Protein AF-A0A7Y1Y3T5-F1 (afdb_monomer)

Radius of gyration: 44.18 Å; Cα contacts (8 Å, |Δi|>4): 2374; chains: 1; bounding box: 146×80×114 Å

Mean predicted aligned error: 21.24 Å

Nearest PDB structures (foldseek):
  4afb-assembly1_A-2  TM=7.314E-01  e=1.084E-04  Nakaseomyces glabratus
  4coz-assembly1_A  TM=6.254E-01  e=1.270E-04  Nakaseomyces glabratus CBS 138
  5j6y-assembly1_A  TM=7.371E-01  e=1.051E-03  Marinomonas primoryensis
  4asl-assembly1_A  TM=5.845E-01  e=2.043E-04  Nakaseomyces glabratus
  4afa-assembly1_A  TM=5.351E-01  e=1.569E-04  Nakaseomyces glabratus

pLDDT: mean 72.48, std 19.01, range [23.72, 96.81]

Sequence (1233 aa):
MLLISLSPATDAEVILDADADGLLDAWEIQHFGSLSHPDGDPEDNPDADACNNLAESEAGTDPNDRSDCFHISSVVLDPLELEVSWQTTHGKRYQIELSDNLFSWAAISTIAGNRPLNFFGTGGVLEVNFPRTGLDTTSGSANVTGGVTREIWYHGDANGTITHLRRHINPSQPIDPVFPVEEEIGNEGGVQELEPNPPTWKIRPEVKPDGVEWRSSLKGPSNYADNYGSRWRGFIVPKQTASYNFYIAGRHQCEFWLDTTDNPTDGVGLSRRCFLHDQNLTEEEDWDYLASQGLPDTQKSLSVTLTAGRKYYFEILHNHSAQWDHLAVGWEADQSGTISVLPGDCLRPLEDFLTTADYTSSNLATLLANPGKKFVRIRTFGPLNPNTLDTDRDEVPDDVENLLAGYLFFRPQSALAGQSDGETLTAAAAAIPDEDVMTVEVQDALGREDNGQTAAGIPRVKDVARFYLNRSGSLVPKTVFFRINGASDPIAKGDPGPGDYVAERPDGTAIIPSGINYALTIPFGGTRGVVEARPVLDEIVEYPEEINLVLINPPTPQPPIFEPVDPTQPAEPQFPQNEPIQDLEQSPQRPGPYIPPPPTYVIGSPSQGAADLHDARDDAEYNKYYIATFSKDDAAVTATSASGSTLLVLNGSNRVATINDFFENLTSAQTNTHVHKATLDPDGITLRAGPIVESITDDGTETGSPILGPVSGYTYLIEPRGGLSVQEIIDSLEFDNPNQGSPTGTTPLYNNKHTVNNGAGEIWAIYQRRPASELSPEADGRIPPTPPIEPIDPATEPDKLRRDVSRFLTQATFGPNEADIEELLYQIVNVHGGDRMAAYDAWITAQWALPQTLVRDLTHALDMQELTHRGYFDPARNGAASSLPEGVPVAPGDWPSWPSQDISDFDSLQIGTWQSPDADYPLTNTQIGALQGPLGMHFQNNRRRAQWTLMATARDQLRQRVGFALSEILVISVENATIAVYHIGAGRWIDMLAENADDHYREVIEDVTYSPLMGKYLSHLQNTSETVSGVPADENYAREIKQLFTIGLFELWDDGFIKLDPVQWNIIPTYDNADIKELARVMTGMSFSTVSNSPDTWDAPVLDRTNPSFYYPYYGGYQYYGSSYNYPLAFYDANHDTGDKIIAGGLVISNDATPDGRYTSEGDKDLRDVHNYLAGTQFNTTPKTFASSWSSDPLVNHQNTPAFVSRRLIQRLVTSNPSGPYLYRVAQVWRDT

Structure (mmCIF, N/CA/C/O backbone):
data_AF-A0A7Y1Y3T5-F1
#
_entry.id   AF-A0A7Y1Y3T5-F1
#
loop_
_atom_site.group_PDB
_atom_site.id
_atom_site.type_symbol
_atom_site.label_atom_id
_atom_site.label_alt_id
_atom_site.label_comp_id
_atom_site.label_asym_id
_atom_site.label_entity_id
_atom_site.label_seq_id
_atom_site.pdbx_PDB_ins_code
_atom_site.Cartn_x
_atom_site.Cartn_y
_atom_site.Cartn_z
_atom_site.occupancy
_atom_site.B_iso_or_equiv
_atom_site.auth_seq_id
_atom_site.auth_comp_id
_atom_site.auth_asym_id
_atom_site.auth_atom_id
_atom_site.pdbx_PDB_model_num
ATOM 1 N N . MET A 1 1 ? 2.032 5.514 -58.162 1.00 44.81 1 MET A N 1
ATOM 2 C CA . MET A 1 1 ? 1.831 5.166 -56.742 1.00 44.81 1 MET A CA 1
ATOM 3 C C . MET A 1 1 ? 2.806 6.011 -55.946 1.00 44.81 1 MET A C 1
ATOM 5 O O . MET A 1 1 ? 3.974 6.021 -56.311 1.00 44.81 1 MET A O 1
ATOM 9 N N . LEU A 1 2 ? 2.317 6.844 -55.033 1.00 49.97 2 LEU A N 1
ATOM 10 C CA . LEU A 1 2 ? 3.152 7.621 -54.115 1.00 49.97 2 LEU A CA 1
ATOM 11 C C . LEU A 1 2 ? 3.170 6.855 -52.793 1.00 49.97 2 LEU A C 1
ATOM 13 O O . LEU A 1 2 ? 2.110 6.418 -52.351 1.00 49.97 2 LEU A O 1
ATOM 17 N N . LEU A 1 3 ? 4.349 6.673 -52.216 1.00 47.16 3 LEU A N 1
ATOM 18 C CA . LEU A 1 3 ? 4.556 6.032 -50.927 1.00 47.16 3 LEU A CA 1
ATOM 19 C C . LEU A 1 3 ? 4.977 7.105 -49.920 1.00 47.16 3 LEU A C 1
ATOM 21 O O . LEU A 1 3 ? 5.766 7.991 -50.258 1.00 47.16 3 LEU A O 1
ATOM 25 N N . ILE A 1 4 ? 4.409 7.039 -48.719 1.00 54.47 4 ILE A N 1
ATOM 26 C CA . ILE A 1 4 ? 4.658 7.964 -47.611 1.00 54.47 4 ILE A CA 1
ATOM 27 C C . ILE A 1 4 ? 5.171 7.117 -46.448 1.00 54.47 4 ILE A C 1
ATOM 29 O O . ILE A 1 4 ? 4.577 6.081 -46.155 1.00 54.47 4 ILE A O 1
ATOM 33 N N . SER A 1 5 ? 6.272 7.545 -45.838 1.00 64.06 5 SER A N 1
ATOM 34 C CA . SER A 1 5 ? 6.860 6.937 -44.644 1.00 64.06 5 SER A CA 1
ATOM 35 C C . SER A 1 5 ? 7.136 8.024 -43.607 1.00 64.06 5 SER A C 1
ATOM 37 O O . SER A 1 5 ? 7.242 9.207 -43.943 1.00 64.06 5 SER A O 1
ATOM 39 N N . LEU A 1 6 ? 7.233 7.622 -42.349 1.00 67.69 6 LEU A N 1
ATOM 40 C CA . LEU A 1 6 ? 7.602 8.462 -41.224 1.00 67.69 6 LEU A CA 1
ATOM 41 C C . LEU A 1 6 ? 8.665 7.698 -40.432 1.00 67.69 6 LEU A C 1
ATOM 43 O O . LEU A 1 6 ? 8.480 6.511 -40.181 1.00 67.69 6 LEU A O 1
ATOM 47 N N . SER A 1 7 ? 9.763 8.353 -40.064 1.00 61.41 7 SER A N 1
ATOM 48 C CA . SER A 1 7 ? 10.865 7.720 -39.332 1.00 61.41 7 SER A CA 1
ATOM 49 C C . SER A 1 7 ? 11.329 8.568 -38.143 1.00 61.41 7 SER A C 1
ATOM 51 O O . SER A 1 7 ? 11.324 9.807 -38.231 1.00 61.41 7 SER A O 1
ATOM 53 N N . PRO A 1 8 ? 11.746 7.940 -37.028 1.00 63.34 8 PRO A N 1
ATOM 54 C CA . PRO A 1 8 ? 12.599 8.578 -36.034 1.00 63.34 8 PRO A CA 1
ATOM 55 C C . PRO A 1 8 ? 13.955 8.905 -36.677 1.00 63.34 8 PRO A C 1
ATOM 57 O O . PRO A 1 8 ? 14.471 8.160 -37.505 1.00 63.34 8 PRO A O 1
ATOM 60 N N . ALA A 1 9 ? 14.535 10.059 -36.365 1.00 57.50 9 ALA A N 1
ATOM 61 C CA . ALA A 1 9 ? 15.750 10.519 -37.025 1.00 57.50 9 ALA A CA 1
ATOM 62 C C . ALA A 1 9 ? 17.009 10.150 -36.220 1.00 57.50 9 ALA A C 1
ATOM 64 O O . ALA A 1 9 ? 17.271 10.754 -35.179 1.00 57.50 9 ALA A O 1
ATOM 65 N N . THR A 1 10 ? 17.844 9.276 -36.787 1.00 53.84 10 THR A N 1
ATOM 66 C CA . THR A 1 10 ? 18.908 8.493 -36.119 1.00 53.84 10 THR A CA 1
ATOM 67 C C . THR A 1 10 ? 20.281 9.176 -35.953 1.00 53.84 10 THR A C 1
ATOM 69 O O . THR A 1 10 ? 21.145 8.674 -35.243 1.00 53.84 10 THR A O 1
ATOM 72 N N . ASP A 1 11 ? 20.514 10.355 -36.553 1.00 46.59 11 ASP A N 1
ATOM 73 C CA . ASP A 1 11 ? 21.864 10.967 -36.663 1.00 46.59 11 ASP A CA 1
ATOM 74 C C . ASP A 1 11 ? 22.603 11.328 -35.341 1.00 46.59 11 ASP A C 1
ATOM 76 O O . ASP A 1 11 ? 23.719 11.848 -35.402 1.00 46.59 11 ASP A O 1
ATOM 80 N N . ALA A 1 12 ? 22.019 11.126 -34.153 1.00 44.38 12 ALA A N 1
ATOM 81 C CA . ALA A 1 12 ? 22.637 11.497 -32.870 1.00 44.38 12 ALA A CA 1
ATOM 82 C C . ALA A 1 12 ? 22.741 10.362 -31.829 1.00 44.38 12 ALA A C 1
ATOM 84 O O . ALA A 1 12 ? 23.281 10.615 -30.754 1.00 44.38 12 ALA A O 1
ATOM 85 N N . GLU A 1 13 ? 22.263 9.149 -32.126 1.00 49.97 13 GLU A N 1
ATOM 86 C CA . GLU A 1 13 ? 22.090 8.077 -31.124 1.00 49.97 13 GLU A CA 1
ATOM 87 C C . GLU A 1 13 ? 23.223 7.023 -31.100 1.00 49.97 13 GLU A C 1
ATOM 89 O O . GLU A 1 13 ? 23.373 6.329 -30.108 1.00 49.97 13 GLU A O 1
ATOM 94 N N . VAL A 1 14 ? 24.145 7.020 -32.077 1.00 45.12 14 VAL A N 1
ATOM 95 C CA . VAL A 1 14 ? 25.280 6.058 -32.199 1.00 45.12 14 VAL A CA 1
ATOM 96 C C . VAL A 1 14 ? 26.335 6.150 -31.064 1.00 45.12 14 VAL A C 1
ATOM 98 O O . VAL A 1 14 ? 27.357 5.480 -31.102 1.00 45.12 14 VAL A O 1
ATOM 101 N N . ILE A 1 15 ? 26.160 7.030 -30.072 1.00 46.78 15 ILE A N 1
ATOM 102 C CA . ILE A 1 15 ? 27.105 7.225 -28.945 1.00 46.78 15 ILE A CA 1
ATOM 103 C C . ILE A 1 15 ? 26.474 6.804 -27.599 1.00 46.78 15 ILE A C 1
ATOM 105 O O . ILE A 1 15 ? 27.034 7.088 -26.541 1.00 46.78 15 ILE A O 1
ATOM 109 N N . LEU A 1 16 ? 25.277 6.210 -27.627 1.00 58.75 16 LEU A N 1
ATOM 110 C CA . LEU A 1 16 ? 24.480 5.830 -26.450 1.00 58.75 16 LEU A CA 1
ATOM 111 C C . LEU A 1 16 ? 24.092 4.339 -26.434 1.00 58.75 16 LEU A C 1
ATOM 113 O O . LEU A 1 16 ? 23.283 3.959 -25.599 1.00 58.75 16 LEU A O 1
ATOM 117 N N . ASP A 1 17 ? 24.669 3.577 -27.360 1.00 66.38 17 ASP A N 1
ATOM 118 C CA . ASP A 1 17 ? 24.532 2.137 -27.588 1.00 66.38 17 ASP A CA 1
ATOM 119 C C . ASP A 1 17 ? 25.916 1.530 -27.296 1.00 66.38 17 ASP A C 1
ATOM 121 O O . ASP A 1 17 ? 26.861 1.726 -28.074 1.00 66.38 17 ASP A O 1
ATOM 125 N N . ALA A 1 18 ? 26.084 0.981 -26.093 1.00 60.81 18 ALA A N 1
ATOM 126 C CA . ALA A 1 18 ? 27.362 0.516 -25.556 1.00 60.81 18 ALA A CA 1
ATOM 127 C C . ALA A 1 18 ? 27.819 -0.794 -26.198 1.00 60.81 18 ALA A C 1
ATOM 129 O O . ALA A 1 18 ? 28.962 -0.906 -26.649 1.00 60.81 18 ALA A O 1
ATOM 130 N N . ASP A 1 19 ? 26.933 -1.781 -26.254 1.00 65.19 19 ASP A N 1
ATOM 131 C CA . ASP A 1 19 ? 27.258 -3.107 -26.772 1.00 65.19 19 ASP A CA 1
ATOM 132 C C . ASP A 1 19 ? 27.187 -3.185 -28.311 1.00 65.19 19 ASP A C 1
ATOM 134 O O . ASP A 1 19 ? 27.623 -4.178 -28.913 1.00 65.19 19 ASP A O 1
ATOM 138 N N . ALA A 1 20 ? 26.793 -2.076 -28.945 1.00 69.38 20 ALA A N 1
ATOM 139 C CA . ALA A 1 20 ? 26.749 -1.850 -30.381 1.00 69.38 20 ALA A CA 1
ATOM 140 C C . ALA A 1 20 ? 25.777 -2.792 -31.099 1.00 69.38 20 ALA A C 1
ATOM 142 O O . ALA A 1 20 ? 26.034 -3.189 -32.250 1.00 69.38 20 ALA A O 1
ATOM 143 N N . ASP A 1 21 ? 24.694 -3.170 -30.425 1.00 70.69 21 ASP A N 1
ATOM 144 C CA . ASP A 1 21 ? 23.640 -4.014 -30.974 1.00 70.69 21 ASP A CA 1
ATOM 145 C C . ASP A 1 21 ? 22.578 -3.207 -31.756 1.00 70.69 21 ASP A C 1
ATOM 147 O O . ASP A 1 21 ? 21.888 -3.756 -32.622 1.00 70.69 21 ASP A O 1
ATOM 151 N N . GLY A 1 22 ? 22.556 -1.882 -31.583 1.00 71.00 22 GLY A N 1
ATOM 152 C CA . GLY A 1 22 ? 21.647 -0.938 -32.229 1.00 71.00 22 GLY A CA 1
ATOM 153 C C . GLY A 1 22 ? 20.553 -0.390 -31.312 1.00 71.00 22 GLY A C 1
ATOM 154 O O . GLY A 1 22 ? 19.823 0.514 -31.736 1.00 71.00 22 GLY A O 1
ATOM 155 N N . LEU A 1 23 ? 20.420 -0.901 -30.089 1.00 75.19 23 LEU A N 1
ATOM 156 C CA . LEU A 1 23 ? 19.474 -0.437 -29.083 1.00 75.19 23 LEU A CA 1
ATOM 157 C C . LEU A 1 23 ? 20.088 0.660 -28.208 1.00 75.19 23 LEU A C 1
ATOM 159 O O . LEU A 1 23 ? 21.288 0.897 -28.177 1.00 75.19 23 LEU A O 1
ATOM 163 N N . LEU A 1 24 ? 19.224 1.444 -27.563 1.00 75.31 24 LEU A N 1
ATOM 164 C CA . LEU A 1 24 ? 19.672 2.470 -26.630 1.00 75.31 24 LEU A CA 1
ATOM 165 C C . LEU A 1 24 ? 19.750 1.850 -25.240 1.00 75.31 24 LEU A C 1
ATOM 167 O O . LEU A 1 24 ? 18.704 1.505 -24.691 1.00 75.31 24 LEU A O 1
ATOM 171 N N . ASP A 1 25 ? 20.921 1.883 -24.608 1.00 68.88 25 ASP A N 1
ATOM 172 C CA . ASP A 1 25 ? 21.140 1.279 -23.289 1.00 68.88 25 ASP A CA 1
ATOM 173 C C . ASP A 1 25 ? 20.089 1.676 -22.242 1.00 68.88 25 ASP A C 1
ATOM 175 O O . ASP A 1 25 ? 19.598 0.872 -21.451 1.00 68.88 25 ASP A O 1
ATOM 179 N N . ALA A 1 26 ? 19.738 2.967 -22.203 1.00 68.19 26 ALA A N 1
ATOM 180 C CA . ALA A 1 26 ? 18.768 3.486 -21.242 1.00 68.19 26 ALA A CA 1
ATOM 181 C C . ALA A 1 26 ? 17.352 2.946 -21.497 1.00 68.19 26 ALA A C 1
ATOM 183 O O . ALA A 1 26 ? 16.586 2.799 -20.547 1.00 68.19 26 ALA A O 1
ATOM 184 N N . TRP A 1 27 ? 17.014 2.670 -22.757 1.00 78.81 27 TRP A N 1
ATOM 185 C CA . TRP A 1 27 ? 15.750 2.058 -23.156 1.00 78.81 27 TRP A CA 1
ATOM 186 C C . TRP A 1 27 ? 15.765 0.556 -22.842 1.00 78.81 27 TRP A C 1
ATOM 188 O O . TRP A 1 27 ? 14.832 0.053 -22.221 1.00 78.81 27 TRP A O 1
ATOM 198 N N . GLU A 1 28 ? 16.860 -0.147 -23.125 1.00 77.12 28 GLU A N 1
ATOM 199 C CA . GLU A 1 28 ? 16.985 -1.570 -22.794 1.00 77.12 28 GLU A CA 1
ATOM 200 C C . GLU A 1 28 ? 16.930 -1.832 -21.291 1.00 77.12 28 GLU A C 1
ATOM 202 O O . GLU A 1 28 ? 16.182 -2.687 -20.820 1.00 77.12 28 GLU A O 1
ATOM 207 N N . ILE A 1 29 ? 17.672 -1.057 -20.500 1.00 69.75 29 ILE A N 1
ATOM 208 C CA . ILE A 1 29 ? 17.627 -1.155 -19.038 1.00 69.75 29 ILE A CA 1
ATOM 209 C C . ILE A 1 29 ? 16.227 -0.792 -18.525 1.00 69.75 29 ILE A C 1
ATOM 211 O O . ILE A 1 29 ? 15.758 -1.391 -17.560 1.00 69.75 29 ILE A O 1
ATOM 215 N N . GLN A 1 30 ? 15.535 0.158 -19.160 1.00 73.69 30 GLN A N 1
ATOM 216 C CA . GLN A 1 30 ? 14.176 0.539 -18.774 1.00 73.69 30 GLN A CA 1
ATOM 217 C C . GLN A 1 30 ? 13.157 -0.590 -18.997 1.00 73.69 30 GLN A C 1
ATOM 219 O O . GLN A 1 30 ? 12.294 -0.779 -18.137 1.00 73.69 30 GLN A O 1
ATOM 224 N N . HIS A 1 31 ? 13.234 -1.309 -20.119 1.00 76.06 31 HIS A N 1
ATOM 225 C CA . HIS A 1 31 ? 12.215 -2.291 -20.515 1.00 76.06 31 HIS A CA 1
ATOM 226 C C . HIS A 1 31 ? 12.595 -3.747 -20.203 1.00 76.06 31 HIS A C 1
ATOM 228 O O . HIS A 1 31 ? 11.711 -4.581 -19.997 1.00 76.06 31 HIS A O 1
ATOM 234 N N . PHE A 1 32 ? 13.889 -4.054 -20.105 1.00 75.44 32 PHE A N 1
ATOM 235 C CA . PHE A 1 32 ? 14.412 -5.407 -19.883 1.00 75.44 32 PHE A CA 1
ATOM 236 C C . PHE A 1 32 ? 15.346 -5.522 -18.671 1.00 75.44 32 PHE A C 1
ATOM 238 O O . PHE A 1 32 ? 15.774 -6.621 -18.318 1.00 75.44 32 PHE A O 1
ATOM 245 N N . GLY A 1 33 ? 15.695 -4.406 -18.025 1.00 60.81 33 GLY A N 1
ATOM 246 C CA . GLY A 1 33 ? 16.516 -4.384 -16.811 1.00 60.81 33 GLY A CA 1
ATOM 247 C C . GLY A 1 33 ? 18.011 -4.629 -17.019 1.00 60.81 33 GLY A C 1
ATOM 248 O O . GLY A 1 33 ? 18.771 -4.524 -16.058 1.00 60.81 33 GLY A O 1
ATOM 249 N N . SER A 1 34 ? 18.462 -4.940 -18.238 1.00 65.25 34 SER A N 1
ATOM 250 C CA . SER A 1 34 ? 19.882 -5.114 -18.571 1.00 65.25 34 SER A CA 1
ATOM 251 C C . SER A 1 34 ? 20.123 -5.075 -20.081 1.00 65.25 34 SER A C 1
ATOM 253 O O . SER A 1 34 ? 19.224 -5.443 -20.829 1.00 65.25 34 SER A O 1
ATOM 255 N N . LEU A 1 35 ? 21.362 -4.779 -20.487 1.00 66.31 35 LEU A N 1
ATOM 256 C CA . LEU A 1 35 ? 21.837 -4.795 -21.886 1.00 66.31 35 LEU A CA 1
ATOM 257 C C . LEU A 1 35 ? 22.056 -6.206 -22.468 1.00 66.31 35 LEU A C 1
ATOM 259 O O . LEU A 1 35 ? 22.592 -6.386 -23.543 1.00 66.31 35 LEU A O 1
ATOM 263 N N . SER A 1 36 ? 21.782 -7.267 -21.705 1.00 70.25 36 SER A N 1
ATOM 264 C CA . SER A 1 36 ? 22.013 -8.651 -22.168 1.00 70.25 36 SER A CA 1
ATOM 265 C C . SER A 1 36 ? 20.819 -9.552 -21.893 1.00 70.25 36 SER A C 1
ATOM 267 O O . SER A 1 36 ? 20.946 -10.775 -21.769 1.00 70.25 36 SER A O 1
ATOM 269 N N . HIS A 1 37 ? 19.647 -8.936 -21.746 1.00 68.75 37 HIS A N 1
ATOM 270 C CA . HIS A 1 37 ? 18.429 -9.663 -21.456 1.00 68.75 37 HIS A CA 1
ATOM 271 C C . HIS A 1 37 ? 18.066 -10.567 -22.650 1.00 68.75 37 HIS A C 1
ATOM 273 O O . HIS A 1 37 ? 18.152 -10.118 -23.789 1.00 68.75 37 HIS A O 1
ATOM 279 N N . PRO A 1 38 ? 17.632 -11.825 -22.434 1.00 71.00 38 PRO A N 1
ATOM 280 C CA . PRO A 1 38 ? 17.322 -12.749 -23.529 1.00 71.00 38 PRO A CA 1
ATOM 281 C C . PRO A 1 38 ? 16.245 -12.267 -24.505 1.00 71.00 38 PRO A C 1
ATOM 283 O O . PRO A 1 38 ? 16.268 -12.695 -25.649 1.00 71.00 38 PRO A O 1
ATOM 286 N N . ASP A 1 39 ? 15.326 -11.418 -24.036 1.00 73.25 39 ASP A N 1
ATOM 287 C CA . ASP A 1 39 ? 14.259 -10.807 -24.849 1.00 73.25 39 ASP A CA 1
ATOM 288 C C . ASP A 1 39 ? 14.639 -9.413 -25.393 1.00 73.25 39 ASP A C 1
ATOM 290 O O . ASP A 1 39 ? 13.791 -8.721 -25.952 1.00 73.25 39 ASP A O 1
ATOM 294 N N . GLY A 1 40 ? 15.871 -8.965 -25.138 1.00 76.00 40 GLY A N 1
ATOM 295 C CA . GLY A 1 40 ? 16.388 -7.654 -25.522 1.00 76.00 40 GLY A CA 1
ATOM 296 C C . GLY A 1 40 ? 17.136 -7.658 -26.853 1.00 76.00 40 GLY A C 1
ATOM 297 O O . GLY A 1 40 ? 17.840 -6.703 -27.120 1.00 76.00 40 GLY A O 1
ATOM 298 N N . ASP A 1 41 ? 17.030 -8.703 -27.687 1.00 83.81 41 ASP A N 1
ATOM 299 C CA . ASP A 1 41 ? 17.689 -8.711 -29.004 1.00 83.81 41 ASP A CA 1
ATOM 300 C C . ASP A 1 41 ? 17.006 -7.694 -29.946 1.00 83.81 41 ASP A C 1
ATOM 302 O O . ASP A 1 41 ? 15.772 -7.635 -29.970 1.00 83.81 41 ASP A O 1
ATOM 306 N N . PRO A 1 42 ? 17.751 -6.922 -30.759 1.00 83.44 42 PRO A N 1
ATOM 307 C CA . PRO A 1 42 ? 17.185 -5.925 -31.671 1.00 83.44 42 PRO A CA 1
ATOM 308 C C . PRO A 1 42 ? 16.095 -6.454 -32.619 1.00 83.44 42 PRO A C 1
ATOM 310 O O . PRO A 1 42 ? 15.221 -5.694 -33.048 1.00 83.44 42 PRO A O 1
ATOM 313 N N . GLU A 1 43 ? 16.141 -7.740 -32.976 1.00 84.31 43 GLU A N 1
ATOM 314 C CA . GLU A 1 43 ? 15.189 -8.375 -33.895 1.00 84.31 43 GLU A CA 1
ATOM 315 C C . GLU A 1 43 ? 14.015 -9.073 -33.195 1.00 84.31 43 GLU A C 1
ATOM 317 O O . GLU A 1 43 ? 13.080 -9.520 -33.874 1.00 84.31 43 GLU A O 1
ATOM 322 N N . ASP A 1 44 ? 14.042 -9.177 -31.867 1.00 83.75 44 ASP A N 1
ATOM 323 C CA . ASP A 1 44 ? 12.953 -9.774 -31.105 1.00 83.75 44 ASP A CA 1
ATOM 324 C C . ASP A 1 44 ? 11.722 -8.859 -31.073 1.00 83.75 44 ASP A C 1
ATOM 326 O O . ASP A 1 44 ? 11.793 -7.645 -31.263 1.00 83.75 44 ASP A O 1
ATOM 330 N N . ASN A 1 45 ? 10.562 -9.486 -30.877 1.00 79.25 45 ASN A N 1
ATOM 331 C CA . ASN A 1 45 ? 9.273 -8.822 -30.714 1.00 79.25 45 ASN A CA 1
ATOM 332 C C . ASN A 1 45 ? 8.522 -9.523 -29.560 1.00 79.25 45 ASN A C 1
ATOM 334 O O . ASN A 1 45 ? 7.859 -10.546 -29.798 1.00 79.25 45 ASN A O 1
ATOM 338 N N . PRO A 1 46 ? 8.686 -9.041 -28.314 1.00 76.56 46 PRO A N 1
ATOM 339 C CA . PRO A 1 46 ? 8.117 -9.674 -27.126 1.00 76.56 46 PRO A CA 1
ATOM 340 C C . PRO A 1 46 ? 6.580 -9.631 -27.058 1.00 76.56 46 PRO A C 1
ATOM 342 O O . PRO A 1 46 ? 5.974 -10.578 -26.550 1.00 76.56 46 PRO A O 1
ATOM 345 N N . ASP A 1 47 ? 5.939 -8.582 -27.580 1.00 73.62 47 ASP A N 1
ATOM 346 C CA . ASP A 1 47 ? 4.486 -8.345 -27.471 1.00 73.62 47 ASP A CA 1
ATOM 347 C C . ASP A 1 47 ? 3.655 -8.762 -28.709 1.00 73.62 47 ASP A C 1
ATOM 349 O O . ASP A 1 47 ? 2.417 -8.744 -28.703 1.00 73.62 47 ASP A O 1
ATOM 353 N N . ALA A 1 48 ? 4.343 -9.233 -29.745 1.00 74.25 48 ALA A N 1
ATOM 354 C CA . ALA A 1 48 ? 3.854 -9.708 -31.034 1.00 74.25 48 ALA A CA 1
ATOM 355 C C . ALA A 1 48 ? 3.095 -8.674 -31.894 1.00 74.25 48 ALA A C 1
ATOM 357 O O . ALA A 1 48 ? 2.211 -9.059 -32.674 1.00 74.25 48 ALA A O 1
ATOM 358 N N . ASP A 1 49 ? 3.441 -7.389 -31.821 1.00 72.69 49 ASP A N 1
ATOM 359 C CA . ASP A 1 49 ? 2.745 -6.302 -32.532 1.00 72.69 49 ASP A CA 1
ATOM 360 C C . ASP A 1 49 ? 3.283 -5.953 -33.944 1.00 72.69 49 ASP A C 1
ATOM 362 O O . ASP A 1 49 ? 2.771 -5.064 -34.631 1.00 72.69 49 ASP A O 1
ATOM 366 N N . ALA A 1 50 ? 4.241 -6.750 -34.426 1.00 73.94 50 ALA A N 1
ATOM 367 C CA . ALA A 1 50 ? 4.997 -6.599 -35.672 1.00 73.94 50 ALA A CA 1
ATOM 368 C C . ALA A 1 50 ? 6.065 -5.484 -35.708 1.00 73.94 50 ALA A C 1
ATOM 370 O O . ALA A 1 50 ? 6.648 -5.266 -36.778 1.00 73.94 50 ALA A O 1
ATOM 371 N N . CYS A 1 51 ? 6.377 -4.851 -34.579 1.00 79.62 51 CYS A N 1
ATOM 372 C CA . CYS A 1 51 ? 7.494 -3.927 -34.389 1.00 79.62 51 CYS A CA 1
ATOM 373 C C . CYS A 1 51 ? 8.587 -4.635 -33.572 1.00 79.62 51 CYS A C 1
ATOM 375 O O . CYS A 1 51 ? 8.290 -5.367 -32.643 1.00 79.62 51 CYS A O 1
ATOM 377 N N . ASN A 1 52 ? 9.839 -4.596 -34.028 1.00 83.75 52 ASN A N 1
ATOM 378 C CA . ASN A 1 52 ? 10.935 -5.243 -33.299 1.00 83.75 52 ASN A CA 1
ATOM 379 C C . ASN A 1 52 ? 11.576 -4.246 -32.333 1.00 83.75 52 ASN A C 1
ATOM 381 O O . ASN A 1 52 ? 11.460 -3.033 -32.534 1.00 83.75 52 ASN A O 1
ATOM 385 N N . ASN A 1 53 ? 12.313 -4.756 -31.348 1.00 83.12 53 ASN A N 1
ATOM 386 C CA . ASN A 1 53 ? 12.973 -3.942 -30.329 1.00 83.12 53 ASN A CA 1
ATOM 387 C C . ASN A 1 53 ? 13.794 -2.786 -30.928 1.00 83.12 53 ASN A C 1
ATOM 389 O O . ASN A 1 53 ? 13.794 -1.685 -30.383 1.00 83.12 53 ASN A O 1
ATOM 393 N N . LEU A 1 54 ? 14.447 -2.989 -32.080 1.00 81.38 54 LEU A N 1
ATOM 394 C CA . LEU A 1 54 ? 15.181 -1.928 -32.777 1.00 81.38 54 LEU A CA 1
ATOM 395 C C . LEU A 1 54 ? 14.277 -0.767 -33.204 1.00 81.38 54 LEU A C 1
ATOM 397 O O . LEU A 1 54 ? 14.571 0.393 -32.911 1.00 81.38 54 LEU A O 1
ATOM 401 N N . ALA A 1 55 ? 13.171 -1.067 -33.886 1.00 76.88 55 ALA A N 1
ATOM 402 C CA . ALA A 1 55 ? 12.223 -0.049 -34.326 1.00 76.88 55 ALA A CA 1
ATOM 403 C C . ALA A 1 55 ? 11.594 0.691 -33.136 1.00 76.88 55 ALA A C 1
ATOM 405 O O . ALA A 1 55 ? 11.346 1.898 -33.212 1.00 76.88 55 ALA A O 1
ATOM 406 N N . GLU A 1 56 ? 11.364 -0.020 -32.037 1.00 82.38 56 GLU A N 1
ATOM 407 C CA . GLU A 1 56 ? 10.748 0.525 -30.832 1.00 82.38 56 GLU A CA 1
ATOM 408 C C . GLU A 1 56 ? 11.702 1.383 -30.005 1.00 82.38 56 GLU A C 1
ATOM 410 O O . GLU A 1 56 ? 11.339 2.488 -29.603 1.00 82.38 56 GLU A O 1
ATOM 415 N N . SER A 1 57 ? 12.956 0.961 -29.852 1.00 80.62 57 SER A N 1
ATOM 416 C CA . SER A 1 57 ? 14.032 1.756 -29.249 1.00 80.62 57 SER A CA 1
ATOM 417 C C . SER A 1 57 ? 14.259 3.072 -30.004 1.00 80.62 57 SER A C 1
ATOM 419 O O . SER A 1 57 ? 14.305 4.166 -29.413 1.00 80.62 57 SER A O 1
ATOM 421 N N . GLU A 1 58 ? 14.308 3.009 -31.341 1.00 76.38 58 GLU A N 1
ATOM 422 C CA . GLU A 1 58 ? 14.426 4.192 -32.198 1.00 76.38 58 GLU A CA 1
ATOM 423 C C . GLU A 1 58 ? 13.223 5.133 -32.011 1.00 76.38 58 GLU A C 1
ATOM 425 O O . GLU A 1 58 ? 13.392 6.353 -31.857 1.00 76.38 58 GLU A O 1
ATOM 430 N N . ALA A 1 59 ? 12.006 4.581 -31.966 1.00 74.75 59 ALA A N 1
ATOM 431 C CA . ALA A 1 59 ? 10.770 5.339 -31.785 1.00 74.75 59 ALA A CA 1
ATOM 432 C C . ALA A 1 59 ? 10.535 5.832 -30.346 1.00 74.75 59 ALA A C 1
ATOM 434 O O . ALA A 1 59 ? 9.842 6.839 -30.156 1.00 74.75 59 ALA A O 1
ATOM 435 N N . GLY A 1 60 ? 11.155 5.187 -29.357 1.00 74.50 60 GLY A N 1
ATOM 436 C CA . GLY A 1 60 ? 10.909 5.371 -27.929 1.00 74.50 60 GLY A CA 1
ATOM 437 C C . GLY A 1 60 ? 9.541 4.850 -27.484 1.00 74.50 60 GLY A C 1
ATOM 438 O O . GLY A 1 60 ? 8.869 5.560 -26.735 1.00 74.50 60 GLY A O 1
ATOM 439 N N . THR A 1 61 ? 9.118 3.698 -28.002 1.00 79.06 61 THR A N 1
ATOM 440 C CA . THR A 1 61 ? 7.874 2.992 -27.639 1.00 79.06 61 THR A CA 1
ATOM 441 C C . THR A 1 61 ? 8.160 1.818 -26.699 1.00 79.06 61 THR A C 1
ATOM 443 O O . THR A 1 61 ? 9.326 1.448 -26.539 1.00 79.06 61 THR A O 1
ATOM 446 N N . ASP A 1 62 ? 7.142 1.292 -26.014 1.00 79.56 62 ASP A N 1
ATOM 447 C CA . ASP A 1 62 ? 7.290 0.173 -25.068 1.00 79.56 62 ASP A CA 1
ATOM 448 C C . ASP A 1 62 ? 7.194 -1.199 -25.768 1.00 79.56 62 ASP A C 1
ATOM 450 O O . ASP A 1 62 ? 6.095 -1.556 -26.189 1.00 79.56 62 ASP A O 1
ATOM 454 N N . PRO A 1 63 ? 8.265 -2.025 -25.772 1.00 81.38 63 PRO A N 1
ATOM 455 C CA . PRO A 1 63 ? 8.323 -3.319 -26.471 1.00 81.38 63 PRO A CA 1
ATOM 456 C C . PRO A 1 63 ? 7.487 -4.434 -25.829 1.00 81.38 63 PRO A C 1
ATOM 458 O O . PRO A 1 63 ? 7.665 -5.628 -26.089 1.00 81.38 63 PRO A O 1
ATOM 461 N N . ASN A 1 64 ? 6.631 -4.047 -24.891 1.00 75.06 64 ASN A N 1
ATOM 462 C CA . ASN A 1 64 ? 5.762 -4.910 -24.105 1.00 75.06 64 ASN A CA 1
ATOM 463 C C . ASN A 1 64 ? 4.296 -4.518 -24.222 1.00 75.06 64 ASN A C 1
ATOM 465 O O . ASN A 1 64 ? 3.432 -5.247 -23.728 1.00 75.06 64 ASN A O 1
ATOM 469 N N . ASP A 1 65 ? 4.008 -3.361 -24.811 1.00 73.75 65 ASP A N 1
ATOM 470 C CA . ASP A 1 65 ? 2.655 -2.892 -25.019 1.00 73.75 65 ASP A CA 1
ATOM 471 C C . ASP A 1 65 ? 2.351 -2.936 -26.508 1.00 73.75 65 ASP A C 1
ATOM 473 O O . ASP A 1 65 ? 2.611 -1.988 -27.243 1.00 73.75 65 ASP A O 1
ATOM 477 N N . ARG A 1 66 ? 1.640 -3.992 -26.917 1.00 75.94 66 ARG A N 1
ATOM 478 C CA . ARG A 1 66 ? 1.220 -4.189 -28.313 1.00 75.94 66 ARG A CA 1
ATOM 479 C C . ARG A 1 66 ? 0.419 -3.027 -28.916 1.00 75.94 66 ARG A C 1
ATOM 481 O O . ARG A 1 66 ? 0.024 -3.079 -30.084 1.00 75.94 66 ARG A O 1
ATOM 488 N N . SER A 1 67 ? -0.043 -2.092 -28.083 1.00 70.19 67 SER A N 1
ATOM 489 C CA . SER A 1 67 ? -0.781 -0.902 -28.498 1.00 70.19 67 SER A CA 1
ATOM 490 C C . SER A 1 67 ? 0.100 0.335 -28.674 1.00 70.19 67 SER A C 1
ATOM 492 O O . SER A 1 67 ? -0.379 1.318 -29.250 1.00 70.19 67 SER A O 1
ATOM 494 N N . ASP A 1 68 ? 1.362 0.273 -28.247 1.00 73.94 68 ASP A N 1
ATOM 495 C CA . ASP A 1 68 ? 2.329 1.366 -28.269 1.00 73.94 68 ASP A CA 1
ATOM 496 C C . ASP A 1 68 ? 3.308 1.319 -29.453 1.00 73.94 68 ASP A C 1
ATOM 498 O O . ASP A 1 68 ? 4.188 2.160 -29.513 1.00 73.94 68 ASP A O 1
ATOM 502 N N . CYS A 1 69 ? 3.157 0.477 -30.482 1.00 79.31 69 CYS A N 1
ATOM 503 C CA . CYS A 1 69 ? 4.047 0.622 -31.642 1.00 79.31 69 CYS A CA 1
ATOM 504 C C . CYS A 1 69 ? 3.840 1.920 -32.445 1.00 79.31 69 CYS A C 1
ATOM 506 O O . CYS A 1 69 ? 2.731 2.361 -32.792 1.00 79.31 69 CYS A O 1
ATOM 508 N N . PHE A 1 70 ? 4.972 2.489 -32.858 1.00 82.44 70 PHE A N 1
ATOM 509 C CA . PHE A 1 70 ? 5.048 3.614 -33.769 1.00 82.44 70 PHE A CA 1
ATOM 510 C C . PHE A 1 70 ? 4.451 3.321 -35.151 1.00 82.44 70 PHE A C 1
ATOM 512 O O . PHE A 1 70 ? 4.994 2.589 -35.978 1.00 82.44 70 PHE A O 1
ATOM 519 N N . HIS A 1 71 ? 3.352 4.006 -35.454 1.00 79.94 71 HIS A N 1
ATOM 520 C CA . HIS A 1 71 ? 2.714 3.962 -36.760 1.00 79.94 71 HIS A CA 1
ATOM 521 C C . HIS A 1 71 ? 2.104 5.315 -37.133 1.00 79.94 71 HIS A C 1
ATOM 523 O O . HIS A 1 71 ? 1.816 6.174 -36.296 1.00 79.94 71 HIS A O 1
ATOM 529 N N . ILE A 1 72 ? 1.862 5.502 -38.431 1.00 80.56 72 ILE A N 1
ATOM 530 C CA . ILE A 1 72 ? 1.097 6.650 -38.918 1.00 80.56 72 ILE A CA 1
ATOM 531 C C . ILE A 1 72 ? -0.381 6.411 -38.591 1.00 80.56 72 ILE A C 1
ATOM 533 O O . ILE A 1 72 ? -0.998 5.499 -39.141 1.00 80.56 72 ILE A O 1
ATOM 537 N N . SER A 1 73 ? -0.956 7.244 -37.726 1.00 84.69 73 SER A N 1
ATOM 538 C CA . SER A 1 73 ? -2.347 7.126 -37.277 1.00 84.69 73 SER A CA 1
ATOM 539 C C . SER A 1 73 ? -3.352 7.470 -38.381 1.00 84.69 73 SER A C 1
ATOM 541 O O . SER A 1 73 ? -4.394 6.829 -38.499 1.00 84.69 73 SER A O 1
ATOM 543 N N . SER A 1 74 ? -3.053 8.467 -39.221 1.00 83.12 74 SER A N 1
ATOM 544 C CA . SER A 1 74 ? -3.890 8.801 -40.379 1.00 83.12 74 SER A CA 1
ATOM 545 C C . SER A 1 74 ? -3.112 9.474 -41.504 1.00 83.12 74 SER A C 1
ATOM 547 O O . SER A 1 74 ? -2.207 10.272 -41.267 1.00 83.12 74 SER A O 1
ATOM 549 N N . VAL A 1 75 ? -3.522 9.188 -42.744 1.00 77.69 75 VAL A N 1
ATOM 550 C CA . VAL A 1 75 ? -3.077 9.901 -43.947 1.00 77.69 75 VAL A CA 1
ATOM 551 C C . VAL A 1 75 ? -4.301 10.336 -44.740 1.00 77.69 75 VAL A C 1
ATOM 553 O O . VAL A 1 75 ? -5.056 9.489 -45.224 1.00 77.69 75 VAL A O 1
ATOM 556 N N . VAL A 1 76 ? -4.476 11.643 -44.925 1.00 80.69 76 VAL A N 1
ATOM 557 C CA . VAL A 1 76 ? -5.472 12.193 -45.852 1.00 80.69 76 VAL A CA 1
ATOM 558 C C . VAL A 1 76 ? -4.745 12.663 -47.103 1.00 80.69 76 VAL A C 1
ATOM 560 O O . VAL A 1 76 ? -3.879 13.537 -47.052 1.00 80.69 76 VAL A O 1
ATOM 563 N N . LEU A 1 77 ? -5.090 12.050 -48.237 1.00 66.31 77 LEU A N 1
ATOM 564 C CA . LEU A 1 77 ? -4.536 12.385 -49.545 1.00 66.31 77 LEU A CA 1
ATOM 565 C C . LEU A 1 77 ? -5.664 12.808 -50.492 1.00 66.31 77 LEU A C 1
ATOM 567 O O . LEU A 1 77 ? -6.361 11.966 -51.060 1.00 66.31 77 LEU A O 1
ATOM 571 N N . ASP A 1 78 ? -5.804 14.114 -50.694 1.00 63.25 78 ASP A N 1
ATOM 572 C CA . ASP A 1 78 ? -6.648 14.710 -51.734 1.00 63.25 78 ASP A CA 1
ATOM 573 C C . ASP A 1 78 ? -5.750 15.161 -52.907 1.00 63.25 78 ASP A C 1
ATOM 575 O O . ASP A 1 78 ? -4.570 15.471 -52.705 1.00 63.25 78 ASP A O 1
ATOM 579 N N . PRO A 1 79 ? -6.255 15.236 -54.154 1.00 54.31 79 PRO A N 1
ATOM 580 C CA . PRO A 1 79 ? -5.576 15.918 -55.255 1.00 54.31 79 PRO A CA 1
ATOM 581 C C . PRO A 1 79 ? -4.875 17.252 -54.925 1.00 54.31 79 PRO A C 1
ATOM 583 O O . PRO A 1 79 ? -3.975 17.651 -55.675 1.00 54.31 79 PRO A O 1
ATOM 586 N N . LEU A 1 80 ? -5.283 17.960 -53.864 1.00 55.44 80 LEU A N 1
ATOM 587 C CA . LEU A 1 80 ? -4.786 19.290 -53.499 1.00 55.44 80 LEU A CA 1
ATOM 588 C C . LEU A 1 80 ? -4.270 19.449 -52.051 1.00 55.44 80 LEU A C 1
ATOM 590 O O . LEU A 1 80 ? -3.817 20.552 -51.730 1.00 55.44 80 LEU A O 1
ATOM 594 N N . GLU A 1 81 ? -4.285 18.403 -51.219 1.00 62.50 81 GLU A N 1
ATOM 595 C CA . GLU A 1 81 ? -3.930 18.451 -49.786 1.00 62.50 81 GLU A CA 1
ATOM 596 C C . GLU A 1 81 ? -3.284 17.132 -49.322 1.00 62.50 81 GLU A C 1
ATOM 598 O O . GLU A 1 81 ? -3.708 16.049 -49.731 1.00 62.50 81 GLU A O 1
ATOM 603 N N . LEU A 1 82 ? -2.237 17.234 -48.492 1.00 69.25 82 LEU A N 1
ATOM 604 C CA . LEU A 1 82 ? -1.621 16.102 -47.793 1.00 69.25 82 LEU A CA 1
ATOM 605 C C . LEU A 1 82 ? -1.629 16.389 -46.293 1.00 69.25 82 LEU A C 1
ATOM 607 O O . LEU A 1 82 ? -0.996 17.352 -45.855 1.00 69.25 82 LEU A O 1
ATOM 611 N N . GLU A 1 83 ? -2.280 15.520 -45.533 1.00 78.12 83 GLU A N 1
ATOM 612 C CA . GLU A 1 83 ? -2.280 15.528 -44.073 1.00 78.12 83 GLU A CA 1
ATOM 613 C C . GLU A 1 83 ? -1.752 14.192 -43.556 1.00 78.12 83 GLU A C 1
ATOM 615 O O . GLU A 1 83 ? -2.134 13.129 -44.055 1.00 78.12 83 GLU A O 1
ATOM 620 N N . VAL A 1 84 ? -0.845 14.256 -42.585 1.00 80.31 84 VAL A N 1
ATOM 621 C CA . VAL A 1 84 ? -0.258 13.088 -41.923 1.00 80.31 84 VAL A CA 1
ATOM 622 C C . VAL A 1 84 ? -0.314 13.314 -40.418 1.00 80.31 84 VAL A C 1
ATOM 624 O O . VAL A 1 84 ? 0.144 14.358 -39.949 1.00 80.31 84 VAL A O 1
ATOM 627 N N . SER A 1 85 ? -0.824 12.330 -39.6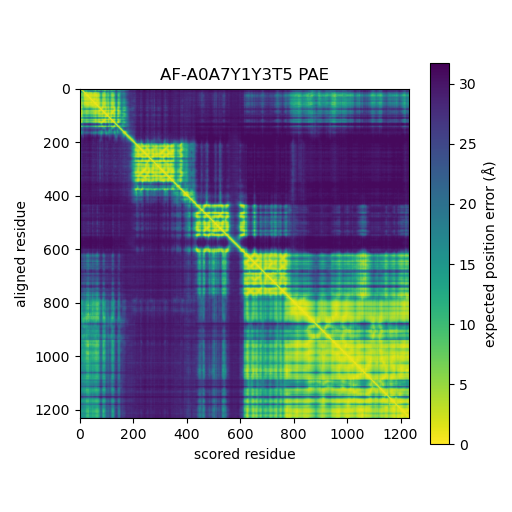78 1.00 85.00 85 SER A N 1
ATOM 628 C CA . SER A 1 85 ? -0.936 12.387 -38.215 1.00 85.00 85 SER A CA 1
ATOM 629 C C . SER A 1 85 ? -0.354 11.136 -37.567 1.00 85.00 85 SER A C 1
ATOM 631 O O . SER A 1 85 ? -0.533 10.035 -38.092 1.00 85.00 85 SER A O 1
ATOM 633 N N . TRP A 1 86 ? 0.338 11.296 -36.439 1.00 84.50 86 TRP A N 1
ATOM 634 C CA . TRP A 1 86 ? 0.943 10.201 -35.670 1.00 84.50 86 TRP A CA 1
ATOM 635 C C . TRP A 1 86 ? 1.076 10.555 -34.184 1.00 84.50 86 TRP A C 1
ATOM 637 O O . TRP A 1 86 ? 1.098 11.734 -33.820 1.00 84.50 86 TRP A O 1
ATOM 647 N N . GLN A 1 87 ? 1.173 9.541 -33.322 1.00 82.88 87 GLN A N 1
ATOM 648 C CA . GLN A 1 87 ? 1.510 9.730 -31.908 1.00 82.88 87 GLN A CA 1
ATOM 649 C C . GLN A 1 87 ? 3.000 10.022 -31.742 1.00 82.88 87 GLN A C 1
ATOM 651 O O . GLN A 1 87 ? 3.833 9.417 -32.412 1.00 82.88 87 GLN A O 1
ATOM 656 N N . THR A 1 88 ? 3.340 10.965 -30.863 1.00 73.88 88 THR A N 1
ATOM 657 C CA . THR A 1 88 ? 4.735 11.358 -30.631 1.00 73.88 88 THR A CA 1
ATOM 658 C C . THR A 1 88 ? 5.205 11.037 -29.224 1.00 73.88 88 THR A C 1
ATOM 660 O O . THR A 1 88 ? 4.499 11.316 -28.261 1.00 73.88 88 THR A O 1
ATOM 663 N N . THR A 1 89 ? 6.452 10.594 -29.106 1.00 72.69 89 THR A N 1
ATOM 664 C CA . THR A 1 89 ? 7.181 10.402 -27.850 1.00 72.69 89 THR A CA 1
ATOM 665 C C . THR A 1 89 ? 7.930 11.677 -27.479 1.00 72.69 89 THR A C 1
ATOM 667 O O . THR A 1 89 ? 8.469 12.391 -28.331 1.00 72.69 89 THR A O 1
ATOM 670 N N . HIS A 1 90 ? 7.954 12.011 -26.190 1.00 65.12 90 HIS A N 1
ATOM 671 C CA . HIS A 1 90 ? 8.575 13.242 -25.710 1.00 65.12 90 HIS A CA 1
ATOM 672 C C . HIS A 1 90 ? 10.085 13.277 -26.014 1.00 65.12 90 HIS A C 1
ATOM 674 O O . HIS A 1 90 ? 10.830 12.387 -25.621 1.00 65.12 90 HIS A O 1
ATOM 680 N N . GLY A 1 91 ? 10.555 14.328 -26.693 1.00 59.97 91 GLY A N 1
ATOM 681 C CA . GLY A 1 91 ? 11.979 14.529 -26.994 1.00 59.97 91 GLY A CA 1
ATOM 682 C C . GLY A 1 91 ? 12.514 13.763 -28.210 1.00 59.97 91 GLY A C 1
ATOM 683 O O . GLY A 1 91 ? 13.611 14.084 -28.672 1.00 59.97 91 GLY A O 1
ATOM 684 N N . LYS A 1 92 ? 11.743 12.830 -28.783 1.00 68.44 92 LYS A N 1
ATOM 685 C CA . LYS A 1 92 ? 12.107 12.126 -30.022 1.00 68.44 92 LYS A CA 1
ATOM 686 C C . LYS A 1 92 ? 11.924 13.026 -31.247 1.00 68.44 92 LYS A C 1
ATOM 688 O O . LYS A 1 92 ? 11.093 13.939 -31.263 1.00 68.44 92 LYS A O 1
ATOM 693 N N . ARG A 1 93 ? 12.743 12.797 -32.276 1.00 74.06 93 ARG A N 1
ATOM 694 C CA . ARG A 1 93 ? 12.788 13.590 -33.515 1.00 74.06 93 ARG A CA 1
ATOM 695 C C . ARG A 1 93 ? 12.249 12.762 -34.678 1.00 74.06 93 ARG A C 1
ATOM 697 O O . ARG A 1 93 ? 12.769 11.685 -34.918 1.00 74.06 93 ARG A O 1
ATOM 704 N N . TYR A 1 94 ? 11.304 13.300 -35.440 1.00 75.25 94 TYR A N 1
ATOM 705 C CA . TYR A 1 94 ? 10.617 12.628 -36.546 1.00 75.25 94 TYR A CA 1
ATOM 706 C C . TYR A 1 94 ? 10.854 13.324 -37.892 1.00 75.25 94 TYR A C 1
ATOM 708 O O . TYR A 1 94 ? 10.966 14.557 -37.953 1.00 75.25 94 TYR A O 1
ATOM 716 N N . GLN A 1 95 ? 10.870 12.546 -38.977 1.00 75.44 95 GLN A N 1
ATOM 717 C CA . GLN A 1 95 ? 10.945 13.008 -40.368 1.00 75.44 95 GLN A CA 1
ATOM 718 C C . GLN A 1 95 ? 9.886 12.322 -41.240 1.00 75.44 95 GLN A C 1
ATOM 720 O O . GLN A 1 95 ? 9.677 11.119 -41.140 1.00 75.44 95 GLN A O 1
ATOM 725 N N . ILE A 1 96 ? 9.240 13.090 -42.127 1.00 75.69 96 ILE A N 1
ATOM 726 C CA . ILE A 1 96 ? 8.323 12.553 -43.147 1.00 75.69 96 ILE A CA 1
ATOM 727 C C . ILE A 1 96 ? 9.108 12.329 -44.441 1.00 75.69 96 ILE A C 1
ATOM 729 O O . ILE A 1 96 ? 9.753 13.256 -44.945 1.00 75.69 96 ILE A O 1
ATOM 733 N N . GLU A 1 97 ? 8.992 11.138 -45.018 1.00 69.25 97 GLU A N 1
ATOM 734 C CA . GLU A 1 97 ? 9.663 10.731 -46.248 1.00 69.25 97 GLU A CA 1
ATOM 735 C C . GLU A 1 97 ? 8.677 10.352 -47.354 1.00 69.25 97 GLU A C 1
ATOM 737 O O . GLU A 1 97 ? 7.585 9.832 -47.119 1.00 69.25 97 GLU A O 1
ATOM 742 N N . LEU A 1 98 ? 9.078 10.607 -48.598 1.00 67.00 98 LEU A N 1
ATOM 743 C CA . LEU A 1 98 ? 8.296 10.306 -49.791 1.00 67.00 98 LEU A CA 1
ATOM 744 C C . LEU A 1 98 ? 9.099 9.432 -50.749 1.00 67.00 98 LEU A C 1
ATOM 746 O O . LEU A 1 98 ? 10.300 9.640 -50.942 1.00 67.00 98 LEU A O 1
ATOM 750 N N . SER A 1 99 ? 8.413 8.517 -51.429 1.00 57.12 99 SER A N 1
ATOM 751 C CA . SER A 1 99 ? 8.988 7.783 -52.550 1.00 57.12 99 SER A CA 1
ATOM 752 C C . SER A 1 99 ? 7.981 7.479 -53.659 1.00 57.12 99 SER A C 1
ATOM 754 O O . SER A 1 99 ? 6.769 7.426 -53.455 1.00 57.12 99 SER A O 1
ATOM 756 N N . ASP A 1 100 ? 8.492 7.271 -54.868 1.00 60.00 100 ASP A N 1
ATOM 757 C CA . ASP A 1 100 ? 7.761 6.688 -55.992 1.00 60.00 100 ASP A CA 1
ATOM 758 C C . ASP A 1 100 ? 8.027 5.178 -56.158 1.00 60.00 100 ASP A C 1
ATOM 760 O O . ASP A 1 100 ? 7.459 4.548 -57.057 1.00 60.00 100 ASP A O 1
ATOM 764 N N . ASN A 1 101 ? 8.866 4.589 -55.298 1.00 50.09 101 ASN A N 1
ATOM 765 C CA . ASN A 1 101 ? 9.214 3.171 -55.286 1.00 50.09 101 ASN A CA 1
ATOM 766 C C . ASN A 1 101 ? 9.611 2.689 -53.872 1.00 50.09 101 ASN A C 1
ATOM 768 O O . ASN A 1 101 ? 9.757 3.475 -52.954 1.00 50.09 101 ASN A O 1
ATOM 772 N N . LEU A 1 102 ? 9.786 1.384 -53.664 1.00 50.75 102 LEU A N 1
ATOM 773 C CA . LEU A 1 102 ? 10.106 0.854 -52.327 1.00 50.75 102 LEU A CA 1
ATOM 774 C C . LEU A 1 102 ? 11.594 0.972 -51.940 1.00 50.75 102 LEU A C 1
ATOM 776 O O . LEU A 1 102 ? 11.964 0.597 -50.835 1.00 50.75 102 LEU A O 1
ATOM 780 N N . PHE A 1 103 ? 12.454 1.453 -52.840 1.00 45.38 103 PHE A N 1
ATOM 781 C CA . PHE A 1 103 ? 13.913 1.360 -52.711 1.00 45.38 103 PHE A CA 1
ATOM 782 C C . PHE A 1 103 ? 14.618 2.706 -52.509 1.00 45.38 103 PHE A C 1
ATOM 784 O O . PHE A 1 103 ? 15.803 2.720 -52.190 1.00 45.38 103 PHE A O 1
ATOM 791 N N . SER A 1 104 ? 13.948 3.835 -52.751 1.00 55.81 104 SER A N 1
ATOM 792 C CA . SER A 1 104 ? 14.581 5.158 -52.753 1.00 55.81 104 SER A CA 1
ATOM 793 C C . SER A 1 104 ? 13.693 6.187 -52.074 1.00 55.81 104 SER A C 1
ATOM 795 O O . SER A 1 104 ? 12.844 6.791 -52.727 1.00 55.81 104 SER A O 1
ATOM 797 N N . TRP A 1 105 ? 13.919 6.426 -50.791 1.00 64.38 105 TRP A N 1
ATOM 798 C CA . TRP A 1 105 ? 13.154 7.373 -49.985 1.00 64.38 105 TRP A CA 1
ATOM 799 C C . TRP A 1 105 ? 13.848 8.732 -49.906 1.00 64.38 105 TRP A C 1
ATOM 801 O O . TRP A 1 105 ? 15.072 8.829 -50.011 1.00 64.38 105 TRP A O 1
ATOM 811 N N . ALA A 1 106 ? 13.060 9.800 -49.800 1.00 63.09 106 ALA A N 1
ATOM 812 C CA . ALA A 1 106 ? 13.572 11.151 -49.635 1.00 63.09 106 ALA A CA 1
ATOM 813 C C . ALA A 1 106 ? 12.735 11.923 -48.613 1.00 63.09 106 ALA A C 1
ATOM 815 O O . ALA A 1 106 ? 11.529 12.101 -48.803 1.00 63.09 106 ALA A O 1
ATOM 816 N N . ALA A 1 107 ? 13.394 12.438 -47.576 1.00 66.88 107 ALA A N 1
ATOM 817 C CA . ALA A 1 107 ? 12.777 13.322 -46.597 1.00 66.88 107 ALA A CA 1
ATOM 818 C C . ALA A 1 107 ? 12.219 14.601 -47.244 1.00 66.88 107 ALA A C 1
ATOM 820 O O . ALA A 1 107 ? 12.831 15.207 -48.139 1.00 66.88 107 ALA A O 1
ATOM 821 N N . ILE A 1 108 ? 11.063 15.056 -46.759 1.00 67.50 108 ILE A N 1
ATOM 822 C CA . ILE A 1 108 ? 10.504 16.351 -47.151 1.00 67.50 108 ILE A CA 1
ATOM 823 C C . ILE A 1 108 ? 11.459 17.452 -46.667 1.00 67.50 108 ILE A C 1
ATOM 825 O O . ILE A 1 108 ? 11.861 17.507 -45.506 1.00 67.50 108 ILE A O 1
ATOM 829 N N . SER A 1 109 ? 11.843 18.346 -47.579 1.00 58.16 109 SER A N 1
ATOM 830 C CA . SER A 1 109 ? 12.838 19.397 -47.341 1.00 58.16 109 SER A CA 1
ATOM 831 C C . SER A 1 109 ? 12.340 20.776 -47.782 1.00 58.16 109 SER A C 1
ATOM 833 O O . SER A 1 109 ? 11.307 20.923 -48.444 1.00 58.16 109 SER A O 1
ATOM 835 N N . THR A 1 110 ? 13.078 21.819 -47.398 1.00 52.75 110 THR A N 1
ATOM 836 C CA . THR A 1 110 ? 12.816 23.195 -47.848 1.00 52.75 110 THR A CA 1
ATOM 837 C C . THR A 1 110 ? 13.143 23.379 -49.348 1.00 52.75 110 THR A C 1
ATOM 839 O O . THR A 1 110 ? 13.816 22.554 -49.954 1.00 52.75 110 THR A O 1
ATOM 842 N N . ILE A 1 111 ? 12.693 24.469 -49.986 1.00 43.69 111 ILE A N 1
ATOM 843 C CA . ILE A 1 111 ? 12.749 24.779 -51.432 1.00 43.69 111 ILE A CA 1
ATOM 844 C C . ILE A 1 111 ? 14.186 24.795 -51.964 1.00 43.69 111 ILE A C 1
ATOM 846 O O . ILE A 1 111 ? 14.401 24.617 -53.160 1.00 43.69 111 ILE A O 1
ATOM 850 N N . ALA A 1 112 ? 15.178 24.971 -51.088 1.00 41.88 112 ALA A N 1
ATOM 851 C CA . ALA A 1 112 ? 16.591 24.886 -51.441 1.00 41.88 112 ALA A CA 1
ATOM 852 C C . ALA A 1 112 ? 17.135 23.441 -51.513 1.00 41.88 112 ALA A C 1
ATOM 854 O O . ALA A 1 112 ? 18.285 23.267 -51.904 1.00 41.88 112 ALA A O 1
ATOM 855 N N . GLY A 1 113 ? 16.357 22.423 -51.122 1.00 44.91 113 GLY A N 1
ATOM 856 C CA . GLY A 1 113 ? 16.711 20.998 -51.193 1.00 44.91 113 GLY A CA 1
ATOM 857 C C . GLY A 1 113 ? 17.853 20.553 -50.271 1.00 44.91 113 GLY A C 1
ATOM 858 O O . GLY A 1 113 ? 18.338 19.438 -50.412 1.00 44.91 113 GLY A O 1
ATOM 859 N N . ASN A 1 114 ? 18.306 21.412 -49.349 1.00 47.25 114 ASN A N 1
ATOM 860 C CA . ASN A 1 114 ? 19.559 21.201 -48.615 1.00 47.25 114 ASN A CA 1
ATOM 861 C C . ASN A 1 114 ? 19.397 20.717 -47.162 1.00 47.25 114 ASN A C 1
ATOM 863 O O . ASN A 1 114 ? 20.410 20.375 -46.554 1.00 47.25 114 ASN A O 1
ATOM 867 N N . ARG A 1 115 ? 18.190 20.723 -46.569 1.00 54.16 115 ARG A N 1
ATOM 868 C CA . ARG A 1 115 ? 17.959 20.262 -45.182 1.00 54.16 115 ARG A CA 1
ATOM 869 C C . ARG A 1 115 ? 16.567 19.627 -44.998 1.00 54.16 115 ARG A C 1
ATOM 871 O O . ARG A 1 115 ? 15.595 20.243 -45.448 1.00 54.16 115 ARG A O 1
ATOM 878 N N . PRO A 1 116 ? 16.461 18.454 -44.344 1.00 63.06 116 PRO A N 1
ATOM 879 C CA . PRO A 1 116 ? 15.183 17.812 -44.030 1.00 63.06 116 PRO A CA 1
ATOM 880 C C . PRO A 1 116 ? 14.396 18.594 -42.966 1.00 63.06 116 PRO A C 1
ATOM 882 O O . PRO A 1 116 ? 14.981 19.269 -42.113 1.00 63.06 116 PRO A O 1
ATOM 885 N N . LEU A 1 117 ? 13.066 18.521 -43.037 1.00 65.69 117 LEU A N 1
ATOM 886 C CA . LEU A 1 117 ? 12.159 19.033 -42.007 1.00 65.69 117 LEU A CA 1
ATOM 887 C C . LEU A 1 117 ? 12.103 18.043 -40.839 1.00 65.69 117 LEU A C 1
ATOM 889 O O . LEU A 1 117 ? 11.793 16.876 -41.045 1.00 65.69 117 LEU A O 1
ATOM 893 N N . ASN A 1 118 ? 12.389 18.528 -39.629 1.00 69.75 118 ASN A N 1
ATOM 894 C CA . ASN A 1 118 ? 12.354 17.736 -38.401 1.00 69.75 118 ASN A CA 1
ATOM 895 C C . ASN A 1 118 ? 11.197 18.190 -37.510 1.00 69.75 118 ASN A C 1
ATOM 897 O O . ASN A 1 118 ? 10.984 19.396 -37.346 1.00 69.75 118 ASN A O 1
ATOM 901 N N . PHE A 1 119 ? 10.520 17.231 -36.891 1.00 70.88 119 PHE A N 1
ATOM 902 C CA . PHE A 1 119 ? 9.474 17.448 -35.895 1.00 70.88 119 PHE A CA 1
ATOM 903 C C . PHE A 1 119 ? 9.926 16.851 -34.561 1.00 70.88 119 PHE A C 1
ATOM 905 O O . PHE A 1 119 ? 10.516 15.780 -34.560 1.00 70.88 119 PHE A O 1
ATOM 912 N N . PHE A 1 120 ? 9.686 17.524 -33.437 1.00 65.94 120 PHE A N 1
ATOM 913 C CA . PHE A 1 120 ? 10.071 17.020 -32.114 1.00 65.94 120 PHE A CA 1
ATOM 914 C C . PHE A 1 120 ? 8.819 16.697 -31.312 1.00 65.94 120 PHE A C 1
ATOM 916 O O . PHE A 1 120 ? 7.927 17.539 -31.213 1.00 65.94 120 PHE A O 1
ATOM 923 N N . GLY A 1 121 ? 8.756 15.480 -30.783 1.00 63.97 121 GLY A N 1
ATOM 924 C CA . GLY A 1 121 ? 7.596 14.973 -30.072 1.00 63.97 121 GLY A CA 1
ATOM 925 C C . GLY A 1 121 ? 7.446 15.541 -28.669 1.00 63.97 121 GLY A C 1
ATOM 926 O O . GLY A 1 121 ? 8.429 15.873 -27.998 1.00 63.97 121 GLY A O 1
ATOM 927 N N . THR A 1 122 ? 6.198 15.635 -28.213 1.00 61.00 122 THR A N 1
ATOM 928 C CA . THR A 1 122 ? 5.862 16.117 -26.864 1.00 61.00 122 THR A CA 1
ATOM 929 C C . THR A 1 122 ? 4.935 15.172 -26.094 1.00 61.00 122 THR A C 1
ATOM 931 O O . THR A 1 122 ? 4.383 15.598 -25.082 1.00 61.00 122 THR A O 1
ATOM 934 N N . GLY A 1 123 ? 4.729 13.932 -26.550 1.00 60.88 123 GLY A N 1
ATOM 935 C CA . GLY A 1 123 ? 3.858 12.967 -25.862 1.00 60.88 123 GLY A CA 1
ATOM 936 C C . GLY A 1 123 ? 2.392 12.978 -26.317 1.00 60.88 123 GLY A C 1
ATOM 937 O O . GLY A 1 123 ? 1.522 12.599 -25.543 1.00 60.88 123 GLY A O 1
ATOM 938 N N . GLY A 1 124 ? 2.076 13.489 -27.513 1.00 72.38 124 GLY A N 1
ATOM 939 C CA . GLY A 1 124 ? 0.697 13.522 -28.023 1.00 72.38 124 GLY A CA 1
ATOM 940 C C . GLY A 1 124 ? 0.611 13.456 -29.546 1.00 72.38 124 GLY A C 1
ATOM 941 O O . GLY A 1 124 ? 1.642 13.448 -30.222 1.00 72.38 124 GLY A O 1
ATOM 942 N N . VAL A 1 125 ? -0.616 13.436 -30.082 1.00 81.19 125 VAL A N 1
ATOM 943 C CA . VAL A 1 125 ? -0.846 13.375 -31.535 1.00 81.19 125 VAL A CA 1
ATOM 944 C C . VAL A 1 125 ? -0.328 14.648 -32.185 1.00 81.19 125 VAL A C 1
ATOM 946 O O . VAL A 1 125 ? -0.769 15.753 -31.851 1.00 81.19 125 VAL A O 1
ATOM 949 N N . LEU A 1 126 ? 0.585 14.479 -33.133 1.00 77.25 126 LEU A N 1
ATOM 950 C CA . LEU A 1 126 ? 1.053 15.534 -34.011 1.00 77.25 126 LEU A CA 1
ATOM 951 C C . LEU A 1 126 ? 0.385 15.372 -35.373 1.00 77.25 126 LEU A C 1
ATOM 953 O O . LEU A 1 126 ? 0.430 14.297 -35.967 1.00 77.25 126 LEU A O 1
ATOM 957 N N . GLU A 1 127 ? -0.212 16.450 -35.867 1.00 81.19 127 GLU A N 1
ATOM 958 C CA . GLU A 1 127 ? -0.831 16.529 -37.187 1.00 81.19 127 GLU A CA 1
ATOM 959 C C . GLU A 1 127 ? -0.078 17.554 -38.035 1.00 81.19 127 GLU A C 1
ATOM 961 O O . GLU A 1 127 ? 0.143 18.700 -37.624 1.00 81.19 127 GLU A O 1
ATOM 966 N N . VAL A 1 128 ? 0.343 17.134 -39.228 1.00 73.94 128 VAL A N 1
ATOM 967 C CA . VAL A 1 128 ? 1.058 17.975 -40.189 1.00 73.94 128 VAL A CA 1
ATOM 968 C C . VAL A 1 128 ? 0.270 18.035 -41.488 1.00 73.94 128 VAL A C 1
ATOM 970 O O . VAL A 1 128 ? 0.186 17.061 -42.236 1.00 73.94 128 VAL A O 1
ATOM 973 N N . ASN A 1 129 ? -0.249 19.222 -41.783 1.00 74.62 129 ASN A N 1
ATOM 974 C CA . ASN A 1 129 ? -1.035 19.519 -42.969 1.00 74.62 129 ASN A CA 1
ATOM 975 C C . ASN A 1 129 ? -0.244 20.421 -43.935 1.00 74.62 129 ASN A C 1
ATOM 977 O O . ASN A 1 129 ? 0.299 21.468 -43.563 1.00 74.62 129 ASN A O 1
ATOM 981 N N . PHE A 1 130 ? -0.191 20.026 -45.207 1.00 70.00 130 PHE A N 1
ATOM 982 C CA . PHE A 1 130 ? 0.415 20.784 -46.300 1.00 70.00 130 PHE A CA 1
ATOM 983 C C . PHE A 1 130 ? -0.669 21.331 -47.268 1.00 70.00 130 PHE A C 1
ATOM 985 O O . PHE A 1 130 ? -0.969 20.678 -48.274 1.00 70.00 130 PHE A O 1
ATOM 992 N N . PRO A 1 131 ? -1.234 22.538 -47.032 1.00 55.44 131 PRO A N 1
ATOM 993 C CA . PRO A 1 131 ? -2.406 23.036 -47.765 1.00 55.44 131 PRO A CA 1
ATOM 994 C C . PRO A 1 131 ? -2.091 23.756 -49.096 1.00 55.44 131 PRO A C 1
ATOM 996 O O . PRO A 1 131 ? -0.967 24.184 -49.383 1.00 55.44 131 PRO A O 1
ATOM 999 N N . ARG A 1 132 ? -3.137 23.970 -49.913 1.00 55.25 132 ARG A N 1
ATOM 1000 C CA . ARG A 1 132 ? -3.125 24.761 -51.164 1.00 55.25 132 ARG A CA 1
ATOM 1001 C C . ARG A 1 132 ? -2.651 26.204 -50.928 1.00 55.25 132 ARG A C 1
ATOM 1003 O O . ARG A 1 132 ? -3.270 26.955 -50.182 1.00 55.25 132 ARG A O 1
ATOM 1010 N N . THR A 1 133 ? -1.655 26.670 -51.685 1.00 45.81 133 THR A N 1
ATOM 1011 C CA . THR A 1 133 ? -1.376 28.112 -51.781 1.00 45.81 133 THR A CA 1
ATOM 1012 C C . THR A 1 133 ? -2.474 28.823 -52.572 1.00 45.81 133 THR A C 1
ATOM 1014 O O . THR A 1 133 ? -2.705 28.541 -53.751 1.00 45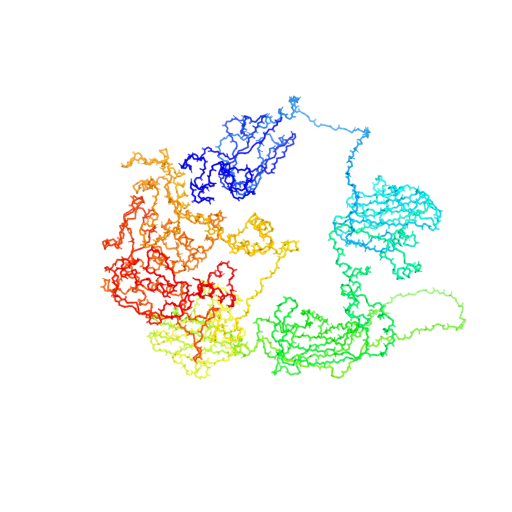.81 133 THR A O 1
ATOM 1017 N N . GLY A 1 134 ? -3.163 29.754 -51.910 1.00 38.56 134 GLY A N 1
ATOM 1018 C CA . GLY A 1 134 ? -4.274 30.489 -52.504 1.00 38.56 134 GLY A CA 1
ATOM 1019 C C . GLY A 1 134 ? -4.854 31.619 -51.657 1.00 38.56 134 GLY A C 1
ATOM 1020 O O . GLY A 1 134 ? -6.044 31.856 -51.779 1.00 38.56 134 GLY A O 1
ATOM 1021 N N . LEU A 1 135 ? -4.055 32.288 -50.818 1.00 35.25 135 LEU A N 1
ATOM 1022 C CA . LEU A 1 135 ? -4.249 33.659 -50.318 1.00 35.25 135 LEU A CA 1
ATOM 1023 C C . LEU A 1 135 ? -2.940 34.054 -49.610 1.00 35.25 135 LEU A C 1
ATOM 1025 O O . LEU A 1 135 ? -2.571 33.452 -48.614 1.00 35.25 135 LEU A O 1
ATOM 1029 N N . ASP A 1 136 ? -2.250 35.044 -50.168 1.00 33.75 136 ASP A N 1
ATOM 1030 C CA . ASP A 1 136 ? -0.925 35.560 -49.795 1.00 33.75 136 ASP A CA 1
ATOM 1031 C C . ASP A 1 136 ? 0.308 34.802 -50.338 1.00 33.75 136 ASP A C 1
ATOM 1033 O O . ASP A 1 136 ? 0.570 33.627 -50.089 1.00 33.75 136 ASP A O 1
ATOM 1037 N N . THR A 1 137 ? 1.090 35.520 -51.137 1.00 36.16 137 THR A N 1
ATOM 1038 C CA . THR A 1 137 ? 2.219 35.038 -51.946 1.00 36.16 137 THR A CA 1
ATOM 1039 C C . THR A 1 137 ? 3.540 34.982 -51.171 1.00 36.16 137 THR A C 1
ATOM 1041 O O . THR A 1 137 ? 4.603 35.151 -51.766 1.00 36.16 137 THR A O 1
ATOM 1044 N N . THR A 1 138 ? 3.501 34.740 -49.857 1.00 34.31 138 THR A N 1
ATOM 1045 C CA . THR A 1 138 ? 4.707 34.834 -49.013 1.00 34.31 138 THR A CA 1
ATOM 1046 C C . THR A 1 138 ? 4.916 33.733 -47.968 1.00 34.31 138 THR A C 1
ATOM 1048 O O . THR A 1 138 ? 5.973 33.732 -47.343 1.00 34.31 138 THR A O 1
ATOM 1051 N N . SER A 1 139 ? 4.021 32.751 -47.799 1.00 39.03 139 SER A N 1
ATOM 1052 C CA . SER A 1 139 ? 4.246 31.677 -46.810 1.00 39.03 139 SER A CA 1
ATOM 1053 C C . SER A 1 139 ? 3.546 30.354 -47.148 1.00 39.03 139 SER A C 1
ATOM 1055 O O . SER A 1 139 ? 2.444 30.082 -46.681 1.00 39.03 139 SER A O 1
ATOM 1057 N N . GLY A 1 140 ? 4.198 29.494 -47.936 1.00 44.59 140 GLY A N 1
ATOM 1058 C CA . GLY A 1 140 ? 3.817 28.084 -48.110 1.00 44.59 140 GLY A CA 1
ATOM 1059 C C . GLY A 1 140 ? 4.344 27.211 -46.965 1.00 44.59 140 GLY A C 1
ATOM 1060 O O . GLY A 1 140 ? 5.187 26.346 -47.192 1.00 44.59 140 GLY A O 1
ATOM 1061 N N . SER A 1 141 ? 3.939 27.500 -45.728 1.00 48.81 141 SER A N 1
ATOM 1062 C CA . SER A 1 141 ? 4.354 26.751 -44.533 1.00 48.81 141 SER A CA 1
ATOM 1063 C C . SER A 1 141 ? 3.356 25.636 -44.219 1.00 48.81 141 SER A C 1
ATOM 1065 O O . SER A 1 141 ? 2.155 25.855 -44.335 1.00 48.81 141 SER A O 1
ATOM 1067 N N . ALA A 1 142 ? 3.853 24.462 -43.817 1.00 55.62 142 ALA A N 1
ATOM 1068 C CA . ALA A 1 142 ? 3.008 23.404 -43.269 1.00 55.62 142 ALA A CA 1
ATOM 1069 C C . ALA A 1 142 ? 2.283 23.922 -42.018 1.00 55.62 142 ALA A C 1
ATOM 1071 O O . ALA A 1 142 ? 2.900 24.580 -41.170 1.00 55.62 142 ALA A O 1
ATOM 1072 N N . ASN A 1 143 ? 0.988 23.642 -41.922 1.00 63.38 143 ASN A N 1
ATOM 1073 C CA . ASN A 1 143 ? 0.223 23.833 -40.702 1.00 63.38 143 ASN A CA 1
ATOM 1074 C C . ASN A 1 143 ? 0.510 22.634 -39.799 1.00 63.38 143 ASN A C 1
ATOM 1076 O O . ASN A 1 143 ? 0.368 21.496 -40.228 1.00 63.38 143 ASN A O 1
ATOM 1080 N N . VAL A 1 144 ? 0.964 22.898 -38.577 1.00 62.28 144 VAL A N 1
ATOM 1081 C CA . VAL A 1 144 ? 1.275 21.858 -37.593 1.00 62.28 144 VAL A CA 1
ATOM 1082 C C . VAL A 1 144 ? 0.394 22.094 -36.377 1.00 62.28 144 VAL A C 1
ATOM 1084 O O . VAL A 1 144 ? 0.400 23.201 -35.825 1.00 62.28 144 VAL A O 1
ATOM 1087 N N . THR A 1 145 ? -0.365 21.082 -35.983 1.00 62.66 145 THR A N 1
ATOM 1088 C CA . THR A 1 145 ? -1.322 21.119 -34.873 1.00 62.66 145 THR A CA 1
ATOM 1089 C C . THR A 1 145 ? -1.074 19.950 -33.926 1.00 62.66 145 THR A C 1
ATOM 1091 O O . THR A 1 145 ? -0.722 18.857 -34.353 1.00 62.66 145 THR A O 1
ATOM 1094 N N . GLY A 1 146 ? -1.234 20.202 -32.622 1.00 54.22 146 GLY A N 1
ATOM 1095 C CA . GLY A 1 146 ? -0.874 19.245 -31.569 1.00 54.22 146 GLY A CA 1
ATOM 1096 C C . GLY A 1 146 ? 0.605 19.328 -31.165 1.00 54.22 146 GLY A C 1
ATOM 1097 O O . GLY A 1 146 ? 1.470 19.535 -32.003 1.00 54.22 146 GLY A O 1
ATOM 1098 N N . GLY A 1 147 ? 0.872 19.272 -29.855 1.00 53.06 147 GLY A N 1
ATOM 1099 C CA . GLY A 1 147 ? 2.182 19.022 -29.234 1.00 53.06 147 GLY A CA 1
ATOM 1100 C C . GLY A 1 147 ? 3.473 19.549 -29.890 1.00 53.06 147 GLY A C 1
ATOM 1101 O O . GLY A 1 147 ? 4.293 18.748 -30.320 1.00 53.06 147 GLY A O 1
ATOM 1102 N N . VAL A 1 148 ? 3.729 20.870 -29.921 1.00 42.53 148 VAL A N 1
ATOM 1103 C CA . VAL A 1 148 ? 5.057 21.393 -30.332 1.00 42.53 148 VAL A CA 1
ATOM 1104 C C . VAL A 1 148 ? 5.515 22.612 -29.529 1.00 42.53 148 VAL A C 1
ATOM 1106 O O . VAL A 1 148 ? 4.790 23.602 -29.407 1.00 42.53 148 VAL A O 1
ATOM 1109 N N . THR A 1 149 ? 6.790 22.617 -29.125 1.00 37.16 149 THR A N 1
ATOM 1110 C CA . THR A 1 149 ? 7.615 23.833 -29.077 1.00 37.16 149 THR A CA 1
ATOM 1111 C C . THR A 1 149 ? 8.306 24.011 -30.431 1.00 37.16 149 THR A C 1
ATOM 1113 O O . THR A 1 149 ? 9.121 23.207 -30.869 1.00 37.16 149 THR A O 1
ATOM 1116 N N . ARG A 1 150 ? 7.975 25.098 -31.131 1.00 37.34 150 ARG A N 1
ATOM 1117 C CA . ARG A 1 150 ? 8.680 25.539 -32.342 1.00 37.34 150 ARG A CA 1
ATOM 1118 C C . ARG A 1 150 ? 10.101 25.976 -31.957 1.00 37.34 150 ARG A C 1
ATOM 1120 O O . ARG A 1 150 ? 10.232 27.005 -31.300 1.00 37.34 150 ARG A O 1
ATOM 1127 N N . GLU A 1 151 ? 11.153 25.317 -32.442 1.00 33.88 151 GLU A N 1
ATOM 1128 C CA . GLU A 1 151 ? 12.453 25.986 -32.602 1.00 33.88 151 GLU A CA 1
ATOM 1129 C C . GLU A 1 151 ? 12.599 26.479 -34.048 1.00 33.88 151 GLU A C 1
ATOM 1131 O O . GLU A 1 151 ? 13.050 25.782 -34.954 1.00 33.88 151 GLU A O 1
ATOM 1136 N N . ILE A 1 152 ? 12.183 27.729 -34.271 1.00 37.38 152 ILE A N 1
ATOM 1137 C CA . ILE A 1 152 ? 12.685 28.533 -35.386 1.00 37.38 152 ILE A CA 1
ATOM 1138 C C . ILE A 1 152 ? 14.001 29.150 -34.902 1.00 37.38 152 ILE A C 1
ATOM 1140 O O . ILE A 1 152 ? 13.984 30.229 -34.310 1.00 37.38 152 ILE A O 1
ATOM 1144 N N . TRP A 1 153 ? 15.144 28.516 -35.178 1.00 26.23 153 TRP A N 1
ATOM 1145 C CA . TRP A 1 153 ? 16.408 29.254 -35.238 1.00 26.23 153 TRP A CA 1
ATOM 1146 C C . TRP A 1 153 ? 16.674 29.710 -36.669 1.00 26.23 153 TRP A C 1
ATOM 1148 O O . TRP A 1 153 ? 16.898 28.926 -37.588 1.00 26.23 153 TRP A O 1
ATOM 1158 N N . TYR A 1 154 ? 16.584 31.032 -36.812 1.00 28.83 154 TYR A N 1
ATOM 1159 C CA . TYR A 1 154 ? 17.030 31.884 -37.908 1.00 28.83 154 TYR A CA 1
ATOM 1160 C C . TYR A 1 154 ? 18.090 31.256 -38.826 1.00 28.83 154 TYR A C 1
ATOM 1162 O O . TYR A 1 154 ? 19.223 31.074 -38.403 1.00 28.83 154 TYR A O 1
ATOM 1170 N N . HIS A 1 155 ? 17.743 31.052 -40.101 1.00 24.39 155 HIS A N 1
ATOM 1171 C CA . HIS A 1 155 ? 18.446 31.610 -41.268 1.00 24.39 155 HIS A CA 1
ATOM 1172 C C . HIS A 1 155 ? 17.652 31.299 -42.555 1.00 24.39 155 HIS A C 1
ATOM 1174 O O . HIS A 1 155 ? 17.734 30.195 -43.070 1.00 24.39 155 HIS A O 1
ATOM 1180 N N . GLY A 1 156 ? 16.932 32.302 -43.078 1.00 29.45 156 GLY A N 1
ATOM 1181 C CA . GLY A 1 156 ? 16.620 32.462 -44.509 1.00 29.45 156 GLY A CA 1
ATOM 1182 C C . GLY A 1 156 ? 15.689 31.441 -45.179 1.00 29.45 156 GLY A C 1
ATOM 1183 O O . GLY A 1 156 ? 16.111 30.352 -45.541 1.00 29.45 156 GLY A O 1
ATOM 1184 N N . ASP A 1 157 ? 14.471 31.907 -45.466 1.00 26.00 157 ASP A N 1
ATOM 1185 C CA . ASP A 1 157 ? 13.494 31.409 -46.447 1.00 26.00 157 ASP A CA 1
ATOM 1186 C C . ASP A 1 157 ? 12.744 30.098 -46.120 1.00 26.00 157 ASP A C 1
ATOM 1188 O O . ASP A 1 157 ? 13.132 28.983 -46.466 1.00 26.00 157 ASP A O 1
ATOM 1192 N N . ALA A 1 158 ? 11.573 30.287 -45.493 1.00 30.77 158 ALA A N 1
ATOM 1193 C CA . ALA A 1 158 ? 10.540 29.284 -45.253 1.00 30.77 158 ALA A CA 1
ATOM 1194 C C . ALA A 1 158 ? 9.787 28.981 -46.541 1.00 30.77 158 ALA A C 1
ATOM 1196 O O . ALA A 1 158 ? 9.130 29.860 -47.093 1.00 30.77 158 ALA A O 1
ATOM 1197 N N . ASN A 1 159 ? 9.904 27.750 -47.023 1.00 38.00 159 ASN A N 1
ATOM 1198 C CA . ASN A 1 159 ? 9.297 27.329 -48.272 1.00 38.00 159 ASN A CA 1
ATOM 1199 C C . ASN A 1 159 ? 9.636 25.840 -48.427 1.00 38.00 159 ASN A C 1
ATOM 1201 O O . ASN A 1 159 ? 10.811 25.542 -48.524 1.00 38.00 159 ASN A O 1
ATOM 1205 N N . GLY A 1 160 ? 8.695 24.897 -48.401 1.00 36.50 160 GLY A N 1
ATOM 1206 C CA . GLY A 1 160 ? 8.919 23.480 -48.748 1.00 36.50 160 GLY A CA 1
ATOM 1207 C C . GLY A 1 160 ? 8.041 23.138 -49.950 1.00 36.50 160 GLY A C 1
ATOM 1208 O O . GLY A 1 160 ? 6.888 23.557 -49.991 1.00 36.50 160 GLY A O 1
ATOM 1209 N N . THR A 1 161 ? 8.559 22.471 -50.983 1.00 39.69 161 THR A N 1
ATOM 1210 C CA . THR A 1 161 ? 7.797 22.273 -52.234 1.00 39.69 161 THR A CA 1
ATOM 1211 C C . THR A 1 161 ? 7.231 20.865 -52.407 1.00 39.69 161 THR A C 1
ATOM 1213 O O . THR A 1 161 ? 7.978 19.923 -52.638 1.00 39.69 161 THR A O 1
ATOM 1216 N N . ILE A 1 162 ? 5.896 20.779 -52.509 1.00 40.88 162 ILE A N 1
ATOM 1217 C CA . ILE A 1 162 ? 5.042 19.654 -52.980 1.00 40.88 162 ILE A CA 1
ATOM 1218 C C . ILE A 1 162 ? 5.272 19.295 -54.481 1.00 40.88 162 ILE A C 1
ATOM 1220 O O . ILE A 1 162 ? 4.482 18.613 -55.135 1.00 40.88 162 ILE A O 1
ATOM 1224 N N . THR A 1 163 ? 6.373 19.744 -55.090 1.00 38.25 163 THR A N 1
ATOM 1225 C CA . THR A 1 163 ? 6.596 19.691 -56.549 1.00 38.25 163 THR A CA 1
ATOM 1226 C C . THR A 1 163 ? 6.627 18.261 -57.114 1.00 38.25 163 THR A C 1
ATOM 1228 O O . THR A 1 163 ? 6.254 18.064 -58.271 1.00 38.25 163 THR A O 1
ATOM 1231 N N . HIS A 1 164 ? 6.990 17.251 -56.315 1.00 36.50 164 HIS A N 1
ATOM 1232 C CA . HIS A 1 164 ? 6.925 15.840 -56.726 1.00 36.50 164 HIS A CA 1
ATOM 1233 C C . HIS A 1 164 ? 5.501 15.251 -56.671 1.00 36.50 164 HIS A C 1
ATOM 1235 O O . HIS A 1 164 ? 5.114 14.541 -57.598 1.00 36.50 164 HIS A O 1
ATOM 1241 N N . LEU A 1 165 ? 4.677 15.628 -55.684 1.00 40.38 165 LEU A N 1
ATOM 1242 C CA . LEU A 1 165 ? 3.273 15.199 -55.560 1.00 40.38 165 LEU A CA 1
ATOM 1243 C C . LEU A 1 165 ? 2.425 15.686 -56.753 1.00 40.38 165 LEU A C 1
ATOM 1245 O O . LEU A 1 165 ? 1.687 14.915 -57.365 1.00 40.38 165 LEU A O 1
ATOM 1249 N N . ARG A 1 166 ? 2.595 16.959 -57.152 1.00 42.59 166 ARG A N 1
ATOM 1250 C CA . ARG A 1 166 ? 1.851 17.577 -58.273 1.00 42.59 166 ARG A CA 1
ATOM 1251 C C . ARG A 1 166 ? 2.109 16.893 -59.617 1.00 42.59 166 ARG A C 1
ATOM 1253 O O . ARG A 1 166 ? 1.189 16.755 -60.418 1.00 42.59 166 ARG A O 1
ATOM 1260 N N . ARG A 1 167 ? 3.347 16.447 -59.860 1.00 40.56 167 ARG A N 1
ATOM 1261 C CA . ARG A 1 167 ? 3.737 15.750 -61.098 1.00 40.56 167 ARG A CA 1
ATOM 1262 C C . ARG A 1 167 ? 3.160 14.328 -61.168 1.00 40.56 167 ARG A C 1
ATOM 1264 O O . ARG A 1 167 ? 2.923 13.841 -62.270 1.00 40.56 167 ARG A O 1
ATOM 1271 N N . HIS A 1 168 ? 2.915 13.691 -60.019 1.00 39.19 168 HIS A N 1
ATOM 1272 C CA . HIS A 1 168 ? 2.391 12.320 -59.932 1.00 39.19 168 HIS A CA 1
ATOM 1273 C C . HIS A 1 168 ? 0.861 12.252 -59.974 1.00 39.19 168 HIS A C 1
ATOM 1275 O O . HIS A 1 168 ? 0.311 11.327 -60.563 1.00 39.19 168 HIS A O 1
ATOM 1281 N N . ILE A 1 169 ? 0.176 13.239 -59.384 1.00 38.69 169 ILE A N 1
ATOM 1282 C CA . ILE A 1 169 ? -1.295 13.301 -59.324 1.00 38.69 169 ILE A CA 1
ATOM 1283 C C . ILE A 1 169 ? -1.896 13.852 -60.628 1.00 38.69 169 ILE A C 1
ATOM 1285 O O . ILE A 1 169 ? -2.974 13.421 -61.035 1.00 38.69 169 ILE A O 1
ATOM 1289 N N . ASN A 1 170 ? -1.215 14.770 -61.329 1.00 38.16 170 ASN A N 1
ATOM 1290 C CA . ASN A 1 170 ? -1.709 15.288 -62.609 1.00 38.16 170 ASN A CA 1
ATOM 1291 C C . ASN A 1 170 ? -0.567 15.595 -63.602 1.00 38.16 170 ASN A C 1
ATOM 1293 O O . ASN A 1 170 ? -0.090 16.730 -63.675 1.00 38.16 170 ASN A O 1
ATOM 1297 N N . PRO A 1 171 ? -0.133 14.609 -64.412 1.00 37.94 171 PRO A N 1
ATOM 1298 C CA . PRO A 1 171 ? 1.017 14.757 -65.310 1.00 37.94 171 PRO A CA 1
ATOM 1299 C C . PRO A 1 171 ? 0.807 15.740 -66.479 1.00 37.94 171 PRO A C 1
ATOM 1301 O O . PRO A 1 171 ? 1.752 16.018 -67.215 1.00 37.94 171 PRO A O 1
ATOM 1304 N N . SER A 1 172 ? -0.423 16.224 -66.699 1.00 33.31 172 SER A N 1
ATOM 1305 C CA . SER A 1 172 ? -0.856 16.843 -67.964 1.00 33.31 172 SER A CA 1
ATOM 1306 C C . SER A 1 172 ? -1.271 18.319 -67.910 1.00 33.31 172 SER A C 1
ATOM 1308 O O . SER A 1 172 ? -1.703 18.848 -68.931 1.00 33.31 172 SER A O 1
ATOM 1310 N N . GLN A 1 173 ? -1.154 19.015 -66.778 1.00 36.38 173 GLN A N 1
ATOM 1311 C CA . GLN A 1 173 ? -1.529 20.437 -66.692 1.00 36.38 173 GLN A CA 1
ATOM 1312 C C . GLN A 1 173 ? -0.343 21.364 -67.046 1.00 36.38 173 GLN A C 1
ATOM 1314 O O . GLN A 1 173 ? 0.662 21.351 -66.330 1.00 36.38 173 GLN A O 1
ATOM 1319 N N . PRO A 1 174 ? -0.426 22.188 -68.114 1.00 35.84 174 PRO A N 1
ATOM 1320 C CA . PRO A 1 174 ? 0.519 23.272 -68.340 1.00 35.84 174 PRO A CA 1
ATOM 1321 C C . PRO A 1 174 ? 0.202 24.444 -67.406 1.00 35.84 174 PRO A C 1
ATOM 1323 O O . PRO A 1 174 ? -0.956 24.786 -67.180 1.00 35.84 174 PRO A O 1
ATOM 1326 N N . ILE A 1 175 ? 1.251 25.063 -66.875 1.00 43.81 175 ILE A N 1
ATOM 1327 C CA . ILE A 1 175 ? 1.156 26.266 -66.049 1.00 43.81 175 ILE A CA 1
ATOM 1328 C C . ILE A 1 175 ? 0.930 27.452 -66.993 1.00 43.81 175 ILE A C 1
ATOM 1330 O O . ILE A 1 175 ? 1.792 27.700 -67.832 1.00 43.81 175 ILE A O 1
ATOM 1334 N N . ASP A 1 176 ? -0.177 28.183 -66.856 1.00 27.67 176 ASP A N 1
ATOM 1335 C CA . ASP A 1 176 ? -0.371 29.474 -67.535 1.00 27.67 176 ASP A CA 1
ATOM 1336 C C . ASP A 1 176 ? -1.273 30.428 -66.718 1.00 27.67 176 ASP A C 1
ATOM 1338 O O . ASP A 1 176 ? -1.920 29.990 -65.760 1.00 27.67 176 ASP A O 1
ATOM 1342 N N . PRO A 1 177 ? -1.241 31.752 -66.985 1.00 35.88 177 PRO A N 1
ATOM 1343 C CA . PRO A 1 177 ? -1.211 32.774 -65.951 1.00 35.88 177 PRO A CA 1
ATOM 1344 C C . PRO A 1 177 ? -2.550 33.501 -65.753 1.00 35.88 177 PRO A C 1
ATOM 1346 O O . PRO A 1 177 ? -3.398 33.580 -66.633 1.00 35.88 177 PRO A O 1
ATOM 1349 N N . VAL A 1 178 ? -2.665 34.068 -64.551 1.00 40.75 178 VAL A N 1
ATOM 1350 C CA . VAL A 1 178 ? -3.623 35.056 -64.016 1.00 40.75 178 VAL A CA 1
ATOM 1351 C C . VAL A 1 178 ? -4.392 35.895 -65.055 1.00 40.75 178 VAL A C 1
ATOM 1353 O O . VAL A 1 178 ? -3.740 36.529 -65.875 1.00 40.75 178 VAL A O 1
ATOM 1356 N N . PHE A 1 179 ? -5.733 35.999 -64.924 1.00 23.72 179 PHE A N 1
ATOM 1357 C CA . PHE A 1 179 ? -6.570 37.231 -65.019 1.00 23.72 179 PHE A CA 1
ATOM 1358 C C . PHE A 1 179 ? -8.083 36.941 -64.762 1.00 23.72 179 PHE A C 1
ATOM 1360 O O . PHE A 1 179 ? -8.439 35.767 -64.663 1.00 23.72 179 PHE A O 1
ATOM 1367 N N . PRO A 1 180 ? -8.957 37.955 -64.522 1.00 36.62 180 PRO A N 1
ATOM 1368 C CA . PRO A 1 180 ? -9.991 37.923 -63.480 1.00 36.62 180 PRO A CA 1
ATOM 1369 C C . PRO A 1 180 ? -11.456 37.875 -63.976 1.00 36.62 180 PRO A C 1
ATOM 1371 O O . PRO A 1 180 ? -11.740 38.128 -65.139 1.00 36.62 180 PRO A O 1
ATOM 1374 N N . VAL A 1 181 ? -12.335 37.566 -63.009 1.00 38.97 181 VAL A N 1
ATOM 1375 C CA . VAL A 1 181 ? -13.792 37.795 -62.837 1.00 38.97 181 VAL A CA 1
ATOM 1376 C C . VAL A 1 181 ? -14.596 38.360 -64.024 1.00 38.97 181 VAL A C 1
ATOM 1378 O O . VAL A 1 181 ? -14.356 39.496 -64.413 1.00 38.97 181 VAL A O 1
ATOM 1381 N N . GLU A 1 182 ? -15.649 37.644 -64.457 1.00 24.47 182 GLU A N 1
ATOM 1382 C CA . GLU A 1 182 ? -16.999 38.205 -64.683 1.00 24.47 182 GLU A CA 1
ATOM 1383 C C . GLU A 1 182 ? -18.091 37.129 -64.903 1.00 24.47 182 GLU A C 1
ATOM 1385 O O . GLU A 1 182 ? -17.823 35.977 -65.236 1.00 24.47 182 GLU A O 1
ATOM 1390 N N . GLU A 1 183 ? -19.312 37.572 -64.611 1.00 30.62 183 GLU A N 1
ATOM 1391 C CA . GLU A 1 183 ? -20.655 36.972 -64.542 1.00 30.62 183 GLU A CA 1
ATOM 1392 C C . GLU A 1 183 ? -21.172 36.389 -65.882 1.00 30.62 183 GLU A C 1
ATOM 1394 O O . GLU A 1 183 ? -20.904 36.981 -66.918 1.00 30.62 183 GLU A O 1
ATOM 1399 N N . GLU A 1 184 ? -21.962 35.298 -65.884 1.00 25.27 184 GLU A N 1
ATOM 1400 C CA . GLU A 1 184 ? -23.353 35.276 -66.408 1.00 25.27 184 GLU A CA 1
ATOM 1401 C C . GLU A 1 184 ? -24.035 33.889 -66.339 1.00 25.27 184 GLU A C 1
ATOM 1403 O O . GLU A 1 184 ? -23.414 32.829 -66.302 1.00 25.27 184 GLU A O 1
ATOM 1408 N N . ILE A 1 185 ? -25.365 33.963 -66.316 1.00 34.59 185 ILE A N 1
ATOM 1409 C CA . ILE A 1 185 ? -26.408 32.949 -66.121 1.00 34.59 185 ILE A CA 1
ATOM 1410 C C . ILE A 1 185 ? -26.655 32.109 -67.392 1.00 34.59 185 ILE A C 1
ATOM 1412 O O . ILE A 1 185 ? -26.611 32.637 -68.499 1.00 34.59 185 ILE A O 1
ATOM 1416 N N . GLY A 1 186 ? -27.067 30.838 -67.247 1.00 24.41 186 GLY A N 1
ATOM 1417 C CA . GLY A 1 186 ? -27.672 30.073 -68.349 1.00 24.41 186 GLY A CA 1
ATOM 1418 C C . GLY A 1 186 ? -28.115 28.646 -67.994 1.00 24.41 186 GLY A C 1
ATOM 1419 O O . GLY A 1 186 ? -27.285 27.788 -67.724 1.00 24.41 186 GLY A O 1
ATOM 1420 N N . ASN A 1 187 ? -29.431 28.408 -68.025 1.00 28.30 187 ASN A N 1
ATOM 1421 C CA . ASN A 1 187 ? -30.124 27.123 -67.840 1.00 28.30 187 ASN A CA 1
ATOM 1422 C C . ASN A 1 187 ? -29.778 26.053 -68.902 1.00 28.30 187 ASN A C 1
ATOM 1424 O O . ASN A 1 187 ? -29.633 26.387 -70.073 1.00 28.30 187 ASN A O 1
ATOM 1428 N N . GLU A 1 188 ? -29.807 24.769 -68.514 1.00 27.48 188 GLU A N 1
ATOM 1429 C CA . GLU A 1 188 ? -30.805 23.737 -68.903 1.00 27.48 188 GLU A CA 1
ATOM 1430 C C . GLU A 1 188 ? -30.233 22.302 -68.806 1.00 27.48 188 GLU A C 1
ATOM 1432 O O . GLU A 1 188 ? -29.272 21.956 -69.480 1.00 27.48 188 GLU A O 1
ATOM 1437 N N . GLY A 1 189 ? -30.908 21.462 -68.005 1.00 28.08 189 GLY A N 1
ATOM 1438 C CA . GLY A 1 189 ? -31.327 20.091 -68.346 1.00 28.08 189 GLY A CA 1
ATOM 1439 C C . GLY A 1 189 ? -30.290 18.981 -68.584 1.00 28.08 189 GLY A C 1
ATOM 1440 O O . GLY A 1 189 ? -29.637 18.930 -69.619 1.00 28.08 189 GLY A O 1
ATOM 1441 N N . GLY A 1 190 ? -30.307 17.958 -67.719 1.00 25.98 190 GLY A N 1
ATOM 1442 C CA . GLY A 1 190 ? -29.755 16.634 -68.035 1.00 25.98 190 GLY A CA 1
ATOM 1443 C C . GLY A 1 190 ? -29.733 15.685 -66.836 1.00 25.98 190 GLY A C 1
ATOM 1444 O O . GLY A 1 190 ? -28.909 15.835 -65.946 1.00 25.98 190 GLY A O 1
ATOM 1445 N N . VAL A 1 191 ? -30.653 14.720 -66.817 1.00 31.27 191 VAL A N 1
ATOM 1446 C CA . VAL A 1 191 ? -30.805 13.674 -65.790 1.00 31.27 191 VAL A CA 1
ATOM 1447 C C . VAL A 1 191 ? -29.881 12.488 -66.106 1.00 31.27 191 VAL A C 1
ATOM 1449 O O . VAL A 1 191 ? -29.879 12.034 -67.248 1.00 31.27 191 VAL A O 1
ATOM 1452 N N . GLN A 1 192 ? -29.158 11.967 -65.109 1.00 26.31 192 GLN A N 1
ATOM 1453 C CA . GLN A 1 192 ? -28.677 10.572 -65.014 1.00 26.31 192 GLN A CA 1
ATOM 1454 C C . GLN A 1 192 ? -28.233 10.339 -63.556 1.00 26.31 192 GLN A C 1
ATOM 1456 O O . GLN A 1 192 ? -27.231 10.886 -63.113 1.00 26.31 192 GLN A O 1
ATOM 1461 N N . GLU A 1 193 ? -29.128 9.861 -62.694 1.00 27.66 193 GLU A N 1
ATOM 1462 C CA . GLU A 1 193 ? -29.323 8.435 -62.372 1.00 27.66 193 GLU A CA 1
ATOM 1463 C C . GLU A 1 193 ? -28.094 7.844 -61.657 1.00 27.66 193 GLU A C 1
ATOM 1465 O O . GLU A 1 193 ? -27.188 7.270 -62.256 1.00 27.66 193 GLU A O 1
ATOM 1470 N N . LEU A 1 194 ? -28.080 8.049 -60.335 1.00 26.50 194 LEU A N 1
ATOM 1471 C CA . LEU A 1 194 ? -27.339 7.234 -59.381 1.00 26.50 194 LEU A CA 1
ATOM 1472 C C . LEU A 1 194 ? -28.077 5.897 -59.271 1.00 26.50 194 LEU A C 1
ATOM 1474 O O . LEU A 1 194 ? -29.216 5.874 -58.809 1.00 26.50 194 LEU A O 1
ATOM 1478 N N . GLU A 1 195 ? -27.437 4.798 -59.659 1.00 27.81 195 GLU A N 1
ATOM 1479 C CA . GLU A 1 195 ? -27.835 3.473 -59.184 1.00 27.81 195 GLU A CA 1
ATOM 1480 C C . GLU A 1 195 ? -27.120 3.198 -57.849 1.00 27.81 195 GLU A C 1
ATOM 1482 O O . GLU A 1 195 ? -25.891 3.076 -57.833 1.00 27.81 195 GLU A O 1
ATOM 1487 N N . PRO A 1 196 ? -27.839 3.081 -56.717 1.00 33.03 196 PRO A N 1
ATOM 1488 C CA . PRO A 1 196 ? -27.300 2.458 -55.523 1.00 33.03 196 PRO A CA 1
ATOM 1489 C C . PRO A 1 196 ? -27.399 0.940 -55.687 1.00 33.03 196 PRO A C 1
ATOM 1491 O O . PRO A 1 196 ? -28.493 0.375 -55.750 1.00 33.03 196 PRO A O 1
ATOM 1494 N N . ASN A 1 197 ? -26.248 0.267 -55.726 1.00 27.19 197 ASN A N 1
ATOM 1495 C CA . ASN A 1 197 ? -26.226 -1.182 -55.579 1.00 27.19 197 ASN A CA 1
ATOM 1496 C C . ASN A 1 197 ? -26.706 -1.571 -54.161 1.00 27.19 197 ASN A C 1
ATOM 1498 O O . ASN A 1 197 ? -26.290 -0.955 -53.178 1.00 27.19 197 ASN A O 1
ATOM 1502 N N . PRO A 1 198 ? -27.585 -2.581 -54.052 1.00 29.59 198 PRO A N 1
ATOM 1503 C CA . PRO A 1 198 ? -28.405 -2.846 -52.872 1.00 29.59 198 PRO A CA 1
ATOM 1504 C C . PRO A 1 198 ? -27.645 -3.579 -51.750 1.00 29.59 198 PRO A C 1
ATOM 1506 O O . PRO A 1 198 ? -26.911 -4.529 -52.037 1.00 29.59 198 PRO A O 1
ATOM 1509 N N . PRO A 1 199 ? -27.881 -3.255 -50.462 1.00 29.77 199 PRO A N 1
ATOM 1510 C CA . PRO A 1 199 ? -27.442 -4.100 -49.358 1.00 29.77 199 PRO A CA 1
ATOM 1511 C C . PRO A 1 199 ? -28.274 -5.392 -49.325 1.00 29.77 199 PRO A C 1
ATOM 1513 O O . PRO A 1 199 ? -29.475 -5.405 -49.055 1.00 29.77 199 PRO A O 1
ATOM 1516 N N . THR A 1 200 ? -27.627 -6.514 -49.632 1.00 30.44 200 THR A N 1
ATOM 1517 C CA . THR A 1 200 ? -28.218 -7.855 -49.635 1.00 30.44 200 THR A CA 1
ATOM 1518 C C . THR A 1 200 ? -28.216 -8.479 -48.244 1.00 30.44 200 THR A C 1
ATOM 1520 O O . THR A 1 200 ? -27.366 -9.323 -47.968 1.00 30.44 200 THR A O 1
ATOM 1523 N N . TRP A 1 201 ? -29.150 -8.130 -47.362 1.00 27.20 201 TRP A N 1
ATOM 1524 C CA . TRP A 1 201 ? -29.348 -8.888 -46.117 1.00 27.20 201 TRP A CA 1
ATOM 1525 C C . TRP A 1 201 ? -30.682 -9.641 -46.163 1.00 27.20 201 TRP A C 1
ATOM 1527 O O . TRP A 1 201 ? -31.753 -9.132 -45.847 1.00 27.20 201 TRP A O 1
ATOM 1537 N N . LYS A 1 202 ? -30.599 -10.903 -46.604 1.00 28.94 202 LYS A N 1
ATOM 1538 C CA . LYS A 1 202 ? -31.673 -11.896 -46.495 1.00 28.94 202 LYS A CA 1
ATOM 1539 C C . LYS A 1 202 ? -31.873 -12.263 -45.021 1.00 28.94 202 LYS A C 1
ATOM 1541 O O . LYS A 1 202 ? -31.121 -13.075 -44.491 1.00 28.94 202 LYS A O 1
ATOM 1546 N N . ILE A 1 203 ? -32.931 -11.770 -44.379 1.00 34.16 203 ILE A N 1
ATOM 1547 C CA . ILE A 1 203 ? -33.420 -12.371 -43.129 1.00 34.16 203 ILE A CA 1
ATOM 1548 C C . ILE A 1 203 ? -34.292 -13.586 -43.477 1.00 34.16 203 ILE A C 1
ATOM 1550 O O . ILE A 1 203 ? -35.492 -13.447 -43.715 1.00 34.16 203 ILE A O 1
ATOM 1554 N N . ARG A 1 204 ? -33.657 -14.770 -43.519 1.00 28.19 204 ARG A N 1
ATOM 1555 C CA . ARG A 1 204 ? -34.082 -16.083 -42.957 1.00 28.19 204 ARG A CA 1
ATOM 1556 C C . ARG A 1 204 ? -33.286 -17.224 -43.609 1.00 28.19 204 ARG A C 1
ATOM 1558 O O . ARG A 1 204 ? -33.158 -17.245 -44.832 1.00 28.19 204 ARG A O 1
ATOM 1565 N N . PRO A 1 205 ? -32.762 -18.161 -42.799 1.00 32.22 205 PRO A N 1
ATOM 1566 C CA . PRO A 1 205 ? -33.609 -19.096 -42.054 1.00 32.22 205 PRO A CA 1
ATOM 1567 C C . PRO A 1 205 ? -33.507 -18.973 -40.524 1.00 32.22 205 PRO A C 1
ATOM 1569 O O . PRO A 1 205 ? -32.429 -18.918 -39.954 1.00 32.22 205 PRO A O 1
ATOM 1572 N N . GLU A 1 206 ? -34.685 -18.960 -39.897 1.00 42.31 206 GLU A N 1
ATOM 1573 C CA . GLU A 1 206 ? -35.000 -19.672 -38.646 1.00 42.31 206 GLU A CA 1
ATOM 1574 C C . GLU A 1 206 ? -34.071 -19.525 -37.428 1.00 42.31 206 GLU A C 1
ATOM 1576 O O . GLU A 1 206 ? -33.774 -20.502 -36.747 1.00 42.31 206 GLU A O 1
ATOM 1581 N N . VAL A 1 207 ? -33.745 -18.290 -37.041 1.00 39.19 207 VAL A N 1
ATOM 1582 C CA . VAL A 1 207 ? -33.465 -18.011 -35.621 1.00 39.19 207 VAL A CA 1
ATOM 1583 C C . VAL A 1 207 ? -34.802 -18.027 -34.866 1.00 39.19 207 VAL A C 1
ATOM 1585 O O . VAL A 1 207 ? -35.800 -17.457 -35.340 1.00 39.19 207 VAL A O 1
ATOM 1588 N N . LYS A 1 208 ? -34.869 -18.741 -33.733 1.00 42.09 208 LYS A N 1
ATOM 1589 C CA . LYS A 1 208 ? -36.033 -18.673 -32.837 1.00 42.09 208 LYS A CA 1
ATOM 1590 C C . LYS A 1 208 ? -36.171 -17.225 -32.348 1.00 42.09 208 LYS A C 1
ATOM 1592 O O . LYS A 1 208 ? -35.159 -16.591 -32.097 1.00 42.09 208 LYS A O 1
ATOM 1597 N N . PRO A 1 209 ? -37.393 -16.679 -32.294 1.00 44.91 209 PRO A N 1
ATOM 1598 C CA . PRO A 1 209 ? -37.593 -15.338 -31.770 1.00 44.91 209 PRO A CA 1
ATOM 1599 C C . PRO A 1 209 ? -37.238 -15.295 -30.286 1.00 44.91 209 PRO A C 1
ATOM 1601 O O . PRO A 1 209 ? -37.490 -16.265 -29.571 1.00 44.91 209 PRO A O 1
ATOM 1604 N N . ASP A 1 210 ? -36.733 -14.151 -29.859 1.00 41.78 210 ASP A N 1
ATOM 1605 C CA . ASP A 1 210 ? -36.343 -13.858 -28.482 1.00 41.78 210 ASP A CA 1
ATOM 1606 C C . ASP A 1 210 ? -37.559 -13.532 -27.593 1.00 41.78 210 ASP A C 1
ATOM 1608 O O . ASP A 1 210 ? -37.492 -13.589 -26.372 1.00 41.78 210 ASP A O 1
ATOM 1612 N N . GLY A 1 211 ? -38.716 -13.251 -28.208 1.00 47.47 211 GLY A N 1
ATOM 1613 C CA . GLY A 1 211 ? -39.987 -13.031 -27.520 1.00 47.47 211 GLY A CA 1
ATOM 1614 C C . GLY A 1 211 ? -41.203 -13.146 -28.444 1.00 47.47 211 GLY A C 1
ATOM 1615 O O . GLY A 1 211 ? -41.098 -13.119 -29.680 1.00 47.47 211 GLY A O 1
ATOM 1616 N N . VAL A 1 212 ? -42.385 -13.321 -27.847 1.00 51.34 212 VAL A N 1
ATOM 1617 C CA . VAL A 1 212 ? -43.667 -13.442 -28.554 1.00 51.34 212 VAL A CA 1
ATOM 1618 C C . VAL A 1 212 ? -44.710 -12.569 -27.875 1.00 51.34 212 VAL A C 1
ATOM 1620 O O . VAL A 1 212 ? -44.981 -12.747 -26.697 1.00 51.34 212 VAL A O 1
ATOM 1623 N N . GLU A 1 213 ? -45.357 -11.689 -28.636 1.00 54.44 213 GLU A N 1
ATOM 1624 C CA . GLU A 1 213 ? -46.399 -10.800 -28.107 1.00 54.44 213 GLU A CA 1
ATOM 1625 C C . GLU A 1 213 ? -47.639 -10.769 -29.016 1.00 54.44 213 GLU A C 1
ATOM 1627 O O . GLU A 1 213 ? -47.561 -11.109 -30.201 1.00 54.44 213 GLU A O 1
ATOM 1632 N N . TRP A 1 214 ? -48.791 -10.344 -28.486 1.00 59.38 214 TRP A N 1
ATOM 1633 C CA . TRP A 1 214 ? -50.077 -10.288 -29.189 1.00 59.38 214 TRP A CA 1
ATOM 1634 C C . TRP A 1 214 ? -50.655 -8.860 -29.225 1.00 59.38 214 TRP A C 1
ATOM 1636 O O . TRP A 1 214 ? -50.884 -8.261 -28.178 1.00 59.38 214 TRP A O 1
ATOM 1646 N N . ARG A 1 215 ? -50.971 -8.316 -30.418 1.00 59.53 215 ARG A N 1
ATOM 1647 C CA . ARG A 1 215 ? -51.463 -6.919 -30.588 1.00 59.53 215 ARG A CA 1
ATOM 1648 C C . ARG A 1 215 ? -52.823 -6.770 -31.258 1.00 59.53 215 ARG A C 1
ATOM 1650 O O . ARG A 1 215 ? -53.090 -7.441 -32.246 1.00 59.53 215 ARG A O 1
ATOM 1657 N N . SER A 1 216 ? -53.645 -5.830 -30.777 1.00 64.31 216 SER A N 1
ATOM 1658 C CA . SER A 1 216 ? -55.039 -5.589 -31.202 1.00 64.31 216 SER A CA 1
ATOM 1659 C C . SER A 1 216 ? -55.239 -4.568 -32.343 1.00 64.31 216 SER A C 1
ATOM 1661 O O . SER A 1 216 ? -56.375 -4.201 -32.642 1.00 64.31 216 SER A O 1
ATOM 1663 N N . SER A 1 217 ? -54.170 -4.108 -32.997 1.00 75.75 217 SER A N 1
ATOM 1664 C CA . SER A 1 217 ? -54.171 -3.322 -34.248 1.00 75.75 217 SER A CA 1
ATOM 1665 C C . SER A 1 217 ? -52.784 -3.395 -34.906 1.00 75.75 217 SER A C 1
ATOM 1667 O O . SER A 1 217 ? -51.847 -3.877 -34.266 1.00 75.75 217 SER A O 1
ATOM 1669 N N . LEU A 1 218 ? -52.623 -2.932 -36.154 1.00 84.06 218 LEU A N 1
ATOM 1670 C CA . LEU A 1 218 ? -51.294 -2.792 -36.780 1.00 84.06 218 LEU A CA 1
ATOM 1671 C C . LEU A 1 218 ? -50.605 -1.474 -36.392 1.00 84.06 218 LEU A C 1
ATOM 1673 O O . LEU A 1 218 ? -50.170 -0.723 -37.262 1.00 84.06 218 LEU A O 1
ATOM 1677 N N . LYS A 1 219 ? -50.523 -1.209 -35.084 1.00 84.31 219 LYS A N 1
ATOM 1678 C CA . LYS A 1 219 ? -49.742 -0.122 -34.485 1.00 84.31 219 LYS A CA 1
ATOM 1679 C C . LYS A 1 219 ? -48.908 -0.658 -33.324 1.00 84.31 219 LYS A C 1
ATOM 1681 O O . LYS A 1 219 ? -49.408 -1.420 -32.491 1.00 84.31 219 LYS A O 1
ATOM 1686 N N . GLY A 1 220 ? -47.632 -0.293 -33.318 1.00 71.31 220 GLY A N 1
ATOM 1687 C CA . GLY A 1 220 ? -46.652 -0.643 -32.301 1.00 71.31 220 GLY A CA 1
ATOM 1688 C C . GLY A 1 220 ? -46.767 0.233 -31.059 1.00 71.31 220 GLY A C 1
ATOM 1689 O O . GLY A 1 220 ? -47.371 1.304 -31.114 1.00 71.31 220 GLY A O 1
ATOM 1690 N N . PRO A 1 221 ? -46.228 -0.233 -29.924 1.00 63.09 221 PRO A N 1
ATOM 1691 C CA . PRO A 1 221 ? -45.958 0.640 -28.787 1.00 63.09 221 PRO A CA 1
ATOM 1692 C C . PRO A 1 221 ? -44.987 1.752 -29.210 1.00 63.09 221 PRO A C 1
ATOM 1694 O O . PRO A 1 221 ? -44.130 1.536 -30.063 1.00 63.09 221 PRO A O 1
ATOM 1697 N N . SER A 1 222 ? -45.134 2.926 -28.612 1.00 69.62 222 SER A N 1
ATOM 1698 C CA . SER A 1 222 ? -44.186 4.026 -28.771 1.00 69.62 222 SER A CA 1
ATOM 1699 C C . SER A 1 222 ? -43.008 3.813 -27.820 1.00 69.62 222 SER A C 1
ATOM 1701 O O . SER A 1 222 ? -43.239 3.560 -26.636 1.00 69.62 222 SER A O 1
ATOM 1703 N N . ASN A 1 223 ? -41.774 3.963 -28.298 1.00 72.19 223 ASN A N 1
ATOM 1704 C CA . ASN A 1 223 ? -40.549 3.868 -27.490 1.00 72.19 223 ASN A CA 1
ATOM 1705 C C . ASN A 1 223 ? -40.380 2.525 -26.733 1.00 72.19 223 ASN A C 1
ATOM 1707 O O . ASN A 1 223 ? -40.160 2.501 -25.524 1.00 72.19 223 ASN A O 1
ATOM 1711 N N . TYR A 1 224 ? -40.552 1.410 -27.439 1.00 63.91 224 TYR A N 1
ATOM 1712 C CA . TYR A 1 224 ? -40.548 0.032 -26.957 1.00 63.91 224 TYR A CA 1
ATOM 1713 C C . TYR A 1 224 ? -39.185 -0.477 -26.494 1.00 63.91 224 TYR A C 1
ATOM 1715 O O . TYR A 1 224 ? -39.085 -1.067 -25.421 1.00 63.91 224 TYR A O 1
ATOM 1723 N N . ALA A 1 225 ? -38.163 -0.315 -27.328 1.00 63.41 225 ALA A N 1
ATOM 1724 C CA . ALA A 1 225 ? -36.809 -0.799 -27.096 1.00 63.41 225 ALA A CA 1
ATOM 1725 C C . ALA A 1 225 ? -35.861 -0.171 -28.121 1.00 63.41 225 ALA A C 1
ATOM 1727 O O . ALA A 1 225 ? -36.303 0.326 -29.152 1.00 63.41 225 ALA A O 1
ATOM 1728 N N . ASP A 1 226 ? -34.560 -0.273 -27.870 1.00 64.69 226 ASP A N 1
ATOM 1729 C CA . ASP A 1 226 ? -33.506 0.096 -28.812 1.00 64.69 226 ASP A CA 1
ATOM 1730 C C . ASP A 1 226 ? -32.799 -1.165 -29.346 1.00 64.69 226 ASP A C 1
ATOM 1732 O O . ASP A 1 226 ? -32.767 -2.209 -28.697 1.00 64.69 226 ASP A O 1
ATOM 1736 N N . ASN A 1 227 ? -32.226 -1.061 -30.542 1.00 58.12 227 ASN A N 1
ATOM 1737 C CA . ASN A 1 227 ? -31.402 -2.054 -31.236 1.00 58.12 227 ASN A CA 1
ATOM 1738 C C . ASN A 1 227 ? -32.101 -3.403 -31.433 1.00 58.12 227 ASN A C 1
ATOM 1740 O O . ASN A 1 227 ? -31.524 -4.466 -31.191 1.00 58.12 227 ASN A O 1
ATOM 1744 N N . TYR A 1 228 ? -33.352 -3.361 -31.887 1.00 59.72 228 TYR A N 1
ATOM 1745 C CA . TYR A 1 228 ? -34.160 -4.552 -32.098 1.00 59.72 228 TYR A CA 1
ATOM 1746 C C . TYR A 1 228 ? -34.748 -4.612 -33.508 1.00 59.72 228 TYR A C 1
ATOM 1748 O O . TYR A 1 228 ? -35.111 -3.611 -34.128 1.00 59.72 228 TYR A O 1
ATOM 1756 N N . GLY A 1 229 ? -34.895 -5.838 -34.003 1.00 63.75 229 GLY A N 1
ATOM 1757 C CA . GLY A 1 229 ? -35.716 -6.140 -35.164 1.00 63.75 229 GLY A CA 1
ATOM 1758 C C . GLY A 1 229 ? -37.047 -6.746 -34.735 1.00 63.75 229 GLY A C 1
ATOM 1759 O O . GLY A 1 229 ? -37.105 -7.585 -33.834 1.00 63.75 229 GLY A O 1
ATOM 1760 N N . SER A 1 230 ? -38.137 -6.401 -35.414 1.00 65.81 230 SER A N 1
ATOM 1761 C CA . SER A 1 230 ? -39.415 -7.094 -35.256 1.00 65.81 230 SER A CA 1
ATOM 1762 C C . SER A 1 230 ? -39.973 -7.592 -36.584 1.00 65.81 230 SER A C 1
ATOM 1764 O O . SER A 1 230 ? -39.828 -6.974 -37.642 1.00 65.81 230 SER A O 1
ATOM 1766 N N . ARG A 1 231 ? -40.628 -8.760 -36.531 1.00 72.81 231 ARG A N 1
ATOM 1767 C CA . ARG A 1 231 ? -41.447 -9.275 -37.636 1.00 72.81 231 ARG A CA 1
ATOM 1768 C C . ARG A 1 231 ? -42.853 -9.583 -37.169 1.00 72.81 231 ARG A C 1
ATOM 1770 O O . ARG A 1 231 ? -43.061 -10.397 -36.266 1.00 72.81 231 ARG A O 1
ATOM 1777 N N . TRP A 1 232 ? -43.814 -8.994 -37.864 1.00 80.81 232 TRP A N 1
ATOM 1778 C CA . TRP A 1 232 ? -45.236 -9.128 -37.576 1.00 80.81 232 TRP A CA 1
ATOM 1779 C C . TRP A 1 232 ? -45.880 -9.930 -38.693 1.00 80.81 232 TRP A C 1
ATOM 1781 O O . TRP A 1 232 ? -45.603 -9.674 -39.864 1.00 80.81 232 TRP A O 1
ATOM 1791 N N . ARG A 1 233 ? -46.711 -10.921 -38.352 1.00 73.25 233 ARG A N 1
ATOM 1792 C CA . ARG A 1 233 ? -47.346 -11.792 -39.352 1.00 73.25 233 ARG A CA 1
ATOM 1793 C C . ARG A 1 233 ? -48.767 -12.158 -38.984 1.00 73.25 233 ARG A C 1
ATOM 1795 O O . ARG A 1 233 ? -49.059 -12.483 -37.833 1.00 73.25 233 ARG A O 1
ATOM 1802 N N . GLY A 1 234 ? -49.621 -12.212 -39.991 1.00 75.31 234 GLY A N 1
ATOM 1803 C CA . GLY A 1 234 ? -50.997 -12.654 -39.839 1.00 75.31 234 GLY A CA 1
ATOM 1804 C C . GLY A 1 234 ? -51.755 -12.565 -41.150 1.00 75.31 234 GLY A C 1
ATOM 1805 O O . GLY A 1 234 ? -51.171 -12.502 -42.231 1.00 75.31 234 GLY A O 1
ATOM 1806 N N . PHE A 1 235 ? -53.076 -12.536 -41.038 1.00 78.25 235 PHE A N 1
ATOM 1807 C CA . PHE A 1 235 ? -53.974 -12.310 -42.156 1.00 78.25 235 PHE A CA 1
ATOM 1808 C C . PHE A 1 235 ? -54.747 -11.015 -41.984 1.00 78.25 235 PHE A C 1
ATOM 1810 O O . PHE A 1 235 ? -55.321 -10.766 -40.921 1.00 78.25 235 PHE A O 1
ATOM 1817 N N . ILE A 1 236 ? -54.842 -10.249 -43.064 1.00 86.50 236 ILE A N 1
ATOM 1818 C CA . ILE A 1 236 ? -55.835 -9.192 -43.218 1.00 86.50 236 ILE A CA 1
ATOM 1819 C C . ILE A 1 236 ? -57.096 -9.819 -43.811 1.00 86.50 236 ILE A C 1
ATOM 1821 O O . ILE A 1 236 ? -57.044 -10.547 -44.803 1.00 86.50 236 ILE A O 1
ATOM 1825 N N . VAL A 1 237 ? -58.236 -9.545 -43.188 1.00 86.25 237 VAL A N 1
ATOM 1826 C CA . VAL A 1 237 ? -59.569 -9.944 -43.641 1.00 86.25 237 VAL A CA 1
ATOM 1827 C C . VAL A 1 237 ? -60.407 -8.678 -43.773 1.00 86.25 237 VAL A C 1
ATOM 1829 O O . VAL A 1 237 ? -60.969 -8.217 -42.774 1.00 86.25 237 VAL A O 1
ATOM 1832 N N . PRO A 1 238 ? -60.488 -8.076 -44.973 1.00 85.56 238 PRO A N 1
ATOM 1833 C CA . PRO A 1 238 ? -61.229 -6.843 -45.151 1.00 85.56 238 PRO A CA 1
ATOM 1834 C C . PRO A 1 238 ? -62.719 -7.104 -44.947 1.00 85.56 238 PRO A C 1
ATOM 1836 O O . PRO A 1 238 ? -63.243 -8.170 -45.271 1.00 85.56 238 PRO A O 1
ATOM 1839 N N . LYS A 1 239 ? -63.426 -6.117 -44.405 1.00 85.31 239 LYS A N 1
ATOM 1840 C CA . LYS A 1 239 ? -64.881 -6.201 -44.213 1.00 85.31 239 LYS A CA 1
ATOM 1841 C C . LYS A 1 239 ? -65.675 -5.775 -45.450 1.00 85.31 239 LYS A C 1
ATOM 1843 O O . LYS A 1 239 ? -66.860 -6.079 -45.533 1.00 85.31 239 LYS A O 1
ATOM 1848 N N . GLN A 1 240 ? -65.028 -5.105 -46.402 1.00 86.56 240 GLN A N 1
ATOM 1849 C CA . GLN A 1 240 ? -65.618 -4.612 -47.644 1.00 86.56 240 GLN A CA 1
ATOM 1850 C C . GLN A 1 240 ? -64.754 -5.031 -48.839 1.00 86.56 240 GLN A C 1
ATOM 1852 O O . GLN A 1 240 ? -63.534 -5.111 -48.735 1.00 86.56 240 GLN A O 1
ATOM 1857 N N . THR A 1 241 ? -65.396 -5.334 -49.970 1.00 90.06 241 THR A N 1
ATOM 1858 C CA . THR A 1 241 ? -64.693 -5.534 -51.239 1.00 90.06 241 THR A CA 1
ATOM 1859 C C . THR A 1 241 ? -64.453 -4.164 -51.853 1.00 90.06 241 THR A C 1
ATOM 1861 O O . THR A 1 241 ? -65.426 -3.491 -52.186 1.00 90.06 241 THR A O 1
ATOM 1864 N N . ALA A 1 242 ? -63.194 -3.754 -51.970 1.00 89.69 242 ALA A N 1
ATOM 1865 C CA . ALA A 1 242 ? -62.800 -2.431 -52.449 1.00 89.69 242 ALA A CA 1
ATOM 1866 C C . ALA A 1 242 ? -61.363 -2.447 -52.989 1.00 89.69 242 ALA A C 1
ATOM 1868 O O . ALA A 1 242 ? -60.616 -3.414 -52.800 1.00 89.69 242 ALA A O 1
ATOM 1869 N N . SER A 1 243 ? -60.977 -1.375 -53.672 1.00 90.38 243 SER A N 1
ATOM 1870 C CA . SER A 1 243 ? -59.597 -1.108 -54.062 1.00 90.38 243 SER A CA 1
ATOM 1871 C C . SER A 1 243 ? -58.883 -0.361 -52.937 1.00 90.38 243 SER A C 1
ATOM 1873 O O . SER A 1 243 ? -59.157 0.809 -52.701 1.00 90.38 243 SER A O 1
ATOM 1875 N N . TYR A 1 244 ? -57.984 -1.034 -52.226 1.00 91.06 244 TYR A N 1
ATOM 1876 C CA . TYR A 1 244 ? -57.284 -0.491 -51.065 1.00 91.06 244 TYR A CA 1
ATOM 1877 C C . TYR A 1 244 ? -55.932 0.116 -51.434 1.00 91.06 244 TYR A C 1
ATOM 1879 O O . TYR A 1 244 ? -55.219 -0.427 -52.275 1.00 91.06 244 TYR A O 1
ATOM 1887 N N . ASN A 1 245 ? -55.541 1.191 -50.759 1.00 92.88 245 ASN A N 1
ATOM 1888 C CA . ASN A 1 245 ? -54.159 1.669 -50.724 1.00 92.88 245 ASN A CA 1
ATOM 1889 C C . ASN A 1 245 ? -53.636 1.518 -49.296 1.00 92.88 245 ASN A C 1
ATOM 1891 O O . ASN A 1 245 ? -54.335 1.865 -48.345 1.00 92.88 245 ASN A O 1
ATOM 1895 N N . PHE A 1 246 ? -52.433 0.973 -49.153 1.00 94.06 246 PHE A N 1
ATOM 1896 C CA . PHE A 1 246 ? -51.776 0.778 -47.866 1.00 94.06 246 PHE A CA 1
ATOM 1897 C C . PHE A 1 246 ? -50.726 1.849 -47.632 1.00 94.06 246 PHE A C 1
ATOM 1899 O O . PHE A 1 246 ? -50.096 2.312 -48.580 1.00 94.06 246 PHE A O 1
ATOM 1906 N N . TYR A 1 247 ? -50.532 2.190 -46.367 1.00 92.56 247 TYR A N 1
ATOM 1907 C CA . TYR A 1 247 ? -49.594 3.202 -45.914 1.00 92.56 247 TYR A CA 1
ATOM 1908 C C . TYR A 1 247 ? -48.749 2.656 -44.777 1.00 92.56 247 TYR A C 1
ATOM 1910 O O . TYR A 1 247 ? -49.251 1.880 -43.964 1.00 92.56 247 TYR A O 1
ATOM 1918 N N . ILE A 1 248 ? -47.485 3.058 -44.710 1.00 91.31 248 ILE A N 1
ATOM 1919 C CA . ILE A 1 248 ? -46.605 2.720 -43.592 1.00 91.31 248 ILE A CA 1
ATOM 1920 C C . ILE A 1 248 ? -45.965 3.987 -43.024 1.00 91.31 248 ILE A C 1
ATOM 1922 O O . ILE A 1 248 ? -45.467 4.832 -43.769 1.00 91.31 248 ILE A O 1
ATOM 1926 N N . ALA A 1 249 ? -46.009 4.100 -41.701 1.00 87.75 249 ALA A N 1
ATOM 1927 C CA . ALA A 1 249 ? -45.317 5.112 -40.919 1.00 87.75 249 ALA A CA 1
ATOM 1928 C C . ALA A 1 249 ? -44.477 4.369 -39.884 1.00 87.75 249 ALA A C 1
ATOM 1930 O O . ALA A 1 249 ? -44.975 3.473 -39.198 1.00 87.75 249 ALA A O 1
ATOM 1931 N N . GLY A 1 250 ? -43.197 4.680 -39.800 1.00 81.06 250 GLY A N 1
ATOM 1932 C CA . GLY A 1 250 ? -42.311 4.004 -38.875 1.00 81.06 250 GLY A CA 1
ATOM 1933 C C . GLY A 1 250 ? -40.921 4.594 -38.905 1.00 81.06 250 GLY A C 1
ATOM 1934 O O . GLY A 1 250 ? -40.445 5.065 -39.940 1.00 81.06 250 GLY A O 1
ATOM 1935 N N . ARG A 1 251 ? -40.257 4.537 -37.755 1.00 75.62 251 ARG A N 1
ATOM 1936 C CA . ARG A 1 251 ? -38.901 5.058 -37.624 1.00 75.62 251 ARG A CA 1
ATOM 1937 C C . ARG A 1 251 ? -37.859 4.054 -38.106 1.00 75.62 251 ARG A C 1
ATOM 1939 O O . ARG A 1 251 ? -38.027 2.846 -37.941 1.00 75.62 251 ARG A O 1
ATOM 1946 N N . HIS A 1 252 ? -36.772 4.581 -38.660 1.00 76.25 252 HIS A N 1
ATOM 1947 C CA . HIS A 1 252 ? -35.681 3.845 -39.286 1.00 76.25 252 HIS A CA 1
ATOM 1948 C C . HIS A 1 252 ? -36.082 3.068 -40.537 1.00 76.25 252 HIS A C 1
ATOM 1950 O O . HIS A 1 252 ? -36.240 3.652 -41.604 1.00 76.25 252 HIS A O 1
ATOM 1956 N N . GLN A 1 253 ? -36.172 1.744 -40.452 1.00 79.19 253 GLN A N 1
ATOM 1957 C CA . GLN A 1 253 ? -36.378 0.914 -41.631 1.00 79.19 253 GLN A CA 1
ATOM 1958 C C . GLN A 1 253 ? -37.581 0.020 -41.420 1.00 79.19 253 GLN A C 1
ATOM 1960 O O . GLN A 1 253 ? -37.562 -0.858 -40.557 1.00 79.19 253 GLN A O 1
ATOM 1965 N N . CYS A 1 254 ? -38.626 0.225 -42.220 1.00 81.12 254 CYS A N 1
ATOM 1966 C CA . CYS A 1 254 ? -39.816 -0.607 -42.171 1.00 81.12 254 CYS A CA 1
ATOM 1967 C C . CYS A 1 254 ? -40.361 -0.936 -43.562 1.00 81.12 254 CYS A C 1
ATOM 1969 O O . CYS A 1 254 ? -40.323 -0.132 -44.493 1.00 81.12 254 CYS A O 1
ATOM 1971 N N . GLU A 1 255 ? -40.880 -2.152 -43.708 1.00 84.00 255 GLU A N 1
ATOM 1972 C CA . GLU A 1 255 ? -41.456 -2.641 -44.955 1.00 84.00 255 GLU A CA 1
ATOM 1973 C C . GLU A 1 255 ? -42.746 -3.415 -44.699 1.00 84.00 255 GLU A C 1
ATOM 1975 O O . GLU A 1 255 ? -42.790 -4.291 -43.833 1.00 84.00 255 GLU A O 1
ATOM 1980 N N . PHE A 1 256 ? -43.771 -3.157 -45.513 1.00 91.12 256 PHE A N 1
ATOM 1981 C CA . PHE A 1 256 ? -45.019 -3.914 -45.509 1.00 91.12 256 PHE A CA 1
ATOM 1982 C C . PHE A 1 256 ? -45.159 -4.757 -46.777 1.00 91.12 256 PHE A C 1
ATOM 1984 O O . PHE A 1 256 ? -45.119 -4.255 -47.906 1.00 91.12 256 PHE A O 1
ATOM 1991 N N . TRP A 1 257 ? -45.371 -6.056 -46.587 1.00 85.44 257 TRP A N 1
ATOM 1992 C CA . TRP A 1 257 ? -45.503 -7.056 -47.638 1.00 85.44 257 TRP A CA 1
ATOM 1993 C C . TRP A 1 257 ? -46.878 -7.714 -47.563 1.00 85.44 257 TRP A C 1
ATOM 1995 O O . TRP A 1 257 ? -47.335 -8.096 -46.487 1.00 85.44 257 TRP A O 1
ATOM 2005 N N . LEU A 1 258 ? -47.534 -7.875 -48.715 1.00 88.00 258 LEU A N 1
ATOM 2006 C CA . LEU A 1 258 ? -48.870 -8.469 -48.797 1.00 88.00 258 LEU A CA 1
ATOM 2007 C C . LEU A 1 258 ? -48.955 -9.462 -49.950 1.00 88.00 258 LEU A C 1
ATOM 2009 O O . LEU A 1 258 ? -48.673 -9.117 -51.107 1.00 88.00 258 LEU A O 1
ATOM 2013 N N . ASP A 1 259 ? -49.412 -10.665 -49.629 1.00 84.12 259 ASP A N 1
ATOM 2014 C CA . ASP A 1 259 ? -49.732 -11.707 -50.586 1.00 84.12 259 ASP A CA 1
ATOM 2015 C C . ASP A 1 259 ? -51.186 -11.566 -51.033 1.00 84.12 259 ASP A C 1
ATOM 2017 O O . ASP A 1 259 ? -52.129 -11.594 -50.237 1.00 84.12 259 ASP A O 1
ATOM 2021 N N . THR A 1 260 ? -51.351 -11.377 -52.334 1.00 76.31 260 THR A N 1
ATOM 2022 C CA . THR A 1 260 ? -52.656 -11.233 -52.986 1.00 76.31 260 THR A CA 1
ATOM 2023 C C . THR A 1 260 ? -52.965 -12.400 -53.912 1.00 76.31 260 THR A C 1
ATOM 2025 O O . THR A 1 260 ? -53.944 -12.338 -54.655 1.00 76.31 260 THR A O 1
ATOM 2028 N N . THR A 1 261 ? -52.117 -13.430 -53.921 1.00 65.94 261 THR A N 1
ATOM 2029 C CA . THR A 1 261 ? -52.317 -14.640 -54.713 1.00 65.94 261 THR A CA 1
ATOM 2030 C C . THR A 1 261 ? -53.388 -15.525 -54.072 1.00 65.94 261 THR A C 1
ATOM 2032 O O . THR A 1 261 ? -53.764 -15.354 -52.912 1.00 65.94 261 THR A O 1
ATOM 2035 N N . ASP A 1 262 ? -53.968 -16.440 -54.851 1.00 56.50 262 ASP A N 1
ATOM 2036 C CA . ASP A 1 262 ? -55.173 -17.170 -54.446 1.00 56.50 262 ASP A CA 1
ATOM 2037 C C . ASP A 1 262 ? -54.963 -18.146 -53.258 1.00 56.50 262 ASP A C 1
ATOM 2039 O O . ASP A 1 262 ? -55.951 -18.722 -52.792 1.00 56.50 262 ASP A O 1
ATOM 2043 N N . ASN A 1 263 ? -53.731 -18.304 -52.744 1.00 57.44 263 ASN A N 1
ATOM 2044 C CA . ASN A 1 263 ? -53.375 -19.237 -51.672 1.00 57.44 263 ASN A CA 1
ATOM 2045 C C . ASN A 1 263 ? -52.968 -18.520 -50.362 1.00 57.44 263 ASN A C 1
ATOM 2047 O O . ASN A 1 263 ? -51.847 -18.043 -50.232 1.00 57.44 263 ASN A O 1
ATOM 2051 N N . PRO A 1 264 ? -53.847 -18.446 -49.351 1.00 54.66 264 PRO A N 1
ATOM 2052 C CA . PRO A 1 264 ? -53.628 -17.622 -48.169 1.00 54.66 264 PRO A CA 1
ATOM 2053 C C . PRO A 1 264 ? -52.845 -18.342 -47.060 1.00 54.66 264 PRO A C 1
ATOM 2055 O O . PRO A 1 264 ? -53.129 -18.088 -45.900 1.00 54.66 264 PRO A O 1
ATOM 2058 N N . THR A 1 265 ? -51.943 -19.286 -47.338 1.00 54.41 265 THR A N 1
ATOM 2059 C CA . THR A 1 265 ? -51.339 -20.102 -46.256 1.00 54.41 265 THR A CA 1
ATOM 2060 C C . THR A 1 265 ? -49.847 -20.391 -46.374 1.00 54.41 265 THR A C 1
ATOM 2062 O O . THR A 1 265 ? -49.278 -20.862 -45.397 1.00 54.41 265 THR A O 1
ATOM 2065 N N . ASP A 1 266 ? -49.192 -20.133 -47.507 1.00 54.75 266 ASP A N 1
ATOM 2066 C CA . ASP A 1 266 ? -47.799 -20.561 -47.738 1.00 54.75 266 ASP A CA 1
ATOM 2067 C C . ASP A 1 266 ? -46.768 -19.416 -47.721 1.00 54.75 266 ASP A C 1
ATOM 2069 O O . ASP A 1 266 ? -45.567 -19.678 -47.664 1.00 54.75 266 ASP A O 1
ATOM 2073 N N . GLY A 1 267 ? -47.212 -18.152 -47.744 1.00 56.03 267 GLY A N 1
ATOM 2074 C CA . GLY A 1 267 ? -46.329 -16.986 -47.869 1.00 56.03 267 GLY A CA 1
ATOM 2075 C C . GLY A 1 267 ? -45.611 -16.897 -49.222 1.00 56.03 267 GLY A C 1
ATOM 2076 O O . GLY A 1 267 ? -44.695 -16.084 -49.379 1.00 56.03 267 GLY A O 1
ATOM 2077 N N . VAL A 1 268 ? -46.005 -17.722 -50.198 1.00 57.44 268 VAL A N 1
ATOM 2078 C CA . VAL A 1 268 ? -45.429 -17.790 -51.542 1.00 57.44 268 VAL A CA 1
ATOM 2079 C C . VAL A 1 268 ? -46.244 -16.880 -52.460 1.00 57.44 268 VAL A C 1
ATOM 2081 O O . VAL A 1 268 ? -47.208 -17.295 -53.091 1.00 57.44 268 VAL A O 1
ATOM 2084 N N . GLY A 1 269 ? -45.816 -15.623 -52.570 1.00 60.97 269 GLY A N 1
ATOM 2085 C CA . GLY A 1 269 ? -46.550 -14.605 -53.334 1.00 60.97 269 GLY A CA 1
ATOM 2086 C C . GLY A 1 269 ? -46.495 -13.199 -52.736 1.00 60.97 269 GLY A C 1
ATOM 2087 O O . GLY A 1 269 ? -47.009 -12.250 -53.337 1.00 60.97 269 GLY A O 1
ATOM 2088 N N . LEU A 1 270 ? -45.839 -13.038 -51.579 1.00 73.69 270 LEU A N 1
ATOM 2089 C CA . LEU A 1 270 ? -45.583 -11.740 -50.959 1.00 73.69 270 LEU A CA 1
ATOM 2090 C C . LEU A 1 270 ? -44.939 -10.759 -51.945 1.00 73.69 270 LEU A C 1
ATOM 2092 O O . LEU A 1 270 ? -43.881 -11.011 -52.517 1.00 73.69 270 LEU A O 1
ATOM 2096 N N . SER A 1 271 ? -45.573 -9.600 -52.096 1.00 77.19 271 SER A N 1
ATOM 2097 C CA . SER A 1 271 ? -45.029 -8.458 -52.831 1.00 77.19 271 SER A CA 1
ATOM 2098 C C . SER A 1 271 ? -44.985 -7.244 -51.909 1.00 77.19 271 SER A C 1
ATOM 2100 O O . SER A 1 271 ? -45.964 -6.983 -51.199 1.00 77.19 271 SER A O 1
ATOM 2102 N N . ARG A 1 272 ? -43.868 -6.504 -51.918 1.00 84.31 272 ARG A N 1
ATOM 2103 C CA . ARG A 1 272 ? -43.697 -5.288 -51.109 1.00 84.31 272 ARG A CA 1
ATOM 2104 C C . ARG A 1 272 ? -44.702 -4.247 -51.571 1.00 84.31 272 ARG A C 1
ATOM 2106 O O . ARG A 1 272 ? -44.796 -3.971 -52.767 1.00 84.31 272 ARG A O 1
ATOM 2113 N N . ARG A 1 273 ? -45.483 -3.711 -50.639 1.00 88.56 273 ARG A N 1
ATOM 2114 C CA . ARG A 1 273 ? -46.552 -2.748 -50.930 1.00 88.56 273 ARG A CA 1
ATOM 2115 C C . ARG A 1 273 ? -46.119 -1.325 -50.636 1.00 88.56 273 ARG A C 1
ATOM 2117 O O . ARG A 1 273 ? -46.335 -0.476 -51.489 1.00 88.56 273 ARG A O 1
ATOM 2124 N N . CYS A 1 274 ? -45.484 -1.094 -49.496 1.00 85.38 274 CYS A N 1
ATOM 2125 C CA . CYS A 1 274 ? -44.926 0.198 -49.105 1.00 85.38 274 CYS A CA 1
ATOM 2126 C C . CYS A 1 274 ? -43.737 -0.002 -48.156 1.00 85.38 274 CYS A C 1
ATOM 2128 O O . CYS A 1 274 ? -43.609 -1.068 -47.540 1.00 85.38 274 CYS A O 1
ATOM 2130 N N . PHE A 1 275 ? -42.832 0.977 -48.105 1.00 86.62 275 PHE A N 1
ATOM 2131 C CA . PHE A 1 275 ? -41.602 0.901 -47.314 1.00 86.62 275 PHE A CA 1
ATOM 2132 C C . PHE A 1 275 ? -40.957 2.269 -47.048 1.00 86.62 275 PHE A C 1
ATOM 2134 O O . PHE A 1 275 ? -41.140 3.222 -47.810 1.00 86.62 275 PHE A O 1
ATOM 2141 N N . LEU A 1 276 ? -40.142 2.306 -45.993 1.00 80.88 276 LEU A N 1
ATOM 2142 C CA . LEU A 1 276 ? -39.270 3.403 -45.573 1.00 80.88 276 LEU A CA 1
ATOM 2143 C C . LEU A 1 276 ? -37.884 2.834 -45.244 1.00 80.88 276 LEU A C 1
ATOM 2145 O O . LEU A 1 276 ? -37.795 1.830 -44.538 1.00 80.88 276 LEU A O 1
ATOM 2149 N N . HIS A 1 277 ? -36.812 3.446 -45.758 1.00 71.06 277 HIS A N 1
ATOM 2150 C CA . HIS A 1 277 ? -35.432 2.945 -45.596 1.00 71.06 277 HIS A CA 1
ATOM 2151 C C . HIS A 1 277 ? -34.440 3.947 -44.990 1.00 71.06 277 HIS A C 1
ATOM 2153 O O . HIS A 1 277 ? -33.293 3.565 -44.747 1.00 71.06 277 HIS A O 1
ATOM 2159 N N . ASP A 1 278 ? -34.856 5.188 -44.736 1.00 61.94 278 ASP A N 1
ATOM 2160 C CA . ASP A 1 278 ? -33.998 6.249 -44.196 1.00 61.94 278 ASP A CA 1
ATOM 2161 C C . ASP A 1 278 ? -34.344 6.559 -42.730 1.00 61.94 278 ASP A C 1
ATOM 2163 O O . ASP A 1 278 ? -35.487 6.440 -42.287 1.00 61.94 278 ASP A O 1
ATOM 2167 N N . GLN A 1 279 ? -33.328 6.927 -41.956 1.00 57.69 279 GLN A N 1
ATOM 2168 C CA . GLN A 1 279 ? -33.251 6.701 -40.520 1.00 57.69 279 GLN A CA 1
ATOM 2169 C C . GLN A 1 279 ? -34.217 7.555 -39.672 1.00 57.69 279 GLN A C 1
ATOM 2171 O O . GLN A 1 279 ? -34.446 7.229 -38.515 1.00 57.69 279 GLN A O 1
ATOM 2176 N N . ASN A 1 280 ? -34.843 8.610 -40.203 1.00 65.56 280 ASN A N 1
ATOM 2177 C CA . ASN A 1 280 ? -35.626 9.555 -39.384 1.00 65.56 280 ASN A CA 1
ATOM 2178 C C . ASN A 1 280 ? -36.880 10.126 -40.073 1.00 65.56 280 ASN A C 1
ATOM 2180 O O . ASN A 1 280 ? -37.250 11.266 -39.815 1.00 65.56 280 ASN A O 1
ATOM 2184 N N . LEU A 1 281 ? -37.510 9.373 -40.978 1.00 63.47 281 LEU A N 1
ATOM 2185 C CA . LEU A 1 281 ? -38.445 9.972 -41.937 1.00 63.47 281 LEU A CA 1
ATOM 2186 C C . LEU A 1 281 ? -39.835 10.353 -41.402 1.00 63.47 281 LEU A C 1
ATOM 2188 O O . LEU A 1 281 ? -40.356 11.357 -41.860 1.00 63.47 281 LEU A O 1
ATOM 2192 N N . THR A 1 282 ? -40.465 9.604 -40.491 1.00 76.88 282 THR A N 1
ATOM 2193 C CA . THR A 1 282 ? -41.873 9.874 -40.110 1.00 76.88 282 THR A CA 1
ATOM 2194 C C . THR A 1 282 ? -42.053 10.081 -38.617 1.00 76.88 282 THR A C 1
ATOM 2196 O O . THR A 1 282 ? -41.312 9.501 -37.828 1.00 76.88 282 THR A O 1
ATOM 2199 N N . GLU A 1 283 ? -43.074 10.848 -38.229 1.00 82.06 283 GLU A N 1
ATOM 2200 C CA . GLU A 1 283 ? -43.684 10.767 -36.895 1.00 82.06 283 GLU A CA 1
ATOM 2201 C C . GLU A 1 283 ? -44.832 9.733 -36.879 1.00 82.06 283 GLU A C 1
ATOM 2203 O O . GLU A 1 283 ? -45.169 9.127 -37.902 1.00 82.06 283 GLU A O 1
ATOM 2208 N N . GLU A 1 284 ? -45.436 9.495 -35.709 1.00 82.19 284 GLU A N 1
ATOM 2209 C CA . GLU A 1 284 ? -46.519 8.518 -35.578 1.00 82.19 284 GLU A CA 1
ATOM 2210 C C . GLU A 1 284 ? -47.714 8.832 -36.482 1.00 82.19 284 GLU A C 1
ATOM 2212 O O . GLU A 1 284 ? -48.340 9.881 -36.363 1.00 82.19 284 GLU A O 1
ATOM 2217 N N . GLU A 1 285 ? -48.078 7.857 -37.321 1.00 86.94 285 GLU A N 1
ATOM 2218 C CA . GLU A 1 285 ? -49.218 7.944 -38.246 1.00 86.94 285 GLU A CA 1
ATOM 2219 C C . GLU A 1 285 ? -49.098 9.087 -39.278 1.00 86.94 285 GLU A C 1
ATOM 2221 O O . GLU A 1 285 ? -50.103 9.519 -39.842 1.00 86.94 285 GLU A O 1
ATOM 2226 N N . ASP A 1 286 ? -47.874 9.541 -39.573 1.00 86.88 286 ASP A N 1
ATOM 2227 C CA . ASP A 1 286 ? -47.590 10.465 -40.675 1.00 86.88 286 ASP A CA 1
ATOM 2228 C C . ASP A 1 286 ? -47.533 9.707 -42.018 1.00 86.88 286 ASP A C 1
ATOM 2230 O O . ASP A 1 286 ? -46.542 9.054 -42.366 1.00 86.88 286 ASP A O 1
ATOM 2234 N N . TRP A 1 287 ? -48.651 9.731 -42.750 1.00 88.50 287 TRP A N 1
ATOM 2235 C CA . TRP A 1 287 ? -48.880 8.885 -43.928 1.00 88.50 287 TRP A CA 1
ATOM 2236 C C . TRP A 1 287 ? -48.460 9.506 -45.265 1.00 88.50 287 TRP A C 1
ATOM 2238 O O . TRP A 1 287 ? -48.400 8.776 -46.257 1.00 88.50 287 TRP A O 1
ATOM 2248 N N . ASP A 1 288 ? -48.227 10.819 -45.324 1.00 81.75 288 ASP A N 1
ATOM 2249 C CA . ASP A 1 288 ? -47.940 11.564 -46.557 1.00 81.75 288 ASP A CA 1
ATOM 2250 C C . ASP A 1 288 ? -46.648 12.395 -46.500 1.00 81.75 288 ASP A C 1
ATOM 2252 O O . ASP A 1 288 ? -46.387 13.183 -47.415 1.00 81.75 288 ASP A O 1
ATOM 2256 N N . TYR A 1 289 ? -45.794 12.165 -45.494 1.00 84.19 289 TYR A N 1
ATOM 2257 C CA . TYR A 1 289 ? -44.493 12.817 -45.332 1.00 84.19 289 TYR A CA 1
ATOM 2258 C C . TYR A 1 289 ? -43.680 12.897 -46.635 1.00 84.19 289 TYR A C 1
ATOM 2260 O O . TYR A 1 289 ? -43.361 14.000 -47.087 1.00 84.19 289 TYR A O 1
ATOM 2268 N N . LEU A 1 290 ? -43.388 11.770 -47.300 1.00 81.56 290 LEU A N 1
ATOM 2269 C CA . LEU A 1 290 ? -42.579 11.764 -48.530 1.00 81.56 290 LEU A CA 1
ATOM 2270 C C . LEU A 1 290 ? -43.230 12.564 -49.668 1.00 81.56 290 LEU A C 1
ATOM 2272 O O . LEU A 1 290 ? -42.544 13.309 -50.374 1.00 81.56 290 LEU A O 1
ATOM 2276 N N . ALA A 1 291 ? -44.553 12.457 -49.817 1.00 81.19 291 ALA A N 1
ATOM 2277 C CA . ALA A 1 291 ? -45.300 13.219 -50.813 1.00 81.19 291 ALA A CA 1
ATOM 2278 C C . ALA A 1 291 ? -45.263 14.729 -50.514 1.00 81.19 291 ALA A C 1
ATOM 2280 O O . ALA A 1 291 ? -45.107 15.533 -51.436 1.00 81.19 291 ALA A O 1
ATOM 2281 N N . SER A 1 292 ? -45.341 15.119 -49.236 1.00 80.62 292 SER A N 1
ATOM 2282 C CA . SER A 1 292 ? -45.266 16.517 -48.791 1.00 80.62 292 SER A CA 1
ATOM 2283 C C . SER A 1 292 ? -43.914 17.172 -49.106 1.00 80.62 292 SER A C 1
ATOM 2285 O O . SER A 1 292 ? -43.861 18.366 -49.401 1.00 80.62 292 SER A O 1
ATOM 2287 N N . GLN A 1 293 ? -42.833 16.382 -49.117 1.00 77.12 293 GLN A N 1
ATOM 2288 C CA . GLN A 1 293 ? -41.479 16.829 -49.462 1.00 77.12 293 GLN A CA 1
ATOM 2289 C C . GLN A 1 293 ? -41.197 16.796 -50.976 1.00 77.12 293 GLN A C 1
ATOM 2291 O O . GLN A 1 293 ? -40.100 17.141 -51.412 1.00 77.12 293 GLN A O 1
ATOM 2296 N N . GLY A 1 294 ? -42.172 16.390 -51.800 1.00 73.12 294 GLY A N 1
ATOM 2297 C CA . GLY A 1 294 ? -42.014 16.269 -53.253 1.00 73.12 294 GLY A CA 1
ATOM 2298 C C . GLY A 1 294 ? -41.136 15.092 -53.695 1.00 73.12 294 GLY A C 1
ATOM 2299 O O . GLY A 1 294 ? -40.669 15.078 -54.836 1.00 73.12 294 GLY A O 1
ATOM 2300 N N . LEU A 1 295 ? -40.904 14.117 -52.812 1.00 75.25 295 LEU A N 1
ATOM 2301 C CA . LEU A 1 295 ? -40.132 12.907 -53.089 1.00 75.25 295 LEU A CA 1
ATOM 2302 C C . LEU A 1 295 ? -41.039 11.787 -53.636 1.00 75.25 295 LEU A C 1
ATOM 2304 O O . LEU A 1 295 ? -42.261 11.841 -53.473 1.00 75.25 295 LEU A O 1
ATOM 2308 N N . PRO A 1 296 ? -40.479 10.754 -54.301 1.00 75.62 296 PRO A N 1
ATOM 2309 C CA . PRO A 1 296 ? -41.246 9.575 -54.689 1.00 75.62 296 PRO A CA 1
ATOM 2310 C C . PRO A 1 296 ? -41.900 8.925 -53.461 1.00 75.62 296 PRO A C 1
ATOM 2312 O O . PRO A 1 296 ? -41.210 8.479 -52.549 1.00 75.62 296 PRO A O 1
ATOM 2315 N N . ASP A 1 297 ? -43.232 8.876 -53.443 1.00 81.31 297 ASP A N 1
ATOM 2316 C CA . ASP A 1 297 ? -44.007 8.406 -52.293 1.00 81.31 297 ASP A CA 1
ATOM 2317 C C . ASP A 1 297 ? -43.976 6.872 -52.184 1.00 81.31 297 ASP A C 1
ATOM 2319 O O . ASP A 1 297 ? -44.830 6.163 -52.722 1.00 81.31 297 ASP A O 1
ATOM 2323 N N . THR A 1 298 ? -42.949 6.347 -51.509 1.00 84.94 298 THR A N 1
ATOM 2324 C CA . THR A 1 298 ? -42.817 4.915 -51.198 1.00 84.94 298 THR A CA 1
ATOM 2325 C C . THR A 1 298 ? -43.598 4.500 -49.946 1.00 84.94 298 THR A C 1
ATOM 2327 O O . THR A 1 298 ? -43.718 3.297 -49.682 1.00 84.94 298 THR A O 1
ATOM 2330 N N . GLN A 1 299 ? -44.154 5.461 -49.194 1.00 88.00 299 GLN A N 1
ATOM 2331 C CA . GLN A 1 299 ? -45.003 5.204 -48.027 1.00 88.00 299 GLN A CA 1
ATOM 2332 C C . GLN A 1 299 ? -46.382 4.708 -48.431 1.00 88.00 299 GLN A C 1
ATOM 2334 O O . GLN A 1 299 ? -46.966 3.907 -47.701 1.00 88.00 299 GLN A O 1
ATOM 2339 N N . LYS A 1 300 ? -46.879 5.129 -49.599 1.00 89.50 300 LYS A N 1
ATOM 2340 C CA . LYS A 1 300 ? -48.156 4.695 -50.166 1.00 89.50 300 LYS A CA 1
ATOM 2341 C C . LYS A 1 300 ? -47.986 3.558 -51.176 1.00 89.50 300 LYS A C 1
ATOM 2343 O O . LYS A 1 300 ? -47.219 3.634 -52.132 1.00 89.50 300 LYS A O 1
ATOM 2348 N N . SER A 1 301 ? -48.787 2.505 -51.031 1.00 89.81 301 SER A N 1
ATOM 2349 C CA . SER A 1 301 ? -48.850 1.423 -52.012 1.00 89.81 301 SER A CA 1
ATOM 2350 C C . SER A 1 301 ? -49.650 1.809 -53.254 1.00 89.81 301 SER A C 1
ATOM 2352 O O . SER A 1 301 ? -50.600 2.596 -53.198 1.00 89.81 301 SER A O 1
ATOM 2354 N N . LEU A 1 302 ? -49.378 1.128 -54.372 1.00 85.44 302 LEU A N 1
ATOM 2355 C CA . LEU A 1 302 ? -50.338 1.059 -55.478 1.00 85.44 302 LEU A CA 1
ATOM 2356 C C . LEU A 1 302 ? -51.667 0.459 -54.993 1.00 85.44 302 LEU A C 1
ATOM 2358 O O . LEU A 1 302 ? -51.698 -0.326 -54.040 1.00 85.44 302 LEU A O 1
ATOM 2362 N N . SER A 1 303 ? -52.763 0.822 -55.661 1.00 85.81 303 SER A N 1
ATOM 2363 C CA . SER A 1 303 ? -54.088 0.328 -55.297 1.00 85.81 303 SER A CA 1
ATOM 2364 C C . SER A 1 303 ? -54.209 -1.178 -55.554 1.00 85.81 303 SER A C 1
ATOM 2366 O O . SER A 1 303 ? -53.842 -1.672 -56.621 1.00 85.81 303 SER A O 1
ATOM 2368 N N . VAL A 1 304 ? -54.749 -1.907 -54.581 1.00 87.75 304 VAL A N 1
ATOM 2369 C CA . VAL A 1 304 ? -54.912 -3.359 -54.604 1.00 87.75 304 VAL A CA 1
ATOM 2370 C C . VAL A 1 304 ? -56.342 -3.745 -54.248 1.00 87.75 304 VAL A C 1
ATOM 2372 O O . VAL A 1 304 ? -56.873 -3.375 -53.206 1.00 87.75 304 VAL A O 1
ATOM 2375 N N . THR A 1 305 ? -56.994 -4.516 -55.113 1.00 88.62 305 THR A N 1
ATOM 2376 C CA . THR A 1 305 ? -58.365 -4.961 -54.855 1.00 88.62 305 THR A CA 1
ATOM 2377 C C . THR A 1 305 ? -58.379 -6.102 -53.848 1.00 88.62 305 THR A C 1
ATOM 2379 O O . THR A 1 305 ? -57.864 -7.186 -54.125 1.00 88.62 305 THR A O 1
ATOM 2382 N N . LEU A 1 306 ? -59.020 -5.878 -52.701 1.00 88.88 306 LEU A N 1
ATOM 2383 C CA . LEU A 1 306 ? -59.262 -6.912 -51.699 1.00 88.88 306 LEU A CA 1
ATOM 2384 C C . LEU A 1 306 ? -60.756 -7.220 -51.617 1.00 88.88 306 LEU A C 1
ATOM 2386 O O . LEU A 1 306 ? -61.596 -6.338 -51.767 1.00 88.88 306 LEU A O 1
ATOM 2390 N N . THR A 1 307 ? -61.093 -8.488 -51.401 1.00 88.00 307 THR A N 1
ATOM 2391 C CA . THR A 1 307 ? -62.473 -8.988 -51.356 1.00 88.00 307 THR A CA 1
ATOM 2392 C C . THR A 1 307 ? -62.908 -9.221 -49.914 1.00 88.00 307 THR A C 1
ATOM 2394 O O . THR A 1 307 ? -62.199 -9.890 -49.164 1.00 88.00 307 THR A O 1
ATOM 2397 N N . ALA A 1 308 ? -64.082 -8.706 -49.534 1.00 86.62 308 ALA A N 1
ATOM 2398 C CA . ALA A 1 308 ? -64.645 -8.838 -48.193 1.00 86.62 308 ALA A CA 1
ATOM 2399 C C . ALA A 1 308 ? -64.642 -10.294 -47.709 1.00 86.62 308 ALA A C 1
ATOM 2401 O O . ALA A 1 308 ? -65.076 -11.201 -48.419 1.00 86.62 308 ALA A O 1
ATOM 2402 N N . GLY A 1 309 ? -64.183 -10.512 -46.478 1.00 79.75 309 GLY A N 1
ATOM 2403 C CA . GLY A 1 309 ? -64.152 -11.821 -45.829 1.00 79.75 309 GLY A CA 1
ATOM 2404 C C . GLY A 1 309 ? -63.035 -12.752 -46.306 1.00 79.75 309 GLY A C 1
ATOM 2405 O O . GLY A 1 309 ? -62.840 -13.805 -45.698 1.00 79.75 309 GLY A O 1
ATOM 2406 N N . ARG A 1 310 ? -62.275 -12.383 -47.345 1.00 82.19 310 ARG A N 1
ATOM 2407 C CA . ARG A 1 310 ? -61.138 -13.171 -47.831 1.00 82.19 310 ARG A CA 1
ATOM 2408 C C . ARG A 1 310 ? -59.886 -12.900 -46.991 1.00 82.19 310 ARG A C 1
ATOM 2410 O O . ARG A 1 310 ? -59.627 -11.761 -46.632 1.00 82.19 310 ARG A O 1
ATOM 2417 N N . LYS A 1 311 ? -59.114 -13.942 -46.669 1.00 82.44 311 LYS A N 1
ATOM 2418 C CA . LYS A 1 311 ? -57.840 -13.816 -45.940 1.00 82.44 311 LYS A CA 1
ATOM 2419 C C . LYS A 1 311 ? -56.705 -13.471 -46.905 1.00 82.44 311 LYS A C 1
ATOM 2421 O O . LYS A 1 311 ? -56.574 -14.132 -47.931 1.00 82.44 311 LYS A O 1
ATOM 2426 N N . TYR A 1 312 ? -55.889 -12.489 -46.539 1.00 83.31 312 TYR A N 1
ATOM 2427 C CA . TYR A 1 312 ? -54.684 -12.071 -47.257 1.00 83.31 312 TYR A CA 1
ATOM 2428 C C . TYR A 1 312 ? -53.495 -12.111 -46.308 1.00 83.31 312 TYR A C 1
ATOM 2430 O O . TYR A 1 312 ? -53.535 -11.472 -45.256 1.00 83.31 312 TYR A O 1
ATOM 2438 N N . TYR A 1 313 ? -52.469 -12.889 -46.641 1.00 81.38 313 TYR A N 1
ATOM 2439 C CA . TYR A 1 313 ? -51.291 -13.032 -45.791 1.00 81.38 313 TYR A CA 1
ATOM 2440 C C . TYR A 1 313 ? -50.425 -11.779 -45.860 1.00 81.38 313 TYR A C 1
ATOM 2442 O O . TYR A 1 313 ? -50.150 -11.286 -46.954 1.00 81.38 313 TYR A O 1
ATOM 2450 N N . PHE A 1 314 ? -49.988 -11.275 -44.709 1.00 85.50 314 PHE A N 1
ATOM 2451 C CA . PHE A 1 314 ? -49.105 -10.118 -44.651 1.00 85.50 314 PHE A CA 1
ATOM 2452 C C . PHE A 1 314 ? -47.905 -10.354 -43.745 1.00 85.50 314 PHE A C 1
ATOM 2454 O O . PHE A 1 314 ? -47.963 -11.124 -42.778 1.00 85.50 314 PHE A O 1
ATOM 2461 N N . GLU A 1 315 ? -46.845 -9.605 -44.032 1.00 82.38 315 GLU A N 1
ATOM 2462 C CA . GLU A 1 315 ? -45.690 -9.470 -43.161 1.00 82.38 315 GLU A CA 1
ATOM 2463 C C . GLU A 1 315 ? -45.269 -8.008 -43.032 1.00 82.38 315 GLU A C 1
ATOM 2465 O O . GLU A 1 315 ? -45.285 -7.261 -44.011 1.00 82.38 315 GLU A O 1
ATOM 2470 N N . ILE A 1 316 ? -44.868 -7.615 -41.823 1.00 84.19 316 ILE A N 1
ATOM 2471 C CA . ILE A 1 316 ? -44.165 -6.353 -41.582 1.00 84.19 316 ILE A CA 1
ATOM 2472 C C . ILE A 1 316 ? -42.777 -6.684 -41.058 1.00 84.19 316 ILE A C 1
ATOM 2474 O O . ILE A 1 316 ? -42.638 -7.535 -40.173 1.00 84.19 316 ILE A O 1
ATOM 2478 N N . LEU A 1 317 ? -41.772 -6.020 -41.614 1.00 79.00 317 LEU A N 1
ATOM 2479 C CA . LEU A 1 317 ? -40.398 -6.044 -41.132 1.00 79.00 317 LEU A CA 1
ATOM 2480 C C . LEU A 1 317 ? -40.052 -4.650 -40.637 1.00 79.00 317 LEU A C 1
ATOM 2482 O O . LEU A 1 317 ? -40.293 -3.680 -41.352 1.00 79.00 317 LEU A O 1
ATOM 2486 N N . HIS A 1 318 ? -39.505 -4.558 -39.432 1.00 80.00 318 HIS A N 1
ATOM 2487 C CA . HIS A 1 318 ? -39.069 -3.302 -38.838 1.00 80.00 318 HIS A CA 1
ATOM 2488 C C . HIS A 1 318 ? -37.742 -3.521 -38.129 1.00 80.00 318 HIS A C 1
ATOM 2490 O O . HIS A 1 318 ? -37.583 -4.498 -37.400 1.00 80.00 318 HIS A O 1
ATOM 2496 N N . ASN A 1 319 ? -36.786 -2.647 -38.403 1.00 74.31 319 ASN A N 1
ATOM 2497 C CA . ASN A 1 319 ? -35.487 -2.627 -37.759 1.00 74.31 319 ASN A CA 1
ATOM 2498 C C . ASN A 1 319 ? -35.298 -1.255 -37.128 1.00 74.31 319 ASN A C 1
ATOM 2500 O O . ASN A 1 319 ? -35.359 -0.241 -37.830 1.00 74.31 319 ASN A O 1
ATOM 2504 N N . HIS A 1 320 ? -35.081 -1.247 -35.821 1.00 65.06 320 HIS A N 1
ATOM 2505 C CA . HIS A 1 320 ? -34.908 -0.043 -35.033 1.00 65.06 320 HIS A CA 1
ATOM 2506 C C . HIS A 1 320 ? -33.562 -0.078 -34.312 1.00 65.06 320 HIS A C 1
ATOM 2508 O O . HIS A 1 320 ? -33.233 -1.062 -33.656 1.00 65.06 320 HIS A O 1
ATOM 2514 N N . SER A 1 321 ? -32.787 0.998 -34.434 1.00 64.56 321 SER A N 1
ATOM 2515 C CA . SER A 1 321 ? -31.471 1.132 -33.807 1.00 64.56 321 SER A CA 1
ATOM 2516 C C . SER A 1 321 ? -31.530 1.875 -32.469 1.00 64.56 321 SER A C 1
ATOM 2518 O O . SER A 1 321 ? -31.305 1.267 -31.439 1.00 64.56 321 SER A O 1
ATOM 2520 N N . ALA A 1 322 ? -31.827 3.172 -32.428 1.00 60.16 322 ALA A N 1
ATOM 2521 C CA . ALA A 1 322 ? -31.806 3.948 -31.179 1.00 60.16 322 ALA A CA 1
ATOM 2522 C C . ALA A 1 322 ? -32.804 5.118 -31.203 1.00 60.16 322 ALA A C 1
ATOM 2524 O O . ALA A 1 322 ? -33.159 5.577 -32.282 1.00 60.16 322 ALA A O 1
ATOM 2525 N N . GLN A 1 323 ? -33.168 5.692 -30.052 1.00 67.00 323 GLN A N 1
ATOM 2526 C CA . GLN A 1 323 ? -34.185 6.760 -29.895 1.00 67.00 323 GLN A CA 1
ATOM 2527 C C . GLN A 1 323 ? -35.629 6.229 -29.901 1.00 67.00 323 GLN A C 1
ATOM 2529 O O . GLN A 1 323 ? -35.870 5.046 -30.087 1.00 67.00 323 GLN A O 1
ATOM 2534 N N . TRP A 1 324 ? -36.616 7.119 -29.729 1.00 68.00 324 TRP A N 1
ATOM 2535 C CA . TRP A 1 324 ? -38.025 6.724 -29.691 1.00 68.00 324 TRP A CA 1
ATOM 2536 C C . TRP A 1 324 ? -38.487 6.083 -31.003 1.00 68.00 324 TRP A C 1
ATOM 2538 O O . TRP A 1 324 ? -38.429 6.712 -32.065 1.00 68.00 324 TRP A O 1
ATOM 2548 N N . ASP A 1 325 ? -38.945 4.834 -30.927 1.00 71.50 325 ASP A N 1
ATOM 2549 C CA . ASP A 1 325 ? -39.470 4.059 -32.046 1.00 71.50 325 ASP A CA 1
ATOM 2550 C C . ASP A 1 325 ? -40.995 4.142 -32.146 1.00 71.50 325 ASP A C 1
ATOM 2552 O O . ASP A 1 325 ? -41.716 4.408 -31.182 1.00 71.50 325 ASP A O 1
ATOM 2556 N N . HIS A 1 326 ? -41.484 3.911 -33.359 1.00 81.06 326 HIS A N 1
ATOM 2557 C CA . HIS A 1 326 ? -42.885 3.640 -33.638 1.00 81.06 326 HIS A CA 1
ATOM 2558 C C . HIS A 1 326 ? -43.002 2.900 -34.970 1.00 81.06 326 HIS A C 1
ATOM 2560 O O . HIS A 1 326 ? -42.118 2.972 -35.830 1.00 81.06 326 HIS A O 1
ATOM 2566 N N . LEU A 1 327 ? -44.129 2.215 -35.146 1.00 86.38 327 LEU A N 1
ATOM 2567 C CA . LEU A 1 327 ? -44.494 1.534 -36.380 1.00 86.38 327 LEU A CA 1
ATOM 2568 C C . LEU A 1 327 ? -46.017 1.460 -36.486 1.00 86.38 327 LEU A C 1
ATOM 2570 O O . LEU A 1 327 ? -46.682 1.009 -35.555 1.00 86.38 327 LEU A O 1
ATOM 2574 N N . ALA A 1 328 ? -46.577 1.839 -37.628 1.00 88.94 328 ALA A N 1
ATOM 2575 C CA . ALA A 1 328 ? -47.991 1.678 -37.923 1.00 88.94 328 ALA A CA 1
ATOM 2576 C C . ALA A 1 328 ? -48.229 1.401 -39.413 1.00 88.94 328 ALA A C 1
ATOM 2578 O O . ALA A 1 328 ? -47.557 1.954 -40.284 1.00 88.94 328 ALA A O 1
ATOM 2579 N N . VAL A 1 329 ? -49.225 0.561 -39.709 1.00 91.81 329 VAL A N 1
ATOM 2580 C CA . VAL A 1 329 ? -49.720 0.328 -41.074 1.00 91.81 329 VAL A CA 1
ATOM 2581 C C . VAL A 1 329 ? -51.165 0.798 -41.178 1.00 91.81 329 VAL A C 1
ATOM 2583 O O . VAL A 1 329 ? -52.059 0.296 -40.488 1.00 91.81 329 VAL A O 1
ATOM 2586 N N . GLY A 1 330 ? -51.384 1.762 -42.065 1.00 90.00 330 GLY A N 1
ATOM 2587 C CA . GLY A 1 330 ? -52.681 2.339 -42.384 1.00 90.00 330 GLY A CA 1
ATOM 2588 C C . GLY A 1 330 ? -53.233 1.829 -43.711 1.00 90.00 330 GLY A C 1
ATOM 2589 O O . GLY A 1 330 ? -52.511 1.290 -44.552 1.00 90.00 330 GLY A O 1
ATOM 2590 N N . TRP A 1 331 ? -54.533 2.008 -43.920 1.00 92.31 331 TRP A N 1
ATOM 2591 C CA . TRP A 1 331 ? -55.170 1.769 -45.214 1.00 92.31 331 TRP A CA 1
ATOM 2592 C C . TRP A 1 331 ? -56.291 2.772 -45.507 1.00 92.31 331 TRP A C 1
ATOM 2594 O O . TRP A 1 331 ? -56.902 3.342 -44.599 1.00 92.31 331 TRP A O 1
ATOM 2604 N N . GLU A 1 332 ? -56.592 2.949 -46.789 1.00 91.31 332 GLU A N 1
ATOM 2605 C CA . GLU A 1 332 ? -57.817 3.592 -47.268 1.00 91.31 332 GLU A CA 1
ATOM 2606 C C . GLU A 1 332 ? -58.494 2.697 -48.315 1.00 91.31 332 GLU A C 1
ATOM 2608 O O . GLU A 1 332 ? -57.818 1.954 -49.029 1.00 91.31 332 GLU A O 1
ATOM 2613 N N . ALA A 1 333 ? -59.821 2.771 -48.425 1.00 87.62 333 ALA A N 1
ATOM 2614 C CA . ALA A 1 333 ? -60.603 2.042 -49.425 1.00 87.62 333 ALA A CA 1
ATOM 2615 C C . ALA A 1 333 ? -61.133 2.994 -50.509 1.00 87.62 333 ALA A C 1
ATOM 2617 O O . ALA A 1 333 ? -61.582 4.095 -50.192 1.00 87.62 333 ALA A O 1
ATOM 2618 N N . ASP A 1 334 ? -61.085 2.567 -51.773 1.00 83.75 334 ASP A N 1
ATOM 2619 C CA . ASP A 1 334 ? -61.600 3.255 -52.968 1.00 83.75 334 ASP A CA 1
ATOM 2620 C C . ASP A 1 334 ? -61.189 4.737 -53.076 1.00 83.75 334 ASP A C 1
ATOM 2622 O O . ASP A 1 334 ? -61.962 5.570 -53.544 1.00 83.75 334 ASP A O 1
ATOM 2626 N N . GLN A 1 335 ? -59.965 5.065 -52.640 1.00 79.06 335 GLN A N 1
ATOM 2627 C CA . GLN A 1 335 ? -59.430 6.436 -52.611 1.00 79.06 335 GLN A CA 1
ATOM 2628 C C . GLN A 1 335 ? -60.330 7.420 -51.842 1.00 79.06 335 GLN A C 1
ATOM 2630 O O . GLN A 1 335 ? -60.492 8.576 -52.232 1.00 79.06 335 GLN A O 1
ATOM 2635 N N . SER A 1 336 ? -60.938 6.957 -50.745 1.00 79.19 336 SER A N 1
ATOM 2636 C CA . SER A 1 336 ? -61.814 7.775 -49.896 1.00 79.19 336 SER A CA 1
ATOM 2637 C C . SER A 1 336 ? -61.152 9.036 -49.320 1.00 79.19 336 SER A C 1
ATOM 2639 O O . SER A 1 336 ? -61.868 9.935 -48.877 1.00 79.19 336 SER A O 1
ATOM 2641 N N . GLY A 1 337 ? -59.815 9.107 -49.294 1.00 73.31 337 GLY A N 1
ATOM 2642 C CA . GLY A 1 337 ? -59.054 10.215 -48.721 1.00 73.31 337 GLY A CA 1
ATOM 2643 C C . GLY A 1 337 ? -58.968 10.180 -47.193 1.00 73.31 337 GLY A C 1
ATOM 2644 O O . GLY A 1 337 ? -58.444 11.115 -46.599 1.00 73.31 337 GLY A O 1
ATOM 2645 N N . THR A 1 338 ? -59.492 9.134 -46.542 1.00 81.12 338 THR A N 1
ATOM 2646 C CA . THR A 1 338 ? -59.383 8.926 -45.090 1.00 81.12 338 THR A CA 1
ATOM 2647 C C . THR A 1 338 ? -58.538 7.688 -44.812 1.00 81.12 338 THR A C 1
ATOM 2649 O O . THR A 1 338 ? -58.963 6.566 -45.096 1.00 81.12 338 THR A O 1
ATOM 2652 N N . ILE A 1 339 ? -57.353 7.892 -44.236 1.00 88.25 339 ILE A N 1
ATOM 2653 C CA . ILE A 1 339 ? -56.422 6.822 -43.867 1.00 88.25 339 ILE A CA 1
ATOM 2654 C C . ILE A 1 339 ? -56.682 6.443 -42.411 1.00 88.25 339 ILE A C 1
ATOM 2656 O O . ILE A 1 339 ? -56.774 7.306 -41.541 1.00 88.25 339 ILE A O 1
ATOM 2660 N N . SER A 1 340 ? -56.827 5.149 -42.140 1.00 87.69 340 SER A N 1
ATOM 2661 C CA . SER A 1 340 ? -56.988 4.631 -40.777 1.00 87.69 340 SER A CA 1
ATOM 2662 C C . SER A 1 340 ? -55.974 3.532 -40.501 1.00 87.69 340 SER A C 1
ATOM 2664 O O . SER A 1 340 ? -55.731 2.699 -41.378 1.00 87.69 340 SER A O 1
ATOM 2666 N N . VAL A 1 341 ? -55.407 3.508 -39.288 1.00 88.19 341 VAL A N 1
ATOM 2667 C CA . VAL A 1 341 ? -54.600 2.374 -38.808 1.00 88.19 341 VAL A CA 1
ATOM 2668 C C . VAL A 1 341 ? -55.425 1.104 -38.934 1.00 88.19 341 VAL A C 1
ATOM 2670 O O . VAL A 1 341 ? -56.595 1.070 -38.541 1.00 88.19 341 VAL A O 1
ATOM 2673 N N . LEU A 1 342 ? -54.821 0.049 -39.478 1.00 86.06 342 LEU A N 1
ATOM 2674 C CA . LEU A 1 342 ? -55.546 -1.172 -39.780 1.00 86.06 342 LEU A CA 1
ATOM 2675 C C . LEU A 1 342 ? -56.058 -1.824 -38.476 1.00 86.06 342 LEU A C 1
ATOM 2677 O O . LEU A 1 342 ? -55.259 -2.262 -37.636 1.00 86.06 342 LEU A O 1
ATOM 2681 N N . PRO A 1 343 ? -57.387 -1.881 -38.271 1.00 79.88 343 PRO A N 1
ATOM 2682 C CA . PRO A 1 343 ? -57.957 -2.232 -36.979 1.00 79.88 343 PRO A CA 1
ATOM 2683 C C . PRO A 1 343 ? -57.870 -3.738 -36.732 1.00 79.88 343 PRO A C 1
ATOM 2685 O O . PRO A 1 343 ? -58.033 -4.546 -37.652 1.00 79.88 343 PRO A O 1
ATOM 2688 N N . GLY A 1 344 ? -57.695 -4.141 -35.469 1.00 67.88 344 GLY A N 1
ATOM 2689 C CA . GLY A 1 344 ? -57.580 -5.558 -35.103 1.00 67.88 344 GLY A CA 1
ATOM 2690 C C . GLY A 1 344 ? -58.777 -6.401 -35.510 1.00 67.88 344 GLY A C 1
ATOM 2691 O O . GLY A 1 344 ? -58.647 -7.591 -35.780 1.00 67.88 344 GLY A O 1
ATOM 2692 N N . ASP A 1 345 ? -59.957 -5.801 -35.642 1.00 74.69 345 ASP A N 1
ATOM 2693 C CA . ASP A 1 345 ? -61.141 -6.524 -36.085 1.00 74.69 345 ASP A CA 1
ATOM 2694 C C . ASP A 1 345 ? -61.087 -6.994 -37.558 1.00 74.69 345 ASP A C 1
ATOM 2696 O O . ASP A 1 345 ? -61.860 -7.893 -37.923 1.00 74.69 345 ASP A O 1
ATOM 2700 N N . CYS A 1 346 ? -60.147 -6.464 -38.348 1.00 78.25 346 CYS A N 1
ATOM 2701 C CA . CYS A 1 346 ? -59.779 -6.883 -39.703 1.00 78.25 346 CYS A CA 1
ATOM 2702 C C . CYS A 1 346 ? -58.528 -7.784 -39.727 1.00 78.25 346 CYS A C 1
ATOM 2704 O O . CYS A 1 346 ? -58.048 -8.122 -40.805 1.00 78.25 346 CYS A O 1
ATOM 2706 N N . LEU A 1 347 ? -58.018 -8.204 -38.564 1.00 80.38 347 LEU A N 1
ATOM 2707 C CA . LEU A 1 347 ? -56.840 -9.061 -38.423 1.00 80.38 347 LEU A CA 1
ATOM 2708 C C . LEU A 1 347 ? -57.214 -10.464 -37.939 1.00 80.38 347 LEU A C 1
ATOM 2710 O O . LEU A 1 347 ? -58.163 -10.659 -37.169 1.00 80.38 347 LEU A O 1
ATOM 2714 N N . ARG A 1 348 ? -56.454 -11.464 -38.391 1.00 70.94 348 ARG A N 1
ATOM 2715 C CA . ARG A 1 348 ? -56.521 -12.852 -37.913 1.00 70.94 348 ARG A CA 1
ATOM 2716 C C . ARG A 1 348 ? -55.114 -13.444 -37.755 1.00 70.94 348 ARG A C 1
ATOM 2718 O O . ARG A 1 348 ? -54.253 -13.150 -38.581 1.00 70.94 348 ARG A O 1
ATOM 2725 N N . PRO A 1 349 ? -54.878 -14.298 -36.746 1.00 65.56 349 PRO A N 1
ATOM 2726 C CA . PRO A 1 349 ? -53.611 -15.013 -36.603 1.00 65.56 349 PRO A CA 1
ATOM 2727 C C . PRO A 1 349 ? -53.460 -16.133 -37.651 1.00 65.56 349 PRO A C 1
ATOM 2729 O O . PRO A 1 349 ? -54.441 -16.536 -38.281 1.00 65.56 349 PRO A O 1
ATOM 2732 N N . LEU A 1 350 ? -52.232 -16.635 -37.830 1.00 58.50 350 LEU A N 1
ATOM 2733 C CA . LEU A 1 350 ? -51.925 -17.804 -38.674 1.00 58.50 350 LEU A CA 1
ATOM 2734 C C . LEU A 1 350 ? -52.572 -19.089 -38.110 1.00 58.50 350 LEU A C 1
ATOM 2736 O O . LEU A 1 350 ? -52.657 -19.239 -36.899 1.00 58.50 350 LEU A O 1
ATOM 2740 N N . GLU A 1 351 ? -53.041 -20.014 -38.958 1.00 53.12 351 GLU A N 1
ATOM 2741 C CA . GLU A 1 351 ? -53.722 -21.254 -38.509 1.00 53.12 351 GLU A CA 1
ATOM 2742 C C . GLU A 1 351 ? -52.774 -22.412 -38.153 1.00 53.12 351 GLU A C 1
ATOM 2744 O O . GLU A 1 351 ? -53.187 -23.322 -37.438 1.00 53.12 351 GLU A O 1
ATOM 2749 N N . ASP A 1 352 ? -51.495 -22.345 -38.535 1.00 47.84 352 ASP A N 1
ATOM 2750 C CA . ASP A 1 352 ? -50.457 -23.347 -38.208 1.00 47.84 352 ASP A CA 1
ATOM 2751 C C . ASP A 1 352 ? -50.115 -23.415 -36.693 1.00 47.84 352 ASP A C 1
ATOM 2753 O O . ASP A 1 352 ? -49.153 -24.047 -36.272 1.00 47.84 352 ASP A O 1
ATOM 2757 N N . PHE A 1 353 ? -50.919 -22.744 -35.857 1.00 49.50 353 PHE A N 1
ATOM 2758 C CA . PHE A 1 353 ? -50.891 -22.755 -34.391 1.00 49.50 353 PHE A CA 1
ATOM 2759 C C . PHE A 1 353 ? -51.869 -23.759 -33.757 1.00 49.50 353 PHE A C 1
ATOM 2761 O O . PHE A 1 353 ? -51.932 -23.845 -32.537 1.00 49.50 353 PHE A O 1
ATOM 2768 N N . LEU A 1 354 ? -52.638 -24.512 -34.550 1.00 45.38 354 LEU A N 1
ATOM 2769 C CA . LEU A 1 354 ? -53.582 -25.527 -34.051 1.00 45.38 354 LEU A CA 1
ATOM 2770 C C . LEU A 1 354 ? -53.148 -26.972 -34.346 1.00 45.38 354 LEU A C 1
ATOM 2772 O O . LEU A 1 354 ? -53.858 -27.908 -33.981 1.00 45.38 354 LEU A O 1
ATOM 2776 N N . THR A 1 355 ? -52.026 -27.172 -35.042 1.00 39.62 355 THR A N 1
ATOM 2777 C CA . THR A 1 355 ? -51.654 -28.478 -35.618 1.00 39.62 355 THR A CA 1
ATOM 2778 C C . THR A 1 355 ? -50.290 -29.014 -35.190 1.00 39.62 355 THR A C 1
ATOM 2780 O O . THR A 1 355 ? -49.957 -30.144 -35.544 1.00 39.62 355 THR A O 1
ATOM 2783 N N . THR A 1 356 ? -49.526 -28.284 -34.376 1.00 37.56 356 THR A N 1
ATOM 2784 C CA . THR A 1 356 ? -48.400 -28.855 -33.621 1.00 37.56 356 THR A CA 1
ATOM 2785 C C . THR A 1 356 ? -48.903 -29.381 -32.280 1.00 37.56 356 THR A C 1
ATOM 2787 O O . THR A 1 356 ? -49.623 -28.686 -31.570 1.00 37.56 356 THR A O 1
ATOM 2790 N N . ALA A 1 357 ? -48.547 -30.624 -31.954 1.00 38.75 357 ALA A N 1
ATOM 2791 C CA . ALA A 1 357 ? -49.113 -31.430 -30.868 1.00 38.75 357 ALA A CA 1
ATOM 2792 C C . ALA A 1 357 ? -48.927 -30.880 -29.433 1.00 38.75 357 ALA A C 1
ATOM 2794 O O . ALA A 1 357 ? -49.395 -31.519 -28.496 1.00 38.75 357 ALA A O 1
ATOM 2795 N N . ASP A 1 358 ? -48.311 -29.707 -29.271 1.00 38.44 358 ASP A N 1
ATOM 2796 C CA . ASP A 1 358 ? -47.991 -29.097 -27.977 1.00 38.44 358 ASP A CA 1
ATOM 2797 C C . ASP A 1 358 ? -49.043 -28.075 -27.481 1.00 38.44 358 ASP A C 1
ATOM 2799 O O . ASP A 1 358 ? -48.970 -27.643 -26.342 1.00 38.44 358 ASP A O 1
ATOM 2803 N N . TYR A 1 359 ? -50.072 -27.724 -28.273 1.00 42.50 359 TYR A N 1
ATOM 2804 C CA . TYR A 1 359 ? -50.986 -26.604 -27.955 1.00 42.50 359 TYR A CA 1
ATOM 2805 C C . TYR A 1 359 ? -52.481 -26.968 -28.005 1.00 42.50 359 TYR A C 1
ATOM 2807 O O . TYR A 1 359 ? -53.253 -26.411 -28.791 1.00 42.50 359 TYR A O 1
ATOM 2815 N N . THR A 1 360 ? -52.944 -27.890 -27.158 1.00 40.28 360 THR A N 1
ATOM 2816 C CA . THR A 1 360 ? -54.390 -28.140 -26.979 1.00 40.28 360 THR A CA 1
ATOM 2817 C C . THR A 1 360 ? -54.875 -27.746 -25.586 1.00 40.28 360 THR A C 1
ATOM 2819 O O . THR A 1 360 ? -55.361 -28.595 -24.840 1.00 40.28 360 THR A O 1
ATOM 2822 N N . SER A 1 361 ? -54.788 -26.460 -25.228 1.00 40.69 361 SER A N 1
ATOM 2823 C CA . SER A 1 361 ? -55.495 -25.917 -24.063 1.00 40.69 361 SER A CA 1
ATOM 2824 C C . SER A 1 361 ? -56.772 -25.182 -24.503 1.00 40.69 361 SER A C 1
ATOM 2826 O O . SER A 1 361 ? -56.791 -24.290 -25.354 1.00 40.69 361 SER A O 1
ATOM 2828 N N . SER A 1 362 ? -57.899 -25.573 -23.913 1.00 41.31 362 SER A N 1
ATOM 2829 C CA . SER A 1 362 ? -59.250 -25.024 -24.126 1.00 41.31 362 SER A CA 1
ATOM 2830 C C . SER A 1 362 ? -59.406 -23.536 -23.757 1.00 41.31 362 SER A C 1
ATOM 2832 O O . SER A 1 362 ? -60.468 -22.940 -23.970 1.00 41.31 362 SER A O 1
ATOM 2834 N N . ASN A 1 363 ? -58.341 -22.909 -23.258 1.00 44.06 363 ASN A N 1
ATOM 2835 C CA . ASN A 1 363 ? -58.303 -21.515 -22.831 1.00 44.06 363 ASN A CA 1
ATOM 2836 C C . ASN A 1 363 ? -58.125 -20.563 -24.028 1.00 44.06 363 ASN A C 1
ATOM 2838 O O . ASN A 1 363 ? -58.732 -19.491 -24.054 1.00 44.06 363 ASN A O 1
ATOM 2842 N N . LEU A 1 364 ? -57.432 -20.992 -25.092 1.00 44.12 364 LEU A N 1
ATOM 2843 C CA . LEU A 1 364 ? -57.261 -20.190 -26.309 1.00 44.12 364 LEU A CA 1
ATOM 2844 C C . LEU A 1 364 ? -58.541 -20.143 -27.157 1.00 44.12 364 LEU A C 1
ATOM 2846 O O . LEU A 1 364 ? -58.896 -19.094 -27.684 1.00 44.12 364 LEU A O 1
ATOM 2850 N N . ALA A 1 365 ? -59.300 -21.243 -27.231 1.00 43.22 365 ALA A N 1
ATOM 2851 C CA . ALA A 1 365 ? -60.603 -21.266 -27.906 1.00 43.22 365 ALA A CA 1
ATOM 2852 C C . ALA A 1 365 ? -61.620 -20.323 -27.231 1.00 43.22 365 ALA A C 1
ATOM 2854 O O . ALA A 1 365 ? -62.426 -19.691 -27.913 1.00 43.22 365 ALA A O 1
ATOM 2855 N N . THR A 1 366 ? -61.536 -20.179 -25.904 1.00 45.81 366 THR A N 1
ATOM 2856 C CA . THR A 1 366 ? -62.378 -19.278 -25.099 1.00 45.81 366 THR A CA 1
ATOM 2857 C C . THR A 1 366 ? -61.939 -17.812 -25.237 1.00 45.81 366 THR A C 1
ATOM 2859 O O . THR A 1 366 ? -62.787 -16.923 -25.338 1.00 45.81 366 THR A O 1
ATOM 2862 N N . LEU A 1 367 ? -60.630 -17.553 -25.353 1.00 45.50 367 LEU A N 1
ATOM 2863 C CA . LEU A 1 367 ? -60.062 -16.236 -25.672 1.00 45.50 367 LEU A CA 1
ATOM 2864 C C . LEU A 1 367 ? -60.400 -15.787 -27.113 1.00 45.50 367 LEU A C 1
ATOM 2866 O O . LEU A 1 367 ? -60.766 -14.634 -27.333 1.00 45.50 367 LEU A O 1
ATOM 2870 N N . LEU A 1 368 ? -60.351 -16.709 -28.085 1.00 45.50 368 LEU A N 1
ATOM 2871 C CA . LEU A 1 368 ? -60.642 -16.484 -29.513 1.00 45.50 368 LEU A CA 1
ATOM 2872 C C . LEU A 1 368 ? -62.147 -16.416 -29.841 1.00 45.50 368 LEU A C 1
ATOM 2874 O O . LEU A 1 368 ? -62.521 -15.875 -30.886 1.00 45.50 368 LEU A O 1
ATOM 2878 N N . ALA A 1 369 ? -63.016 -16.939 -28.968 1.00 43.88 369 ALA A N 1
ATOM 2879 C CA . ALA A 1 369 ? -64.475 -16.837 -29.089 1.00 43.88 369 ALA A CA 1
ATOM 2880 C C . ALA A 1 369 ? -65.020 -15.446 -28.711 1.00 43.88 369 ALA A C 1
ATOM 2882 O O . ALA A 1 369 ? -66.196 -15.162 -28.947 1.00 43.88 369 ALA A O 1
ATOM 2883 N N . ASN A 1 370 ? -64.182 -14.565 -28.154 1.00 45.62 370 ASN A N 1
ATOM 2884 C CA . ASN A 1 370 ? -64.567 -13.220 -27.747 1.00 45.62 370 ASN A CA 1
ATOM 2885 C C . ASN A 1 370 ? -64.498 -12.247 -28.950 1.00 45.62 370 ASN A C 1
ATOM 2887 O O . ASN A 1 370 ? -63.407 -11.932 -29.432 1.00 45.62 370 ASN A O 1
ATOM 2891 N N . PRO A 1 371 ? -65.631 -11.744 -29.484 1.00 41.94 371 PRO A N 1
ATOM 2892 C CA . PRO A 1 371 ? -65.653 -11.031 -30.766 1.00 41.94 371 PRO A CA 1
ATOM 2893 C C . PRO A 1 371 ? -64.917 -9.677 -30.760 1.00 41.94 371 PRO A C 1
ATOM 2895 O O . PRO A 1 371 ? -64.647 -9.141 -31.836 1.00 41.94 371 PRO A O 1
ATOM 2898 N N . GLY A 1 372 ? -64.591 -9.135 -29.579 1.00 43.66 372 GLY A N 1
ATOM 2899 C CA . GLY A 1 372 ? -63.999 -7.806 -29.393 1.00 43.66 372 GLY A CA 1
ATOM 2900 C C . GLY A 1 372 ? -62.475 -7.746 -29.245 1.00 43.66 372 GLY A C 1
ATOM 2901 O O . GLY A 1 372 ? -61.947 -6.647 -29.112 1.00 43.66 372 GLY A O 1
ATOM 2902 N N . LYS A 1 373 ? -61.751 -8.874 -29.253 1.00 49.22 373 LYS A N 1
ATOM 2903 C CA . LYS A 1 373 ? -60.286 -8.877 -29.094 1.00 49.22 373 LYS A CA 1
ATOM 2904 C C . LYS A 1 373 ? -59.631 -9.866 -30.064 1.00 49.22 373 LYS A C 1
ATOM 2906 O O . LYS A 1 373 ? -59.685 -11.073 -29.865 1.00 49.22 373 LYS A O 1
ATOM 2911 N N . LYS A 1 374 ? -59.050 -9.343 -31.149 1.00 55.91 374 LYS A N 1
ATOM 2912 C CA . LYS A 1 374 ? -58.336 -10.106 -32.187 1.00 55.91 374 LYS A CA 1
ATOM 2913 C C . LYS A 1 374 ? -56.909 -9.594 -32.269 1.00 55.91 374 LYS A C 1
ATOM 2915 O O . LYS A 1 374 ? -56.725 -8.380 -32.292 1.00 55.91 374 LYS A O 1
ATOM 2920 N N . PHE A 1 375 ? -55.944 -10.509 -32.311 1.00 54.94 375 PHE A N 1
ATOM 2921 C CA . PHE A 1 375 ? -54.538 -10.173 -32.134 1.00 54.94 375 PHE A CA 1
ATOM 2922 C C . PHE A 1 375 ? -53.637 -10.650 -33.286 1.00 54.94 375 PHE A C 1
ATOM 2924 O O . PHE A 1 375 ? -53.957 -11.631 -33.960 1.00 54.94 375 PHE A O 1
ATOM 2931 N N . VAL A 1 376 ? -52.500 -9.977 -33.487 1.00 53.47 376 VAL A N 1
ATOM 2932 C CA . VAL A 1 376 ? -51.390 -10.388 -34.370 1.00 53.47 376 VAL A CA 1
ATOM 2933 C C . VAL A 1 376 ? -50.198 -10.807 -33.520 1.00 53.47 376 VAL A C 1
ATOM 2935 O O . VAL A 1 376 ? -49.910 -10.146 -32.525 1.00 53.47 376 VAL A O 1
ATOM 2938 N N . ARG A 1 377 ? -49.512 -11.888 -33.914 1.00 57.03 377 ARG A N 1
ATOM 2939 C CA . ARG A 1 377 ? -48.296 -12.354 -33.241 1.00 57.03 377 ARG A CA 1
ATOM 2940 C C . ARG A 1 377 ? -47.100 -11.521 -33.700 1.00 57.03 377 ARG A C 1
ATOM 2942 O O . ARG A 1 377 ? -46.773 -11.522 -34.892 1.00 57.03 377 ARG A O 1
ATOM 2949 N N . ILE A 1 378 ? -46.426 -10.881 -32.756 1.00 57.19 378 ILE A N 1
ATOM 2950 C CA . ILE A 1 378 ? -45.136 -10.222 -32.952 1.00 57.19 378 ILE A CA 1
ATOM 2951 C C . ILE A 1 378 ? -44.043 -11.186 -32.523 1.00 57.19 378 ILE A C 1
ATOM 2953 O O . ILE A 1 378 ? -44.169 -11.888 -31.521 1.00 57.19 378 ILE A O 1
ATOM 2957 N N . ARG A 1 379 ? -42.986 -11.251 -33.325 1.00 56.72 379 ARG A N 1
ATOM 2958 C CA . ARG A 1 379 ? -41.727 -11.885 -32.950 1.00 56.72 379 ARG A CA 1
ATOM 2959 C C . ARG A 1 379 ? -40.643 -10.820 -32.956 1.00 56.72 379 ARG A C 1
ATOM 2961 O O . ARG A 1 379 ? -40.423 -10.200 -34.001 1.00 56.72 379 ARG A O 1
ATOM 2968 N N . THR A 1 380 ? -40.012 -10.622 -31.812 1.00 55.47 380 THR A N 1
ATOM 2969 C CA . THR A 1 380 ? -38.847 -9.753 -31.631 1.00 55.47 380 THR A CA 1
ATOM 2970 C C . THR A 1 380 ? -37.568 -10.572 -31.801 1.00 55.47 380 THR A C 1
ATOM 2972 O O . THR A 1 380 ? -37.538 -11.766 -31.491 1.00 55.47 380 THR A O 1
ATOM 2975 N N . PHE A 1 381 ? -36.552 -9.949 -32.392 1.00 48.94 381 PHE A N 1
ATOM 2976 C CA . PHE A 1 381 ? -35.226 -10.509 -32.641 1.00 48.94 381 PHE A CA 1
ATOM 2977 C C . PHE A 1 381 ? -34.203 -9.463 -32.169 1.00 48.94 381 PHE A C 1
ATOM 2979 O O . PHE A 1 381 ? -34.163 -8.364 -32.727 1.00 48.94 381 PHE A O 1
ATOM 2986 N N . GLY A 1 382 ? -33.451 -9.761 -31.114 1.00 51.66 382 GLY A N 1
ATOM 2987 C CA . GLY A 1 382 ? -32.603 -8.809 -30.383 1.00 51.66 382 GLY A CA 1
ATOM 2988 C C . GLY A 1 382 ? -32.385 -9.247 -28.925 1.00 51.66 382 GLY A C 1
ATOM 2989 O O . GLY A 1 382 ? -32.962 -10.248 -28.518 1.00 51.66 382 GLY A O 1
ATOM 2990 N N . PRO A 1 383 ? -31.580 -8.532 -28.118 1.00 44.75 383 PRO A N 1
ATOM 2991 C CA . PRO A 1 383 ? -31.015 -9.011 -26.844 1.00 44.75 383 PRO A CA 1
ATOM 2992 C C . PRO A 1 383 ? -32.010 -9.118 -25.661 1.00 44.75 383 PRO A C 1
ATOM 2994 O O . PRO A 1 383 ? -31.670 -8.814 -24.521 1.00 44.75 383 PRO A O 1
ATOM 2997 N N . LEU A 1 384 ? -33.243 -9.563 -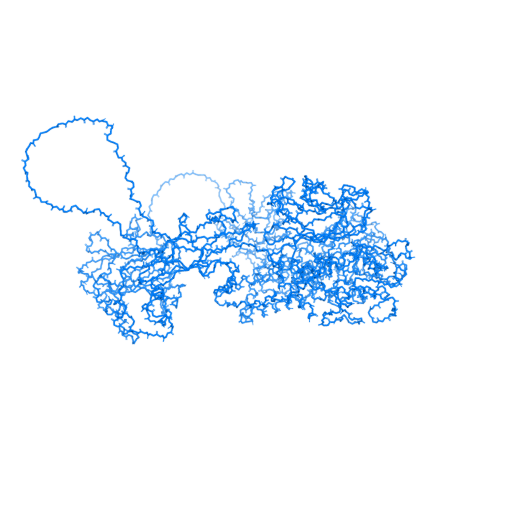25.902 1.00 47.16 384 LEU A N 1
ATOM 2998 C CA . LEU A 1 384 ? -34.221 -9.909 -24.870 1.00 47.16 384 LEU A CA 1
ATOM 2999 C C . LEU A 1 384 ? -34.149 -11.423 -24.609 1.00 47.16 384 LEU A C 1
ATOM 3001 O O . LEU A 1 384 ? -34.093 -12.209 -25.542 1.00 47.16 384 LEU A O 1
ATOM 3005 N N . ASN A 1 385 ? -34.110 -11.870 -23.355 1.00 47.06 385 ASN A N 1
ATOM 3006 C CA . ASN A 1 385 ? -34.007 -13.300 -23.044 1.00 47.06 385 ASN A CA 1
ATOM 3007 C C . ASN A 1 385 ? -35.410 -13.955 -23.026 1.00 47.06 385 ASN A C 1
ATOM 3009 O O . ASN A 1 385 ? -36.234 -13.576 -22.199 1.00 47.06 385 ASN A O 1
ATOM 3013 N N . PRO A 1 386 ? -35.721 -14.959 -23.871 1.00 46.09 386 PRO A N 1
ATOM 3014 C CA . PRO A 1 386 ? -37.042 -15.597 -23.870 1.00 46.09 386 PRO A CA 1
ATOM 3015 C C . PRO A 1 386 ? -37.365 -16.394 -22.596 1.00 46.09 386 PRO A C 1
ATOM 3017 O O . PRO A 1 386 ? -38.538 -16.549 -22.280 1.00 46.09 386 PRO A O 1
ATOM 3020 N N . ASN A 1 387 ? -36.369 -16.896 -21.852 1.00 46.56 387 ASN A N 1
ATOM 3021 C CA . ASN A 1 387 ? -36.619 -17.651 -20.613 1.00 46.56 387 ASN A CA 1
ATOM 3022 C C . ASN A 1 387 ? -36.972 -16.747 -19.419 1.00 46.56 387 ASN A C 1
ATOM 3024 O O . ASN A 1 387 ? -37.377 -17.267 -18.391 1.00 46.56 387 ASN A O 1
ATOM 3028 N N . THR A 1 388 ? -36.790 -15.424 -19.527 1.00 47.66 388 THR A N 1
ATOM 3029 C CA . THR A 1 388 ? -37.157 -14.473 -18.460 1.00 47.66 388 THR A CA 1
ATOM 3030 C C . THR A 1 388 ? -38.597 -13.983 -18.573 1.00 47.66 388 THR A C 1
ATOM 3032 O O . THR A 1 388 ? -38.998 -13.103 -17.818 1.00 47.66 388 THR A O 1
ATOM 3035 N N . LEU A 1 389 ? -39.341 -14.474 -19.567 1.00 50.75 389 LEU A N 1
ATOM 3036 C CA . LEU A 1 389 ? -40.721 -14.081 -19.799 1.00 50.75 389 LEU A CA 1
ATOM 3037 C C . LEU A 1 389 ? -41.718 -15.207 -19.532 1.00 50.75 389 LEU A C 1
ATOM 3039 O O . LEU A 1 389 ? -42.872 -14.858 -19.510 1.00 50.75 389 LEU A O 1
ATOM 3043 N N . ASP A 1 390 ? -41.340 -16.479 -19.360 1.00 51.66 390 ASP A N 1
ATOM 3044 C CA . ASP A 1 390 ? -42.230 -17.649 -19.144 1.00 51.66 390 ASP A CA 1
ATOM 3045 C C . ASP A 1 390 ? -41.366 -18.851 -18.681 1.00 51.66 390 ASP A C 1
ATOM 3047 O O . ASP A 1 390 ? -40.849 -19.640 -19.483 1.00 51.66 390 ASP A O 1
ATOM 3051 N N . THR A 1 391 ? -41.078 -18.903 -17.380 1.00 51.38 391 THR A N 1
ATOM 3052 C CA . THR A 1 391 ? -40.074 -19.750 -16.720 1.00 51.38 391 THR A CA 1
ATOM 3053 C C . THR A 1 391 ? -40.572 -21.179 -16.574 1.00 51.38 391 THR A C 1
ATOM 3055 O O . THR A 1 391 ? -39.774 -22.119 -16.694 1.00 51.38 391 THR A O 1
ATOM 3058 N N . ASP A 1 392 ? -41.864 -21.378 -16.322 1.00 50.94 392 ASP A N 1
ATOM 3059 C CA . ASP A 1 392 ? -42.449 -22.710 -16.162 1.00 50.94 392 ASP A CA 1
ATOM 3060 C C . ASP A 1 392 ? -42.876 -23.351 -17.500 1.00 50.94 392 ASP A C 1
ATOM 3062 O O . ASP A 1 392 ? -43.058 -24.574 -17.565 1.00 50.94 392 ASP A O 1
ATOM 3066 N N . ARG A 1 393 ? -42.851 -22.560 -18.583 1.00 47.34 393 ARG A N 1
ATOM 3067 C CA . ARG A 1 393 ? -43.103 -22.952 -19.976 1.00 47.34 393 ARG A CA 1
ATOM 3068 C C . ARG A 1 393 ? -44.525 -23.436 -20.206 1.00 47.34 393 ARG A C 1
ATOM 3070 O O . ARG A 1 393 ? -44.739 -24.315 -21.052 1.00 47.34 393 ARG A O 1
ATOM 3077 N N . ASP A 1 394 ? -45.477 -22.891 -19.462 1.00 50.44 394 ASP A N 1
ATOM 3078 C CA . ASP A 1 394 ? -46.901 -23.122 -19.679 1.00 50.44 394 ASP A CA 1
ATOM 3079 C C . ASP A 1 394 ? -47.519 -22.145 -20.703 1.00 50.44 394 ASP A C 1
ATOM 3081 O O . ASP A 1 394 ? -48.685 -22.300 -21.089 1.00 50.44 394 ASP A O 1
ATOM 3085 N N . GLU A 1 395 ? -46.696 -21.220 -21.218 1.00 43.88 395 GLU A N 1
ATOM 3086 C CA . GLU A 1 395 ? -47.008 -20.228 -22.252 1.00 43.88 395 GLU A CA 1
ATOM 3087 C C . GLU A 1 395 ? -47.836 -19.041 -21.760 1.00 43.88 395 GLU A C 1
ATOM 3089 O O . GLU A 1 395 ? -48.354 -18.252 -22.570 1.00 43.88 395 GLU A O 1
ATOM 3094 N N . VAL A 1 396 ? -47.915 -18.876 -20.439 1.00 48.88 396 VAL A N 1
ATOM 3095 C CA . VAL A 1 396 ? -48.305 -17.653 -19.744 1.00 48.88 396 VAL A CA 1
ATOM 3096 C C . VAL A 1 396 ? -47.047 -16.960 -19.212 1.00 48.88 396 VAL A C 1
ATOM 3098 O O . VAL A 1 396 ? -46.228 -17.579 -18.551 1.00 48.88 396 VAL A O 1
ATOM 3101 N N . PRO A 1 397 ? -46.869 -15.656 -19.477 1.00 51.53 397 PRO A N 1
ATOM 3102 C CA . PRO A 1 397 ? -45.655 -14.996 -19.037 1.00 51.53 397 PRO A CA 1
ATOM 3103 C C . PRO A 1 397 ? -45.464 -14.874 -17.514 1.00 51.53 397 PRO A C 1
ATOM 3105 O O . PRO A 1 397 ? -46.401 -14.502 -16.809 1.00 51.53 397 PRO A O 1
ATOM 3108 N N . ASP A 1 398 ? -44.238 -15.077 -17.016 1.00 49.53 398 ASP A N 1
ATOM 3109 C CA . ASP A 1 398 ? -43.877 -15.037 -15.586 1.00 49.53 398 ASP A CA 1
ATOM 3110 C C . ASP A 1 398 ? -44.280 -13.739 -14.896 1.00 49.53 398 ASP A C 1
ATOM 3112 O O . ASP A 1 398 ? -44.541 -13.713 -13.697 1.00 49.53 398 ASP A O 1
ATOM 3116 N N . ASP A 1 399 ? -44.277 -12.620 -15.614 1.00 43.78 399 ASP A N 1
ATOM 3117 C CA . ASP A 1 399 ? -44.687 -11.330 -15.075 1.00 43.78 399 ASP A CA 1
ATOM 3118 C C . ASP A 1 399 ? -46.197 -11.299 -14.807 1.00 43.78 399 ASP A C 1
ATOM 3120 O O . ASP A 1 399 ? -46.617 -10.749 -13.793 1.00 43.78 399 ASP A O 1
ATOM 3124 N N . VAL A 1 400 ? -47.007 -11.959 -15.638 1.00 46.59 400 VAL A N 1
ATOM 3125 C CA . VAL A 1 400 ? -48.443 -12.186 -15.419 1.00 46.59 400 VAL A CA 1
ATOM 3126 C C . VAL A 1 400 ? -48.674 -13.146 -14.249 1.00 46.59 400 VAL A C 1
ATOM 3128 O O . VAL A 1 400 ? -49.590 -12.918 -13.456 1.00 46.59 400 VAL A O 1
ATOM 3131 N N . GLU A 1 401 ? -47.839 -14.170 -14.087 1.00 49.94 401 GLU A N 1
ATOM 3132 C CA . GLU A 1 401 ? -47.934 -15.138 -12.985 1.00 49.94 401 GLU A CA 1
ATOM 3133 C C . GLU A 1 401 ? -47.481 -14.558 -11.635 1.00 49.94 401 GLU A C 1
ATOM 3135 O O . GLU A 1 401 ? -48.179 -14.664 -10.621 1.00 49.94 401 GLU A O 1
ATOM 3140 N N . ASN A 1 402 ? -46.354 -13.848 -11.619 1.00 47.34 402 ASN A N 1
ATOM 3141 C CA . ASN A 1 402 ? -45.798 -13.183 -10.441 1.00 47.34 402 ASN A CA 1
ATOM 3142 C C . ASN A 1 402 ? -46.652 -11.992 -9.989 1.00 47.34 402 ASN A C 1
ATOM 3144 O O . ASN A 1 402 ? -46.743 -11.725 -8.787 1.00 47.34 402 ASN A O 1
ATOM 3148 N N . LEU A 1 403 ? -47.366 -11.324 -10.906 1.00 43.75 403 LEU A N 1
ATOM 3149 C CA . LEU A 1 403 ? -48.386 -10.325 -10.555 1.00 43.75 403 LEU A CA 1
ATOM 3150 C C . LEU A 1 403 ? -49.529 -10.936 -9.717 1.00 43.75 403 LEU A C 1
ATOM 3152 O O . LEU A 1 403 ? -50.197 -10.223 -8.963 1.00 43.75 403 LEU A O 1
ATOM 3156 N N . LEU A 1 404 ? -49.751 -12.251 -9.832 1.00 43.38 404 LEU A N 1
ATOM 3157 C CA . LEU A 1 404 ? -50.831 -13.006 -9.190 1.00 43.38 404 LEU A CA 1
ATOM 3158 C C . LEU A 1 404 ? -50.356 -13.854 -7.985 1.00 43.38 404 LEU A C 1
ATOM 3160 O O . LEU A 1 404 ? -51.190 -14.298 -7.195 1.00 43.38 404 LEU A O 1
ATOM 3164 N N . ALA A 1 405 ? -49.043 -14.016 -7.768 1.00 41.88 405 ALA A N 1
ATOM 3165 C CA . ALA A 1 405 ? -48.437 -14.913 -6.767 1.00 41.88 405 ALA A CA 1
ATOM 3166 C C . ALA A 1 405 ? -48.606 -14.492 -5.287 1.00 41.88 405 ALA A C 1
ATOM 3168 O O . ALA A 1 405 ? -48.425 -15.300 -4.378 1.00 41.88 405 ALA A O 1
ATOM 3169 N N . GLY A 1 406 ? -49.001 -13.244 -5.015 1.00 39.97 406 GLY A N 1
ATOM 3170 C CA . GLY A 1 406 ? -49.342 -12.784 -3.661 1.00 39.97 406 GLY A CA 1
ATOM 3171 C C . GLY A 1 406 ? -50.776 -13.110 -3.224 1.00 39.97 406 GLY A C 1
ATOM 3172 O O . GLY A 1 406 ? -51.127 -12.877 -2.070 1.00 39.97 406 GLY A O 1
ATOM 3173 N N . TYR A 1 407 ? -51.616 -13.625 -4.129 1.00 37.25 407 TYR A N 1
ATOM 3174 C CA . TYR A 1 407 ? -53.058 -13.725 -3.947 1.00 37.25 407 TYR A CA 1
ATOM 3175 C C . TYR A 1 407 ? -53.431 -15.133 -3.427 1.00 37.25 407 TYR A C 1
ATOM 3177 O O . TYR A 1 407 ? -53.221 -16.110 -4.135 1.00 37.25 407 TYR A O 1
ATOM 3185 N N . LEU A 1 408 ? -54.026 -15.257 -2.221 1.00 38.44 408 LEU A N 1
ATOM 3186 C CA . LEU A 1 408 ? -54.343 -16.516 -1.474 1.00 38.44 408 LEU A CA 1
ATOM 3187 C C . LEU A 1 408 ? -55.176 -17.603 -2.209 1.00 38.44 408 LEU A C 1
ATOM 3189 O O . LEU A 1 408 ? -55.557 -18.610 -1.608 1.00 38.44 408 LEU A O 1
ATOM 3193 N N . PHE A 1 409 ? -55.475 -17.419 -3.490 1.00 39.56 409 PHE A N 1
ATOM 3194 C CA . PHE A 1 409 ? -56.195 -18.364 -4.339 1.00 39.56 409 PHE A CA 1
ATOM 3195 C C . PHE A 1 409 ? -55.318 -19.099 -5.351 1.00 39.56 409 PHE A C 1
ATOM 3197 O O . PHE A 1 409 ? -55.795 -20.056 -5.953 1.00 39.56 409 PHE A O 1
ATOM 3204 N N . PHE A 1 410 ? -54.050 -18.715 -5.476 1.00 39.59 410 PHE A N 1
ATOM 3205 C CA . PHE A 1 410 ? -53.027 -19.469 -6.189 1.00 39.59 410 PHE A CA 1
ATOM 3206 C C . PHE A 1 410 ? -52.010 -19.939 -5.155 1.00 39.59 410 PHE A C 1
ATOM 3208 O O . PHE A 1 410 ? -51.536 -19.153 -4.331 1.00 39.59 410 PHE A O 1
ATOM 3215 N N . ARG A 1 411 ? -51.730 -21.242 -5.102 1.00 42.72 411 ARG A N 1
ATOM 3216 C CA . ARG A 1 411 ? -50.693 -21.730 -4.189 1.00 42.72 411 ARG A CA 1
ATOM 3217 C C . ARG A 1 411 ? -49.326 -21.341 -4.767 1.00 42.72 411 ARG A C 1
ATOM 3219 O O . ARG A 1 411 ? -49.169 -21.378 -5.981 1.00 42.72 411 ARG A O 1
ATOM 3226 N N . PRO A 1 412 ? -48.300 -21.073 -3.940 1.00 40.72 412 PRO A N 1
ATOM 3227 C CA . PRO A 1 412 ? -46.938 -20.792 -4.420 1.00 40.72 412 PRO A CA 1
ATOM 3228 C C . PRO A 1 412 ? -46.316 -21.916 -5.269 1.00 40.72 412 PRO A C 1
ATOM 3230 O O . PRO A 1 412 ? -45.241 -21.759 -5.825 1.00 40.72 412 PRO A O 1
ATOM 3233 N N . GLN A 1 413 ? -46.967 -23.079 -5.315 1.00 45.28 413 GLN A N 1
ATOM 3234 C CA . GLN A 1 413 ? -46.488 -24.283 -5.981 1.00 45.28 413 GLN A CA 1
ATOM 3235 C C . GLN A 1 413 ? -46.729 -24.284 -7.497 1.00 45.28 413 GLN A C 1
ATOM 3237 O O . GLN A 1 413 ? -46.081 -25.074 -8.170 1.00 45.28 413 GLN A O 1
ATOM 3242 N N . SER A 1 414 ? -47.594 -23.407 -8.023 1.00 46.22 414 SER A N 1
ATOM 3243 C CA . SER A 1 414 ? -47.856 -23.281 -9.468 1.00 46.22 414 SER A CA 1
ATOM 3244 C C . SER A 1 414 ? -46.752 -22.540 -10.235 1.00 46.22 414 SER A C 1
ATOM 3246 O O . SER A 1 414 ? -46.576 -22.816 -11.402 1.00 46.22 414 SER A O 1
ATOM 3248 N N . ALA A 1 415 ? -45.957 -21.685 -9.578 1.00 44.09 415 ALA A N 1
ATOM 3249 C CA . ALA A 1 415 ? -44.820 -20.977 -10.195 1.00 44.09 415 ALA A CA 1
ATOM 3250 C C . ALA A 1 415 ? -43.502 -21.787 -10.156 1.00 44.09 415 ALA A C 1
ATOM 3252 O O . ALA A 1 415 ? -42.419 -21.281 -10.449 1.00 44.09 415 ALA A O 1
ATOM 3253 N N . LEU A 1 416 ? -43.560 -23.040 -9.690 1.00 46.28 416 LEU A N 1
ATOM 3254 C CA . LEU A 1 416 ? -42.405 -23.931 -9.657 1.00 46.28 416 LEU A CA 1
ATOM 3255 C C . LEU A 1 416 ? -42.344 -24.702 -10.970 1.00 46.28 416 LEU A C 1
ATOM 3257 O O . LEU A 1 416 ? -43.273 -25.441 -11.296 1.00 46.28 416 LEU A O 1
ATOM 3261 N N . ALA A 1 417 ? -41.207 -24.603 -11.659 1.00 42.28 417 ALA A N 1
ATOM 3262 C CA . ALA A 1 417 ? -40.950 -25.321 -12.900 1.00 42.28 417 ALA A CA 1
ATOM 3263 C C . ALA A 1 417 ? -41.373 -26.806 -12.802 1.00 42.28 417 ALA A C 1
ATOM 3265 O O . ALA A 1 417 ? -40.755 -27.607 -12.092 1.00 42.28 417 ALA A O 1
ATOM 3266 N N . GLY A 1 418 ? -42.440 -27.172 -13.524 1.00 46.94 418 GLY A N 1
ATOM 3267 C CA . GLY A 1 418 ? -42.911 -28.552 -13.671 1.00 46.94 418 GLY A CA 1
ATOM 3268 C C . GLY A 1 418 ? -44.065 -29.023 -12.770 1.00 46.94 418 GLY A C 1
ATOM 3269 O O . GLY A 1 418 ? -44.271 -30.239 -12.697 1.00 46.94 418 GLY A O 1
ATOM 3270 N N . GLN A 1 419 ? -44.836 -28.150 -12.104 1.00 47.41 419 GLN A N 1
ATOM 3271 C CA . GLN A 1 419 ? -46.041 -28.555 -11.348 1.00 47.41 419 GLN A CA 1
ATOM 3272 C C . GLN A 1 419 ? -47.309 -27.769 -11.738 1.00 47.41 419 GLN A C 1
ATOM 3274 O O . GLN A 1 419 ? -47.547 -26.691 -11.216 1.00 47.41 419 GLN A O 1
ATOM 3279 N N . SER A 1 420 ? -48.193 -28.345 -12.570 1.00 47.28 420 SER A N 1
ATOM 3280 C CA . SER A 1 420 ? -49.518 -27.747 -12.845 1.00 47.28 420 SER A CA 1
ATOM 3281 C C . SER A 1 420 ? -50.572 -28.210 -11.824 1.00 47.28 420 SER A C 1
ATOM 3283 O O . SER A 1 420 ? -50.804 -29.420 -11.713 1.00 47.28 420 SER A O 1
ATOM 3285 N N . ASP A 1 421 ? -51.290 -27.303 -11.153 1.00 50.66 421 ASP A N 1
ATOM 3286 C CA . ASP A 1 421 ? -52.451 -27.637 -10.307 1.00 50.66 421 ASP A CA 1
ATOM 3287 C C . ASP A 1 421 ? -53.773 -27.063 -10.861 1.00 50.66 421 ASP A C 1
ATOM 3289 O O . ASP A 1 421 ? -54.396 -26.169 -10.306 1.00 50.66 421 ASP A O 1
ATOM 3293 N N . GLY A 1 422 ? -54.251 -27.614 -11.981 1.00 49.66 422 GLY A N 1
ATOM 3294 C CA . GLY A 1 422 ? -55.442 -27.152 -12.720 1.00 49.66 422 GLY A CA 1
ATOM 3295 C C . GLY A 1 422 ? -56.823 -27.171 -12.016 1.00 49.66 422 GLY A C 1
ATOM 3296 O O . GLY A 1 422 ? -57.807 -27.509 -12.666 1.00 49.66 422 GLY A O 1
ATOM 3297 N N . GLU A 1 423 ? -56.953 -26.809 -10.734 1.00 47.53 423 GLU A N 1
ATOM 3298 C CA . GLU A 1 423 ? -58.192 -26.873 -9.929 1.00 47.53 423 GLU A CA 1
ATOM 3299 C C . GLU A 1 423 ? -58.442 -25.653 -8.996 1.00 47.53 423 GLU A C 1
ATOM 3301 O O . GLU A 1 423 ? -59.460 -25.610 -8.303 1.00 47.53 423 GLU A O 1
ATOM 3306 N N . THR A 1 424 ? -57.590 -24.624 -8.949 1.00 43.28 424 THR A N 1
ATOM 3307 C CA . THR A 1 424 ? -57.649 -23.584 -7.887 1.00 43.28 424 THR A CA 1
ATOM 3308 C C . THR A 1 424 ? -58.582 -22.385 -8.144 1.00 43.28 424 THR A C 1
ATOM 3310 O O . THR A 1 424 ? -59.048 -21.758 -7.190 1.00 43.28 424 THR A O 1
ATOM 3313 N N . LEU A 1 425 ? -58.995 -22.103 -9.386 1.00 37.16 425 LEU A N 1
ATOM 3314 C CA . LEU A 1 425 ? -59.835 -20.927 -9.698 1.00 37.16 425 LEU A CA 1
ATOM 3315 C C . LEU A 1 425 ? -61.329 -21.065 -9.344 1.00 37.16 425 LEU A C 1
ATOM 3317 O O . LEU A 1 425 ? -62.035 -20.063 -9.220 1.00 37.16 425 LEU A O 1
ATOM 3321 N N . THR A 1 426 ? -61.837 -22.282 -9.144 1.00 39.25 426 THR A N 1
ATOM 3322 C CA . THR A 1 426 ? -63.287 -22.504 -8.974 1.00 39.25 426 THR A CA 1
ATOM 3323 C C . THR A 1 426 ? -63.757 -22.348 -7.520 1.00 39.25 426 THR A C 1
ATOM 3325 O O . THR A 1 426 ? -64.930 -22.073 -7.277 1.00 39.25 426 THR A O 1
ATOM 3328 N N . ALA A 1 427 ? -62.861 -22.487 -6.535 1.00 39.31 427 ALA A N 1
ATOM 3329 C CA . ALA A 1 427 ? -63.219 -22.480 -5.109 1.00 39.31 427 ALA A CA 1
ATOM 3330 C C . ALA A 1 427 ? -63.099 -21.097 -4.429 1.00 39.31 427 ALA A C 1
ATOM 3332 O O . ALA A 1 427 ? -63.696 -20.865 -3.378 1.00 39.31 427 ALA A O 1
ATOM 3333 N N . ALA A 1 428 ? -62.365 -20.167 -5.041 1.00 38.62 428 ALA A N 1
ATOM 3334 C CA . ALA A 1 428 ? -62.042 -18.848 -4.500 1.00 38.62 428 ALA A CA 1
ATOM 3335 C C . ALA A 1 428 ? -63.210 -17.846 -4.466 1.00 38.62 428 ALA A C 1
ATOM 3337 O O . ALA A 1 428 ? -63.297 -16.991 -3.586 1.00 38.62 428 ALA A O 1
ATOM 3338 N N . ALA A 1 429 ? -64.141 -17.951 -5.415 1.00 38.03 429 ALA A N 1
ATOM 3339 C CA . ALA A 1 429 ? -65.182 -16.946 -5.636 1.00 38.03 429 ALA A CA 1
ATOM 3340 C C . ALA A 1 429 ? -66.334 -16.963 -4.603 1.00 38.03 429 ALA A C 1
ATOM 3342 O O . ALA A 1 429 ? -67.315 -16.241 -4.778 1.00 38.03 429 ALA A O 1
ATOM 3343 N N . ALA A 1 430 ? -66.258 -17.790 -3.551 1.00 41.06 430 ALA A N 1
ATOM 3344 C CA . ALA A 1 430 ? -67.404 -18.109 -2.692 1.00 41.06 430 ALA A CA 1
ATOM 3345 C C . ALA A 1 430 ? -67.309 -17.657 -1.216 1.00 41.06 430 ALA A C 1
ATOM 3347 O O . ALA A 1 430 ? -68.255 -17.910 -0.470 1.00 41.06 430 ALA A O 1
ATOM 3348 N N . ALA A 1 431 ? -66.240 -16.985 -0.767 1.00 37.09 431 ALA A N 1
ATOM 3349 C CA . ALA A 1 431 ? -66.110 -16.531 0.628 1.00 37.09 431 ALA A CA 1
ATOM 3350 C C . ALA A 1 431 ? -66.053 -14.993 0.743 1.00 37.09 431 ALA A C 1
ATOM 3352 O O . ALA A 1 431 ? -65.099 -14.370 0.288 1.00 37.09 431 ALA A O 1
ATOM 3353 N N . ILE A 1 432 ? -67.072 -14.391 1.369 1.00 42.25 432 ILE A N 1
ATOM 3354 C CA . ILE A 1 432 ? -67.204 -12.944 1.633 1.00 42.25 432 ILE A CA 1
ATOM 3355 C C . ILE A 1 432 ? -67.361 -12.728 3.152 1.00 42.25 432 ILE A C 1
ATOM 3357 O O . ILE A 1 432 ? -68.250 -13.343 3.747 1.00 42.25 432 ILE A O 1
ATOM 3361 N N . PRO A 1 433 ? -66.573 -11.830 3.774 1.00 45.94 433 PRO A N 1
ATOM 3362 C CA . PRO A 1 433 ? -67.087 -10.938 4.814 1.00 45.94 433 PRO A CA 1
ATOM 3363 C C . PRO A 1 433 ? -66.915 -9.452 4.433 1.00 45.94 433 PRO A C 1
ATOM 3365 O O . PRO A 1 433 ? -66.014 -9.090 3.676 1.00 45.94 433 PRO A O 1
ATOM 3368 N N . ASP A 1 434 ? -67.803 -8.600 4.955 1.00 51.25 434 ASP A N 1
ATOM 3369 C CA . ASP A 1 434 ? -68.118 -7.287 4.367 1.00 51.25 434 ASP A CA 1
ATOM 3370 C C . ASP A 1 434 ? -67.185 -6.098 4.740 1.00 51.25 434 ASP A C 1
ATOM 3372 O O . ASP A 1 434 ? -67.240 -5.096 4.034 1.00 51.25 434 ASP A O 1
ATOM 3376 N N . GLU A 1 435 ? -66.274 -6.160 5.734 1.00 61.47 435 GLU A N 1
ATOM 3377 C CA . GLU A 1 435 ? -65.292 -5.077 6.048 1.00 61.47 435 GLU A CA 1
ATOM 3378 C C . GLU A 1 435 ? -63.985 -5.608 6.714 1.00 61.47 435 GLU A C 1
ATOM 3380 O O . GLU A 1 435 ? -64.018 -6.600 7.441 1.00 61.47 435 GLU A O 1
ATOM 3385 N N . ASP A 1 436 ? -62.825 -4.956 6.496 1.00 67.06 436 ASP A N 1
ATOM 3386 C CA . ASP A 1 436 ? -61.524 -5.281 7.135 1.00 67.06 436 ASP A CA 1
ATOM 3387 C C . ASP A 1 436 ? -61.274 -4.484 8.428 1.00 67.06 436 ASP A C 1
ATOM 3389 O O . ASP A 1 436 ? -61.378 -3.258 8.401 1.00 67.06 436 ASP A O 1
ATOM 3393 N N . VAL A 1 437 ? -60.831 -5.133 9.516 1.00 80.56 437 VAL A N 1
ATOM 3394 C CA . VAL A 1 437 ? -60.354 -4.479 10.756 1.00 80.56 437 VAL A CA 1
ATOM 3395 C C . VAL A 1 437 ? -58.819 -4.469 10.803 1.00 80.56 437 VAL A C 1
ATOM 3397 O O . VAL A 1 437 ? -58.206 -5.517 10.592 1.00 80.56 437 VAL A O 1
ATOM 3400 N N . MET A 1 438 ? -58.212 -3.313 11.105 1.00 85.69 438 MET A N 1
ATOM 3401 C CA . MET A 1 438 ? -56.757 -3.106 11.231 1.00 85.69 438 MET A CA 1
ATOM 3402 C C . MET A 1 438 ? -56.332 -2.819 12.683 1.00 85.69 438 MET A C 1
ATOM 3404 O O . MET A 1 438 ? -56.926 -1.950 13.319 1.00 85.69 438 MET A O 1
ATOM 3408 N N . THR A 1 439 ? -55.293 -3.480 13.206 1.00 87.06 439 THR A N 1
ATOM 3409 C CA . THR A 1 439 ? -54.741 -3.262 14.572 1.00 87.06 439 THR A CA 1
ATOM 3410 C C . THR A 1 439 ? -53.209 -3.216 14.581 1.00 87.06 439 THR A C 1
ATOM 3412 O O . THR A 1 439 ? -52.595 -3.784 13.681 1.00 87.06 439 THR A O 1
ATOM 3415 N N . VAL A 1 440 ? -52.591 -2.608 15.604 1.00 89.50 440 VAL A N 1
ATOM 3416 C CA . VAL A 1 440 ? -51.118 -2.537 15.778 1.00 89.50 440 VAL A CA 1
ATOM 3417 C C . VAL A 1 440 ? -50.631 -3.477 16.869 1.00 89.50 440 VAL A C 1
ATOM 3419 O O . VAL A 1 440 ? -51.102 -3.406 17.995 1.00 89.50 440 VAL A O 1
ATOM 3422 N N . GLU A 1 441 ? -49.628 -4.291 16.588 1.00 88.25 441 GLU A N 1
ATOM 3423 C CA . GLU A 1 441 ? -48.933 -5.107 17.586 1.00 88.25 441 GLU A CA 1
ATOM 3424 C C . GLU A 1 441 ? -47.446 -4.734 17.608 1.00 88.25 441 GLU A C 1
ATOM 3426 O O . GLU A 1 441 ? -46.819 -4.638 16.555 1.00 88.25 441 GLU A O 1
ATOM 3431 N N . VAL A 1 442 ? -46.889 -4.485 18.798 1.00 84.31 442 VAL A N 1
ATOM 3432 C CA . VAL A 1 442 ? -45.448 -4.241 18.977 1.00 84.31 442 VAL A CA 1
ATOM 3433 C C . VAL A 1 442 ? -44.780 -5.586 19.206 1.00 84.31 442 VAL A C 1
ATOM 3435 O O . VAL A 1 442 ? -45.112 -6.269 20.175 1.00 84.31 442 VAL A O 1
ATOM 3438 N N . GLN A 1 443 ? -43.865 -5.964 18.318 1.00 77.88 443 GLN A N 1
ATOM 3439 C CA . GLN A 1 443 ? -43.148 -7.233 18.422 1.00 77.88 443 GLN A CA 1
ATOM 3440 C C . GLN A 1 443 ? -41.900 -7.089 19.298 1.00 77.88 443 GLN A C 1
ATOM 3442 O O . GLN A 1 443 ? -41.664 -7.925 20.166 1.00 77.88 443 GLN A O 1
ATOM 3447 N N . ASP A 1 444 ? -41.147 -6.006 19.103 1.00 68.50 444 ASP A N 1
ATOM 3448 C CA . ASP A 1 444 ? -39.950 -5.693 19.877 1.00 68.50 444 ASP A CA 1
ATOM 3449 C C . ASP A 1 444 ? -39.990 -4.233 20.328 1.00 68.50 444 ASP A C 1
ATOM 3451 O O . ASP A 1 444 ? -39.800 -3.309 19.539 1.00 68.50 444 ASP A O 1
ATOM 3455 N N . ALA A 1 445 ? -40.296 -4.042 21.610 1.00 63.38 445 ALA A N 1
ATOM 3456 C CA . ALA A 1 445 ? -40.431 -2.725 22.220 1.00 63.38 445 ALA A CA 1
ATOM 3457 C C . ALA A 1 445 ? -39.086 -2.114 22.653 1.00 63.38 445 ALA A C 1
ATOM 3459 O O . ALA A 1 445 ? -39.072 -0.962 23.071 1.00 63.38 445 ALA A O 1
ATOM 3460 N N . LEU A 1 446 ? -37.986 -2.878 22.612 1.00 60.59 446 LEU A N 1
ATOM 3461 C CA . LEU A 1 446 ? -36.661 -2.452 23.087 1.00 60.59 446 LEU A CA 1
ATOM 3462 C C . LEU A 1 446 ? -35.597 -2.441 21.976 1.00 60.59 446 LEU A C 1
ATOM 3464 O O . LEU A 1 446 ? -34.438 -2.152 22.270 1.00 60.59 446 LEU A O 1
ATOM 3468 N N . GLY A 1 447 ? -35.966 -2.833 20.752 1.00 60.59 447 GLY A N 1
ATOM 3469 C CA . GLY A 1 447 ? -35.080 -2.909 19.590 1.00 60.59 447 GLY A CA 1
ATOM 3470 C C . GLY A 1 447 ? -33.986 -3.982 19.675 1.00 60.59 447 GLY A C 1
ATOM 3471 O O . GLY A 1 447 ? -32.955 -3.850 19.038 1.00 60.59 447 GLY A O 1
ATOM 3472 N N . ARG A 1 448 ? -34.145 -5.035 20.481 1.00 56.66 448 ARG A N 1
ATOM 3473 C CA . ARG A 1 448 ? -33.078 -6.001 20.816 1.00 56.66 448 ARG A CA 1
ATOM 3474 C C . ARG A 1 448 ? -33.023 -7.262 19.941 1.00 56.66 448 ARG A C 1
ATOM 3476 O O . ARG A 1 448 ? -32.167 -8.110 20.197 1.00 56.66 448 ARG A O 1
ATOM 3483 N N . GLU A 1 449 ? -33.926 -7.457 18.980 1.00 54.62 449 GLU A N 1
ATOM 3484 C CA . GLU A 1 449 ? -33.937 -8.660 18.131 1.00 54.62 449 GLU A CA 1
ATOM 3485 C C . GLU A 1 449 ? -32.743 -8.706 17.148 1.00 54.62 449 GLU A C 1
ATOM 3487 O O . GLU A 1 449 ? -32.518 -7.790 16.358 1.00 54.62 449 GLU A O 1
ATOM 3492 N N . ASP A 1 450 ? -32.003 -9.825 17.159 1.00 54.16 450 ASP A N 1
ATOM 3493 C CA . ASP A 1 450 ? -31.051 -10.195 16.102 1.00 54.16 450 ASP A CA 1
ATOM 3494 C C . ASP A 1 450 ? -31.836 -10.560 14.835 1.00 54.16 450 ASP A C 1
ATOM 3496 O O . ASP A 1 450 ? -32.561 -11.559 14.796 1.00 54.16 450 ASP A O 1
ATOM 3500 N N . ASN A 1 451 ? -31.722 -9.723 13.803 1.00 52.62 451 ASN A N 1
ATOM 3501 C CA . ASN A 1 451 ? -32.525 -9.836 12.588 1.00 52.62 451 ASN A CA 1
ATOM 3502 C C . ASN A 1 451 ? -31.832 -10.586 11.440 1.00 52.62 451 ASN A C 1
ATOM 3504 O O . ASN A 1 451 ? -32.312 -10.546 10.303 1.00 52.62 451 ASN A O 1
ATOM 3508 N N . GLY A 1 452 ? -30.753 -11.322 11.718 1.00 52.22 452 GLY A N 1
ATOM 3509 C CA . GLY A 1 452 ? -30.112 -12.195 10.733 1.00 52.22 452 GLY A CA 1
ATOM 3510 C C . GLY A 1 452 ? -29.528 -11.434 9.536 1.00 52.22 452 GLY A C 1
ATOM 3511 O O . GLY A 1 452 ? -29.112 -10.287 9.655 1.00 52.22 452 GLY A O 1
ATOM 3512 N N . GLN A 1 453 ? -29.462 -12.074 8.366 1.00 45.94 453 GLN A N 1
ATOM 3513 C CA . GLN A 1 453 ? -28.916 -11.486 7.135 1.00 45.94 453 GLN A CA 1
ATOM 3514 C C . GLN A 1 453 ? -30.030 -11.148 6.132 1.00 45.94 453 GLN A C 1
ATOM 3516 O O . GLN A 1 453 ? -31.082 -11.788 6.092 1.00 45.94 453 GLN A O 1
ATOM 3521 N N . THR A 1 454 ? -29.817 -10.130 5.299 1.00 47.00 454 THR A N 1
ATOM 3522 C CA . THR A 1 454 ? -30.640 -9.897 4.100 1.00 47.00 454 THR A CA 1
ATOM 3523 C C . THR A 1 454 ? -30.499 -11.063 3.110 1.00 47.00 454 THR A C 1
ATOM 3525 O O . THR A 1 454 ? -29.591 -11.884 3.227 1.00 47.00 454 THR A O 1
ATOM 3528 N N . ALA A 1 455 ? -31.361 -11.126 2.089 1.00 37.19 455 ALA A N 1
ATOM 3529 C CA . ALA A 1 455 ? -31.244 -12.127 1.020 1.00 37.19 455 ALA A CA 1
ATOM 3530 C C . ALA A 1 455 ? -29.904 -12.048 0.250 1.00 37.19 455 ALA A C 1
ATOM 3532 O O . ALA A 1 455 ? -29.510 -13.019 -0.386 1.00 37.19 455 ALA A O 1
ATOM 3533 N N . ALA A 1 456 ? -29.193 -10.918 0.354 1.00 35.28 456 ALA A N 1
ATOM 3534 C CA . ALA A 1 456 ? -27.854 -10.697 -0.187 1.00 35.28 456 ALA A CA 1
ATOM 3535 C C . ALA A 1 456 ? -26.719 -11.062 0.799 1.00 35.28 456 ALA A C 1
ATOM 3537 O O . ALA A 1 456 ? -25.566 -10.720 0.561 1.00 35.28 456 ALA A O 1
ATOM 3538 N N . GLY A 1 457 ? -27.020 -11.706 1.935 1.00 36.25 457 GLY A N 1
ATOM 3539 C CA . GLY A 1 457 ? -26.020 -12.136 2.923 1.00 36.25 457 GLY A CA 1
ATOM 3540 C C . GLY A 1 457 ? -25.458 -11.017 3.810 1.00 36.25 457 GLY A C 1
ATOM 3541 O O . GLY A 1 457 ? -24.588 -11.267 4.640 1.00 36.25 457 GLY A O 1
ATOM 3542 N N . ILE A 1 458 ? -25.961 -9.786 3.680 1.00 43.25 458 ILE A N 1
ATOM 3543 C CA . ILE A 1 458 ? -25.531 -8.644 4.499 1.00 43.25 458 ILE A CA 1
ATOM 3544 C C . ILE A 1 458 ? -26.152 -8.783 5.899 1.00 43.25 458 ILE A C 1
ATOM 3546 O O . ILE A 1 458 ? -27.383 -8.860 5.972 1.00 43.25 458 ILE A O 1
ATOM 3550 N N . PRO A 1 459 ? -25.367 -8.805 6.995 1.00 47.28 459 PRO A N 1
ATOM 3551 C CA . PRO A 1 459 ? -25.898 -8.779 8.358 1.00 47.28 459 PRO A CA 1
ATOM 3552 C C . PRO A 1 459 ? -26.804 -7.565 8.557 1.00 47.28 459 PRO A C 1
ATOM 3554 O O . PRO A 1 459 ? -26.414 -6.439 8.248 1.00 47.28 459 PRO A O 1
ATOM 3557 N N . ARG A 1 460 ? -28.023 -7.782 9.050 1.00 54.62 460 ARG A N 1
ATOM 3558 C CA . ARG A 1 460 ? -28.894 -6.685 9.467 1.00 54.62 460 ARG A CA 1
ATOM 3559 C C . ARG A 1 460 ? -28.366 -6.099 10.768 1.00 54.62 460 ARG A C 1
ATOM 3561 O O . ARG A 1 460 ? -27.842 -6.821 11.612 1.00 54.62 460 ARG A O 1
ATOM 3568 N N . VAL A 1 461 ? -28.486 -4.783 10.901 1.00 49.75 461 VAL A N 1
ATOM 3569 C CA . VAL A 1 461 ? -27.991 -4.032 12.059 1.00 49.75 461 VAL A CA 1
ATOM 3570 C C . VAL A 1 461 ? -28.745 -4.504 13.312 1.00 49.75 461 VAL A C 1
ATOM 3572 O O . VAL A 1 461 ? -29.973 -4.611 13.284 1.00 49.75 461 VAL A O 1
ATOM 3575 N N . LYS A 1 462 ? -28.010 -4.827 14.389 1.00 55.94 462 LYS A N 1
ATOM 3576 C CA . LYS A 1 462 ? -28.576 -4.905 15.749 1.00 55.94 462 LYS A CA 1
ATOM 3577 C C . LYS A 1 462 ? -29.244 -3.545 16.026 1.00 55.94 462 LYS A C 1
ATOM 3579 O O . LYS A 1 462 ? -28.684 -2.551 15.590 1.00 55.94 462 LYS A O 1
ATOM 3584 N N . ASP A 1 463 ? -30.377 -3.486 16.731 1.00 66.06 463 ASP A N 1
ATOM 3585 C CA . ASP A 1 463 ? -31.018 -2.223 17.168 1.00 66.06 463 ASP A CA 1
ATOM 3586 C C . ASP A 1 463 ? -32.140 -1.642 16.254 1.00 66.06 463 ASP A C 1
ATOM 3588 O O . ASP A 1 463 ? -32.129 -0.460 15.930 1.00 66.06 463 ASP A O 1
ATOM 3592 N N . VAL A 1 464 ? -33.156 -2.437 15.851 1.00 71.25 464 VAL A N 1
ATOM 3593 C CA . VAL A 1 464 ? -34.373 -1.937 15.140 1.00 71.25 464 VAL A CA 1
ATOM 3594 C C . VAL A 1 464 ? -35.679 -2.263 15.872 1.00 71.25 464 VAL A C 1
ATOM 3596 O O . VAL A 1 464 ? -35.865 -3.373 16.368 1.00 71.25 464 VAL A O 1
ATOM 3599 N N . ALA A 1 465 ? -36.633 -1.330 15.878 1.00 77.94 465 ALA A N 1
ATOM 3600 C CA . ALA A 1 465 ? -37.963 -1.527 16.464 1.00 77.94 465 ALA A CA 1
ATOM 3601 C C . ALA A 1 465 ? -38.974 -2.051 15.424 1.00 77.94 465 ALA A C 1
ATOM 3603 O O . ALA A 1 465 ? -39.039 -1.541 14.304 1.00 77.94 465 ALA A O 1
ATOM 3604 N N . ARG A 1 466 ? -39.803 -3.047 15.783 1.00 85.50 466 ARG A N 1
ATOM 3605 C CA . ARG A 1 466 ? -40.720 -3.732 14.842 1.00 85.50 466 ARG A CA 1
ATOM 3606 C C . ARG A 1 466 ? -42.192 -3.661 15.259 1.00 85.50 466 ARG A C 1
ATOM 3608 O O . ARG A 1 466 ? -42.571 -4.078 16.358 1.00 85.50 466 ARG A O 1
ATOM 3615 N N . PHE A 1 467 ? -43.040 -3.248 14.314 1.00 88.94 467 PHE A N 1
ATOM 3616 C CA . PHE A 1 467 ? -44.495 -3.144 14.452 1.00 88.94 467 PHE A CA 1
ATOM 3617 C C . PHE A 1 467 ? -45.233 -3.981 13.394 1.00 88.94 467 PHE A C 1
ATOM 3619 O O . PHE A 1 467 ? -44.911 -3.942 12.203 1.00 88.94 467 PHE A O 1
ATOM 3626 N N . TYR A 1 468 ? -46.285 -4.690 13.804 1.00 88.62 468 TYR A N 1
ATOM 3627 C CA . TYR A 1 468 ? -47.199 -5.405 12.910 1.00 88.62 468 TYR A CA 1
ATOM 3628 C C . TYR A 1 468 ? -48.530 -4.670 12.757 1.00 88.62 468 TYR A C 1
ATOM 3630 O O . TYR A 1 468 ? -49.188 -4.333 13.739 1.00 88.62 468 TYR A O 1
ATOM 3638 N N . LEU A 1 469 ? -48.956 -4.474 11.508 1.00 89.62 469 LEU A N 1
ATOM 3639 C CA . LEU A 1 469 ? -50.275 -3.967 11.133 1.00 89.62 469 LEU A CA 1
ATOM 3640 C C . LEU A 1 469 ? -51.155 -5.156 10.724 1.00 89.62 469 LEU A C 1
ATOM 3642 O O . LEU A 1 469 ? -51.112 -5.611 9.579 1.00 89.62 469 LEU A O 1
ATOM 3646 N N . ASN A 1 470 ? -51.919 -5.704 11.664 1.00 83.19 470 ASN A N 1
ATOM 3647 C CA . ASN A 1 470 ? -52.713 -6.922 11.468 1.00 83.19 470 ASN A CA 1
ATOM 3648 C C . ASN A 1 470 ? -54.066 -6.618 10.800 1.00 83.19 470 ASN A C 1
ATOM 3650 O O . ASN A 1 470 ? -54.705 -5.627 11.150 1.00 83.19 470 ASN A O 1
ATOM 3654 N N . ARG A 1 471 ? -54.517 -7.491 9.884 1.00 81.12 471 ARG A N 1
ATOM 3655 C CA . ARG A 1 471 ? -55.755 -7.375 9.081 1.00 81.12 471 ARG A CA 1
ATOM 3656 C C . ARG A 1 471 ? -56.673 -8.596 9.253 1.00 81.12 471 ARG A C 1
ATOM 3658 O O . ARG A 1 471 ? -56.186 -9.723 9.293 1.00 81.12 471 ARG A O 1
ATOM 3665 N N . SER A 1 472 ? -58.000 -8.395 9.278 1.00 64.06 472 SER A N 1
ATOM 3666 C CA . SER A 1 472 ? -58.962 -9.428 9.709 1.00 64.06 472 SER A CA 1
ATOM 3667 C C . SER A 1 472 ? -59.909 -10.104 8.688 1.00 64.06 472 SER A C 1
ATOM 3669 O O . SER A 1 472 ? -60.612 -11.006 9.146 1.00 64.06 472 SER A O 1
ATOM 3671 N N . GLY A 1 473 ? -60.044 -9.738 7.392 1.00 56.97 473 GLY A N 1
ATOM 3672 C CA . GLY A 1 473 ? -61.183 -10.318 6.629 1.00 56.97 473 GLY A CA 1
ATOM 3673 C C . GLY A 1 473 ? -61.229 -10.379 5.093 1.00 56.97 473 GLY A C 1
ATOM 3674 O O . GLY A 1 473 ? -61.769 -11.356 4.579 1.00 56.97 473 GLY A O 1
ATOM 3675 N N . SER A 1 474 ? -60.738 -9.403 4.330 1.00 59.38 474 SER A N 1
ATOM 3676 C CA . SER A 1 474 ? -60.898 -9.366 2.865 1.00 59.38 474 SER A CA 1
ATOM 3677 C C . SER A 1 474 ? -59.622 -9.772 2.133 1.00 59.38 474 SER A C 1
ATOM 3679 O O . SER A 1 474 ? -58.522 -9.782 2.680 1.00 59.38 474 SER A O 1
ATOM 3681 N N . LEU A 1 475 ? -59.777 -10.106 0.856 1.00 53.62 475 LEU A N 1
ATOM 3682 C CA . LEU A 1 475 ? -58.671 -10.461 -0.018 1.00 53.62 475 LEU A CA 1
ATOM 3683 C C . LEU A 1 475 ? -58.271 -9.305 -0.918 1.00 53.62 475 LEU A C 1
ATOM 3685 O O . LEU A 1 475 ? -57.179 -9.335 -1.433 1.00 53.62 475 LEU A O 1
ATOM 3689 N N . VAL A 1 476 ? -59.058 -8.240 -1.051 1.00 62.25 476 VAL A N 1
ATOM 3690 C CA . VAL A 1 476 ? -58.682 -7.075 -1.875 1.00 62.25 476 VAL A CA 1
ATOM 3691 C C . VAL A 1 476 ? -57.427 -6.396 -1.294 1.00 62.25 476 VAL A C 1
ATOM 3693 O O . VAL A 1 476 ? -57.355 -6.294 -0.074 1.00 62.25 476 VAL A O 1
ATOM 3696 N N . PRO A 1 477 ? -56.445 -5.906 -2.073 1.00 66.62 477 PRO A N 1
ATOM 3697 C CA . PRO A 1 477 ? -55.347 -5.117 -1.515 1.00 66.62 477 PRO A CA 1
ATOM 3698 C C . PRO A 1 477 ? -55.874 -3.932 -0.695 1.00 66.62 477 PRO A C 1
ATOM 3700 O O . PRO A 1 477 ? -56.862 -3.297 -1.078 1.00 66.62 477 PRO A O 1
ATOM 3703 N N . LYS A 1 478 ? -55.234 -3.626 0.436 1.00 75.94 478 LYS A N 1
ATOM 3704 C CA . LYS A 1 478 ? -55.611 -2.499 1.301 1.00 75.94 478 LYS A CA 1
ATOM 3705 C C . LYS A 1 478 ? -54.395 -1.673 1.667 1.00 75.94 478 LYS A C 1
ATOM 3707 O O . LYS A 1 478 ? -53.451 -2.179 2.261 1.00 75.94 478 LYS A O 1
ATOM 3712 N N . THR A 1 479 ? -54.456 -0.384 1.364 1.00 82.44 479 THR A N 1
ATOM 3713 C CA . THR A 1 479 ? -53.474 0.593 1.832 1.00 82.44 479 THR A CA 1
ATOM 3714 C C . THR A 1 479 ? -53.877 1.097 3.209 1.00 82.44 479 THR A C 1
ATOM 3716 O O . THR A 1 479 ? -54.937 1.702 3.357 1.00 82.44 479 THR A O 1
ATOM 3719 N N . VAL A 1 480 ? -53.043 0.813 4.207 1.00 85.94 480 VAL A N 1
ATOM 3720 C CA . VAL A 1 480 ? -53.197 1.238 5.601 1.00 85.94 480 VAL A CA 1
ATOM 3721 C C . VAL A 1 480 ? -52.337 2.472 5.835 1.00 85.94 480 VAL A C 1
ATOM 3723 O O . VAL A 1 480 ? -51.172 2.500 5.439 1.00 85.94 480 VAL A O 1
ATOM 3726 N N . PHE A 1 481 ? -52.905 3.481 6.489 1.00 87.06 481 PHE A N 1
ATOM 3727 C CA . PHE A 1 481 ? -52.211 4.721 6.823 1.00 87.06 481 PHE A CA 1
ATOM 3728 C C . PHE A 1 481 ? -51.851 4.768 8.314 1.00 87.06 481 PHE A C 1
ATOM 3730 O O . PHE A 1 481 ? -52.657 4.381 9.165 1.00 87.06 481 PHE A O 1
ATOM 3737 N N . PHE A 1 482 ? -50.657 5.265 8.639 1.00 90.56 482 PHE A N 1
ATOM 3738 C CA . PHE A 1 482 ? -50.170 5.409 10.018 1.00 90.56 482 PHE A CA 1
ATOM 3739 C C . PHE A 1 482 ? -49.252 6.631 10.182 1.00 90.56 482 PHE A C 1
ATOM 3741 O O . PHE A 1 482 ? -48.837 7.248 9.201 1.00 90.56 482 PHE A O 1
ATOM 3748 N N . ARG A 1 483 ? -48.960 7.001 11.430 1.00 88.56 483 ARG A N 1
ATOM 3749 C CA . ARG A 1 483 ? -47.957 8.009 11.817 1.00 88.56 483 ARG A CA 1
ATOM 3750 C C . ARG A 1 483 ? -46.964 7.406 12.792 1.00 88.56 483 ARG A C 1
ATOM 3752 O O . ARG A 1 483 ? -47.344 6.506 13.536 1.00 88.56 483 ARG A O 1
ATOM 3759 N N . ILE A 1 484 ? -45.758 7.951 12.819 1.00 84.56 484 ILE A N 1
ATOM 3760 C CA . ILE A 1 484 ? -44.768 7.716 13.869 1.00 84.56 484 ILE A CA 1
ATOM 3761 C C . ILE A 1 484 ? -44.526 9.076 14.532 1.00 84.56 484 ILE A C 1
ATOM 3763 O O . ILE A 1 484 ? -44.294 10.056 13.828 1.00 84.56 484 ILE A O 1
ATOM 3767 N N . ASN A 1 485 ? -44.694 9.158 15.853 1.00 78.69 485 ASN A N 1
ATOM 3768 C CA . ASN A 1 485 ? -44.503 10.386 16.637 1.00 78.69 485 ASN A CA 1
ATOM 3769 C C . ASN A 1 485 ? -43.634 10.102 17.875 1.00 78.69 485 ASN A C 1
ATOM 3771 O O . ASN A 1 485 ? -43.532 8.943 18.279 1.00 78.69 485 ASN A O 1
ATOM 3775 N N . GLY A 1 486 ? -43.110 11.148 18.517 1.00 68.69 486 GLY A N 1
ATOM 3776 C CA . GLY A 1 486 ? -42.427 11.054 19.807 1.00 68.69 486 GLY A CA 1
ATOM 3777 C C . GLY A 1 486 ? -43.322 10.845 21.026 1.00 68.69 486 GLY A C 1
ATOM 3778 O O . GLY A 1 486 ? -44.555 10.765 20.931 1.00 68.69 486 GLY A O 1
ATOM 3779 N N . ALA A 1 487 ? -42.691 10.742 22.198 1.00 62.19 487 ALA A N 1
ATOM 3780 C CA . ALA A 1 487 ? -43.373 10.651 23.485 1.00 62.19 487 ALA A CA 1
ATOM 3781 C C . ALA A 1 487 ? -44.144 11.939 23.827 1.00 62.19 487 ALA A C 1
ATOM 3783 O O . ALA A 1 487 ? -43.803 13.044 23.417 1.00 62.19 487 ALA A O 1
ATOM 3784 N N . SER A 1 488 ? -45.181 11.821 24.660 1.00 53.94 488 SER A N 1
ATOM 3785 C CA . SER A 1 488 ? -45.938 12.987 25.142 1.00 53.94 488 SER A CA 1
ATOM 3786 C C . SER A 1 488 ? -45.184 13.859 26.165 1.00 53.94 488 SER A C 1
ATOM 3788 O O . SER A 1 488 ? -45.676 14.936 26.500 1.00 53.94 488 SER A O 1
ATOM 3790 N N . ASP A 1 489 ? -44.039 13.395 26.684 1.00 54.41 489 ASP A N 1
ATOM 3791 C CA . ASP A 1 489 ? -43.173 14.110 27.637 1.00 54.41 489 ASP A CA 1
ATOM 3792 C C . ASP A 1 489 ? -41.719 14.189 27.108 1.00 54.41 489 ASP A C 1
ATOM 3794 O O . ASP A 1 489 ? -40.940 13.262 27.331 1.00 54.41 489 ASP A O 1
ATOM 3798 N N . PRO A 1 490 ? -41.342 15.283 26.419 1.00 50.75 490 PRO A N 1
ATOM 3799 C CA . PRO A 1 490 ? -40.044 15.430 25.747 1.00 50.75 490 PRO A CA 1
ATOM 3800 C C . PRO A 1 490 ? -38.880 15.788 26.690 1.00 50.75 490 PRO A C 1
ATOM 3802 O O . PRO A 1 490 ? -37.771 16.051 26.239 1.00 50.75 490 PRO A O 1
ATOM 3805 N N . ILE A 1 491 ? -39.113 15.874 28.008 1.00 47.38 491 ILE A N 1
ATOM 3806 C CA . ILE A 1 491 ? -38.086 16.270 28.993 1.00 47.38 491 ILE A CA 1
ATOM 3807 C C . ILE A 1 491 ? -37.369 15.038 29.586 1.00 47.38 491 ILE A C 1
ATOM 3809 O O . ILE A 1 491 ? -36.290 15.170 30.163 1.00 47.38 491 ILE A O 1
ATOM 3813 N N . ALA A 1 492 ? -37.944 13.837 29.444 1.00 45.03 492 ALA A N 1
ATOM 3814 C CA . ALA A 1 492 ? -37.400 12.589 29.996 1.00 45.03 492 ALA A CA 1
ATOM 3815 C C . ALA A 1 492 ? -36.713 11.673 28.959 1.00 45.03 492 ALA A C 1
ATOM 3817 O O . ALA A 1 492 ? -35.905 10.832 29.356 1.00 45.03 492 ALA A O 1
ATOM 3818 N N . LYS A 1 493 ? -37.043 11.827 27.670 1.00 52.75 493 LYS A N 1
ATOM 3819 C CA . LYS A 1 493 ? -36.550 11.089 26.490 1.00 52.75 493 LYS A CA 1
ATOM 3820 C C . LYS A 1 493 ? -36.681 12.016 25.259 1.00 52.75 493 LYS A C 1
ATOM 3822 O O . LYS A 1 493 ? -37.541 12.897 25.302 1.00 52.75 493 LYS A O 1
ATOM 3827 N N . GLY A 1 494 ? -35.844 11.873 24.226 1.00 55.78 494 GLY A N 1
ATOM 3828 C CA . GLY A 1 494 ? -35.844 12.755 23.036 1.00 55.78 494 GLY A CA 1
ATOM 3829 C C . GLY A 1 494 ? -37.163 12.744 22.234 1.00 55.78 494 GLY A C 1
ATOM 3830 O O . GLY A 1 494 ? -37.987 11.846 22.424 1.00 55.78 494 GLY A O 1
ATOM 3831 N N . ASP A 1 495 ? -37.385 13.742 21.360 1.00 59.59 495 ASP A N 1
ATOM 3832 C CA . ASP A 1 495 ? -38.539 13.805 20.435 1.00 59.59 495 ASP A CA 1
ATOM 3833 C C . ASP A 1 495 ? -38.084 13.469 18.996 1.00 59.59 495 ASP A C 1
ATOM 3835 O O . ASP A 1 495 ? -37.464 14.329 18.370 1.00 59.59 495 ASP A O 1
ATOM 3839 N N . PRO A 1 496 ? -38.371 12.261 18.468 1.00 64.75 496 PRO A N 1
ATOM 3840 C CA . PRO A 1 496 ? -37.873 11.797 17.173 1.00 64.75 496 PRO A CA 1
ATOM 3841 C C . PRO A 1 496 ? -38.419 12.621 15.995 1.00 64.75 496 PRO A C 1
ATOM 3843 O O . PRO A 1 496 ? -39.627 12.659 15.718 1.00 64.75 496 PRO A O 1
ATOM 3846 N N . GLY A 1 497 ? -37.511 13.250 15.260 1.00 61.56 497 GLY A N 1
ATOM 3847 C CA . GLY A 1 497 ? -37.709 13.952 14.003 1.00 61.56 497 GLY A CA 1
ATOM 3848 C C . GLY A 1 497 ? -37.479 13.078 12.757 1.00 61.56 497 GLY A C 1
ATOM 3849 O O . GLY A 1 497 ? -37.130 11.905 12.837 1.00 61.56 497 GLY A O 1
ATOM 3850 N N . PRO A 1 498 ? -37.692 13.630 11.543 1.00 58.41 498 PRO A N 1
ATOM 3851 C CA . PRO A 1 498 ? -37.532 12.892 10.282 1.00 58.41 498 PRO A CA 1
ATOM 3852 C C . PRO A 1 498 ? -36.091 12.467 9.939 1.00 58.41 498 PRO A C 1
ATOM 3854 O O . PRO A 1 498 ? -35.897 11.869 8.880 1.00 58.41 498 PRO A O 1
ATOM 3857 N N . GLY A 1 499 ? -35.105 12.851 10.757 1.00 64.06 499 GLY A N 1
ATOM 3858 C CA . GLY A 1 499 ? -33.684 12.546 10.580 1.00 64.06 499 GLY A CA 1
ATOM 3859 C C . GLY A 1 499 ? -33.198 11.341 11.383 1.00 64.06 499 GLY A C 1
ATOM 3860 O O . GLY A 1 499 ? -32.229 10.728 10.960 1.00 64.06 499 GLY A O 1
ATOM 3861 N N . ASP A 1 500 ? -33.905 10.961 12.449 1.00 65.25 500 ASP A N 1
ATOM 3862 C CA . ASP A 1 500 ? -33.352 10.088 13.501 1.00 65.25 500 ASP A CA 1
ATOM 3863 C C . ASP A 1 500 ? -33.655 8.605 13.237 1.00 65.25 500 ASP A C 1
ATOM 3865 O O . ASP A 1 500 ? -32.990 7.687 13.716 1.00 65.25 500 ASP A O 1
ATOM 3869 N N . TYR A 1 501 ? -34.654 8.341 12.389 1.00 78.06 501 TYR A N 1
ATOM 3870 C CA . TYR A 1 501 ? -35.043 6.992 12.002 1.00 78.06 501 TYR A CA 1
ATOM 3871 C C . TYR A 1 501 ? -35.469 6.898 10.536 1.00 78.06 501 TYR A C 1
ATOM 3873 O O . TYR A 1 501 ? -36.054 7.807 9.944 1.00 78.06 501 TYR A O 1
ATOM 3881 N N . VAL A 1 502 ? -35.251 5.720 9.954 1.00 83.31 502 VAL A N 1
ATOM 3882 C CA . VAL A 1 502 ? -35.832 5.311 8.675 1.00 83.31 502 VAL A CA 1
ATOM 3883 C C . VAL A 1 502 ? -36.906 4.270 8.954 1.00 83.31 502 VAL A C 1
ATOM 3885 O O . VAL A 1 502 ? -36.631 3.192 9.478 1.00 83.31 502 VAL A O 1
ATOM 3888 N N . ALA A 1 503 ? -38.146 4.590 8.580 1.00 85.62 503 ALA A N 1
ATOM 3889 C CA . ALA A 1 503 ? -39.208 3.597 8.508 1.00 85.62 503 ALA A CA 1
ATOM 3890 C C . ALA A 1 503 ? -39.003 2.746 7.249 1.00 85.62 503 ALA A C 1
ATOM 3892 O O . ALA A 1 503 ? -38.997 3.274 6.137 1.00 85.62 503 ALA A O 1
ATOM 3893 N N . GLU A 1 504 ? -38.864 1.437 7.401 1.00 86.62 504 GLU A N 1
ATOM 3894 C CA . GLU A 1 504 ? -38.609 0.497 6.315 1.00 86.62 504 GLU A CA 1
ATOM 3895 C C . GLU A 1 504 ? -39.467 -0.766 6.436 1.00 86.62 504 GLU A C 1
ATOM 3897 O O . GLU A 1 504 ? -40.138 -1.035 7.437 1.00 86.62 504 GLU A O 1
ATOM 3902 N N . ARG A 1 505 ? -39.526 -1.523 5.345 1.00 82.62 505 ARG A N 1
ATOM 3903 C CA . ARG A 1 505 ? -40.099 -2.868 5.330 1.00 82.62 505 ARG A CA 1
ATOM 3904 C C . ARG A 1 505 ? -39.040 -3.879 5.769 1.00 82.62 505 ARG A C 1
ATOM 3906 O O . ARG A 1 505 ? -37.853 -3.602 5.626 1.00 82.62 505 ARG A O 1
ATOM 3913 N N . PRO A 1 506 ? -39.441 -5.111 6.130 1.00 74.25 506 PRO A N 1
ATOM 3914 C CA . PRO A 1 506 ? -38.497 -6.182 6.420 1.00 74.25 506 PRO A CA 1
ATOM 3915 C C . PRO A 1 506 ? -37.603 -6.601 5.259 1.00 74.25 506 PRO A C 1
ATOM 3917 O O . PRO A 1 506 ? -36.898 -7.579 5.414 1.00 74.25 506 PRO A O 1
ATOM 3920 N N . ASP A 1 507 ? -37.626 -5.977 4.089 1.00 66.00 507 ASP A N 1
ATOM 3921 C CA . ASP A 1 507 ? -36.660 -6.205 3.009 1.00 66.00 507 ASP A CA 1
ATOM 3922 C C . ASP A 1 507 ? -35.636 -5.057 2.886 1.00 66.00 507 ASP A C 1
ATOM 3924 O O . ASP A 1 507 ? -34.791 -5.096 1.997 1.00 66.00 507 ASP A O 1
ATOM 3928 N N . GLY A 1 508 ? -35.679 -4.068 3.790 1.00 65.00 508 GLY A N 1
ATOM 3929 C CA . GLY A 1 508 ? -34.835 -2.868 3.777 1.00 65.00 508 GLY A CA 1
ATOM 3930 C C . GLY A 1 508 ? -35.381 -1.730 2.908 1.00 65.00 508 GLY A C 1
ATOM 3931 O O . GLY A 1 508 ? -34.759 -0.674 2.806 1.00 65.00 508 GLY A O 1
ATOM 3932 N N . THR A 1 509 ? -36.545 -1.900 2.271 1.00 79.00 509 THR A N 1
ATOM 3933 C CA . THR A 1 509 ? -37.139 -0.847 1.438 1.00 79.00 509 THR A CA 1
ATOM 3934 C C . THR A 1 509 ? -37.736 0.258 2.308 1.00 79.00 509 THR A C 1
ATOM 3936 O O . THR A 1 509 ? -38.688 0.014 3.055 1.00 79.00 509 THR A O 1
ATOM 3939 N N . ALA A 1 510 ? -37.236 1.489 2.165 1.00 80.19 510 ALA A N 1
ATOM 3940 C CA . ALA A 1 510 ? -37.750 2.655 2.884 1.00 80.19 510 ALA A CA 1
ATOM 3941 C C . ALA A 1 510 ? -39.228 2.952 2.547 1.00 80.19 510 ALA A C 1
ATOM 3943 O O . ALA A 1 510 ? -39.652 2.934 1.388 1.00 80.19 510 ALA A O 1
ATOM 3944 N N . ILE A 1 511 ? -40.022 3.270 3.570 1.00 85.75 511 ILE A N 1
ATOM 3945 C CA . ILE A 1 511 ? -41.415 3.706 3.461 1.00 85.75 511 ILE A CA 1
ATOM 3946 C C . ILE A 1 511 ? -41.426 5.234 3.504 1.00 85.75 511 ILE A C 1
ATOM 3948 O O . ILE A 1 511 ? -41.332 5.844 4.565 1.00 85.75 511 ILE A O 1
ATOM 3952 N N . ILE A 1 512 ? -41.554 5.862 2.337 1.00 83.44 512 ILE A N 1
ATOM 3953 C CA . ILE A 1 512 ? -41.476 7.322 2.211 1.00 83.44 512 ILE A CA 1
ATOM 3954 C C . ILE A 1 512 ? -42.793 7.964 2.695 1.00 83.44 512 ILE A C 1
ATOM 3956 O O . ILE A 1 512 ? -43.857 7.641 2.151 1.00 83.44 512 ILE A O 1
ATOM 3960 N N . PRO A 1 513 ? -42.766 8.873 3.689 1.00 83.44 513 PRO A N 1
ATOM 3961 C CA . PRO A 1 513 ? -43.969 9.550 4.157 1.00 83.44 513 PRO A CA 1
ATOM 3962 C C . PRO A 1 513 ? -44.434 10.640 3.180 1.00 83.44 513 PRO A C 1
ATOM 3964 O O . PRO A 1 513 ? -43.642 11.292 2.501 1.00 83.44 513 PRO A O 1
ATOM 3967 N N . SER A 1 514 ? -45.743 10.897 3.156 1.00 77.12 514 SER A N 1
ATOM 3968 C CA . SER A 1 514 ? -46.330 12.090 2.535 1.00 77.12 514 SER A CA 1
ATOM 3969 C C . SER A 1 514 ? -46.719 13.081 3.637 1.00 77.12 514 SER A C 1
ATOM 3971 O O . SER A 1 514 ? -47.744 12.926 4.313 1.00 77.12 514 SER A O 1
ATOM 3973 N N . GLY A 1 515 ? -45.862 14.079 3.874 1.00 79.81 515 GLY A N 1
ATOM 3974 C CA . GLY A 1 515 ? -45.935 14.916 5.076 1.00 79.81 515 GLY A CA 1
ATOM 3975 C C . GLY A 1 515 ? -45.548 14.106 6.318 1.00 79.81 515 GLY A C 1
ATOM 3976 O O . GLY A 1 515 ? -44.458 13.559 6.361 1.00 79.81 515 GLY A O 1
ATOM 3977 N N . ILE A 1 516 ? -46.451 13.996 7.300 1.00 74.38 516 ILE A N 1
ATOM 3978 C CA . ILE A 1 516 ? -46.259 13.193 8.531 1.00 74.38 516 ILE A CA 1
ATOM 3979 C C . ILE A 1 516 ? -46.952 11.818 8.488 1.00 74.38 516 ILE A C 1
ATOM 3981 O O . ILE A 1 516 ? -47.027 11.126 9.501 1.00 74.38 516 ILE A O 1
ATOM 3985 N N . ASN A 1 517 ? -47.560 11.449 7.354 1.00 83.38 517 ASN A N 1
ATOM 3986 C CA . ASN A 1 517 ? -48.338 10.216 7.225 1.00 83.38 517 ASN A CA 1
ATOM 3987 C C . ASN A 1 517 ? -47.603 9.206 6.342 1.00 83.38 517 ASN A C 1
ATOM 3989 O O . ASN A 1 517 ? -47.209 9.526 5.219 1.00 83.38 517 ASN A O 1
ATOM 3993 N N . TYR A 1 518 ? -47.521 7.970 6.813 1.00 88.38 518 TYR A N 1
ATOM 3994 C CA . TYR A 1 518 ? -46.995 6.827 6.082 1.00 88.38 518 TYR A CA 1
ATOM 3995 C C . TYR A 1 518 ? -48.142 5.994 5.511 1.00 88.38 518 TYR A C 1
ATOM 3997 O O . TYR A 1 518 ? -49.248 5.967 6.062 1.00 88.38 518 TYR A O 1
ATOM 4005 N N . ALA A 1 519 ? -47.875 5.305 4.404 1.00 86.88 519 ALA A N 1
ATOM 4006 C CA . ALA A 1 519 ? -48.823 4.413 3.753 1.00 86.88 519 ALA A CA 1
ATOM 4007 C C . ALA A 1 519 ? -48.156 3.067 3.455 1.00 86.88 519 ALA A C 1
ATOM 4009 O O . ALA A 1 519 ? -47.118 3.010 2.797 1.00 86.88 519 ALA A O 1
ATOM 4010 N N . LEU A 1 520 ? -48.777 1.978 3.903 1.00 87.25 520 LEU A N 1
ATOM 4011 C CA . LEU A 1 520 ? -48.333 0.618 3.617 1.00 87.25 520 LEU A CA 1
ATOM 4012 C C . LEU A 1 520 ? -49.472 -0.170 2.972 1.00 87.25 520 LEU A C 1
ATOM 4014 O O . LEU A 1 520 ? -50.544 -0.331 3.554 1.00 87.25 520 LEU A O 1
ATOM 4018 N N . THR A 1 521 ? -49.240 -0.676 1.762 1.00 83.81 521 THR A N 1
ATOM 4019 C CA . THR A 1 521 ? -50.208 -1.533 1.070 1.00 83.81 521 THR A CA 1
ATOM 4020 C C . THR A 1 521 ? -50.012 -2.981 1.483 1.00 83.81 521 THR A C 1
ATOM 4022 O O . THR A 1 521 ? -49.003 -3.594 1.147 1.00 83.81 521 THR A O 1
ATOM 4025 N N . ILE A 1 522 ? -51.007 -3.533 2.173 1.00 77.62 522 ILE A N 1
ATOM 4026 C CA . ILE A 1 522 ? -51.152 -4.971 2.365 1.00 77.62 522 ILE A CA 1
ATOM 4027 C C . ILE A 1 522 ? -51.700 -5.528 1.040 1.00 77.62 522 ILE A C 1
ATOM 4029 O O . ILE A 1 522 ? -52.807 -5.141 0.640 1.00 77.62 522 ILE A O 1
ATOM 4033 N N . PRO A 1 523 ? -50.940 -6.371 0.317 1.00 65.44 523 PRO A N 1
ATOM 4034 C CA . PRO A 1 523 ? -51.337 -6.877 -0.994 1.00 65.44 523 PRO A CA 1
ATOM 4035 C C . PRO A 1 523 ? -52.578 -7.770 -0.888 1.00 65.44 523 PRO A C 1
ATOM 4037 O O . PRO A 1 523 ? -53.050 -8.089 0.210 1.00 65.44 523 PRO A O 1
ATOM 4040 N N . PHE A 1 524 ? -53.147 -8.154 -2.031 1.00 54.12 524 PHE A N 1
ATOM 4041 C CA . PHE A 1 524 ? -54.319 -9.024 -2.029 1.00 54.12 524 PHE A CA 1
ATOM 4042 C C . PHE A 1 524 ? -54.021 -10.300 -1.243 1.00 54.12 524 PHE A C 1
ATOM 4044 O O . PHE A 1 524 ? -52.977 -10.900 -1.430 1.00 54.12 524 PHE A O 1
ATOM 4051 N N . GLY A 1 525 ? -54.920 -10.721 -0.357 1.00 52.84 525 GLY A N 1
ATOM 4052 C CA . GLY A 1 525 ? -54.733 -11.913 0.473 1.00 52.84 525 GLY A CA 1
ATOM 4053 C C . GLY A 1 525 ? -53.730 -11.789 1.627 1.00 52.84 525 GLY A C 1
ATOM 4054 O O . GLY A 1 525 ? -53.659 -12.699 2.448 1.00 52.84 525 GLY A O 1
ATOM 4055 N N . GLY A 1 526 ? -53.003 -10.677 1.765 1.00 59.91 526 GLY A N 1
ATOM 4056 C CA . GLY A 1 526 ? -52.122 -10.457 2.915 1.00 59.91 526 GLY A CA 1
ATOM 4057 C C . GLY A 1 526 ? -52.910 -10.248 4.215 1.00 59.91 526 GLY A C 1
ATOM 4058 O O . GLY A 1 526 ? -53.868 -9.475 4.235 1.00 59.91 526 GLY A O 1
ATOM 4059 N N . THR A 1 527 ? -52.498 -10.902 5.309 1.00 69.44 527 THR A N 1
ATOM 4060 C CA . THR A 1 527 ? -53.145 -10.790 6.637 1.00 69.44 527 THR A CA 1
ATOM 4061 C C . THR A 1 527 ? -52.417 -9.854 7.606 1.00 69.44 527 THR A C 1
ATOM 4063 O O . THR A 1 527 ? -52.939 -9.563 8.679 1.00 69.44 527 THR A O 1
ATOM 4066 N N . ARG A 1 528 ? -51.201 -9.405 7.271 1.00 77.62 528 ARG A N 1
ATOM 4067 C CA . ARG A 1 528 ? -50.423 -8.448 8.070 1.00 77.62 528 ARG A CA 1
ATOM 4068 C C . ARG A 1 528 ? -49.480 -7.629 7.188 1.00 77.62 528 ARG A C 1
ATOM 4070 O O . ARG A 1 528 ? -48.980 -8.148 6.193 1.00 77.62 528 ARG A O 1
ATOM 4077 N N . GLY A 1 529 ? -49.237 -6.379 7.564 1.00 83.94 529 GLY A N 1
ATOM 4078 C CA . GLY A 1 529 ? -48.107 -5.569 7.103 1.00 83.94 529 GLY A CA 1
ATOM 4079 C C . GLY A 1 529 ? -47.065 -5.440 8.214 1.00 83.94 529 GLY A C 1
ATOM 4080 O O . GLY A 1 529 ? -47.423 -5.497 9.388 1.00 83.94 529 GLY A O 1
ATOM 4081 N N . VAL A 1 530 ? -45.792 -5.278 7.861 1.00 87.31 530 VAL A N 1
ATOM 4082 C CA . VAL A 1 530 ? -44.702 -5.097 8.832 1.00 87.31 530 VAL A CA 1
ATOM 4083 C C . VAL A 1 530 ? -44.023 -3.758 8.576 1.00 87.31 530 VAL A C 1
ATOM 4085 O O . VAL A 1 530 ? -43.770 -3.414 7.420 1.00 87.31 530 VAL A O 1
ATOM 4088 N N . VAL A 1 531 ? -43.759 -3.025 9.653 1.00 87.94 531 VAL A N 1
ATOM 4089 C CA . VAL A 1 531 ? -43.016 -1.763 9.657 1.00 87.94 531 VAL A CA 1
ATOM 4090 C C . VAL A 1 531 ? -41.859 -1.910 10.636 1.00 87.94 531 VAL A C 1
ATOM 4092 O O . VAL A 1 531 ? -42.076 -2.269 11.795 1.00 87.94 531 VAL A O 1
ATOM 4095 N N . GLU A 1 532 ? -40.650 -1.640 10.167 1.00 86.31 532 GLU A N 1
ATOM 4096 C CA . GLU A 1 532 ? -39.435 -1.568 10.975 1.00 86.31 532 GLU A CA 1
ATOM 4097 C C . GLU A 1 532 ? -38.990 -0.108 11.048 1.00 86.31 532 GLU A C 1
ATOM 4099 O O . GLU A 1 532 ? -39.083 0.621 10.062 1.00 86.31 532 GLU A O 1
ATOM 4104 N N . ALA A 1 533 ? -38.563 0.339 12.224 1.00 83.50 533 ALA A N 1
ATOM 4105 C CA . ALA A 1 533 ? -37.928 1.633 12.417 1.00 83.50 533 ALA A CA 1
ATOM 4106 C C . ALA A 1 533 ? -36.465 1.378 12.769 1.00 83.50 533 ALA A C 1
ATOM 4108 O O . ALA A 1 533 ? -36.166 0.784 13.809 1.00 83.50 533 ALA A O 1
ATOM 4109 N N . ARG A 1 534 ? -35.574 1.786 11.868 1.00 79.94 534 ARG A N 1
ATOM 4110 C CA . ARG A 1 534 ? -34.128 1.658 12.026 1.00 79.94 534 ARG A CA 1
ATOM 4111 C C . ARG A 1 534 ? -33.539 3.017 12.396 1.00 79.94 534 ARG A C 1
ATOM 4113 O O . ARG A 1 534 ? -33.891 3.981 11.713 1.00 79.94 534 ARG A O 1
ATOM 4120 N N . PRO A 1 535 ? -32.653 3.108 13.403 1.00 73.12 535 PRO A N 1
ATOM 4121 C CA . PRO A 1 535 ? -31.984 4.362 13.710 1.00 73.12 535 PRO A CA 1
ATOM 4122 C C . PRO A 1 535 ? -31.135 4.785 12.511 1.00 73.12 535 PRO A C 1
ATOM 4124 O O . PRO A 1 535 ? -30.517 3.957 11.824 1.00 73.12 535 PRO A O 1
ATOM 4127 N N . VAL A 1 536 ? -31.146 6.075 12.211 1.00 69.81 536 VAL A N 1
ATOM 4128 C CA . VAL A 1 536 ? -30.182 6.660 11.287 1.00 69.81 536 VAL A CA 1
ATOM 4129 C C . VAL A 1 536 ? -28.907 6.858 12.082 1.00 69.81 536 VAL A C 1
ATOM 4131 O O . VAL A 1 536 ? -28.882 7.625 13.030 1.00 69.81 536 VAL A O 1
ATOM 4134 N N . LEU A 1 537 ? -27.855 6.128 11.710 1.00 57.69 537 LEU A N 1
ATOM 4135 C CA . LEU A 1 537 ? -26.541 6.388 12.274 1.00 57.69 537 LEU A CA 1
ATOM 4136 C C . LEU A 1 537 ? -26.051 7.716 11.699 1.00 57.69 537 LEU A C 1
ATOM 4138 O O . LEU A 1 537 ? -25.767 7.797 10.500 1.00 57.69 537 LEU A O 1
ATOM 4142 N N . ASP A 1 538 ? -25.972 8.733 12.538 1.00 53.72 538 ASP A N 1
ATOM 4143 C CA . ASP A 1 538 ? -25.389 10.017 12.193 1.00 53.72 538 ASP A CA 1
ATOM 4144 C C . ASP A 1 538 ? -24.111 10.277 13.016 1.00 53.72 538 ASP A C 1
ATOM 4146 O O . ASP A 1 538 ? -23.572 9.392 13.690 1.00 53.72 538 ASP A O 1
ATOM 4150 N N . GLU A 1 539 ? -23.547 11.475 12.870 1.00 42.66 539 GLU A N 1
ATOM 4151 C CA . GLU A 1 539 ? -22.322 11.874 13.571 1.00 42.66 539 GLU A CA 1
ATOM 4152 C C . GLU A 1 539 ? -22.587 12.307 15.031 1.00 42.66 539 GLU A C 1
ATOM 4154 O O . GLU A 1 539 ? -21.633 12.564 15.773 1.00 42.66 539 GLU A O 1
ATOM 4159 N N . ILE A 1 540 ? -23.852 12.369 15.468 1.00 49.53 540 ILE A N 1
ATOM 4160 C CA . ILE A 1 540 ? -24.297 12.925 16.749 1.00 49.53 540 ILE A CA 1
ATOM 4161 C C . ILE A 1 540 ? -25.121 11.871 17.494 1.00 49.53 540 ILE A C 1
ATOM 4163 O O . ILE A 1 540 ? -26.310 11.731 17.284 1.00 49.53 540 ILE A O 1
ATOM 4167 N N . VAL A 1 541 ? -24.503 11.178 18.452 1.00 49.88 541 VAL A N 1
ATOM 4168 C CA . VAL A 1 541 ? -25.267 10.261 19.313 1.00 49.88 541 VAL A CA 1
ATOM 4169 C C . VAL A 1 541 ? -26.197 11.066 20.239 1.00 49.88 541 VAL A C 1
ATOM 4171 O O . VAL A 1 541 ? -25.702 11.793 21.112 1.00 49.88 541 VAL A O 1
ATOM 4174 N N . GLU A 1 542 ? -27.511 10.943 20.070 1.00 53.81 542 GLU A N 1
ATOM 4175 C CA . GLU A 1 542 ? -28.559 11.625 20.831 1.00 53.81 542 GLU A CA 1
ATOM 4176 C C . GLU A 1 542 ? -29.113 10.766 21.997 1.00 53.81 542 GLU A C 1
ATOM 4178 O O . GLU A 1 542 ? -28.724 9.627 22.256 1.00 53.81 542 GLU A O 1
ATOM 4183 N N . TYR A 1 543 ? -29.968 11.363 22.834 1.00 54.88 543 TYR A N 1
ATOM 4184 C CA . TYR A 1 543 ? -30.577 10.685 23.990 1.00 54.88 543 TYR A CA 1
ATOM 4185 C C . TYR A 1 543 ? -31.475 9.506 23.550 1.00 54.88 543 TYR A C 1
ATOM 4187 O O . TYR A 1 543 ? -31.999 9.545 22.450 1.00 54.88 543 TYR A O 1
ATOM 4195 N N . PRO A 1 544 ? -31.786 8.513 24.416 1.00 55.75 544 PRO A N 1
ATOM 4196 C CA . PRO A 1 544 ? -32.772 7.476 24.090 1.00 55.75 544 PRO A CA 1
ATOM 4197 C C . PRO A 1 544 ? -34.102 8.063 23.588 1.00 55.75 544 PRO A C 1
ATOM 4199 O O . PRO A 1 544 ? -34.720 8.880 24.287 1.00 55.75 544 PRO A O 1
ATOM 4202 N N . GLU A 1 545 ? -34.555 7.614 22.419 1.00 67.06 545 GLU A N 1
ATOM 4203 C CA . GLU A 1 545 ? -35.775 8.083 21.757 1.00 67.06 545 GLU A CA 1
ATOM 4204 C C . GLU A 1 545 ? -36.908 7.066 21.917 1.00 67.06 545 GLU A C 1
ATOM 4206 O O . GLU A 1 545 ? -36.705 5.860 21.790 1.00 67.06 545 GLU A O 1
ATOM 4211 N N . GLU A 1 546 ? -38.129 7.535 22.182 1.00 73.88 546 GLU A N 1
ATOM 4212 C CA . GLU A 1 546 ? -39.319 6.675 22.215 1.00 73.88 546 GLU A CA 1
ATOM 4213 C C . GLU A 1 546 ? -40.204 6.972 20.999 1.00 73.88 546 GLU A C 1
ATOM 4215 O O . GLU A 1 546 ? -40.762 8.066 20.868 1.00 73.88 546 GLU A O 1
ATOM 4220 N N . ILE A 1 547 ? -40.369 5.978 20.126 1.00 80.25 547 ILE A N 1
ATOM 4221 C CA . ILE A 1 547 ? -41.193 6.067 18.920 1.00 80.25 547 ILE A CA 1
ATOM 4222 C C . ILE A 1 547 ? -42.581 5.454 19.149 1.00 80.25 547 ILE A C 1
ATOM 4224 O O . ILE A 1 547 ? -42.741 4.343 19.658 1.00 80.25 547 ILE A O 1
ATOM 4228 N N . ASN A 1 548 ? -43.619 6.170 18.718 1.00 84.50 548 ASN A N 1
ATOM 4229 C CA . ASN A 1 548 ? -45.019 5.769 18.847 1.00 84.50 548 ASN A CA 1
ATOM 4230 C C . ASN A 1 548 ? -45.694 5.651 17.475 1.00 84.50 548 ASN A C 1
ATOM 4232 O O . ASN A 1 548 ? -46.013 6.662 16.842 1.00 84.50 548 ASN A O 1
ATOM 4236 N N . LEU A 1 549 ? -45.984 4.420 17.036 1.00 90.06 549 LEU A N 1
ATOM 4237 C CA . LEU A 1 549 ? -46.729 4.149 15.805 1.00 90.06 549 LEU A CA 1
ATOM 4238 C C . LEU A 1 549 ? -48.238 4.187 16.065 1.00 90.06 549 LEU A C 1
ATOM 4240 O O . LEU A 1 549 ? -48.755 3.455 16.909 1.00 90.06 549 LEU A O 1
ATOM 4244 N N . VAL A 1 550 ? -48.968 4.997 15.296 1.00 88.88 550 VAL A N 1
ATOM 4245 C CA . VAL A 1 550 ? -50.416 5.220 15.451 1.00 88.88 550 VAL A CA 1
ATOM 4246 C C . VAL A 1 550 ? -51.143 5.015 14.121 1.00 88.88 550 VAL A C 1
ATOM 4248 O O . VAL A 1 550 ? -50.842 5.697 13.140 1.00 88.88 550 VAL A O 1
ATOM 4251 N N . LEU A 1 551 ? -52.140 4.121 14.077 1.00 88.88 551 LEU A N 1
ATOM 4252 C CA . LEU A 1 551 ? -53.010 3.954 12.903 1.00 88.88 551 LEU A CA 1
ATOM 4253 C C . LEU A 1 551 ? -53.904 5.177 12.700 1.00 88.88 551 LEU A C 1
ATOM 4255 O O . LEU A 1 551 ? -54.492 5.700 13.647 1.00 88.88 551 LEU A O 1
ATOM 4259 N N . ILE A 1 552 ? -54.074 5.584 11.444 1.00 85.69 552 ILE A N 1
ATOM 4260 C CA . ILE A 1 552 ? -54.956 6.691 11.063 1.00 85.69 552 ILE A CA 1
ATOM 4261 C C . ILE A 1 552 ? -55.902 6.283 9.929 1.00 85.69 552 ILE A C 1
ATOM 4263 O O . ILE A 1 552 ? -55.632 5.372 9.145 1.00 85.69 552 ILE A O 1
ATOM 4267 N N . ASN A 1 553 ? -57.048 6.959 9.856 1.00 77.12 553 ASN A N 1
ATOM 4268 C CA . ASN A 1 553 ? -57.977 6.808 8.738 1.00 77.12 553 ASN A CA 1
ATOM 4269 C C . ASN A 1 553 ? -57.431 7.534 7.493 1.00 77.12 553 ASN A C 1
ATOM 4271 O O . ASN A 1 553 ? -56.716 8.530 7.646 1.00 77.12 553 ASN A O 1
ATOM 4275 N N . PRO A 1 554 ? -57.775 7.084 6.270 1.00 64.06 554 PRO A N 1
ATOM 4276 C CA . PRO A 1 554 ? -57.332 7.736 5.041 1.00 64.06 554 PRO A CA 1
ATOM 4277 C C . PRO A 1 554 ? -57.747 9.219 5.014 1.00 64.06 554 PRO A C 1
ATOM 4279 O O . PRO A 1 554 ? -58.860 9.551 5.440 1.00 64.06 554 PRO A O 1
ATOM 4282 N N . PRO A 1 555 ? -56.890 10.127 4.513 1.00 56.44 555 PRO A N 1
ATOM 4283 C CA . PRO A 1 555 ? -57.229 11.541 4.411 1.00 56.44 555 PRO A CA 1
ATOM 4284 C C . PRO A 1 555 ? -58.420 11.736 3.460 1.00 56.44 555 PRO A C 1
ATOM 4286 O O . PRO A 1 555 ? -58.409 11.266 2.324 1.00 56.44 555 PRO A O 1
ATOM 4289 N N . THR A 1 556 ? -59.469 12.432 3.909 1.00 50.44 556 THR A N 1
ATOM 4290 C CA . THR A 1 556 ? -60.608 12.798 3.050 1.00 50.44 556 THR A CA 1
ATOM 4291 C C . THR A 1 556 ? -60.137 13.708 1.909 1.00 50.44 556 THR A C 1
ATOM 4293 O O . THR A 1 556 ? -59.512 14.731 2.209 1.00 50.44 556 THR A O 1
ATOM 4296 N N . PRO A 1 557 ? -60.460 13.419 0.631 1.00 41.66 557 PRO A N 1
ATOM 4297 C CA . PRO A 1 557 ? -60.163 14.339 -0.462 1.00 41.66 557 PRO A CA 1
ATOM 4298 C C . PRO A 1 557 ? -60.887 15.667 -0.218 1.00 41.66 557 PRO A C 1
ATOM 4300 O O . PRO A 1 557 ? -62.109 15.690 -0.056 1.00 41.66 557 PRO A O 1
ATOM 4303 N N . GLN A 1 558 ? -60.147 16.775 -0.174 1.00 41.06 558 GLN A N 1
ATOM 4304 C CA . GLN A 1 558 ? -60.747 18.110 -0.170 1.00 41.06 558 GLN A CA 1
ATOM 4305 C C . GLN A 1 558 ? -61.426 18.338 -1.536 1.00 41.06 558 GLN A C 1
ATOM 4307 O O . GLN A 1 558 ? -60.810 18.047 -2.564 1.00 41.06 558 GLN A O 1
ATOM 4312 N N . PRO A 1 559 ? -62.679 18.827 -1.593 1.00 36.50 559 PRO A N 1
ATOM 4313 C CA . PRO A 1 559 ? -63.309 19.162 -2.866 1.00 36.50 559 PRO A CA 1
ATOM 4314 C C . PRO A 1 559 ? -62.527 20.288 -3.569 1.00 36.50 559 PRO A C 1
ATOM 4316 O O . PRO A 1 559 ? -61.955 21.142 -2.888 1.00 36.50 559 PRO A O 1
ATOM 4319 N N . PRO A 1 560 ? -62.497 20.323 -4.915 1.00 33.59 560 PRO A N 1
ATOM 4320 C CA . PRO A 1 560 ? -61.785 21.360 -5.650 1.00 33.59 560 PRO A CA 1
ATOM 4321 C C . PRO A 1 560 ? -62.348 22.741 -5.298 1.00 33.59 560 PRO A C 1
ATOM 4323 O O . PRO A 1 560 ? -63.561 22.964 -5.324 1.00 33.59 560 PRO A O 1
ATOM 4326 N N . ILE A 1 561 ? -61.450 23.665 -4.959 1.00 35.56 561 ILE A N 1
ATOM 4327 C CA . ILE A 1 561 ? -61.774 25.062 -4.680 1.00 35.56 561 ILE A CA 1
ATOM 4328 C C . ILE A 1 561 ? -62.178 25.703 -6.012 1.00 35.56 561 ILE A C 1
ATOM 4330 O O . ILE A 1 561 ? -61.331 25.965 -6.860 1.00 35.56 561 ILE A O 1
ATOM 4334 N N . PHE A 1 562 ? -63.472 25.941 -6.215 1.00 33.72 562 PHE A N 1
ATOM 4335 C CA . PHE A 1 562 ? -63.914 26.902 -7.220 1.00 33.72 562 PHE A CA 1
ATOM 4336 C C . PHE A 1 562 ? -63.728 28.299 -6.630 1.00 33.72 562 PHE A C 1
ATOM 4338 O O . PHE A 1 562 ? -64.359 28.635 -5.625 1.00 33.72 562 PHE A O 1
ATOM 4345 N N . GLU A 1 563 ? -62.851 29.101 -7.231 1.00 35.69 563 GLU A N 1
ATOM 4346 C CA . GLU A 1 563 ? -62.725 30.513 -6.875 1.00 35.69 563 GLU A CA 1
ATOM 4347 C C . GLU A 1 563 ? -64.071 31.240 -7.074 1.00 35.69 563 GLU A C 1
ATOM 4349 O O . GLU A 1 563 ? -64.774 30.995 -8.062 1.00 35.69 563 GLU A O 1
ATOM 4354 N N . PRO A 1 564 ? -64.468 32.133 -6.152 1.00 37.88 564 PRO A N 1
ATOM 4355 C CA . PRO A 1 564 ? -65.711 32.875 -6.278 1.00 37.88 564 PRO A CA 1
ATOM 4356 C C . PRO A 1 564 ? -65.567 33.978 -7.334 1.00 37.88 564 PRO A C 1
ATOM 4358 O O . PRO A 1 564 ? -64.730 34.868 -7.209 1.00 37.88 564 PRO A O 1
ATOM 4361 N N . VAL A 1 565 ? -66.436 33.967 -8.348 1.00 37.66 565 VAL A N 1
ATOM 4362 C CA . VAL A 1 565 ? -66.638 35.133 -9.220 1.00 37.66 565 VAL A CA 1
ATOM 4363 C C . VAL A 1 565 ? -67.444 36.183 -8.445 1.00 37.66 565 VAL A C 1
ATOM 4365 O O . VAL A 1 565 ? -68.565 35.921 -8.007 1.00 37.66 565 VAL A O 1
ATOM 4368 N N . ASP A 1 566 ? -66.847 37.359 -8.269 1.00 36.91 566 ASP A N 1
ATOM 4369 C CA . ASP A 1 566 ? -67.383 38.540 -7.581 1.00 36.91 566 ASP A CA 1
ATOM 4370 C C . ASP A 1 566 ? -68.594 39.153 -8.327 1.00 36.91 566 ASP A C 1
ATOM 4372 O O . ASP A 1 566 ? -68.446 39.581 -9.474 1.00 36.91 566 ASP A O 1
ATOM 4376 N N . PRO A 1 567 ? -69.794 39.252 -7.714 1.00 35.59 567 PRO A N 1
ATOM 4377 C CA . PRO A 1 567 ? -70.959 39.877 -8.347 1.00 35.59 567 PRO A CA 1
ATOM 4378 C C . PRO A 1 567 ? -71.057 41.410 -8.188 1.00 35.59 567 PRO A C 1
ATOM 4380 O O . PRO A 1 567 ? -72.127 41.961 -8.456 1.00 35.59 567 PRO A O 1
ATOM 4383 N N . THR A 1 568 ? -70.019 42.126 -7.733 1.00 33.66 568 THR A N 1
ATOM 4384 C CA . THR A 1 568 ? -70.120 43.562 -7.375 1.00 33.66 568 THR A CA 1
ATOM 4385 C C . THR A 1 568 ? -69.341 44.576 -8.229 1.00 33.66 568 THR A C 1
ATOM 4387 O O . THR A 1 568 ? -69.132 45.702 -7.775 1.00 33.66 568 THR A O 1
ATOM 4390 N N . GLN A 1 569 ? -69.051 44.304 -9.510 1.00 32.31 569 GLN A N 1
ATOM 4391 C CA . GLN A 1 569 ? -68.759 45.388 -10.475 1.00 32.31 569 GLN A CA 1
ATOM 4392 C C . GLN A 1 569 ? -69.831 45.546 -11.577 1.00 32.31 569 GLN A C 1
ATOM 4394 O O . GLN A 1 569 ? -70.211 44.557 -12.201 1.00 32.31 569 GLN A O 1
ATOM 4399 N N . PRO A 1 570 ? -70.342 46.776 -11.830 1.00 34.91 570 PRO A N 1
ATOM 4400 C CA . PRO A 1 570 ? -71.484 47.016 -12.712 1.00 34.91 570 PRO A CA 1
ATOM 4401 C C . PRO A 1 570 ? -71.092 47.481 -14.126 1.00 34.91 570 PRO A C 1
ATOM 4403 O O . PRO A 1 570 ? -70.133 48.227 -14.293 1.00 34.91 570 PRO A O 1
ATOM 4406 N N . ALA A 1 571 ? -71.930 47.141 -15.110 1.00 30.02 571 ALA A N 1
ATOM 4407 C CA . ALA A 1 571 ? -72.452 48.024 -16.170 1.00 30.02 571 ALA A CA 1
ATOM 4408 C C . ALA A 1 571 ? -73.524 47.224 -16.942 1.00 30.02 571 ALA A C 1
ATOM 4410 O O . ALA A 1 571 ? -73.227 46.205 -17.548 1.00 30.02 571 ALA A O 1
ATOM 4411 N N . GLU A 1 572 ? -74.811 47.477 -16.717 1.00 29.00 572 GLU A N 1
ATOM 4412 C CA . GLU A 1 572 ? -75.669 48.390 -17.497 1.00 29.00 572 GLU A CA 1
ATOM 4413 C C . GLU A 1 572 ? -76.489 47.691 -18.612 1.00 29.00 572 GLU A C 1
ATOM 4415 O O . GLU A 1 572 ? -76.081 46.649 -19.117 1.00 29.00 572 GLU A O 1
ATOM 4420 N N . PRO A 1 573 ? -77.690 48.212 -18.963 1.00 49.00 573 PRO A N 1
ATOM 4421 C CA . PRO A 1 573 ? -78.803 47.400 -19.473 1.00 49.00 573 PRO A CA 1
ATOM 4422 C C . PRO A 1 57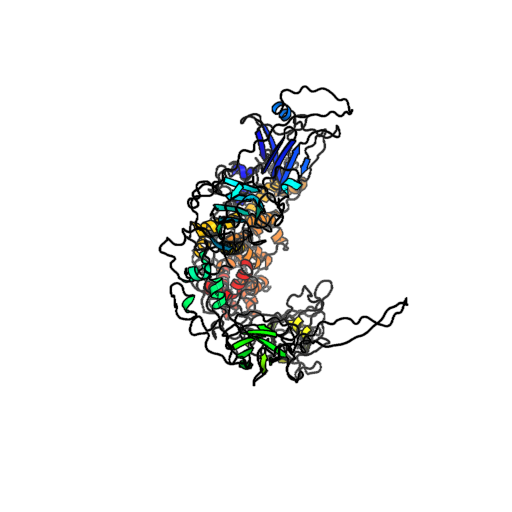3 ? -79.380 47.848 -20.835 1.00 49.00 573 PRO A C 1
ATOM 4424 O O . PRO A 1 573 ? -79.434 49.042 -21.117 1.00 49.00 573 PRO A O 1
ATOM 4427 N N . GLN A 1 574 ? -79.990 46.927 -21.601 1.00 28.92 574 GLN A N 1
ATOM 4428 C CA . GLN A 1 574 ? -81.056 47.226 -22.587 1.00 28.92 574 GLN A CA 1
ATOM 4429 C C . GLN A 1 574 ? -81.984 46.000 -22.850 1.00 28.92 574 GLN A C 1
ATOM 4431 O O . GLN A 1 574 ? -81.549 44.997 -23.398 1.00 28.92 574 GLN A O 1
ATOM 4436 N N . PHE A 1 575 ? -83.249 46.120 -22.409 1.00 27.05 575 PHE A N 1
ATOM 4437 C CA . PHE A 1 575 ? -84.580 45.808 -23.014 1.00 27.05 575 PHE A CA 1
ATOM 4438 C C . PHE A 1 575 ? -84.737 45.047 -24.382 1.00 27.05 575 PHE A C 1
ATOM 4440 O O . PHE A 1 575 ? -83.822 45.097 -25.193 1.00 27.05 575 PHE A O 1
ATOM 4447 N N . PRO A 1 576 ? -85.974 44.649 -24.828 1.00 47.09 576 PRO A N 1
ATOM 4448 C CA . PRO A 1 576 ? -87.108 43.963 -24.147 1.00 47.09 576 PRO A CA 1
ATOM 4449 C C . PRO A 1 576 ? -88.019 43.029 -25.042 1.00 47.09 576 PRO A C 1
ATOM 4451 O O . PRO A 1 576 ? -87.825 42.919 -26.245 1.00 47.09 576 PRO A O 1
ATOM 4454 N N . GLN A 1 577 ? -89.116 42.512 -24.435 1.00 34.31 577 GLN A N 1
ATOM 4455 C CA . GLN A 1 577 ? -90.455 42.100 -24.974 1.00 34.31 577 GLN A CA 1
ATOM 4456 C C . GLN A 1 577 ? -90.695 40.727 -25.667 1.00 34.31 577 GLN A C 1
ATOM 4458 O O . GLN A 1 577 ? -90.447 40.577 -26.857 1.00 34.31 577 GLN A O 1
ATOM 4463 N N . ASN A 1 578 ? -91.354 39.776 -24.969 1.00 32.03 578 ASN A N 1
ATOM 4464 C CA . ASN A 1 578 ? -92.791 39.394 -25.086 1.00 32.03 578 ASN A CA 1
ATOM 4465 C C . ASN A 1 578 ? -93.116 38.086 -24.302 1.00 32.03 578 ASN A C 1
ATOM 4467 O O . ASN A 1 578 ? -92.344 37.136 -24.321 1.00 32.03 578 ASN A O 1
ATOM 4471 N N . GLU A 1 579 ? -94.266 38.074 -23.613 1.00 30.06 579 GLU A N 1
ATOM 4472 C CA . GLU A 1 579 ? -94.890 37.000 -22.792 1.00 30.06 579 GLU A CA 1
ATOM 4473 C C . GLU A 1 579 ? -95.434 35.778 -23.598 1.00 30.06 579 GLU A C 1
ATOM 4475 O O . GLU A 1 579 ? -95.409 35.868 -24.828 1.00 30.06 579 GLU A O 1
ATOM 4480 N N . PRO A 1 580 ? -96.032 34.692 -23.009 1.00 40.22 580 PRO A N 1
ATOM 4481 C CA . PRO A 1 580 ? -96.352 34.394 -21.594 1.00 40.22 580 PRO A CA 1
ATOM 4482 C C . PRO A 1 580 ? -95.992 32.978 -21.070 1.00 40.22 580 PRO A C 1
ATOM 4484 O O . PRO A 1 580 ? -95.665 32.042 -21.794 1.00 40.22 580 PRO A O 1
ATOM 4487 N N . ILE A 1 581 ? -96.149 32.863 -19.750 1.00 42.44 581 ILE A N 1
ATOM 4488 C CA . ILE A 1 581 ? -96.104 31.686 -18.869 1.00 42.44 581 ILE A CA 1
ATOM 4489 C C . ILE A 1 581 ? -97.230 30.682 -19.185 1.00 42.44 581 ILE A C 1
ATOM 4491 O O . ILE A 1 581 ? -98.382 31.099 -19.282 1.00 42.44 581 ILE A O 1
ATOM 4495 N N . GLN A 1 582 ? -96.917 29.375 -19.209 1.00 26.95 582 GLN A N 1
ATOM 4496 C CA . GLN A 1 582 ? -97.751 28.302 -18.631 1.00 26.95 582 GLN A CA 1
ATOM 4497 C C . GLN A 1 582 ? -96.990 26.961 -18.526 1.00 26.95 582 GLN A C 1
ATOM 4499 O O . GLN A 1 582 ? -96.744 26.287 -19.516 1.00 26.95 582 GLN A O 1
ATOM 4504 N N . ASP A 1 583 ? -96.632 26.641 -17.282 1.00 28.39 583 ASP A N 1
ATOM 4505 C CA . ASP A 1 583 ? -97.012 25.433 -16.537 1.00 28.39 583 ASP A CA 1
ATOM 4506 C C . ASP A 1 583 ? -96.621 23.998 -16.971 1.00 28.39 583 ASP A C 1
ATOM 4508 O O . ASP A 1 583 ? -96.843 23.551 -18.092 1.00 28.39 583 ASP A O 1
ATOM 4512 N N . LEU A 1 584 ? -96.230 23.266 -15.915 1.00 25.55 584 LEU A N 1
ATOM 4513 C CA . LEU A 1 584 ? -96.357 21.825 -15.640 1.00 25.55 584 LEU A CA 1
ATOM 4514 C C . LEU A 1 584 ? -95.159 20.889 -15.887 1.00 25.55 584 LEU A C 1
ATOM 4516 O O . LEU A 1 584 ? -94.879 20.426 -16.985 1.00 25.55 584 LEU A O 1
ATOM 4520 N N . GLU A 1 585 ? -94.541 20.558 -14.745 1.00 31.80 585 GLU A N 1
ATOM 4521 C CA . GLU A 1 585 ? -94.187 19.211 -14.277 1.00 31.80 585 GLU A CA 1
ATOM 4522 C C . GLU A 1 585 ? -93.617 18.206 -15.290 1.00 31.80 585 GLU A C 1
ATOM 4524 O O . GLU A 1 585 ? -94.355 17.542 -16.011 1.00 31.80 585 GLU A O 1
ATOM 4529 N N . GLN A 1 586 ? -92.309 17.940 -15.172 1.00 29.30 586 GLN A N 1
ATOM 4530 C CA . GLN A 1 586 ? -91.784 16.576 -15.016 1.00 29.30 586 GLN A CA 1
ATOM 4531 C C . GLN A 1 586 ? -90.317 16.600 -14.556 1.00 29.30 586 GLN A C 1
ATOM 4533 O O . GLN A 1 586 ? -89.439 17.158 -15.209 1.00 29.30 586 GLN A O 1
ATOM 4538 N N . SER A 1 587 ? -90.070 15.985 -13.397 1.00 33.31 587 SER A N 1
ATOM 4539 C CA . SER A 1 587 ? -88.751 15.756 -12.803 1.00 33.31 587 SER A CA 1
ATOM 4540 C C . SER A 1 587 ? -87.820 14.948 -13.711 1.00 33.31 587 SER A C 1
ATOM 4542 O O . SER A 1 587 ? -88.230 13.918 -14.246 1.00 33.31 587 SER A O 1
ATOM 4544 N N . PRO A 1 588 ? -86.517 15.258 -13.670 1.00 35.31 588 PRO A N 1
ATOM 4545 C CA . PRO A 1 588 ? -85.509 14.225 -13.510 1.00 35.31 588 PRO A CA 1
ATOM 4546 C C . PRO A 1 588 ? -84.694 14.499 -12.244 1.00 35.31 588 PRO A C 1
ATOM 4548 O O . PRO A 1 588 ? -84.229 15.607 -11.985 1.00 35.31 588 PRO A O 1
ATOM 4551 N N . GLN A 1 589 ? -84.586 13.458 -11.427 1.00 30.83 589 GLN A N 1
ATOM 4552 C CA . GLN A 1 589 ? -83.881 13.401 -10.151 1.00 30.83 589 GLN A CA 1
ATOM 4553 C C . GLN A 1 589 ? -82.521 14.115 -10.205 1.00 30.83 589 GLN A C 1
ATOM 4555 O O . GLN A 1 589 ? -81.605 13.678 -10.900 1.00 30.83 589 GLN A O 1
ATOM 4560 N N . ARG A 1 590 ? -82.384 15.195 -9.427 1.00 29.56 590 ARG A N 1
ATOM 4561 C CA . ARG A 1 590 ? -81.077 15.755 -9.074 1.00 29.56 590 ARG A CA 1
ATOM 4562 C C . ARG A 1 590 ? -80.355 14.712 -8.199 1.00 29.56 590 ARG A C 1
ATOM 4564 O O . ARG A 1 590 ? -80.937 14.327 -7.182 1.00 29.56 590 ARG A O 1
ATOM 4571 N N . PRO A 1 591 ? -79.150 14.239 -8.574 1.00 33.19 591 PRO A N 1
ATOM 4572 C CA . PRO A 1 591 ? -78.420 13.225 -7.818 1.00 33.19 591 PRO A CA 1
ATOM 4573 C C . PRO A 1 591 ? -78.084 13.762 -6.426 1.00 33.19 591 PRO A C 1
ATOM 4575 O O . PRO A 1 591 ? -77.741 14.937 -6.282 1.00 33.19 591 PRO A O 1
ATOM 4578 N N . GLY A 1 592 ? -78.228 12.914 -5.408 1.00 30.31 592 GLY A N 1
ATOM 4579 C CA . GLY A 1 592 ? -77.933 13.261 -4.020 1.00 30.31 592 GLY A CA 1
ATOM 4580 C C . GLY A 1 592 ? -76.477 13.703 -3.803 1.00 30.31 592 GLY A C 1
ATOM 4581 O O . GLY A 1 592 ? -75.637 13.520 -4.687 1.00 30.31 592 GLY A O 1
ATOM 4582 N N . PRO A 1 593 ? -76.163 14.289 -2.633 1.00 34.19 593 PRO A N 1
ATOM 4583 C CA . PRO A 1 593 ? -74.785 14.595 -2.263 1.00 34.19 593 PRO A CA 1
ATOM 4584 C C . PRO A 1 593 ? -73.922 13.336 -2.415 1.00 34.19 593 PRO A C 1
ATOM 4586 O O . PRO A 1 593 ? -74.268 12.282 -1.884 1.00 34.19 593 PRO A O 1
ATOM 4589 N N . TYR A 1 594 ? -72.824 13.452 -3.164 1.00 34.59 594 TYR A N 1
ATOM 4590 C CA . TYR A 1 594 ? -71.783 12.433 -3.246 1.00 34.59 594 TYR A CA 1
ATOM 4591 C C . TYR A 1 594 ? -71.241 12.201 -1.832 1.00 34.59 594 TYR A C 1
ATOM 4593 O O . TYR A 1 594 ? -70.512 13.029 -1.288 1.00 34.59 594 TYR A O 1
ATOM 4601 N N . ILE A 1 595 ? -71.669 11.103 -1.214 1.00 34.59 595 ILE A N 1
ATOM 4602 C CA . ILE A 1 595 ? -71.055 10.573 -0.004 1.00 34.59 595 ILE A CA 1
ATOM 4603 C C . ILE A 1 595 ? -69.755 9.919 -0.491 1.00 34.59 595 ILE A C 1
ATOM 4605 O O . ILE A 1 595 ? -69.846 8.987 -1.296 1.00 34.59 595 ILE A O 1
ATOM 4609 N N . PRO A 1 596 ? -68.560 10.398 -0.095 1.00 36.25 596 PRO A N 1
ATOM 4610 C CA . PRO A 1 596 ? -67.331 9.681 -0.412 1.00 36.25 596 PRO A CA 1
ATOM 4611 C C . PRO A 1 596 ? -67.458 8.248 0.128 1.00 36.25 596 PRO A C 1
ATOM 4613 O O . PRO A 1 596 ? -68.045 8.069 1.200 1.00 36.25 596 PRO A O 1
ATOM 4616 N N . PRO A 1 597 ? -66.972 7.223 -0.594 1.00 39.06 597 PRO A N 1
ATOM 4617 C CA . PRO A 1 597 ? -67.046 5.855 -0.096 1.00 39.06 597 PRO A CA 1
ATOM 4618 C C . PRO A 1 597 ? -66.428 5.785 1.315 1.00 39.06 597 PRO A C 1
ATOM 4620 O O . PRO A 1 597 ? -65.441 6.484 1.570 1.00 39.06 597 PRO A O 1
ATOM 4623 N N . PRO A 1 598 ? -67.011 5.003 2.247 1.00 48.16 598 PRO A N 1
ATOM 4624 C CA . PRO A 1 598 ? -66.434 4.827 3.575 1.00 48.16 598 PRO A CA 1
ATOM 4625 C C . PRO A 1 598 ? -64.983 4.328 3.464 1.00 48.16 598 PRO A C 1
ATOM 4627 O O . PRO A 1 598 ? 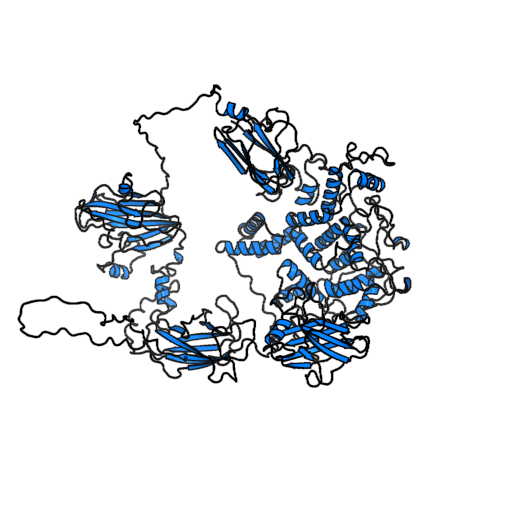-64.626 3.713 2.451 1.00 48.16 598 PRO A O 1
ATOM 4630 N N . PRO A 1 599 ? -64.129 4.606 4.471 1.00 50.94 599 PRO A N 1
ATOM 4631 C CA . PRO A 1 599 ? -62.752 4.131 4.470 1.00 50.94 599 PRO A CA 1
ATOM 4632 C C . PRO A 1 599 ? -62.733 2.625 4.203 1.00 50.94 599 PRO A C 1
ATOM 4634 O O . PRO A 1 599 ? -63.556 1.872 4.715 1.00 50.94 599 PRO A O 1
ATOM 4637 N N . THR A 1 600 ? -61.802 2.177 3.366 1.00 63.12 600 THR A N 1
ATOM 4638 C CA . THR A 1 600 ? -61.750 0.792 2.881 1.00 63.12 600 THR A CA 1
ATOM 4639 C C . THR A 1 600 ? -61.396 -0.238 3.968 1.00 63.12 600 THR A C 1
ATOM 4641 O O . THR A 1 600 ? -61.268 -1.415 3.631 1.00 63.12 600 THR A O 1
ATOM 4644 N N . TYR A 1 601 ? -61.217 0.192 5.223 1.00 74.44 601 TYR A N 1
ATOM 4645 C CA . TYR A 1 601 ? -60.992 -0.598 6.439 1.00 74.44 601 TYR A CA 1
ATOM 4646 C C . TYR A 1 601 ? -61.419 0.208 7.687 1.00 74.44 601 TYR A C 1
ATOM 4648 O O . TYR A 1 601 ? -61.527 1.435 7.625 1.00 74.44 601 TYR A O 1
ATOM 4656 N N . VAL A 1 602 ? -61.605 -0.465 8.826 1.00 80.25 602 VAL A N 1
ATOM 4657 C CA . VAL A 1 602 ? -61.842 0.144 10.150 1.00 80.25 602 VAL A CA 1
ATOM 4658 C C . VAL A 1 602 ? -60.664 -0.118 11.095 1.00 80.25 602 VAL A C 1
ATOM 4660 O O . VAL A 1 602 ? -60.025 -1.164 11.021 1.00 80.25 602 VAL A O 1
ATOM 4663 N N . ILE A 1 603 ? -60.353 0.821 11.993 1.00 84.19 603 ILE A N 1
ATOM 4664 C CA . ILE A 1 603 ? -59.276 0.663 12.988 1.00 84.19 603 ILE A CA 1
ATOM 4665 C C . ILE A 1 603 ? -59.837 -0.021 14.241 1.00 84.19 603 ILE A C 1
ATOM 4667 O O . ILE A 1 603 ? -60.793 0.463 14.846 1.00 84.19 603 ILE A O 1
ATOM 4671 N N . GLY A 1 604 ? -59.245 -1.151 14.622 1.00 80.69 604 GLY A N 1
ATOM 4672 C CA . GLY A 1 604 ? -59.555 -1.904 15.834 1.00 80.69 604 GLY A CA 1
ATOM 4673 C C . GLY A 1 604 ? -58.656 -1.533 17.018 1.00 80.69 604 GLY A C 1
ATOM 4674 O O . GLY A 1 604 ? -57.824 -0.632 16.945 1.00 80.69 604 GLY A O 1
ATOM 4675 N N . SER A 1 605 ? -58.817 -2.247 18.133 1.00 75.31 605 SER A N 1
ATOM 4676 C CA . SER A 1 605 ? -57.960 -2.108 19.317 1.00 75.31 605 SER A CA 1
ATOM 4677 C C . SER A 1 605 ? -57.021 -3.309 19.443 1.00 75.31 605 SER A C 1
ATOM 4679 O O . SER A 1 605 ? -57.515 -4.436 19.369 1.00 75.31 605 SER A O 1
ATOM 4681 N N . PRO A 1 606 ? -55.718 -3.107 19.703 1.00 79.56 606 PRO A N 1
ATOM 4682 C CA . PRO A 1 606 ? -54.999 -1.827 19.858 1.00 79.56 606 PRO A CA 1
ATOM 4683 C C . PRO A 1 606 ? -54.801 -1.038 18.544 1.00 79.56 606 PRO A C 1
ATOM 4685 O O . PRO A 1 606 ? -54.579 -1.617 17.483 1.00 79.56 606 PRO A O 1
ATOM 4688 N N . SER A 1 607 ? -54.859 0.298 18.630 1.00 85.06 607 SER A N 1
ATOM 4689 C CA . SER A 1 607 ? -54.686 1.223 17.492 1.00 85.06 607 SER A CA 1
ATOM 4690 C C . SER A 1 607 ? -53.309 1.901 17.435 1.00 85.06 607 SER A C 1
ATOM 4692 O O . SER A 1 607 ? -53.046 2.659 16.502 1.00 85.06 607 SER A O 1
ATOM 4694 N N . GLN A 1 608 ? -52.455 1.668 18.437 1.00 87.56 608 GLN A N 1
ATOM 4695 C CA . GLN A 1 608 ? -51.116 2.247 18.557 1.00 87.56 608 GLN A CA 1
ATOM 4696 C C . GLN A 1 608 ? -50.149 1.288 19.266 1.00 87.56 608 GLN A C 1
ATOM 4698 O O . GLN A 1 608 ? -50.602 0.422 20.020 1.00 87.56 608 GLN A O 1
ATOM 4703 N N . GLY A 1 609 ? -48.846 1.485 19.068 1.00 84.25 609 GLY A N 1
ATOM 4704 C CA . GLY A 1 609 ? -47.763 0.750 19.726 1.00 84.25 609 GLY A CA 1
ATOM 4705 C C . GLY A 1 609 ? -46.522 1.624 19.945 1.00 84.25 609 GLY A C 1
ATOM 4706 O O . GLY A 1 609 ? -46.247 2.484 19.113 1.00 84.25 609 GLY A O 1
ATOM 4707 N N . ALA A 1 610 ? -45.801 1.406 21.049 1.00 83.81 610 ALA A N 1
ATOM 4708 C CA . ALA A 1 610 ? -44.623 2.178 21.467 1.00 83.81 610 ALA A CA 1
ATOM 4709 C C . ALA A 1 610 ? -43.361 1.297 21.505 1.00 83.81 610 ALA A C 1
ATOM 4711 O O . ALA A 1 610 ? -43.465 0.139 21.921 1.00 83.81 610 ALA A O 1
ATOM 4712 N N . ALA A 1 611 ? -42.204 1.839 21.119 1.00 77.06 611 ALA A N 1
ATOM 4713 C CA . ALA A 1 611 ? -40.896 1.188 21.235 1.00 77.06 611 ALA A CA 1
ATOM 4714 C C . ALA A 1 611 ? -39.777 2.211 21.513 1.00 77.06 611 ALA A C 1
ATOM 4716 O O . ALA A 1 611 ? -39.892 3.364 21.103 1.00 77.06 611 ALA A O 1
ATOM 4717 N N . ASP A 1 612 ? -38.708 1.780 22.185 1.00 73.06 612 ASP A N 1
ATOM 4718 C CA . ASP A 1 612 ? -37.494 2.575 22.422 1.00 73.06 612 ASP A CA 1
ATOM 4719 C C . ASP A 1 612 ? -36.451 2.319 21.309 1.00 73.06 612 ASP A C 1
ATOM 4721 O O . ASP A 1 612 ? -36.279 1.174 20.878 1.00 73.06 612 ASP A O 1
ATOM 4725 N N . LEU A 1 613 ? -35.752 3.370 20.862 1.00 67.19 613 LEU A N 1
ATOM 4726 C CA . LEU A 1 613 ? -34.693 3.340 19.845 1.00 67.19 613 LEU A CA 1
ATOM 4727 C C . LEU A 1 613 ? -33.393 3.957 20.400 1.00 67.19 613 LEU A C 1
ATOM 4729 O O . LEU A 1 613 ? -33.431 4.934 21.150 1.00 67.19 613 LEU A O 1
ATOM 4733 N N . HIS A 1 614 ? -32.250 3.361 20.048 1.00 63.59 614 HIS A N 1
ATOM 4734 C CA . HIS A 1 614 ? -30.913 3.808 20.450 1.00 63.59 614 HIS A CA 1
ATOM 4735 C C . HIS A 1 614 ? -29.993 3.845 19.224 1.00 63.59 614 HIS A C 1
ATOM 4737 O O . HIS A 1 614 ? -29.921 2.860 18.491 1.00 63.59 614 HIS A O 1
ATOM 4743 N N . ASP A 1 615 ? -29.264 4.936 19.040 1.00 58.53 615 ASP A N 1
ATOM 4744 C CA . ASP A 1 615 ? -28.198 5.108 18.046 1.00 58.53 615 ASP A CA 1
ATOM 4745 C C . ASP A 1 615 ? -26.820 4.632 18.565 1.00 58.53 615 ASP A C 1
ATOM 4747 O O . ASP A 1 615 ? -26.050 4.055 17.795 1.00 58.53 615 ASP A O 1
ATOM 4751 N N . ALA A 1 616 ? -26.534 4.758 19.873 1.00 60.34 616 ALA A N 1
ATOM 4752 C CA . ALA A 1 616 ? -25.441 4.070 20.579 1.00 60.34 616 ALA A CA 1
ATOM 4753 C C . ALA A 1 616 ? -25.710 3.869 22.093 1.00 60.34 616 ALA A C 1
ATOM 4755 O O . ALA A 1 616 ? -26.224 4.740 22.795 1.00 60.34 616 ALA A O 1
ATOM 4756 N N . ARG A 1 617 ? -25.346 2.696 22.633 1.00 61.50 617 ARG A N 1
ATOM 4757 C CA . ARG A 1 617 ? -25.594 2.300 24.039 1.00 61.50 617 ARG A CA 1
ATOM 4758 C C . ARG A 1 617 ? -24.342 2.433 24.905 1.00 61.50 617 ARG A C 1
ATOM 4760 O O . ARG A 1 617 ? -23.242 2.259 24.411 1.00 61.50 617 ARG A O 1
ATOM 4767 N N . ASP A 1 618 ? -24.498 2.592 26.221 1.00 65.56 618 ASP A N 1
ATOM 4768 C CA . ASP A 1 618 ? -23.386 2.577 27.201 1.00 65.56 618 ASP A CA 1
ATOM 4769 C C . ASP A 1 618 ? -22.799 1.179 27.485 1.00 65.56 618 ASP A C 1
ATOM 4771 O O . ASP A 1 618 ? -22.219 0.923 28.543 1.00 65.56 618 ASP A O 1
ATOM 4775 N N . ASP A 1 619 ? -22.945 0.256 26.538 1.00 61.56 619 ASP A N 1
ATOM 4776 C CA . ASP A 1 619 ? -22.271 -1.033 26.593 1.00 61.56 619 ASP A CA 1
ATOM 4777 C C . ASP A 1 619 ? -20.797 -0.853 26.193 1.00 61.56 619 ASP A C 1
ATOM 4779 O O . ASP A 1 619 ? -20.465 -0.047 25.324 1.00 61.56 619 ASP A O 1
ATOM 4783 N N . ALA A 1 620 ? -19.899 -1.644 26.791 1.00 62.62 620 ALA A N 1
ATOM 4784 C CA . ALA A 1 620 ? -18.458 -1.529 26.545 1.00 62.62 620 ALA A CA 1
ATOM 4785 C C . ALA A 1 620 ? -18.062 -1.702 25.061 1.00 62.62 620 ALA A C 1
ATOM 4787 O O . ALA A 1 620 ? -17.033 -1.177 24.644 1.00 62.62 620 ALA A O 1
ATOM 4788 N N . GLU A 1 621 ? -18.887 -2.395 24.265 1.00 60.91 621 GLU A N 1
ATOM 4789 C CA . GLU A 1 621 ? -18.719 -2.582 22.812 1.00 60.91 621 GLU A CA 1
ATOM 4790 C C . GLU A 1 621 ? -18.803 -1.261 22.021 1.00 60.91 621 GLU A C 1
ATOM 4792 O O . GLU A 1 621 ? -18.186 -1.147 20.965 1.00 60.91 621 GLU A O 1
ATOM 4797 N N . TYR A 1 622 ? -19.508 -0.249 22.539 1.00 68.56 622 TYR A N 1
ATOM 4798 C CA . TYR A 1 622 ? -19.688 1.052 21.880 1.00 68.56 622 TYR A CA 1
ATOM 4799 C C . TYR A 1 622 ? -18.763 2.147 22.429 1.00 68.56 622 TYR A C 1
ATOM 4801 O O . TYR A 1 622 ? -18.827 3.291 21.978 1.00 68.56 622 TYR A O 1
ATOM 4809 N N . ASN A 1 623 ? -17.888 1.820 23.386 1.00 78.06 623 ASN A N 1
ATOM 4810 C CA . ASN A 1 623 ? -16.928 2.780 23.917 1.00 78.06 623 ASN A CA 1
ATOM 4811 C C . ASN A 1 623 ? -15.961 3.255 22.826 1.00 78.06 623 ASN A C 1
ATOM 4813 O O . ASN A 1 623 ? -15.431 2.471 22.033 1.00 78.06 623 ASN A O 1
ATOM 4817 N N . LYS A 1 624 ? -15.669 4.554 22.832 1.00 85.56 624 LYS A N 1
ATOM 4818 C CA . LYS A 1 624 ? -14.648 5.163 21.981 1.00 85.56 624 LYS A CA 1
ATOM 4819 C C . LYS A 1 624 ? -13.403 5.422 22.815 1.00 85.56 624 LYS A C 1
ATOM 4821 O O . LYS A 1 624 ? -13.471 6.000 23.897 1.00 85.56 624 LYS A O 1
ATOM 4826 N N . TYR A 1 625 ? -12.257 5.004 22.295 1.00 87.50 625 TYR A N 1
ATOM 4827 C CA . TYR A 1 625 ? -10.979 5.139 22.979 1.00 87.50 625 TYR A CA 1
ATOM 4828 C C . TYR A 1 625 ? -10.137 6.195 22.271 1.00 87.50 625 TYR A C 1
ATOM 4830 O O . TYR A 1 625 ? -9.928 6.132 21.057 1.00 87.50 625 TYR A O 1
ATOM 4838 N N . TYR A 1 626 ? -9.640 7.157 23.038 1.00 90.25 626 TYR A N 1
ATOM 4839 C CA . TYR A 1 626 ? -8.749 8.203 22.562 1.00 90.25 626 TYR A CA 1
ATOM 4840 C C . TYR A 1 626 ? -7.437 8.102 23.320 1.00 90.25 626 TYR A C 1
ATOM 4842 O O . TYR A 1 626 ? -7.393 8.215 24.543 1.00 90.25 626 TYR A O 1
ATOM 4850 N N . ILE A 1 627 ? -6.361 7.842 22.591 1.00 88.38 627 ILE A N 1
ATOM 4851 C CA . ILE A 1 627 ? -5.057 7.501 23.153 1.00 88.38 627 ILE A CA 1
ATOM 4852 C C . ILE A 1 627 ? -4.055 8.560 22.721 1.00 88.38 627 ILE A C 1
ATOM 4854 O O . ILE A 1 627 ? -4.084 9.021 21.579 1.00 88.38 627 ILE A O 1
ATOM 4858 N N . ALA A 1 628 ? -3.171 8.943 23.637 1.00 86.75 628 ALA A N 1
ATOM 4859 C CA . ALA A 1 628 ? -2.120 9.911 23.374 1.00 86.75 628 ALA A CA 1
ATOM 4860 C C . ALA A 1 628 ? -0.831 9.577 24.129 1.00 86.75 628 ALA A C 1
ATOM 4862 O O . ALA A 1 628 ? -0.857 8.997 25.215 1.00 86.75 628 ALA A O 1
ATOM 4863 N N . THR A 1 629 ? 0.298 10.011 23.575 1.00 85.62 629 THR A N 1
ATOM 4864 C CA . THR A 1 629 ? 1.618 9.916 24.210 1.00 85.62 629 THR A CA 1
ATOM 4865 C C . THR A 1 629 ? 2.063 11.307 24.642 1.00 85.62 629 THR A C 1
ATOM 4867 O O . THR A 1 629 ? 1.999 12.252 23.852 1.00 85.62 629 THR A O 1
ATOM 4870 N N . PHE A 1 630 ? 2.525 11.441 25.885 1.00 86.81 630 PHE A N 1
ATOM 4871 C CA . PHE A 1 630 ? 3.059 12.700 26.389 1.00 86.81 630 PHE A CA 1
ATOM 4872 C C . PHE A 1 630 ? 4.368 13.046 25.682 1.00 86.81 630 PHE A C 1
ATOM 4874 O O . PHE A 1 630 ? 5.336 12.289 25.722 1.00 86.81 630 PHE A O 1
ATOM 4881 N N . SER A 1 631 ? 4.386 14.220 25.064 1.00 83.88 631 SER A N 1
ATOM 4882 C CA . SER A 1 631 ? 5.570 14.863 24.503 1.00 83.88 631 SER A CA 1
ATOM 4883 C C . SER A 1 631 ? 5.931 16.088 25.335 1.00 83.88 631 SER A C 1
ATOM 4885 O O . SER A 1 631 ? 5.114 16.583 26.115 1.00 83.88 631 SER A O 1
ATOM 4887 N N . LYS A 1 632 ? 7.151 16.606 25.159 1.00 85.19 632 LYS A N 1
ATOM 4888 C CA . LYS A 1 632 ? 7.533 17.903 25.726 1.00 85.19 632 LYS A CA 1
ATOM 4889 C C . LYS A 1 632 ? 6.550 18.980 25.251 1.00 85.19 632 LYS A C 1
ATOM 4891 O O . LYS A 1 632 ? 6.267 19.070 24.059 1.00 85.19 632 LYS A O 1
ATOM 4896 N N . ASP A 1 633 ? 6.070 19.796 26.182 1.00 83.12 633 ASP A N 1
ATOM 4897 C CA . ASP A 1 633 ? 5.282 20.990 25.874 1.00 83.12 633 ASP A CA 1
ATOM 4898 C C . ASP A 1 633 ? 6.202 22.108 25.351 1.00 83.12 633 ASP A C 1
ATOM 4900 O O . ASP A 1 633 ? 7.279 22.358 25.904 1.00 83.12 633 ASP A O 1
ATOM 4904 N N . ASP A 1 634 ? 5.788 22.801 24.292 1.00 78.12 634 ASP A N 1
ATOM 4905 C CA . ASP A 1 634 ? 6.513 23.954 23.745 1.00 78.12 634 ASP A CA 1
ATOM 4906 C C . ASP A 1 634 ? 6.646 25.094 24.769 1.00 78.12 634 ASP A C 1
ATOM 4908 O O . ASP A 1 634 ? 7.599 25.879 24.720 1.00 78.12 634 ASP A O 1
ATOM 4912 N N . ALA A 1 635 ? 5.731 25.167 25.740 1.00 78.50 635 ALA A N 1
ATOM 4913 C CA . ALA A 1 635 ? 5.784 26.103 26.857 1.00 78.50 635 ALA A CA 1
ATOM 4914 C C . ALA A 1 635 ? 6.806 25.714 27.947 1.00 78.50 635 ALA A C 1
ATOM 4916 O O . ALA A 1 635 ? 7.078 26.524 28.843 1.00 78.50 635 ALA A O 1
ATOM 4917 N N . ALA A 1 636 ? 7.399 24.514 27.884 1.00 83.94 636 ALA A N 1
ATOM 4918 C CA . ALA A 1 636 ? 8.381 24.051 28.859 1.00 83.94 636 ALA A CA 1
ATOM 4919 C C . ALA A 1 636 ? 9.711 24.809 28.705 1.00 83.94 636 ALA A C 1
ATOM 4921 O O . ALA A 1 636 ? 10.494 24.602 27.770 1.00 83.94 636 ALA A O 1
ATOM 4922 N N . VAL A 1 637 ? 9.988 25.683 29.673 1.00 84.81 637 VAL A N 1
ATOM 4923 C CA . VAL A 1 637 ? 11.209 26.504 29.737 1.00 84.81 637 VAL A CA 1
ATOM 4924 C C . VAL A 1 637 ? 12.430 25.718 30.214 1.00 84.81 637 VAL A C 1
ATOM 4926 O O . VAL A 1 637 ? 13.564 26.092 29.913 1.00 84.81 637 VAL A O 1
ATOM 4929 N N . THR A 1 638 ? 12.210 24.627 30.948 1.00 86.44 638 THR A N 1
ATOM 4930 C CA . THR A 1 638 ? 13.258 23.710 31.403 1.00 86.44 638 THR A CA 1
ATOM 4931 C C . THR A 1 638 ? 13.219 22.449 30.550 1.00 86.44 638 THR A C 1
ATOM 4933 O O . THR A 1 638 ? 12.151 21.877 30.344 1.00 86.44 638 THR A O 1
ATOM 4936 N N . ALA A 1 639 ? 14.381 21.996 30.068 1.00 80.94 639 ALA A N 1
ATOM 4937 C CA . ALA A 1 639 ? 14.476 20.725 29.355 1.00 80.94 639 ALA A CA 1
ATOM 4938 C C . ALA A 1 639 ? 13.950 19.589 30.246 1.00 80.94 639 ALA A C 1
ATOM 4940 O O . ALA A 1 639 ? 14.396 19.438 31.384 1.00 80.94 639 ALA A O 1
ATOM 4941 N N . THR A 1 640 ? 12.996 18.822 29.726 1.00 82.31 640 THR A N 1
ATOM 4942 C CA . THR A 1 640 ? 12.376 17.695 30.420 1.00 82.31 640 THR A CA 1
ATOM 4943 C C . THR A 1 640 ? 12.672 16.400 29.677 1.00 82.31 640 THR A C 1
ATOM 4945 O O . THR A 1 640 ? 12.726 16.385 28.448 1.00 82.31 640 THR A O 1
ATOM 4948 N N . SER A 1 641 ? 12.886 15.330 30.436 1.00 79.75 641 SER A N 1
ATOM 4949 C CA . SER A 1 641 ? 12.909 13.950 29.943 1.00 79.75 641 SER A CA 1
ATOM 4950 C C . SER A 1 641 ? 11.631 13.203 30.329 1.00 79.75 641 SER A C 1
ATOM 4952 O O . SER A 1 641 ? 11.599 11.974 30.279 1.00 79.75 641 SER A O 1
ATOM 4954 N N . ALA A 1 642 ? 10.613 13.928 30.799 1.00 82.88 642 ALA A N 1
ATOM 4955 C CA . ALA A 1 642 ? 9.345 13.350 31.182 1.00 82.88 642 ALA A CA 1
ATOM 4956 C C . ALA A 1 642 ? 8.650 12.744 29.967 1.00 82.88 642 ALA A C 1
ATOM 4958 O O . ALA A 1 642 ? 8.653 13.308 28.872 1.00 82.88 642 ALA A O 1
ATOM 4959 N N . SER A 1 643 ? 8.059 11.580 30.182 1.00 80.06 643 SER A N 1
ATOM 4960 C CA . SER A 1 643 ? 7.340 10.832 29.162 1.00 80.06 643 SER A CA 1
ATOM 4961 C C . SER A 1 643 ? 6.218 10.042 29.818 1.00 80.06 643 SER A C 1
ATOM 4963 O O . SER A 1 643 ? 6.139 9.948 31.048 1.00 80.06 643 SER A O 1
ATOM 4965 N N . GLY A 1 644 ? 5.319 9.520 28.996 1.00 82.38 644 GLY A N 1
ATOM 4966 C CA . GLY A 1 644 ? 4.150 8.799 29.460 1.00 82.38 644 GLY A CA 1
ATOM 4967 C C . GLY A 1 644 ? 3.074 8.746 28.394 1.00 82.38 644 GLY A C 1
ATOM 4968 O O . GLY A 1 644 ? 3.306 9.071 27.230 1.00 82.38 644 GLY A O 1
ATOM 4969 N N . SER A 1 645 ? 1.871 8.390 28.804 1.00 86.62 645 SER A N 1
ATOM 4970 C CA . SER A 1 645 ? 0.712 8.295 27.937 1.00 86.62 645 SER A CA 1
ATOM 4971 C C . SER A 1 645 ? -0.587 8.549 28.697 1.00 86.62 645 SER A C 1
ATOM 4973 O O . SER A 1 645 ? -0.632 8.568 29.928 1.00 86.62 645 SER A O 1
ATOM 4975 N N . THR A 1 646 ? -1.655 8.789 27.949 1.00 89.25 646 THR A N 1
ATOM 4976 C CA . THR A 1 646 ? -2.996 9.001 28.484 1.00 89.25 646 THR A CA 1
ATOM 4977 C C . THR A 1 646 ? -4.027 8.309 27.602 1.00 89.25 646 THR A C 1
ATOM 4979 O O . THR A 1 646 ? -3.882 8.244 26.377 1.00 89.25 646 THR A O 1
ATOM 4982 N N . LEU A 1 647 ? -5.054 7.768 28.242 1.00 90.50 647 LEU A N 1
ATOM 4983 C CA . LEU A 1 647 ? -6.222 7.160 27.632 1.00 90.50 647 LEU A CA 1
ATOM 4984 C C . LEU A 1 647 ? -7.462 7.893 28.140 1.00 90.50 647 LEU A C 1
ATOM 4986 O O . LEU A 1 647 ? -7.705 7.943 29.343 1.00 90.50 647 LEU A O 1
ATOM 4990 N N . LEU A 1 648 ? -8.269 8.392 27.211 1.00 92.06 648 LEU A N 1
ATOM 4991 C CA . LEU A 1 648 ? -9.624 8.858 27.455 1.00 92.06 648 LEU A CA 1
ATOM 4992 C C . LEU A 1 648 ? -10.604 7.855 26.843 1.00 92.06 648 LEU A C 1
ATOM 4994 O O . LEU A 1 648 ? -10.553 7.573 25.648 1.00 92.06 648 LEU A O 1
ATOM 4998 N N . VAL A 1 649 ? -11.498 7.313 27.664 1.00 90.06 649 VAL A N 1
ATOM 4999 C CA . VAL A 1 649 ? -12.594 6.437 27.240 1.00 90.06 649 VAL A CA 1
ATOM 5000 C C . VAL A 1 649 ? -13.882 7.236 27.287 1.00 90.06 649 VAL A C 1
ATOM 5002 O O . VAL A 1 649 ? -14.294 7.666 28.363 1.00 90.06 649 VAL A O 1
ATOM 5005 N N . LEU A 1 650 ? -14.509 7.430 26.135 1.00 88.75 650 LEU A N 1
ATOM 5006 C CA . LEU A 1 650 ? -15.837 8.015 26.020 1.00 88.75 650 LEU A CA 1
ATOM 5007 C C . LEU A 1 650 ? -16.853 6.873 25.922 1.00 88.75 650 LEU A C 1
ATOM 5009 O O . LEU A 1 650 ? -16.699 5.983 25.082 1.00 88.75 650 LEU A O 1
ATOM 5013 N N . ASN A 1 651 ? -17.853 6.868 26.804 1.00 84.12 651 ASN A N 1
ATOM 5014 C CA . ASN A 1 651 ? -18.924 5.869 26.766 1.00 84.12 651 ASN A CA 1
ATOM 5015 C C . ASN A 1 651 ? -19.732 5.961 25.459 1.00 84.12 651 ASN A C 1
ATOM 5017 O O . ASN A 1 651 ? -19.732 7.000 24.798 1.00 84.12 651 ASN A O 1
ATOM 5021 N N . GLY A 1 652 ? -20.434 4.886 25.092 1.00 71.19 652 GLY A N 1
ATOM 5022 C CA . GLY A 1 652 ? -21.175 4.838 23.828 1.00 71.19 652 GLY A CA 1
ATOM 5023 C C . GLY A 1 652 ? -22.194 5.968 23.650 1.00 71.19 652 GLY A C 1
ATOM 5024 O O . GLY A 1 652 ? -22.316 6.481 22.543 1.00 71.19 652 GLY A O 1
ATOM 5025 N N . SER A 1 653 ? -22.828 6.453 24.726 1.00 70.81 653 SER A N 1
ATOM 5026 C CA . SER A 1 653 ? -23.740 7.608 24.672 1.00 70.81 653 SER A CA 1
ATOM 5027 C C . SER A 1 653 ? -23.043 8.986 24.610 1.00 70.81 653 SER A C 1
ATOM 5029 O O . SER A 1 653 ? -23.699 10.003 24.837 1.00 70.81 653 SER A O 1
ATOM 5031 N N . ASN A 1 654 ? -21.713 9.051 24.467 1.00 82.62 654 ASN A N 1
ATOM 5032 C CA . ASN A 1 654 ? -20.873 10.263 24.516 1.00 82.62 654 ASN A CA 1
ATOM 5033 C C . ASN A 1 654 ? -21.061 11.179 25.750 1.00 82.62 654 ASN A C 1
ATOM 5035 O O . ASN A 1 654 ? -20.758 12.372 25.712 1.00 82.62 654 ASN A O 1
ATOM 5039 N N . ARG A 1 655 ? -21.559 10.647 26.868 1.00 82.88 655 ARG A N 1
ATOM 5040 C CA . ARG A 1 655 ? -21.937 11.424 28.059 1.00 82.88 655 ARG A CA 1
ATOM 5041 C C . ARG A 1 655 ? -20.845 11.483 29.119 1.00 82.88 655 ARG A C 1
ATOM 5043 O O . ARG A 1 655 ? -20.769 12.451 29.872 1.00 82.88 655 ARG A O 1
ATOM 5050 N N . VAL A 1 656 ? -20.047 10.434 29.239 1.00 87.19 656 VAL A N 1
ATOM 5051 C CA . VAL A 1 656 ? -19.093 10.236 30.326 1.00 87.19 656 VAL A CA 1
ATOM 5052 C C . VAL A 1 656 ? -17.734 9.913 29.733 1.00 87.19 656 VAL A C 1
ATOM 5054 O O . VAL A 1 656 ? -17.585 8.929 29.009 1.00 87.19 656 VAL A O 1
ATOM 5057 N N . ALA A 1 657 ? -16.742 10.726 30.085 1.00 90.94 657 ALA A N 1
ATOM 5058 C CA . ALA A 1 657 ? -15.351 10.487 29.742 1.00 90.94 657 ALA A CA 1
ATOM 5059 C C . ALA A 1 657 ? -14.571 10.030 30.979 1.00 90.94 657 ALA A C 1
ATOM 5061 O O . ALA A 1 657 ? -14.657 10.635 32.049 1.00 90.94 657 ALA A O 1
ATOM 5062 N N . THR A 1 658 ? -13.795 8.962 30.819 1.00 91.12 658 THR A N 1
ATOM 5063 C CA . THR A 1 658 ? -12.907 8.412 31.850 1.00 91.12 658 THR A CA 1
ATOM 5064 C C . THR A 1 658 ? -11.459 8.558 31.408 1.00 91.12 658 THR A C 1
ATOM 5066 O O . THR A 1 658 ? -11.117 8.114 30.318 1.00 91.12 658 THR A O 1
ATOM 5069 N N . ILE A 1 659 ? -10.608 9.158 32.239 1.00 91.31 659 ILE A N 1
ATOM 5070 C CA . ILE A 1 659 ? -9.189 9.395 31.969 1.00 91.31 659 ILE A CA 1
ATOM 5071 C C . ILE A 1 659 ? -8.319 8.482 32.834 1.00 91.31 659 ILE A C 1
ATOM 5073 O O . ILE A 1 659 ? -8.481 8.391 34.056 1.00 91.31 659 ILE A O 1
ATOM 5077 N N . ASN A 1 660 ? -7.358 7.860 32.162 1.00 89.62 660 ASN A N 1
ATOM 5078 C CA . ASN A 1 660 ? -6.289 7.042 32.705 1.00 89.62 660 ASN A CA 1
ATOM 5079 C C . ASN A 1 660 ? -4.949 7.603 32.214 1.00 89.62 660 ASN A C 1
ATOM 5081 O O . ASN A 1 660 ? -4.681 7.607 31.016 1.00 89.62 660 ASN A O 1
ATOM 5085 N N . ASP A 1 661 ? -4.100 8.054 33.131 1.00 88.19 661 ASP A N 1
ATOM 5086 C CA . ASP A 1 661 ? -2.796 8.636 32.835 1.00 88.19 661 ASP A CA 1
ATOM 5087 C C . ASP A 1 661 ? -1.672 7.783 33.411 1.00 88.19 661 ASP A C 1
ATOM 5089 O O . ASP A 1 661 ? -1.754 7.291 34.536 1.00 88.19 661 ASP A O 1
ATOM 5093 N N . PHE A 1 662 ? -0.564 7.725 32.683 1.00 85.38 662 PHE A N 1
ATOM 5094 C CA . PHE A 1 662 ? 0.727 7.269 33.172 1.00 85.38 662 PHE A CA 1
ATOM 5095 C C . PHE A 1 662 ? 1.799 8.269 32.742 1.00 85.38 662 PHE A C 1
ATOM 5097 O O . PHE A 1 662 ? 1.852 8.657 31.581 1.00 85.38 662 PHE A O 1
ATOM 5104 N N . PHE A 1 663 ? 2.655 8.712 33.660 1.00 87.12 663 PHE A N 1
ATOM 5105 C CA . PHE A 1 663 ? 3.811 9.543 33.327 1.00 87.12 663 PHE A CA 1
ATOM 5106 C C . PHE A 1 663 ? 4.871 9.481 34.421 1.00 87.12 663 PHE A C 1
ATOM 5108 O O . PHE A 1 663 ? 4.574 9.248 35.595 1.00 87.12 663 PHE A O 1
ATOM 5115 N N . GLU A 1 664 ? 6.111 9.754 34.036 1.00 85.31 664 GLU A N 1
ATOM 5116 C CA . GLU A 1 664 ? 7.268 9.745 34.925 1.00 85.31 664 GLU A CA 1
ATOM 5117 C C . GLU A 1 664 ? 8.297 10.820 34.548 1.00 85.31 664 GLU A C 1
ATOM 5119 O O . GLU A 1 664 ? 8.165 11.506 33.537 1.00 85.31 664 GLU A O 1
ATOM 5124 N N . ASN A 1 665 ? 9.334 10.968 35.380 1.00 87.56 665 ASN A N 1
ATOM 5125 C CA . ASN A 1 665 ? 10.495 11.834 35.135 1.00 87.56 665 ASN A CA 1
ATOM 5126 C C . ASN A 1 665 ? 10.187 13.330 34.937 1.00 87.56 665 ASN A C 1
ATOM 5128 O O . ASN A 1 665 ? 10.938 14.032 34.260 1.00 87.56 665 ASN A O 1
ATOM 5132 N N . LEU A 1 666 ? 9.126 13.837 35.578 1.00 89.62 666 LEU A N 1
ATOM 5133 C CA . LEU A 1 666 ? 8.868 15.277 35.662 1.00 89.62 666 LEU A CA 1
ATOM 5134 C C . LEU A 1 666 ? 10.068 16.022 36.271 1.00 89.62 666 LEU A C 1
ATOM 5136 O O . LEU A 1 666 ? 10.653 15.593 37.268 1.00 89.62 666 LEU A O 1
ATOM 5140 N N . THR A 1 667 ? 10.402 17.185 35.714 1.00 91.38 667 THR A N 1
ATOM 5141 C CA . THR A 1 667 ? 11.546 18.012 36.137 1.00 91.38 667 THR A CA 1
ATOM 5142 C C . THR A 1 667 ? 11.406 18.557 37.557 1.00 91.38 667 THR A C 1
ATOM 5144 O O . THR A 1 667 ? 12.397 18.957 38.172 1.00 91.38 667 THR A O 1
ATOM 5147 N N . SER A 1 668 ? 10.179 18.634 38.077 1.00 92.69 668 SER A N 1
ATOM 5148 C CA . SER A 1 668 ? 9.865 19.097 39.429 1.00 92.69 668 SER A CA 1
ATOM 5149 C C . SER A 1 668 ? 8.480 18.623 39.872 1.00 92.69 668 SER A C 1
ATOM 5151 O O . SER A 1 668 ? 7.760 17.983 39.110 1.00 92.69 668 SER A O 1
ATOM 5153 N N . ALA A 1 669 ? 8.102 18.935 41.116 1.00 92.50 669 ALA A N 1
ATOM 5154 C CA . ALA A 1 669 ? 6.784 18.595 41.639 1.00 92.50 669 ALA A CA 1
ATOM 5155 C C . ALA A 1 669 ? 5.666 19.152 40.744 1.00 92.50 669 ALA A C 1
ATOM 5157 O O . ALA A 1 669 ? 5.698 20.318 40.338 1.00 92.50 669 ALA A O 1
ATOM 5158 N N . GLN A 1 670 ? 4.678 18.307 40.466 1.00 94.00 670 GLN A N 1
ATOM 5159 C CA . GLN A 1 670 ? 3.487 18.681 39.721 1.00 94.00 670 GLN A CA 1
ATOM 5160 C C . GLN A 1 670 ? 2.644 19.681 40.512 1.00 94.00 670 GLN A C 1
ATOM 5162 O O . GLN A 1 670 ? 2.533 19.583 41.736 1.00 94.00 670 GLN A O 1
ATOM 5167 N N . THR A 1 671 ? 2.059 20.643 39.806 1.00 92.38 671 THR A N 1
ATOM 5168 C CA . THR A 1 671 ? 1.180 21.666 40.376 1.00 92.38 671 THR A CA 1
ATOM 5169 C C . THR A 1 671 ? -0.269 21.435 39.974 1.00 92.38 671 THR A C 1
ATOM 5171 O O . THR A 1 671 ? -1.108 21.361 40.861 1.00 92.38 671 THR A O 1
ATOM 5174 N N . ASN A 1 672 ? -0.545 21.258 38.677 1.00 88.69 672 ASN A N 1
ATOM 5175 C CA . ASN A 1 672 ? -1.890 21.086 38.119 1.00 88.69 672 ASN A CA 1
ATOM 5176 C C . ASN A 1 672 ? -1.901 20.112 36.927 1.00 88.69 672 ASN A C 1
ATOM 5178 O O . ASN A 1 672 ? -0.860 19.811 36.333 1.00 88.69 672 ASN A O 1
ATOM 5182 N N . THR A 1 673 ? -3.111 19.697 36.547 1.00 90.31 673 THR A N 1
ATOM 5183 C CA . THR A 1 673 ? -3.415 18.924 35.339 1.00 90.31 673 THR A CA 1
ATOM 5184 C C . THR A 1 673 ? -4.701 19.437 34.706 1.00 90.31 673 THR A C 1
ATOM 5186 O O . THR A 1 673 ? -5.690 19.618 35.418 1.00 90.31 673 THR A O 1
ATOM 5189 N N . HIS A 1 674 ? -4.714 19.592 33.383 1.00 90.00 674 HIS A N 1
ATOM 5190 C CA . HIS A 1 674 ? -5.902 20.032 32.652 1.00 90.00 674 HIS A CA 1
ATOM 5191 C C . HIS A 1 674 ? -6.073 19.275 31.332 1.00 90.00 674 HIS A C 1
ATOM 5193 O O . HIS A 1 674 ? -5.093 18.849 30.716 1.00 90.00 674 HIS A O 1
ATOM 5199 N N . VAL A 1 675 ? -7.320 19.178 30.874 1.00 90.50 675 VAL A N 1
ATOM 5200 C CA . VAL A 1 675 ? -7.671 18.892 29.481 1.00 90.50 675 VAL A CA 1
ATOM 5201 C C . VAL A 1 675 ? -8.036 20.211 28.809 1.00 90.50 675 VAL A C 1
ATOM 5203 O O . VAL A 1 675 ? -8.857 20.969 29.324 1.00 90.50 675 VAL A O 1
ATOM 5206 N N . HIS A 1 676 ? -7.431 20.493 27.663 1.00 88.50 676 HIS A N 1
ATOM 5207 C CA . HIS A 1 676 ? -7.592 21.733 26.908 1.00 88.50 676 HIS A CA 1
ATOM 5208 C C . HIS A 1 676 ? -8.052 21.455 25.480 1.00 88.50 676 HIS A C 1
ATOM 5210 O O . HIS A 1 676 ? -7.750 20.402 24.923 1.00 88.50 676 HIS A O 1
ATOM 5216 N N . LYS A 1 677 ? -8.688 22.449 24.855 1.00 85.69 677 LYS A N 1
ATOM 5217 C CA . LYS A 1 677 ? -8.864 22.520 23.397 1.00 85.69 677 LYS A CA 1
ATOM 5218 C C . LYS A 1 677 ? -7.723 23.338 22.777 1.00 85.69 677 LYS A C 1
ATOM 5220 O O . LYS A 1 677 ? -7.437 24.433 23.258 1.00 85.69 677 LYS A O 1
ATOM 5225 N N . ALA A 1 678 ? -7.059 22.841 21.732 1.00 80.25 678 ALA A N 1
ATOM 5226 C CA . ALA A 1 678 ? -5.965 23.563 21.060 1.00 80.25 678 ALA A CA 1
ATOM 5227 C C . ALA A 1 678 ? -6.443 24.827 20.305 1.00 80.25 678 ALA A C 1
ATOM 5229 O O . ALA A 1 678 ? -7.632 24.996 20.052 1.00 80.25 678 ALA A O 1
ATOM 5230 N N . THR A 1 679 ? -5.535 25.736 19.927 1.00 72.81 679 THR A N 1
ATOM 5231 C CA . THR A 1 679 ? -5.853 26.959 19.148 1.00 72.81 679 THR A CA 1
ATOM 5232 C C . THR A 1 679 ? -5.033 26.997 17.849 1.00 72.81 679 THR A C 1
ATOM 5234 O O . THR A 1 679 ? -3.882 26.577 17.850 1.00 72.81 679 THR A O 1
ATOM 5237 N N . LEU A 1 680 ? -5.608 27.481 16.739 1.00 64.62 680 LEU A N 1
ATOM 5238 C CA . LEU A 1 680 ? -4.935 27.608 15.431 1.00 64.62 680 LEU A CA 1
ATOM 5239 C C . LEU A 1 680 ? -4.324 29.009 15.245 1.00 64.62 680 LEU A C 1
ATOM 5241 O O . LEU A 1 680 ? -5.022 30.001 15.453 1.00 64.62 680 LEU A O 1
ATOM 5245 N N . ASP A 1 681 ? -3.070 29.087 14.785 1.00 58.09 681 ASP A N 1
ATOM 5246 C CA . ASP A 1 681 ? -2.405 30.317 14.326 1.00 58.09 681 ASP A CA 1
ATOM 5247 C C . ASP A 1 681 ? -2.238 30.304 12.782 1.00 58.09 681 ASP A C 1
ATOM 5249 O O . ASP A 1 681 ? -2.373 29.256 12.145 1.00 58.09 681 ASP A O 1
ATOM 5253 N N . PRO A 1 682 ? -1.944 31.453 12.135 1.00 52.41 682 PRO A N 1
ATOM 5254 C CA . PRO A 1 682 ? -1.825 31.553 10.672 1.00 52.41 682 PRO A CA 1
ATOM 5255 C C . PRO A 1 682 ? -0.692 30.726 10.037 1.00 52.41 682 PRO A C 1
ATOM 5257 O O . PRO A 1 682 ? -0.766 30.431 8.848 1.00 52.41 682 PRO A O 1
ATOM 5260 N N . ASP A 1 683 ? 0.332 30.357 10.814 1.00 51.16 683 ASP A N 1
ATOM 5261 C CA . ASP A 1 683 ? 1.500 29.577 10.368 1.00 51.16 683 ASP A CA 1
ATOM 5262 C C . ASP A 1 683 ? 1.406 28.079 10.762 1.00 51.16 683 ASP A C 1
ATOM 5264 O O . ASP A 1 683 ? 2.376 27.336 10.617 1.00 51.16 683 ASP A O 1
ATOM 5268 N N . GLY A 1 684 ? 0.250 27.630 11.276 1.00 54.81 684 GLY A N 1
ATOM 5269 C CA . GLY A 1 684 ? 0.016 26.296 11.857 1.00 54.81 684 GLY A CA 1
ATOM 5270 C C . GLY A 1 684 ? -0.580 26.382 13.270 1.00 54.81 684 GLY A C 1
ATOM 5271 O O . GLY A 1 684 ? -0.775 27.474 13.801 1.00 54.81 684 GLY A O 1
ATOM 5272 N N . ILE A 1 685 ? -0.885 25.253 13.923 1.00 52.25 685 ILE A N 1
ATOM 5273 C CA . ILE A 1 685 ? -1.253 25.279 15.353 1.00 52.25 685 ILE A CA 1
ATOM 5274 C C . ILE A 1 685 ? -0.054 25.808 16.154 1.00 52.25 685 ILE A C 1
ATOM 5276 O O . ILE A 1 685 ? 0.973 25.140 16.236 1.00 52.25 685 ILE A O 1
ATOM 5280 N N . THR A 1 686 ? -0.189 26.979 16.787 1.00 51.44 686 THR A N 1
ATOM 5281 C CA . THR A 1 686 ? 0.659 27.333 17.930 1.00 51.44 686 THR A CA 1
ATOM 5282 C C . THR A 1 686 ? -0.097 26.991 19.206 1.00 51.44 686 THR A C 1
ATOM 5284 O O . THR A 1 686 ? -1.217 27.434 19.468 1.00 51.44 686 THR A O 1
ATOM 5287 N N . LEU A 1 687 ? 0.525 26.157 20.025 1.00 54.69 687 LEU A N 1
ATOM 5288 C CA . LEU A 1 687 ? -0.075 25.591 21.227 1.00 54.69 687 LEU A CA 1
ATOM 5289 C C . LEU A 1 687 ? 0.027 26.583 22.383 1.00 54.69 687 LEU A C 1
ATOM 5291 O O . LEU A 1 687 ? 0.724 26.372 23.370 1.00 54.69 687 LEU A O 1
ATOM 5295 N N . ARG A 1 688 ? -0.648 27.725 22.258 1.00 55.72 688 ARG A N 1
ATOM 5296 C CA . ARG A 1 688 ? -0.949 28.553 23.431 1.00 55.72 688 ARG A CA 1
ATOM 5297 C C . ARG A 1 688 ? -2.094 27.887 24.189 1.00 55.72 688 ARG A C 1
ATOM 5299 O O . ARG A 1 688 ? -2.992 27.341 23.556 1.00 55.72 688 ARG A O 1
ATOM 5306 N N . ALA A 1 689 ? -2.063 27.953 25.523 1.00 60.06 689 ALA A N 1
ATOM 5307 C CA . ALA A 1 689 ? -3.100 27.393 26.389 1.00 60.06 689 ALA A CA 1
ATOM 5308 C C . ALA A 1 689 ? -4.497 27.852 25.934 1.00 60.06 689 ALA A C 1
ATOM 5310 O O . ALA A 1 689 ? -4.885 29.001 26.165 1.00 60.06 689 ALA A O 1
ATOM 5311 N N . GLY A 1 690 ? -5.219 26.967 25.246 1.00 71.31 690 GLY A N 1
ATOM 5312 C CA . GLY A 1 690 ? -6.607 27.196 24.873 1.00 71.31 690 GLY A CA 1
ATOM 5313 C C . GLY A 1 690 ? -7.531 27.014 26.079 1.00 71.31 690 GLY A C 1
ATOM 5314 O O . GLY A 1 690 ? -7.054 26.755 27.192 1.00 71.31 690 GLY A O 1
ATOM 5315 N N . PRO A 1 691 ? -8.853 27.175 25.904 1.00 82.44 691 PRO A N 1
ATOM 5316 C CA . PRO A 1 691 ? -9.793 27.055 27.013 1.00 82.44 691 PRO A CA 1
ATOM 5317 C C . PRO A 1 691 ? -9.664 25.683 27.688 1.00 82.44 691 PRO A C 1
ATOM 5319 O O . PRO A 1 691 ? -9.485 24.660 27.019 1.00 82.44 691 PRO A O 1
ATOM 5322 N N . ILE A 1 692 ? -9.722 25.685 29.023 1.00 87.06 692 ILE A N 1
ATOM 5323 C CA . ILE A 1 692 ? -9.781 24.460 29.822 1.00 87.06 692 ILE A CA 1
ATOM 5324 C C . ILE A 1 692 ? -11.154 23.832 29.583 1.00 87.06 692 ILE A C 1
ATOM 5326 O O . ILE A 1 692 ? -12.184 24.488 29.739 1.00 87.06 692 ILE A O 1
ATOM 5330 N N . VAL A 1 693 ? -11.143 22.569 29.172 1.00 88.62 693 VAL A N 1
ATOM 5331 C CA . VAL A 1 693 ? -12.334 21.725 29.053 1.00 88.62 693 VAL A CA 1
ATOM 5332 C C . VAL A 1 693 ? -12.608 21.049 30.389 1.00 88.62 693 VAL A C 1
ATOM 5334 O O . VAL A 1 693 ? -13.744 21.056 30.848 1.00 88.62 693 VAL A O 1
ATOM 5337 N N . GLU A 1 694 ? -11.562 20.520 31.032 1.00 90.44 694 GLU A N 1
ATOM 5338 C CA . GLU A 1 694 ? -11.667 19.855 32.330 1.00 90.44 694 GLU A CA 1
ATOM 5339 C C . GLU A 1 694 ? -10.426 20.095 33.196 1.00 90.44 694 GLU A C 1
ATOM 5341 O O . GLU A 1 694 ? -9.291 20.039 32.711 1.00 90.44 694 GLU A O 1
ATOM 5346 N N . SER A 1 695 ? -10.641 20.310 34.494 1.00 89.75 695 SER A N 1
ATOM 5347 C CA . SER A 1 695 ? -9.579 20.401 35.496 1.00 89.75 695 SER A CA 1
ATOM 5348 C C . SER A 1 695 ? -9.566 19.119 36.313 1.00 89.75 695 SER A C 1
ATOM 5350 O O . SER A 1 695 ? -10.536 18.818 37.000 1.00 89.75 695 SER A O 1
ATOM 5352 N N . ILE A 1 696 ? -8.455 18.376 36.297 1.00 91.06 696 ILE A N 1
ATOM 5353 C CA . ILE A 1 696 ? -8.374 17.092 37.012 1.00 91.06 696 ILE A CA 1
ATOM 5354 C C . ILE A 1 696 ? -8.166 17.352 38.512 1.00 91.06 696 ILE A C 1
ATOM 5356 O O . ILE A 1 696 ? -7.045 17.385 39.033 1.00 91.06 696 ILE A O 1
ATOM 5360 N N . THR A 1 697 ? -9.281 17.586 39.197 1.00 90.00 697 THR A N 1
ATOM 5361 C CA . THR A 1 697 ? -9.388 17.915 40.622 1.00 90.00 697 THR A CA 1
ATOM 5362 C C . THR A 1 697 ? -10.243 16.891 41.365 1.00 90.00 697 THR A C 1
ATOM 5364 O O . THR A 1 697 ? -10.977 16.112 40.760 1.00 90.00 697 THR A O 1
ATOM 5367 N N . ASP A 1 698 ? -10.144 16.870 42.693 1.00 87.00 698 ASP A N 1
ATOM 5368 C CA . ASP A 1 698 ? -10.882 15.944 43.563 1.00 87.00 698 ASP A CA 1
ATOM 5369 C C . ASP A 1 698 ? -12.414 16.070 43.486 1.00 87.00 698 ASP A C 1
ATOM 5371 O O . ASP A 1 698 ? -13.118 15.109 43.803 1.00 87.00 698 ASP A O 1
ATOM 5375 N N . ASP A 1 699 ? -12.926 17.223 43.053 1.00 80.50 699 ASP A N 1
ATOM 5376 C CA . ASP A 1 699 ? -14.356 17.513 42.918 1.00 80.50 699 ASP A CA 1
ATOM 5377 C C . ASP A 1 699 ? -14.820 17.816 41.479 1.00 80.50 699 ASP A C 1
ATOM 5379 O O . ASP A 1 699 ? -16.006 18.081 41.270 1.00 80.50 699 ASP A O 1
ATOM 5383 N N . GLY A 1 700 ? -13.919 17.759 40.490 1.00 73.12 700 GLY A N 1
ATOM 5384 C CA . GLY A 1 700 ? -14.230 18.006 39.074 1.00 73.12 700 GLY A CA 1
ATOM 5385 C C . GLY A 1 700 ? -14.577 19.460 38.736 1.00 73.12 700 GLY A C 1
ATOM 5386 O O . GLY A 1 700 ? -15.227 19.726 37.719 1.00 73.12 700 GLY A O 1
ATOM 5387 N N . THR A 1 701 ? -14.203 20.410 39.601 1.00 78.19 701 THR A N 1
ATOM 5388 C CA . THR A 1 701 ? -14.359 21.852 39.364 1.00 78.19 701 THR A CA 1
ATOM 5389 C C . THR A 1 701 ? -13.014 22.529 39.104 1.00 78.19 701 THR A C 1
ATOM 5391 O O . THR A 1 701 ? -11.975 22.099 39.611 1.00 78.19 701 THR A O 1
ATOM 5394 N N . GLU A 1 702 ? -13.021 23.661 38.388 1.00 73.00 702 GLU A N 1
ATOM 5395 C CA . GLU A 1 702 ? -11.811 24.475 38.159 1.00 73.00 702 GLU A CA 1
ATOM 5396 C C . GLU A 1 702 ? -11.167 25.007 39.452 1.00 73.00 702 GLU A C 1
ATOM 5398 O O . GLU A 1 702 ? -9.997 25.387 39.455 1.00 73.00 702 GLU A O 1
ATOM 5403 N N . THR A 1 703 ? -11.920 25.051 40.554 1.00 78.81 703 THR A N 1
ATOM 5404 C CA . THR A 1 703 ? -11.456 25.543 41.860 1.00 78.81 703 THR A CA 1
ATOM 5405 C C . THR A 1 703 ? -11.124 24.436 42.860 1.00 78.81 703 THR A C 1
ATOM 5407 O O . THR A 1 703 ? -10.726 24.752 43.985 1.00 78.81 703 THR A O 1
ATOM 5410 N N . GLY A 1 704 ? -11.315 23.171 42.478 1.00 82.75 704 GLY A N 1
ATOM 5411 C CA . GLY A 1 704 ? -11.046 22.003 43.311 1.00 82.75 704 GLY A CA 1
ATOM 5412 C C . GLY A 1 704 ? -9.562 21.811 43.617 1.00 82.75 704 GLY A C 1
ATOM 5413 O O . GLY A 1 704 ? -8.690 22.491 43.065 1.00 82.75 704 GLY A O 1
ATOM 5414 N N . SER A 1 705 ? -9.248 20.865 44.503 1.00 90.00 705 SER A N 1
ATOM 5415 C CA . SER A 1 705 ? -7.850 20.536 44.798 1.00 90.00 705 SER A CA 1
ATOM 5416 C C . SER A 1 705 ? -7.278 19.683 43.659 1.00 90.00 705 SER A C 1
ATOM 5418 O O . SER A 1 705 ? -7.868 18.650 43.343 1.00 90.00 705 SER A O 1
ATOM 5420 N N . PRO A 1 706 ? -6.136 20.053 43.048 1.00 90.12 706 PRO A N 1
ATOM 5421 C CA . PRO A 1 706 ? -5.544 19.269 41.967 1.00 90.12 706 PRO A CA 1
ATOM 5422 C C . PRO A 1 706 ? -5.193 17.848 42.407 1.00 90.12 706 PRO A C 1
ATOM 5424 O O . PRO A 1 706 ? -4.569 17.651 43.456 1.00 90.12 706 PRO A O 1
ATOM 5427 N N . ILE A 1 707 ? -5.537 16.861 41.580 1.00 90.00 707 ILE A N 1
ATOM 5428 C CA . ILE A 1 707 ? -5.044 15.494 41.750 1.00 90.00 707 ILE A CA 1
ATOM 5429 C C . ILE A 1 707 ? -3.635 15.437 41.150 1.00 90.00 707 ILE A C 1
ATOM 5431 O O . ILE A 1 707 ? -3.424 15.754 39.978 1.00 90.00 707 ILE A O 1
ATOM 5435 N N . LEU A 1 708 ? -2.659 15.072 41.983 1.00 90.94 708 LEU A N 1
ATOM 5436 C CA . LEU A 1 708 ? -1.245 15.010 41.613 1.00 90.94 708 LEU A CA 1
ATOM 5437 C C . LEU A 1 708 ? -0.810 13.563 41.369 1.00 90.94 708 LEU A C 1
ATOM 5439 O O . LEU A 1 708 ? -1.214 12.652 42.089 1.00 90.94 708 LEU A O 1
ATOM 5443 N N . GLY A 1 709 ? 0.090 13.386 40.410 1.00 89.31 709 GLY A N 1
ATOM 5444 C CA . GLY A 1 709 ? 0.565 12.103 39.915 1.00 89.31 709 GLY A CA 1
ATOM 5445 C C . GLY A 1 709 ? -0.307 11.528 38.791 1.00 89.31 709 GLY A C 1
ATOM 5446 O O . GLY A 1 709 ? -1.271 12.164 38.355 1.00 89.31 709 GLY A O 1
ATOM 5447 N N . PRO A 1 710 ? 0.058 10.337 38.293 1.00 87.81 710 PRO A N 1
ATOM 5448 C CA . PRO A 1 710 ? -0.775 9.549 37.390 1.00 87.81 710 PRO A CA 1
ATOM 5449 C C . PRO A 1 710 ? -2.171 9.308 37.982 1.00 87.81 710 PRO A C 1
ATOM 5451 O O . PRO A 1 710 ? -2.295 9.015 39.174 1.00 87.81 710 PRO A O 1
ATOM 5454 N N . VAL A 1 711 ? -3.216 9.422 37.161 1.00 87.94 711 VAL A N 1
ATOM 5455 C CA . VAL A 1 711 ? -4.613 9.192 37.567 1.00 87.94 711 VAL A CA 1
ATOM 5456 C C . VAL A 1 711 ? -5.162 7.938 36.903 1.00 87.94 711 VAL A C 1
ATOM 5458 O O . VAL A 1 711 ? -4.786 7.617 35.784 1.00 87.94 711 VAL A O 1
ATOM 5461 N N . SER A 1 712 ? -6.057 7.224 37.581 1.00 85.94 712 SER A N 1
ATOM 5462 C CA . SER A 1 712 ? -6.748 6.064 37.016 1.00 85.94 712 SER A CA 1
ATOM 5463 C C . SER A 1 712 ? -8.220 6.108 37.414 1.00 85.94 712 SER A C 1
ATOM 5465 O O . SER A 1 712 ? -8.543 6.355 38.579 1.00 85.94 712 SER A O 1
ATOM 5467 N N . GLY A 1 713 ? -9.107 5.927 36.438 1.00 84.94 713 GLY A N 1
ATOM 5468 C CA . GLY A 1 713 ? -10.556 5.974 36.601 1.00 84.94 713 GLY A CA 1
ATOM 5469 C C . GLY A 1 713 ? -11.117 7.376 36.846 1.00 84.94 713 GLY A C 1
ATOM 5470 O O . GLY A 1 713 ? -12.213 7.500 37.398 1.00 84.94 713 GLY A O 1
ATOM 5471 N N . TYR A 1 714 ? -10.395 8.442 36.480 1.00 90.50 714 TYR A N 1
ATOM 5472 C CA . TYR A 1 714 ? -10.902 9.803 36.661 1.00 90.50 714 TYR A CA 1
ATOM 5473 C C . TYR A 1 714 ? -12.068 10.047 35.705 1.00 90.50 714 TYR A C 1
ATOM 5475 O O . TYR A 1 714 ? -11.877 10.071 34.497 1.00 90.50 714 TYR A O 1
ATOM 5483 N N . THR A 1 715 ? -13.275 10.213 36.235 1.00 89.56 715 THR A N 1
ATOM 5484 C CA . THR A 1 715 ? -14.499 10.270 35.429 1.00 89.56 715 THR A CA 1
ATOM 5485 C C . THR A 1 715 ? -15.112 11.663 35.487 1.00 89.56 715 THR A C 1
ATOM 5487 O O . THR A 1 715 ? -15.304 12.192 36.583 1.00 89.56 715 THR A O 1
ATOM 5490 N N . TYR A 1 716 ? -15.476 12.233 34.338 1.00 88.25 716 TYR A N 1
ATOM 5491 C CA . TYR A 1 716 ? -16.216 13.494 34.264 1.00 88.25 716 TYR A CA 1
ATOM 5492 C C . TYR A 1 716 ? -17.348 13.436 33.228 1.00 88.25 716 TYR A C 1
ATOM 5494 O O . TYR A 1 716 ? -17.369 12.589 32.332 1.00 88.25 716 TYR A O 1
ATOM 5502 N N . LEU A 1 717 ? -18.335 14.317 33.404 1.00 86.38 717 LEU A N 1
ATOM 5503 C CA . LEU A 1 717 ? -19.489 14.444 32.517 1.00 86.38 717 LEU A CA 1
ATOM 5504 C C . LEU A 1 717 ? -19.129 15.367 31.344 1.00 86.38 717 LEU A C 1
ATOM 5506 O O . LEU A 1 717 ? -18.648 16.476 31.573 1.00 86.38 717 LEU A O 1
ATOM 5510 N N . ILE A 1 718 ? -19.413 14.947 30.111 1.00 85.94 718 ILE A N 1
ATOM 5511 C CA . ILE A 1 718 ? -19.340 15.828 28.943 1.00 85.94 718 ILE A CA 1
ATOM 5512 C C . ILE A 1 718 ? -20.533 16.790 29.002 1.00 85.94 718 ILE A C 1
ATOM 5514 O O . ILE A 1 718 ? -21.676 16.426 28.732 1.00 85.94 718 ILE A O 1
ATOM 5518 N N . GLU A 1 719 ? -20.264 18.029 29.400 1.00 84.81 719 GLU A N 1
ATOM 5519 C CA . GLU A 1 719 ? -21.244 19.108 29.529 1.00 84.81 719 GLU A CA 1
ATOM 5520 C C . GLU A 1 719 ? -20.632 20.441 29.060 1.00 84.81 719 GLU A C 1
ATOM 5522 O O . GLU A 1 719 ? -19.412 20.524 28.902 1.00 84.81 719 GLU A O 1
ATOM 5527 N N . PRO A 1 720 ? -21.429 21.501 28.825 1.00 83.44 720 PRO A N 1
ATOM 5528 C CA . PRO A 1 720 ? -20.884 22.781 28.378 1.00 83.44 720 PRO A CA 1
ATOM 5529 C C . PRO A 1 720 ? -19.876 23.363 29.385 1.00 83.44 720 PRO A C 1
ATOM 5531 O O . PRO A 1 720 ? -20.236 23.666 30.526 1.00 83.44 720 PRO A O 1
ATOM 5534 N N . ARG A 1 721 ? -18.619 23.556 28.962 1.00 79.94 721 ARG A N 1
ATOM 5535 C CA . ARG A 1 721 ? -17.497 24.041 29.795 1.00 79.94 721 ARG A CA 1
ATOM 5536 C C . ARG A 1 721 ? -16.599 24.996 29.013 1.00 79.94 721 ARG A C 1
ATOM 5538 O O . ARG A 1 721 ? -16.516 24.916 27.794 1.00 79.94 721 ARG A O 1
ATOM 5545 N N . GLY A 1 722 ? -15.964 25.956 29.692 1.00 70.50 722 GLY A N 1
ATOM 5546 C CA . GLY A 1 722 ? -14.998 26.872 29.060 1.00 70.50 722 GLY A CA 1
ATOM 5547 C C . GLY A 1 722 ? -15.546 27.732 27.905 1.00 70.50 722 GLY A C 1
ATOM 5548 O O . GLY A 1 722 ? -14.768 28.244 27.105 1.00 70.50 722 GLY A O 1
ATOM 5549 N N . GLY A 1 723 ? -16.874 27.890 27.799 1.00 79.31 723 GLY A N 1
ATOM 5550 C CA . GLY A 1 723 ? -17.540 28.551 26.668 1.00 79.31 723 GLY A CA 1
ATOM 5551 C C . GLY A 1 723 ? -17.789 27.654 25.448 1.00 79.31 723 GLY A C 1
ATOM 5552 O O . GLY A 1 723 ? -18.287 28.158 24.447 1.00 79.31 723 GLY A O 1
ATOM 5553 N N . LEU A 1 724 ? -17.472 26.360 25.543 1.00 82.50 724 LEU A N 1
ATOM 5554 C CA . LEU A 1 724 ? -17.721 25.336 24.531 1.00 82.50 724 LEU A CA 1
ATOM 5555 C C . LEU A 1 724 ? -19.036 24.604 24.821 1.00 82.50 724 LEU A C 1
ATOM 5557 O O . LEU A 1 724 ? -19.391 24.351 25.977 1.00 82.50 724 LEU A O 1
ATOM 5561 N N . SER A 1 725 ? -19.757 24.258 23.762 1.00 85.12 725 SER A N 1
ATOM 5562 C CA . SER A 1 725 ? -20.896 23.342 23.795 1.00 85.12 725 SER A CA 1
ATOM 5563 C C . SER A 1 725 ? -20.444 21.880 23.897 1.00 85.12 725 SER A C 1
ATOM 5565 O O . SER A 1 725 ? -19.288 21.554 23.642 1.00 85.12 725 SER A O 1
ATOM 5567 N N . VAL A 1 726 ? -21.377 20.986 24.245 1.00 82.81 726 VAL A 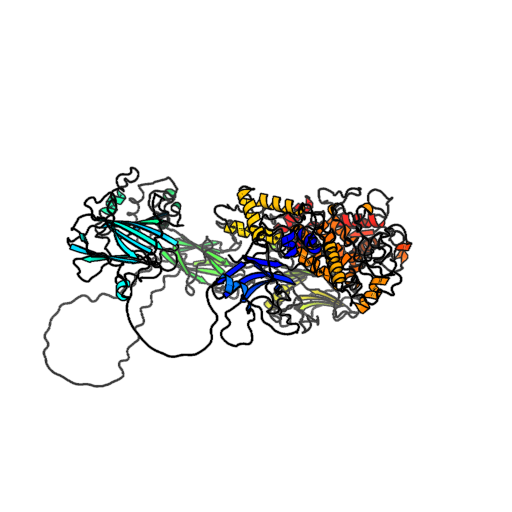N 1
ATOM 5568 C CA . VAL A 1 726 ? -21.141 19.529 24.246 1.00 82.81 726 VAL A CA 1
ATOM 5569 C C . VAL A 1 726 ? -20.636 19.056 22.884 1.00 82.81 726 VAL A C 1
ATOM 5571 O O . VAL A 1 726 ? -19.630 18.356 22.822 1.00 82.81 726 VAL A O 1
ATOM 5574 N N . GLN A 1 727 ? -21.283 19.504 21.803 1.00 78.19 727 GLN A N 1
ATOM 5575 C CA . GLN A 1 727 ? -20.910 19.110 20.448 1.00 78.19 727 GLN A CA 1
ATOM 5576 C C . GLN A 1 727 ? -19.486 19.550 20.103 1.00 78.19 727 GLN A C 1
ATOM 5578 O O . GLN A 1 727 ? -18.702 18.747 19.623 1.00 78.19 727 GLN A O 1
ATOM 5583 N N . GLU A 1 728 ? -19.098 20.782 20.444 1.00 80.00 728 GLU A N 1
ATOM 5584 C CA . GLU A 1 728 ? -17.736 21.259 20.178 1.00 80.00 728 GLU A CA 1
ATOM 5585 C C . GLU A 1 728 ? -16.660 20.468 20.935 1.00 80.00 728 GLU A C 1
ATOM 5587 O O . GLU A 1 728 ? -15.537 20.368 20.449 1.00 80.00 728 GLU A O 1
ATOM 5592 N N . ILE A 1 729 ? -16.973 19.929 22.120 1.00 84.56 729 ILE A N 1
ATOM 5593 C CA . ILE A 1 729 ? -16.055 19.067 22.880 1.00 84.56 729 ILE A CA 1
ATOM 5594 C C . ILE A 1 729 ? -15.917 17.702 22.190 1.00 84.56 729 ILE A C 1
ATOM 5596 O O . ILE A 1 729 ? -14.798 17.206 22.058 1.00 84.56 729 ILE A O 1
ATOM 5600 N N . ILE A 1 730 ? -17.030 17.118 21.734 1.00 84.12 730 ILE A N 1
ATOM 5601 C CA . ILE A 1 730 ? -17.053 15.833 21.018 1.00 84.12 730 ILE A CA 1
ATOM 5602 C C . ILE A 1 730 ? -16.337 15.956 19.667 1.00 84.12 730 ILE A C 1
ATOM 5604 O O . ILE A 1 730 ? -15.431 15.174 19.390 1.00 84.12 730 ILE A O 1
ATOM 5608 N N . ASP A 1 731 ? -16.650 16.983 18.875 1.00 80.06 731 ASP A N 1
ATOM 5609 C CA . ASP A 1 731 ? -15.996 17.254 17.590 1.00 80.06 731 ASP A CA 1
ATOM 5610 C C . ASP A 1 731 ? -14.479 17.416 17.766 1.00 80.06 731 ASP A C 1
ATOM 5612 O O . ASP A 1 731 ? -13.686 16.921 16.969 1.00 80.06 731 ASP A O 1
ATOM 5616 N N . SER A 1 732 ? -14.053 18.076 18.848 1.00 82.50 732 SER A N 1
ATOM 5617 C CA . SER A 1 732 ? -12.640 18.230 19.200 1.00 82.50 732 SER A CA 1
ATOM 5618 C C . SER A 1 732 ? -11.949 16.923 19.622 1.00 82.50 732 SER A C 1
ATOM 5620 O O . SER A 1 732 ? -10.723 16.856 19.547 1.00 82.50 732 SER A O 1
ATOM 5622 N N . LEU A 1 733 ? -12.680 15.900 20.078 1.00 84.94 733 LEU A N 1
ATOM 5623 C CA . LEU A 1 733 ? -12.130 14.563 20.354 1.00 84.94 733 LEU A CA 1
ATOM 5624 C C . LEU A 1 733 ? -12.003 13.720 19.082 1.00 84.94 733 LEU A C 1
ATOM 5626 O O . LEU A 1 733 ? -11.044 12.961 18.944 1.00 84.94 733 LEU A O 1
ATOM 5630 N N . GLU A 1 734 ? -12.953 13.847 18.157 1.00 82.00 734 GLU A N 1
ATOM 5631 C CA . GLU A 1 734 ? -12.948 13.126 16.874 1.00 82.00 734 GLU A CA 1
ATOM 5632 C C . GLU A 1 734 ? -11.921 13.684 15.876 1.00 82.00 734 GLU A C 1
ATOM 5634 O O . GLU A 1 734 ? -11.601 13.050 14.872 1.00 82.00 734 GLU A O 1
ATOM 5639 N N . PHE A 1 735 ? -11.373 14.863 16.159 1.00 74.44 735 PHE A N 1
ATOM 5640 C CA . PHE A 1 735 ? -10.459 15.563 15.276 1.00 74.44 735 PHE A CA 1
ATOM 5641 C C . PHE A 1 735 ? -8.985 15.225 15.572 1.00 74.44 735 PHE A C 1
ATOM 5643 O O . PHE A 1 735 ? -8.437 15.620 16.600 1.00 74.44 735 PHE A O 1
ATOM 5650 N N . ASP A 1 736 ? -8.318 14.524 14.648 1.00 63.62 736 ASP A N 1
ATOM 5651 C CA . ASP A 1 736 ? -6.961 13.978 14.817 1.00 63.62 736 ASP A CA 1
ATOM 5652 C C . ASP A 1 736 ? -5.856 14.717 14.030 1.00 63.62 736 ASP A C 1
ATOM 5654 O O . ASP A 1 736 ? -4.669 14.504 14.299 1.00 63.62 736 ASP A O 1
ATOM 5658 N N . ASN A 1 737 ? -6.215 15.597 13.082 1.00 60.59 737 ASN A N 1
ATOM 5659 C CA . ASN A 1 737 ? -5.267 16.267 12.186 1.00 60.59 737 ASN A CA 1
ATOM 5660 C C . ASN A 1 737 ? -4.906 17.694 12.647 1.00 60.59 737 ASN A C 1
ATOM 5662 O O . ASN A 1 737 ? -5.644 18.640 12.375 1.00 60.59 737 ASN A O 1
ATOM 5666 N N . PRO A 1 738 ? -3.715 17.929 13.221 1.00 53.78 738 PRO A N 1
ATOM 5667 C CA . PRO A 1 738 ? -3.327 19.249 13.718 1.00 53.78 738 PRO A CA 1
ATOM 5668 C C . PRO A 1 738 ? -3.160 20.323 12.623 1.00 53.78 738 PRO A C 1
ATOM 5670 O O . PRO A 1 738 ? -3.012 21.494 12.946 1.00 53.78 738 PRO A O 1
ATOM 5673 N N . ASN A 1 739 ? -3.189 19.982 11.332 1.00 52.06 739 ASN A N 1
ATOM 5674 C CA . ASN A 1 739 ? -2.875 20.924 10.251 1.00 52.06 739 ASN A CA 1
ATOM 5675 C C . ASN A 1 739 ? -4.095 21.413 9.447 1.00 52.06 739 ASN A C 1
ATOM 5677 O O . ASN A 1 739 ? -3.915 22.173 8.495 1.00 52.06 739 ASN A O 1
ATOM 5681 N N . GLN A 1 740 ? -5.327 21.000 9.776 1.00 50.34 740 GLN A N 1
ATOM 5682 C CA . GLN A 1 740 ? -6.510 21.313 8.955 1.00 50.34 740 GLN A CA 1
ATOM 5683 C C . GLN A 1 740 ? -7.782 21.582 9.770 1.00 50.34 740 GLN A C 1
ATOM 5685 O O . GLN A 1 740 ? -8.582 20.684 9.959 1.00 50.34 740 GLN A O 1
ATOM 5690 N N . GLY A 1 741 ? -8.046 22.825 10.185 1.00 51.53 741 GLY A N 1
ATOM 5691 C CA . GLY A 1 741 ? -9.317 23.175 10.841 1.00 51.53 741 GLY A CA 1
ATOM 5692 C C . GLY A 1 741 ? -10.535 23.008 9.919 1.00 51.53 741 GLY A C 1
ATOM 5693 O O . GLY A 1 741 ? -10.912 23.949 9.218 1.00 51.53 741 GLY A O 1
ATOM 5694 N N . SER A 1 742 ? -11.152 21.827 9.919 1.00 49.81 742 SER A N 1
ATOM 5695 C CA . SER A 1 742 ? -12.436 21.553 9.273 1.00 49.81 742 SER A CA 1
ATOM 5696 C C . SER A 1 742 ? -13.304 20.717 10.220 1.00 49.81 742 SER A C 1
ATOM 5698 O O . SER A 1 742 ? -12.921 19.582 10.497 1.00 49.81 742 SER A O 1
ATOM 5700 N N . PRO A 1 743 ? -14.455 21.229 10.702 1.00 53.88 743 PRO A N 1
ATOM 5701 C CA . PRO A 1 743 ? -15.034 22.555 10.447 1.00 53.88 743 PRO A CA 1
ATOM 5702 C C . PRO A 1 743 ? -14.180 23.728 10.966 1.00 53.88 743 PRO A C 1
ATOM 5704 O O . PRO A 1 743 ? -13.303 23.573 11.816 1.00 53.88 743 PRO A O 1
ATOM 5707 N N . THR A 1 744 ? -14.428 24.937 10.448 1.00 54.19 744 THR A N 1
ATOM 5708 C CA . THR A 1 744 ? -13.711 26.156 10.861 1.00 54.19 744 THR A CA 1
ATOM 5709 C C . THR A 1 744 ? -13.870 26.403 12.367 1.00 54.19 744 THR A C 1
ATOM 5711 O O . THR A 1 744 ? -14.962 26.725 12.823 1.00 54.19 744 THR A O 1
ATOM 5714 N N . GLY A 1 745 ? -12.775 26.305 13.131 1.00 58.12 745 GLY A N 1
ATOM 5715 C CA . GLY A 1 745 ? -12.764 26.517 14.589 1.00 58.12 745 GLY A CA 1
ATOM 5716 C C . GLY A 1 745 ? -12.717 25.239 15.441 1.00 58.12 745 GLY A C 1
ATOM 5717 O O . GLY A 1 745 ? -12.666 25.335 16.674 1.00 58.12 745 GLY A O 1
ATOM 5718 N N . THR A 1 746 ? -12.688 24.060 14.815 1.00 68.19 746 THR A N 1
ATOM 5719 C CA . THR A 1 746 ? -12.480 22.779 15.503 1.00 68.19 746 THR A CA 1
ATOM 5720 C C . THR A 1 746 ? -10.992 22.434 15.537 1.00 68.19 746 THR A C 1
ATOM 5722 O O . THR A 1 746 ? -10.277 22.558 14.545 1.00 68.19 746 THR A O 1
ATOM 5725 N N . THR A 1 747 ? -10.516 22.065 16.721 1.00 77.75 747 THR A N 1
ATOM 5726 C CA . THR A 1 747 ? -9.112 21.773 17.046 1.00 77.75 747 THR A CA 1
ATOM 5727 C C . THR A 1 747 ? -9.067 20.637 18.065 1.00 77.75 747 THR A C 1
ATOM 5729 O O . THR A 1 747 ? -10.037 20.478 18.808 1.00 77.75 747 THR A O 1
ATOM 5732 N N . PRO A 1 748 ? -7.978 19.855 18.141 1.00 84.69 748 PRO A N 1
ATOM 5733 C CA . PRO A 1 748 ? -7.950 18.657 18.973 1.00 84.69 748 PRO A CA 1
ATOM 5734 C C . PRO A 1 748 ? -7.965 18.972 20.476 1.00 84.69 748 PRO A C 1
ATOM 5736 O O . PRO A 1 748 ? -7.473 20.026 20.909 1.00 84.69 748 PRO A O 1
ATOM 5739 N N . LEU A 1 749 ? -8.471 18.031 21.282 1.00 88.75 749 LEU A N 1
ATOM 5740 C CA . LEU A 1 749 ? -8.267 18.043 22.733 1.00 88.75 749 LEU A CA 1
ATOM 5741 C C . LEU A 1 749 ? -6.896 17.481 23.119 1.00 88.75 749 LEU A C 1
ATOM 5743 O O . LEU A 1 749 ? -6.395 16.531 22.517 1.00 88.75 749 LEU A O 1
ATOM 5747 N N . TYR A 1 750 ? -6.308 18.032 24.177 1.00 88.88 750 TYR A N 1
ATOM 5748 C CA . TYR A 1 750 ? -5.048 17.548 24.728 1.00 88.88 750 TYR A CA 1
ATOM 5749 C C . TYR A 1 750 ? -5.022 17.582 26.255 1.00 88.88 750 TYR A C 1
ATOM 5751 O O . TYR A 1 750 ? -5.619 18.451 26.888 1.00 88.88 750 TYR A O 1
ATOM 5759 N N . ASN A 1 751 ? -4.298 16.641 26.849 1.00 91.31 751 ASN A N 1
ATOM 5760 C CA . ASN A 1 751 ? -4.026 16.568 28.283 1.00 91.31 751 ASN A CA 1
ATOM 5761 C C . ASN A 1 751 ? -2.674 17.240 28.574 1.00 91.31 751 ASN A C 1
ATOM 5763 O O . ASN A 1 751 ? -1.713 16.978 27.855 1.00 91.31 751 ASN A O 1
ATOM 5767 N N . ASN A 1 752 ? -2.576 18.096 29.593 1.00 91.62 752 ASN A N 1
ATOM 5768 C CA . ASN A 1 752 ? -1.359 18.841 29.950 1.00 91.62 752 ASN A CA 1
ATOM 5769 C C . ASN A 1 752 ? -1.020 18.700 31.444 1.00 91.62 752 ASN A C 1
ATOM 5771 O O . ASN A 1 752 ? -1.907 18.779 32.301 1.00 91.62 752 ASN A O 1
ATOM 5775 N N . LYS A 1 753 ? 0.269 18.513 31.760 1.00 92.44 753 LYS A N 1
ATOM 5776 C CA . LYS A 1 753 ? 0.820 18.482 33.124 1.00 92.44 753 LYS A CA 1
ATOM 5777 C C . LYS A 1 753 ? 1.659 19.722 33.404 1.00 92.44 753 LYS A C 1
ATOM 5779 O O . LYS A 1 753 ? 2.646 19.986 32.723 1.00 92.44 753 LYS A O 1
ATOM 5784 N N . HIS A 1 754 ? 1.338 20.417 34.490 1.00 91.56 754 HIS A N 1
ATOM 5785 C CA . HIS A 1 754 ? 2.072 21.592 34.956 1.00 91.56 754 HIS A CA 1
ATOM 5786 C C . HIS A 1 754 ? 2.972 21.226 36.134 1.00 91.56 754 HIS A C 1
ATOM 5788 O O . HIS A 1 754 ? 2.566 20.476 37.024 1.00 91.56 754 HIS A O 1
ATOM 5794 N N . THR A 1 755 ? 4.176 21.794 36.187 1.00 93.94 755 THR A N 1
ATOM 5795 C CA . THR A 1 755 ? 5.105 21.602 37.312 1.00 93.94 755 THR A CA 1
ATOM 5796 C C . THR A 1 755 ? 5.631 22.930 37.840 1.00 93.94 755 THR A C 1
ATOM 5798 O O . THR A 1 755 ? 5.421 23.984 37.241 1.00 93.94 755 THR A O 1
ATOM 5801 N N . VAL A 1 756 ? 6.319 22.909 38.984 1.00 92.75 756 VAL A N 1
ATOM 5802 C CA . VAL A 1 756 ? 6.903 24.121 39.589 1.00 92.75 756 VAL A CA 1
ATOM 5803 C C . VAL A 1 756 ? 7.868 24.829 38.631 1.00 92.75 756 VAL A C 1
ATOM 5805 O O . VAL A 1 756 ? 7.826 26.053 38.513 1.00 92.75 756 VAL A O 1
ATOM 5808 N N . ASN A 1 757 ? 8.724 24.074 37.940 1.00 91.81 757 ASN A N 1
ATOM 5809 C CA . ASN A 1 757 ? 9.715 24.623 37.010 1.00 91.81 757 ASN A CA 1
ATOM 5810 C C . ASN A 1 757 ? 9.120 24.967 35.638 1.00 91.81 757 ASN A C 1
ATOM 5812 O O . ASN A 1 757 ? 9.666 25.817 34.938 1.00 91.81 757 ASN A O 1
ATOM 5816 N N . ASN A 1 758 ? 8.005 24.336 35.269 1.00 89.75 758 ASN A N 1
ATOM 5817 C CA . ASN A 1 758 ? 7.314 24.530 33.998 1.00 89.75 758 ASN A CA 1
ATOM 5818 C C . ASN A 1 758 ? 5.824 24.826 34.249 1.00 89.75 758 ASN A C 1
ATOM 5820 O O . ASN A 1 758 ? 4.936 24.053 33.895 1.00 89.75 758 ASN A O 1
ATOM 5824 N N . GLY A 1 759 ? 5.539 25.963 34.894 1.00 86.31 759 GLY A N 1
ATOM 5825 C CA . GLY A 1 759 ? 4.176 26.319 35.315 1.00 86.31 759 GLY A CA 1
ATOM 5826 C C . GLY A 1 759 ? 3.189 26.553 34.165 1.00 86.31 759 GLY A C 1
ATOM 5827 O O . GLY A 1 759 ? 1.983 26.448 34.367 1.00 86.31 759 GLY A O 1
ATOM 5828 N N . ALA A 1 760 ? 3.683 26.833 32.957 1.00 83.00 760 ALA A N 1
ATOM 5829 C CA . ALA A 1 760 ? 2.861 26.979 31.755 1.00 83.00 760 ALA A CA 1
ATOM 5830 C C . ALA A 1 760 ? 2.508 25.637 31.077 1.00 83.00 760 ALA A C 1
ATOM 5832 O O . ALA A 1 760 ? 1.651 25.638 30.203 1.00 83.00 760 ALA A O 1
ATOM 5833 N N . GLY A 1 761 ? 3.121 24.530 31.512 1.00 88.88 761 GLY A N 1
ATOM 5834 C CA . GLY A 1 761 ? 3.018 23.202 30.903 1.00 88.88 761 GLY A CA 1
ATOM 5835 C C . GLY A 1 761 ? 4.409 22.579 30.766 1.00 88.88 761 GLY A C 1
ATOM 5836 O O . GLY A 1 761 ? 5.346 23.246 30.326 1.00 88.88 761 GLY A O 1
ATOM 5837 N N . GLU A 1 762 ? 4.577 21.335 31.213 1.00 91.56 762 GLU A N 1
ATOM 5838 C CA . GLU A 1 762 ? 5.820 20.567 31.061 1.00 91.56 762 GLU A CA 1
ATOM 5839 C C . GLU A 1 762 ? 5.715 19.529 29.946 1.00 91.56 762 GLU A C 1
ATOM 5841 O O . GLU A 1 762 ? 6.577 19.466 29.068 1.00 91.56 762 GLU A O 1
ATOM 5846 N N . ILE A 1 763 ? 4.664 18.712 30.009 1.00 90.25 763 ILE A N 1
ATOM 5847 C CA . ILE A 1 763 ? 4.356 17.679 29.026 1.00 90.25 763 ILE A CA 1
ATOM 5848 C C . ILE A 1 763 ? 2.881 17.733 28.672 1.00 90.25 763 ILE A C 1
ATOM 5850 O O . ILE A 1 763 ? 2.031 18.034 29.513 1.00 90.25 763 ILE A O 1
ATOM 5854 N N . TRP A 1 764 ? 2.585 17.381 27.432 1.00 89.25 764 TRP A N 1
ATOM 5855 C CA . TRP A 1 764 ? 1.244 17.428 26.878 1.00 89.25 764 TRP A CA 1
ATOM 5856 C C . TRP A 1 764 ? 1.021 16.280 25.887 1.00 89.25 764 TRP A C 1
ATOM 5858 O O . TRP A 1 764 ? 1.982 15.723 25.356 1.00 89.25 764 TRP A O 1
ATOM 5868 N N . ALA A 1 765 ? -0.233 15.891 25.669 1.00 88.44 765 ALA A N 1
ATOM 5869 C CA . ALA A 1 765 ? -0.592 14.770 24.806 1.00 88.44 765 ALA A CA 1
ATOM 5870 C C . ALA A 1 765 ? -1.923 15.036 24.088 1.00 88.44 765 ALA A C 1
ATOM 5872 O O . ALA A 1 765 ? -2.942 15.223 24.753 1.00 88.44 765 ALA A O 1
ATOM 5873 N N . ILE A 1 766 ? -1.919 15.047 22.750 1.00 87.44 766 ILE A N 1
ATOM 5874 C CA . ILE A 1 766 ? -3.133 15.196 21.928 1.00 87.44 766 ILE A CA 1
ATOM 5875 C C . ILE A 1 766 ? -3.861 13.859 21.828 1.00 87.44 766 ILE A C 1
ATOM 5877 O O . ILE A 1 766 ? -3.288 12.883 21.344 1.00 87.44 766 ILE A O 1
ATOM 5881 N N . TYR A 1 767 ? -5.129 13.839 22.229 1.00 88.62 767 TYR A N 1
ATOM 5882 C CA . TYR A 1 767 ? -5.988 12.668 22.107 1.00 88.62 767 TYR A CA 1
ATOM 5883 C C . TYR A 1 767 ? -6.250 12.321 20.641 1.00 88.62 767 TYR A C 1
ATOM 5885 O O . TYR A 1 767 ? -6.678 13.166 19.862 1.00 88.62 767 TYR A O 1
ATOM 5893 N N . GLN A 1 768 ? -6.003 11.061 20.277 1.00 86.31 768 GLN A N 1
ATOM 5894 C CA . GLN A 1 768 ? -6.310 10.520 18.955 1.00 86.31 768 GLN A CA 1
ATOM 5895 C C . GLN A 1 768 ? -7.220 9.310 19.087 1.00 86.31 768 GLN A C 1
ATOM 5897 O O . GLN A 1 768 ? -6.923 8.393 19.858 1.00 86.31 768 GLN A O 1
ATOM 5902 N N . ARG A 1 769 ? -8.293 9.260 18.297 1.00 86.12 769 ARG A N 1
ATOM 5903 C CA . ARG A 1 769 ? -9.189 8.104 18.283 1.00 86.12 769 ARG A CA 1
ATOM 5904 C C . ARG A 1 769 ? -8.451 6.856 17.798 1.00 86.12 769 ARG A C 1
ATOM 5906 O O . ARG A 1 769 ? -7.854 6.840 16.720 1.00 86.12 769 ARG A O 1
ATOM 5913 N N . ARG A 1 770 ? -8.483 5.788 18.595 1.00 84.88 770 ARG A N 1
ATOM 5914 C CA . ARG A 1 770 ? -7.828 4.509 18.292 1.00 84.88 770 ARG A CA 1
ATOM 5915 C C . ARG A 1 770 ? -8.702 3.339 18.745 1.00 84.88 770 ARG A C 1
ATOM 5917 O O . ARG A 1 770 ? -9.312 3.416 19.802 1.00 84.88 770 ARG A O 1
ATOM 5924 N N . PRO A 1 771 ? -8.748 2.231 17.993 1.00 84.81 771 PRO A N 1
ATOM 5925 C CA . PRO A 1 771 ? -9.393 1.014 18.468 1.00 84.81 771 PRO A CA 1
ATOM 5926 C C . PRO A 1 771 ? -8.573 0.389 19.614 1.00 84.81 771 PRO A C 1
ATOM 5928 O O . PRO A 1 771 ? -7.357 0.226 19.489 1.00 84.81 771 PRO A O 1
ATOM 5931 N N . ALA A 1 772 ? -9.230 0.036 20.720 1.00 87.19 772 ALA A N 1
ATOM 5932 C CA . ALA A 1 772 ? -8.616 -0.583 21.899 1.00 87.19 772 ALA A CA 1
ATOM 5933 C C . ALA A 1 772 ? -9.540 -1.637 22.524 1.00 87.19 772 ALA A C 1
ATOM 5935 O O . ALA A 1 772 ? -10.757 -1.590 22.347 1.00 87.19 772 ALA A O 1
ATOM 5936 N N . SER A 1 773 ? -8.966 -2.626 23.211 1.00 84.38 773 SER A N 1
ATOM 5937 C CA . SER A 1 773 ? -9.735 -3.662 23.902 1.00 84.38 773 SER A CA 1
ATOM 5938 C C . SER A 1 773 ? -8.937 -4.387 24.983 1.00 84.38 773 SER A C 1
ATOM 5940 O O . SER A 1 773 ? -7.743 -4.636 24.825 1.00 84.38 773 SER A O 1
ATOM 5942 N N . GLU A 1 774 ? -9.615 -4.787 26.059 1.00 82.81 774 GLU A N 1
ATOM 5943 C CA . GLU A 1 774 ? -9.078 -5.735 27.047 1.00 82.81 774 GLU A CA 1
ATOM 5944 C C . GLU A 1 774 ? -9.202 -7.203 26.596 1.00 82.81 774 GLU A C 1
ATOM 5946 O O . GLU A 1 774 ? -8.477 -8.067 27.086 1.00 82.81 774 GLU A O 1
ATOM 5951 N N . LEU A 1 775 ? -10.115 -7.490 25.661 1.00 83.81 775 LEU A N 1
ATOM 5952 C CA . LEU A 1 775 ? -10.398 -8.838 25.177 1.00 83.81 775 LEU A CA 1
ATOM 5953 C C . LEU A 1 775 ? -9.542 -9.154 23.954 1.00 83.81 775 LEU A C 1
ATOM 5955 O O . LEU A 1 775 ? -9.358 -8.302 23.082 1.00 83.81 775 LEU A O 1
ATOM 5959 N N . SER A 1 776 ? -9.068 -10.400 23.872 1.00 85.81 776 SER A N 1
ATOM 5960 C CA . SER A 1 776 ? -8.387 -10.868 22.668 1.00 85.81 776 SER A CA 1
ATOM 5961 C C . SER A 1 776 ? -9.374 -10.978 21.495 1.00 85.81 776 SER A C 1
ATOM 5963 O O . SER A 1 776 ? -10.583 -11.118 21.713 1.00 85.81 776 SER A O 1
ATOM 5965 N N . PRO A 1 777 ? -8.890 -10.949 20.244 1.00 85.44 777 PRO A N 1
ATOM 5966 C CA . PRO A 1 777 ? -9.747 -11.087 19.068 1.00 85.44 777 PRO A CA 1
ATOM 5967 C C . PRO A 1 777 ? -10.543 -12.404 19.045 1.00 85.44 777 PRO A C 1
ATOM 5969 O O . PRO A 1 777 ? -11.667 -12.454 18.548 1.00 85.44 777 PRO A O 1
ATOM 5972 N N . GLU A 1 778 ? -9.990 -13.480 19.601 1.00 82.88 778 GLU A N 1
ATOM 5973 C CA . GLU A 1 778 ? -10.621 -14.804 19.662 1.00 82.88 778 GLU A CA 1
ATOM 5974 C C . GLU A 1 778 ? -11.724 -14.902 20.722 1.00 82.88 778 GLU A C 1
ATOM 5976 O O . GLU A 1 778 ? -12.535 -15.832 20.682 1.00 82.88 778 GLU A O 1
ATOM 5981 N N . ALA A 1 779 ? -11.764 -13.972 21.679 1.00 80.00 779 ALA A N 1
ATOM 5982 C CA . ALA A 1 779 ? -12.782 -13.959 22.716 1.00 80.00 779 ALA A CA 1
ATOM 5983 C C . ALA A 1 779 ? -14.160 -13.595 22.131 1.00 80.00 779 ALA A C 1
ATOM 5985 O O . ALA A 1 779 ? -14.289 -12.724 21.270 1.00 80.00 779 ALA A O 1
ATOM 5986 N N . ASP A 1 780 ? -15.198 -14.291 22.605 1.00 65.25 780 ASP A N 1
ATOM 5987 C CA . ASP A 1 780 ? -16.616 -13.994 22.355 1.00 65.25 780 ASP A CA 1
ATOM 5988 C C . ASP A 1 780 ? -17.037 -13.856 20.877 1.00 65.25 780 ASP A C 1
ATOM 5990 O O . ASP A 1 780 ? -18.044 -13.226 20.558 1.00 65.25 780 ASP A O 1
ATOM 5994 N N . GLY A 1 781 ? -16.306 -14.493 19.954 1.00 65.56 781 GLY A N 1
ATOM 5995 C CA . GLY A 1 781 ? -16.658 -14.509 18.528 1.00 65.56 781 GLY A CA 1
ATOM 5996 C C . GLY A 1 781 ? -16.433 -13.173 17.814 1.00 65.56 781 GLY A C 1
ATOM 5997 O O . GLY A 1 781 ? -17.057 -12.915 16.785 1.00 65.56 781 GLY A O 1
ATOM 5998 N N . ARG A 1 782 ? -15.543 -12.329 18.345 1.00 72.25 782 ARG A N 1
ATOM 5999 C CA . ARG A 1 782 ? -15.221 -11.009 17.794 1.00 72.25 782 ARG A CA 1
ATOM 6000 C C . ARG A 1 782 ? -14.578 -11.058 16.404 1.00 72.25 782 ARG A C 1
ATOM 6002 O O . ARG A 1 782 ? -14.778 -10.130 15.620 1.00 72.25 782 ARG A O 1
ATOM 6009 N N . ILE A 1 783 ? -13.847 -12.124 16.065 1.00 81.00 783 ILE A N 1
ATOM 6010 C CA . ILE A 1 783 ? -13.425 -12.368 14.680 1.00 81.00 783 ILE A CA 1
ATOM 6011 C C . ILE A 1 783 ? -14.524 -13.139 13.928 1.00 81.00 783 ILE A C 1
ATOM 6013 O O . ILE A 1 783 ? -14.706 -14.335 14.171 1.00 81.00 783 ILE A O 1
ATOM 6017 N N . PRO A 1 784 ? -15.240 -12.502 12.980 1.00 76.12 784 PRO A N 1
ATOM 6018 C CA . PRO A 1 784 ? -16.187 -13.202 12.130 1.00 76.12 784 PRO A CA 1
ATOM 6019 C C . PRO A 1 784 ? -15.458 -14.195 11.212 1.00 76.12 784 PRO A C 1
ATOM 6021 O O . PRO A 1 784 ? -14.304 -13.953 10.822 1.00 76.12 784 PRO A O 1
ATOM 6024 N N . PRO A 1 785 ? -16.135 -15.286 10.801 1.00 76.12 785 PRO A N 1
ATOM 6025 C CA . PRO A 1 785 ? -15.577 -16.232 9.844 1.00 76.12 785 PRO A CA 1
ATOM 6026 C C . PRO A 1 785 ? -15.159 -15.519 8.555 1.00 76.12 785 PRO A C 1
ATOM 6028 O O . PRO A 1 785 ? -15.739 -14.498 8.177 1.00 76.12 785 PRO A O 1
ATOM 6031 N N . THR A 1 786 ? -14.137 -16.055 7.883 1.00 76.12 786 THR A N 1
ATOM 6032 C CA . THR A 1 786 ? -13.687 -15.535 6.588 1.00 76.12 786 THR A CA 1
ATOM 6033 C C . THR A 1 786 ? -14.878 -15.471 5.632 1.00 76.12 786 THR A C 1
ATOM 6035 O O . THR A 1 786 ? -15.524 -16.503 5.422 1.00 76.12 786 THR A O 1
ATOM 6038 N N . PRO A 1 787 ? -15.199 -14.289 5.074 1.00 72.31 787 PRO A N 1
ATOM 6039 C CA . PRO A 1 787 ? -16.264 -14.178 4.090 1.00 72.31 787 PRO A CA 1
ATOM 6040 C C . PRO A 1 787 ? -15.991 -15.133 2.921 1.00 72.31 787 PRO A C 1
ATOM 6042 O O . PRO A 1 787 ? -14.837 -15.235 2.492 1.00 72.31 787 PRO A O 1
ATOM 6045 N N . PRO A 1 788 ? -17.005 -15.847 2.404 1.00 75.31 788 PRO A N 1
ATOM 6046 C CA . PRO A 1 788 ? -16.810 -16.678 1.227 1.00 75.31 788 PRO A CA 1
ATOM 6047 C C . PRO A 1 788 ? -16.387 -15.799 0.047 1.00 75.31 788 PRO A C 1
ATOM 6049 O O . PRO A 1 788 ? -16.895 -14.689 -0.124 1.00 75.31 788 PRO A O 1
ATOM 6052 N N . ILE A 1 789 ? -15.467 -16.305 -0.775 1.00 77.75 789 ILE A N 1
ATOM 6053 C CA . ILE A 1 789 ? -15.124 -15.655 -2.039 1.00 77.75 789 ILE A CA 1
ATOM 6054 C C . ILE A 1 789 ? -16.370 -15.718 -2.918 1.00 77.75 789 ILE A C 1
ATOM 6056 O O . ILE A 1 789 ? -16.854 -16.803 -3.243 1.00 77.75 789 ILE A O 1
ATOM 6060 N N . GLU A 1 790 ? -16.907 -14.554 -3.272 1.00 78.00 790 GLU A N 1
ATOM 6061 C CA . GLU A 1 790 ? -18.061 -14.468 -4.158 1.00 78.00 790 GLU A CA 1
ATOM 6062 C C . GLU A 1 790 ? -17.695 -15.096 -5.516 1.00 78.00 790 GLU A C 1
ATOM 6064 O O . GLU A 1 790 ? -16.692 -14.699 -6.108 1.00 78.00 790 GLU A O 1
ATOM 6069 N N . PRO A 1 791 ? -18.430 -16.088 -6.036 1.00 81.06 791 PRO A N 1
ATOM 6070 C CA . PRO A 1 791 ? -18.166 -16.581 -7.380 1.00 81.06 791 PRO A CA 1
ATOM 6071 C C . PRO A 1 791 ? -18.491 -15.481 -8.403 1.00 81.06 791 PRO A C 1
ATOM 6073 O O . PRO A 1 791 ? -19.463 -14.742 -8.246 1.00 81.06 791 PRO A O 1
ATOM 6076 N N . ILE A 1 792 ? -17.662 -15.367 -9.440 1.00 86.94 792 ILE A N 1
ATOM 6077 C CA . ILE A 1 792 ? -17.953 -14.559 -10.628 1.00 86.94 792 ILE A CA 1
ATOM 6078 C C . ILE A 1 792 ? -17.915 -15.506 -11.815 1.00 86.94 792 ILE A C 1
ATOM 6080 O O . ILE A 1 792 ? -16.890 -16.152 -12.026 1.00 86.94 792 ILE A O 1
ATOM 6084 N N . ASP A 1 793 ? -19.008 -15.593 -12.568 1.00 86.38 793 ASP A N 1
ATOM 6085 C CA . ASP A 1 793 ? -19.038 -16.357 -13.818 1.00 86.38 793 ASP A CA 1
ATOM 6086 C C . ASP A 1 793 ? -18.601 -15.448 -14.984 1.00 86.38 793 ASP A C 1
ATOM 6088 O O . ASP A 1 793 ? -19.330 -14.511 -15.329 1.00 86.38 793 ASP A O 1
ATOM 6092 N N . PRO A 1 794 ? -17.441 -15.697 -15.626 1.00 86.06 794 PRO A N 1
ATOM 6093 C CA . PRO A 1 794 ? -16.953 -14.865 -16.725 1.00 86.06 794 PRO A CA 1
ATOM 6094 C C . PRO A 1 794 ? -17.904 -14.772 -17.925 1.00 86.06 794 PRO A C 1
ATOM 6096 O O . PRO A 1 794 ? -17.849 -13.790 -18.664 1.00 86.06 794 PRO A O 1
ATOM 6099 N N . ALA A 1 795 ? -18.766 -15.773 -18.143 1.00 81.88 795 ALA A N 1
ATOM 6100 C CA . ALA A 1 795 ? -19.688 -15.801 -19.277 1.00 81.88 795 ALA A CA 1
ATOM 6101 C C . ALA A 1 795 ? -20.936 -14.940 -19.043 1.00 81.88 795 ALA A C 1
ATOM 6103 O O . ALA A 1 795 ? -21.518 -14.434 -20.004 1.00 81.88 795 ALA A O 1
ATOM 6104 N N . THR A 1 796 ? -21.357 -14.776 -17.786 1.00 86.25 796 THR A N 1
ATOM 6105 C CA . THR A 1 796 ? -22.586 -14.045 -17.434 1.00 86.25 796 THR A CA 1
ATOM 6106 C C . THR A 1 796 ? -22.334 -12.726 -16.710 1.00 86.25 796 THR A C 1
ATOM 6108 O O . THR A 1 796 ? -23.210 -11.866 -16.708 1.00 86.25 796 THR A O 1
ATOM 6111 N N . GLU A 1 797 ? -21.157 -12.539 -16.109 1.00 89.00 797 GLU A N 1
ATOM 6112 C CA . GLU A 1 797 ? -20.782 -11.350 -15.332 1.00 89.00 797 GLU A CA 1
ATOM 6113 C C . GLU A 1 797 ? -19.453 -10.697 -15.801 1.00 89.00 797 GLU A C 1
ATOM 6115 O O . GLU A 1 797 ? -18.612 -10.350 -14.960 1.00 89.00 797 GLU A O 1
ATOM 6120 N N . PRO A 1 798 ? -19.229 -10.470 -17.113 1.00 89.38 798 PRO A N 1
ATOM 6121 C CA . PRO A 1 798 ? -17.949 -9.973 -17.634 1.00 89.38 798 PRO A CA 1
ATOM 6122 C C . PRO A 1 798 ? -17.543 -8.607 -17.055 1.00 89.38 798 PRO A C 1
ATOM 6124 O O . PRO A 1 798 ? -16.380 -8.400 -16.719 1.00 89.38 798 PRO A O 1
ATOM 6127 N N . ASP A 1 799 ? -18.495 -7.698 -16.827 1.00 90.38 799 ASP A N 1
ATOM 6128 C CA . ASP A 1 799 ? -18.202 -6.380 -16.246 1.00 90.38 799 ASP A CA 1
ATOM 6129 C C . ASP A 1 799 ? -17.759 -6.463 -14.781 1.00 90.38 799 ASP A C 1
ATOM 6131 O O . ASP A 1 799 ? -16.956 -5.658 -14.306 1.00 90.38 799 ASP A O 1
ATOM 6135 N N . LYS A 1 800 ? -18.310 -7.423 -14.031 1.00 89.88 800 LYS A N 1
ATOM 6136 C CA . LYS A 1 800 ? -17.948 -7.650 -12.629 1.00 89.88 800 LYS A CA 1
ATOM 6137 C C . LYS A 1 800 ? -16.560 -8.270 -12.545 1.00 89.88 800 LYS A C 1
ATOM 6139 O O . LYS A 1 800 ? -15.766 -7.832 -11.715 1.00 89.88 800 LYS A O 1
ATOM 6144 N N . LEU A 1 801 ? -16.266 -9.224 -13.433 1.00 93.50 801 LEU A N 1
ATOM 6145 C CA . LEU A 1 801 ? -14.937 -9.808 -13.565 1.00 93.50 801 LEU A CA 1
ATOM 6146 C C . LEU A 1 801 ? -13.907 -8.736 -13.911 1.00 93.50 801 LEU A C 1
ATOM 6148 O O . LEU A 1 801 ? -12.910 -8.609 -13.210 1.00 93.50 801 LEU A O 1
ATOM 6152 N N . ARG A 1 802 ? -14.184 -7.910 -14.923 1.00 94.75 802 ARG A N 1
ATOM 6153 C CA . ARG A 1 802 ? -13.305 -6.812 -15.330 1.00 94.75 802 ARG A CA 1
ATOM 6154 C C . ARG A 1 802 ? -13.036 -5.831 -14.195 1.00 94.75 802 ARG A C 1
ATOM 6156 O O . ARG A 1 802 ? -11.880 -5.528 -13.936 1.00 94.75 802 ARG A O 1
ATOM 6163 N N . ARG A 1 803 ? -14.063 -5.390 -13.456 1.00 93.00 803 ARG A N 1
ATOM 6164 C CA . ARG A 1 803 ? -13.865 -4.526 -12.273 1.00 93.00 803 ARG A CA 1
ATOM 6165 C C . ARG A 1 803 ? -12.994 -5.181 -11.204 1.00 93.00 803 ARG A C 1
ATOM 6167 O O . ARG A 1 803 ? -12.201 -4.488 -10.571 1.00 93.00 803 ARG A O 1
ATOM 6174 N N . ASP A 1 804 ? -13.145 -6.484 -10.980 1.00 93.38 804 ASP A N 1
ATOM 6175 C CA . ASP A 1 804 ? -12.325 -7.201 -10.005 1.00 93.38 804 ASP A CA 1
ATOM 6176 C C . ASP A 1 804 ? -10.871 -7.365 -10.464 1.00 93.38 804 ASP A C 1
ATOM 6178 O O . ASP A 1 804 ? -9.971 -7.149 -9.656 1.00 93.38 804 ASP A O 1
ATOM 6182 N N . VAL A 1 805 ? -10.644 -7.653 -11.750 1.00 95.69 805 VAL A N 1
ATOM 6183 C CA . VAL A 1 805 ? -9.309 -7.693 -12.372 1.00 95.69 805 VAL A CA 1
ATOM 6184 C C . VAL A 1 805 ? -8.637 -6.328 -12.276 1.00 95.69 805 VAL A C 1
ATOM 6186 O O . VAL A 1 805 ? -7.518 -6.226 -11.777 1.00 95.69 805 VAL A O 1
ATOM 6189 N N . SER A 1 806 ? -9.337 -5.256 -12.658 1.00 93.81 806 SER A N 1
ATOM 6190 C CA . SER A 1 806 ? -8.820 -3.893 -12.527 1.00 93.81 806 SER A CA 1
ATOM 6191 C C . SER A 1 806 ? -8.503 -3.551 -11.071 1.00 93.81 806 SER A C 1
ATOM 6193 O O . SER A 1 806 ? -7.462 -2.957 -10.810 1.00 93.81 806 SER A O 1
ATOM 6195 N N . ARG A 1 807 ? -9.353 -3.940 -10.105 1.00 91.56 807 ARG A N 1
ATOM 6196 C CA . ARG A 1 807 ? -9.084 -3.759 -8.666 1.00 91.56 807 ARG A CA 1
ATOM 6197 C C . ARG A 1 807 ? -7.825 -4.507 -8.236 1.00 91.56 807 ARG A C 1
ATOM 6199 O O . ARG A 1 807 ? -7.012 -3.921 -7.529 1.00 91.56 807 ARG A O 1
ATOM 6206 N N . PHE A 1 808 ? -7.685 -5.772 -8.627 1.00 94.81 808 PHE A N 1
ATOM 6207 C CA . PHE A 1 808 ? -6.526 -6.601 -8.304 1.00 94.81 808 PHE A CA 1
ATOM 6208 C C . PHE A 1 808 ? -5.235 -5.984 -8.852 1.00 94.81 808 PHE A C 1
ATOM 6210 O O . PHE A 1 808 ? -4.317 -5.724 -8.081 1.00 94.81 808 PHE A O 1
ATOM 6217 N N . LEU A 1 809 ? -5.194 -5.641 -10.140 1.00 93.50 809 LEU A N 1
ATOM 6218 C CA . LEU A 1 809 ? -4.017 -5.024 -10.751 1.00 93.50 809 LEU A CA 1
ATOM 6219 C C . LEU A 1 809 ? -3.741 -3.626 -10.175 1.00 93.50 809 LEU A C 1
ATOM 6221 O O . LEU A 1 809 ? -2.606 -3.312 -9.846 1.00 93.50 809 LEU A O 1
ATOM 6225 N N . THR A 1 810 ? -4.774 -2.826 -9.893 1.00 90.81 810 THR A N 1
ATOM 6226 C CA . THR A 1 810 ? -4.630 -1.542 -9.171 1.00 90.81 810 THR A CA 1
ATOM 6227 C C . THR A 1 810 ? -4.146 -1.723 -7.729 1.00 90.81 810 THR A C 1
ATOM 6229 O O . THR A 1 810 ? -3.731 -0.751 -7.099 1.00 90.81 810 THR A O 1
ATOM 6232 N N . GLN A 1 811 ? -4.174 -2.936 -7.173 1.00 90.75 811 GLN A N 1
ATOM 6233 C CA . GLN A 1 811 ? -3.574 -3.296 -5.880 1.00 90.75 811 GLN A CA 1
ATOM 6234 C C . GLN A 1 811 ? -2.187 -3.948 -6.012 1.00 90.75 811 GLN A C 1
ATOM 6236 O O . GLN A 1 811 ? -1.434 -3.944 -5.041 1.00 90.75 811 GLN A O 1
ATOM 6241 N N . ALA A 1 812 ? -1.822 -4.420 -7.205 1.00 92.19 812 ALA A N 1
ATOM 6242 C CA . ALA A 1 812 ? -0.562 -5.101 -7.478 1.00 92.19 812 ALA A CA 1
ATOM 6243 C C . ALA A 1 812 ? 0.476 -4.266 -8.263 1.00 92.19 812 ALA A C 1
ATOM 6245 O O . ALA A 1 812 ? 1.662 -4.522 -8.111 1.00 92.19 812 ALA A O 1
ATOM 6246 N N . THR A 1 813 ? 0.083 -3.244 -9.035 1.00 91.12 813 THR A N 1
ATOM 6247 C CA . THR A 1 813 ? 0.971 -2.443 -9.920 1.00 91.12 813 THR A CA 1
ATOM 6248 C C . THR A 1 813 ? 0.847 -0.933 -9.671 1.00 91.12 813 THR A C 1
ATOM 6250 O O . THR A 1 813 ? -0.041 -0.512 -8.940 1.00 91.12 813 THR A O 1
ATOM 6253 N N . PHE A 1 814 ? 1.654 -0.053 -10.263 1.00 88.62 814 PHE A N 1
ATOM 6254 C CA . PHE A 1 814 ? 1.440 1.405 -10.110 1.00 88.62 814 PHE A CA 1
ATOM 6255 C C . PHE A 1 814 ? 0.221 1.962 -10.875 1.00 88.62 814 PHE A C 1
ATOM 6257 O O . PHE A 1 814 ? -0.015 3.172 -10.886 1.00 88.62 814 PHE A O 1
ATOM 6264 N N . GLY A 1 815 ? -0.599 1.075 -11.437 1.00 81.75 815 GLY A N 1
ATOM 6265 C CA . GLY A 1 815 ? -1.787 1.371 -12.223 1.00 81.75 815 GLY A CA 1
ATOM 6266 C C . GLY A 1 815 ? -1.732 0.547 -13.506 1.00 81.75 815 GLY A C 1
ATOM 6267 O O . GLY A 1 815 ? -0.814 0.763 -14.289 1.00 81.75 815 GLY A O 1
ATOM 6268 N N . PRO A 1 816 ? -2.655 -0.405 -13.728 1.00 82.62 816 PRO A N 1
ATOM 6269 C CA . PRO A 1 816 ? -2.644 -1.191 -14.956 1.00 82.62 816 PRO A CA 1
ATOM 6270 C C . PRO A 1 816 ? -3.028 -0.342 -16.163 1.00 82.62 816 PRO A C 1
ATOM 6272 O O . PRO A 1 816 ? -3.899 0.534 -16.060 1.00 82.62 816 PRO A O 1
ATOM 6275 N N . ASN A 1 817 ? -2.440 -0.652 -17.313 1.00 76.56 817 ASN A N 1
ATOM 6276 C CA . ASN A 1 817 ? -2.955 -0.193 -18.594 1.00 76.56 817 ASN A CA 1
ATOM 6277 C C . ASN A 1 817 ? -4.105 -1.113 -19.068 1.00 76.56 817 ASN A C 1
ATOM 6279 O O . ASN A 1 817 ? -4.500 -2.081 -18.409 1.00 76.56 817 ASN A O 1
ATOM 6283 N N . GLU A 1 818 ? -4.709 -0.773 -20.206 1.00 79.25 818 GLU A N 1
ATOM 6284 C CA . GLU A 1 818 ? -5.814 -1.560 -20.761 1.00 79.25 818 GLU A CA 1
ATOM 6285 C C . GLU A 1 818 ? -5.354 -2.940 -21.262 1.00 79.25 818 GLU A C 1
ATOM 6287 O O . GLU A 1 818 ? -6.118 -3.904 -21.182 1.00 79.25 818 GLU A O 1
ATOM 6292 N N . ALA A 1 819 ? -4.110 -3.051 -21.736 1.00 74.19 819 ALA A N 1
ATOM 6293 C CA . ALA A 1 819 ? -3.534 -4.305 -22.202 1.00 74.19 819 ALA A CA 1
ATOM 6294 C C . ALA A 1 819 ? -3.364 -5.312 -21.051 1.00 74.19 819 ALA A C 1
ATOM 6296 O O . ALA A 1 819 ? -3.806 -6.450 -21.196 1.00 74.19 819 ALA A O 1
ATOM 6297 N N . ASP A 1 820 ? -2.866 -4.879 -19.889 1.00 81.56 820 ASP A N 1
ATOM 6298 C CA . ASP A 1 820 ? -2.707 -5.706 -18.683 1.00 81.56 820 ASP A CA 1
ATOM 6299 C C . ASP A 1 820 ? -4.047 -6.308 -18.229 1.00 81.56 820 ASP A C 1
ATOM 6301 O O . ASP A 1 820 ? -4.149 -7.479 -17.846 1.00 81.56 820 ASP A O 1
ATOM 6305 N N . ILE A 1 821 ? -5.108 -5.491 -18.266 1.00 87.69 821 ILE A N 1
ATOM 6306 C CA . ILE A 1 821 ? -6.461 -5.905 -17.879 1.00 87.69 821 ILE A CA 1
ATOM 6307 C C . ILE A 1 821 ? -6.986 -6.956 -18.858 1.00 87.69 821 ILE A C 1
ATOM 6309 O O . ILE A 1 821 ? -7.518 -7.982 -18.427 1.00 87.69 821 ILE A O 1
ATOM 6313 N N . GLU A 1 822 ? -6.851 -6.712 -20.162 1.00 86.31 822 GLU A N 1
ATOM 6314 C CA . GLU A 1 822 ? -7.293 -7.641 -21.205 1.00 86.31 822 GLU A CA 1
ATOM 6315 C C . GLU A 1 822 ? -6.495 -8.949 -21.192 1.00 86.31 822 GLU A C 1
ATOM 6317 O O . GLU A 1 822 ? -7.078 -10.023 -21.363 1.00 86.31 822 GLU A O 1
ATOM 6322 N N . GLU A 1 823 ? -5.191 -8.895 -20.922 1.00 86.62 823 GLU A N 1
ATOM 6323 C CA . GLU A 1 823 ? -4.360 -10.088 -20.787 1.00 86.62 823 GLU A CA 1
ATOM 6324 C C . GLU A 1 823 ? -4.807 -10.934 -19.595 1.00 86.62 823 GLU A C 1
ATOM 6326 O O . GLU A 1 823 ? -5.074 -12.129 -19.750 1.00 86.62 823 GLU A O 1
ATOM 6331 N N . LEU A 1 824 ? -4.962 -10.341 -18.409 1.00 93.00 824 LEU A N 1
ATOM 6332 C CA . LEU A 1 824 ? -5.366 -11.107 -17.231 1.00 93.00 824 LEU A CA 1
ATOM 6333 C C . LEU A 1 824 ? -6.802 -11.641 -17.369 1.00 93.00 824 LEU A C 1
ATOM 6335 O O . LEU A 1 824 ? -7.075 -12.779 -16.984 1.00 93.00 824 LEU A O 1
ATOM 6339 N N . LEU A 1 825 ? -7.713 -10.888 -17.995 1.00 93.31 825 LEU A N 1
ATOM 6340 C CA . LEU A 1 825 ? -9.038 -11.395 -18.376 1.00 93.31 825 LEU A CA 1
ATOM 6341 C C . LEU A 1 825 ? -8.935 -12.599 -19.317 1.00 93.31 825 LEU A C 1
ATOM 6343 O O . LEU A 1 825 ? -9.625 -13.607 -19.115 1.00 93.31 825 LEU A O 1
ATOM 6347 N N . TYR A 1 826 ? -8.060 -12.526 -20.320 1.00 90.75 826 TYR A N 1
ATOM 6348 C CA . TYR A 1 826 ? -7.811 -13.629 -21.237 1.00 90.75 826 TYR A CA 1
ATOM 6349 C C . TYR A 1 826 ? -7.272 -14.862 -20.503 1.00 90.75 826 TYR A C 1
ATOM 6351 O O . TYR A 1 826 ? -7.790 -15.959 -20.734 1.00 90.75 826 TYR A O 1
ATOM 6359 N N . GLN A 1 827 ? -6.298 -14.698 -19.601 1.00 91.56 827 GLN A N 1
ATOM 6360 C CA . GLN A 1 827 ? -5.747 -15.783 -18.779 1.00 91.56 827 GLN A CA 1
ATOM 6361 C C . GLN A 1 827 ? -6.849 -16.454 -17.953 1.00 91.56 827 GLN A C 1
ATOM 6363 O O . GLN A 1 827 ? -6.984 -17.681 -17.970 1.00 91.56 827 GLN A O 1
ATOM 6368 N N . ILE A 1 828 ? -7.707 -15.667 -17.298 1.00 94.25 828 ILE A N 1
ATOM 6369 C CA . ILE A 1 828 ? -8.826 -16.186 -16.502 1.00 94.25 828 ILE A CA 1
ATOM 6370 C C . ILE A 1 828 ? -9.748 -17.051 -17.362 1.00 94.25 828 ILE A C 1
ATOM 6372 O O . ILE A 1 828 ? -10.028 -18.194 -17.004 1.00 94.25 828 ILE A O 1
ATOM 6376 N N . VAL A 1 829 ? -10.208 -16.538 -18.504 1.00 92.12 829 VAL A N 1
ATOM 6377 C CA . VAL A 1 829 ? -11.212 -17.218 -19.337 1.00 92.12 829 VAL A CA 1
ATOM 6378 C C . VAL A 1 829 ? -10.629 -18.414 -20.091 1.00 92.12 829 VAL A C 1
ATOM 6380 O O . VAL A 1 829 ? -11.252 -19.476 -20.137 1.00 92.12 829 VAL A O 1
ATOM 6383 N N . ASN A 1 830 ? -9.447 -18.260 -20.688 1.00 91.75 830 ASN A N 1
ATOM 6384 C CA . ASN A 1 830 ? -8.926 -19.199 -21.685 1.00 91.75 830 ASN A CA 1
ATOM 6385 C C . ASN A 1 830 ? -7.883 -20.173 -21.129 1.00 91.75 830 ASN A C 1
ATOM 6387 O O . ASN A 1 830 ? -7.726 -21.259 -21.687 1.00 91.75 830 ASN A O 1
ATOM 6391 N N . VAL A 1 831 ? -7.189 -19.816 -20.045 1.00 92.62 831 VAL A N 1
ATOM 6392 C CA . VAL A 1 831 ? -6.118 -20.641 -19.459 1.00 92.62 831 VAL A CA 1
ATOM 6393 C C . VAL A 1 831 ? -6.572 -21.280 -18.151 1.00 92.62 831 VAL A C 1
ATOM 6395 O O . VAL A 1 831 ? -6.397 -22.484 -17.961 1.00 92.62 831 VAL A O 1
ATOM 6398 N N . HIS A 1 832 ? -7.243 -20.515 -17.290 1.00 92.56 832 HIS A N 1
ATOM 6399 C CA . HIS A 1 832 ? -7.675 -20.964 -15.962 1.00 92.56 832 HIS A CA 1
ATOM 6400 C C . HIS A 1 832 ? -9.155 -21.378 -15.887 1.00 92.56 832 HIS A C 1
ATOM 6402 O O . HIS A 1 832 ? -9.681 -21.613 -14.802 1.00 92.56 832 HIS A O 1
ATOM 6408 N N . GLY A 1 833 ? -9.844 -21.510 -17.028 1.00 88.50 833 GLY A N 1
ATOM 6409 C CA . GLY A 1 833 ? -11.211 -22.047 -17.093 1.00 88.50 833 GLY A CA 1
ATOM 6410 C C . GLY A 1 833 ? -12.252 -21.235 -16.311 1.00 88.50 833 GLY A C 1
ATOM 6411 O O . GLY A 1 833 ? -13.242 -21.793 -15.843 1.00 88.50 833 GLY A O 1
ATOM 6412 N N . GLY A 1 834 ? -12.009 -19.936 -16.146 1.00 88.25 834 GLY A N 1
ATOM 6413 C CA . GLY A 1 834 ? -12.812 -19.001 -15.365 1.00 88.25 834 GLY A CA 1
ATOM 6414 C C . GLY A 1 834 ? -12.419 -18.870 -13.891 1.00 88.25 834 GLY A C 1
ATOM 6415 O O . GLY A 1 834 ? -13.007 -18.047 -13.190 1.00 88.25 834 GLY A O 1
ATOM 6416 N N . ASP A 1 835 ? -11.428 -19.625 -13.404 1.00 90.94 835 ASP A N 1
ATOM 6417 C CA . ASP A 1 835 ? -10.932 -19.496 -12.031 1.00 90.94 835 ASP A CA 1
ATOM 6418 C C . ASP A 1 835 ? -9.983 -18.299 -11.889 1.00 90.94 835 ASP A C 1
ATOM 6420 O O . ASP A 1 835 ? -8.776 -18.372 -12.134 1.00 90.94 835 ASP A O 1
ATOM 6424 N N . ARG A 1 836 ? -10.550 -17.173 -11.457 1.00 92.88 836 ARG A N 1
ATOM 6425 C CA . ARG A 1 836 ? -9.796 -15.939 -11.220 1.00 92.88 836 ARG A CA 1
ATOM 6426 C C . ARG A 1 836 ? -8.781 -16.024 -10.082 1.00 92.88 836 ARG A C 1
ATOM 6428 O O . ARG A 1 836 ? -7.773 -15.337 -10.149 1.00 92.88 836 ARG A O 1
ATOM 6435 N N . MET A 1 837 ? -9.015 -16.836 -9.047 1.00 92.75 837 MET A N 1
ATOM 6436 C CA . MET A 1 837 ? -8.068 -16.925 -7.927 1.00 92.75 837 MET A CA 1
ATOM 6437 C C . MET A 1 837 ? -6.819 -17.686 -8.360 1.00 92.75 837 MET A C 1
ATOM 6439 O O . MET A 1 837 ? -5.712 -17.251 -8.059 1.00 92.75 837 MET A O 1
ATOM 6443 N N . ALA A 1 838 ? -6.994 -18.760 -9.136 1.00 92.94 838 ALA A N 1
ATOM 6444 C CA . ALA A 1 838 ? -5.879 -19.473 -9.752 1.00 92.94 838 ALA A CA 1
ATOM 6445 C C . ALA A 1 838 ? -5.090 -18.585 -10.731 1.00 92.94 838 ALA A C 1
ATOM 6447 O O . ALA A 1 838 ? -3.866 -18.665 -10.771 1.00 92.94 838 ALA A O 1
ATOM 6448 N N . ALA A 1 839 ? -5.771 -17.723 -11.494 1.00 95.31 839 ALA A N 1
ATOM 6449 C CA . ALA A 1 839 ? -5.106 -16.776 -12.389 1.00 95.31 839 ALA A CA 1
ATOM 6450 C C . ALA A 1 839 ? -4.335 -15.680 -11.632 1.00 95.31 839 ALA A C 1
ATOM 6452 O O . ALA A 1 839 ? -3.218 -15.355 -12.021 1.00 95.31 839 ALA A O 1
ATOM 6453 N N . TYR A 1 840 ? -4.889 -15.126 -10.545 1.00 95.88 840 TYR A N 1
ATOM 6454 C CA . TYR A 1 840 ? -4.181 -14.147 -9.707 1.00 95.88 840 TYR A CA 1
ATOM 6455 C C . TYR A 1 840 ? -2.944 -14.757 -9.046 1.00 95.88 840 TYR A C 1
ATOM 6457 O O . TYR A 1 840 ? -1.892 -14.128 -9.043 1.00 95.88 840 TYR A O 1
ATOM 6465 N N . ASP A 1 841 ? -3.046 -15.988 -8.541 1.00 95.50 841 ASP A N 1
ATOM 6466 C CA . ASP A 1 841 ? -1.914 -16.725 -7.968 1.00 95.50 841 ASP A CA 1
ATOM 6467 C C . ASP A 1 841 ? -0.814 -16.987 -9.012 1.00 95.50 841 ASP A C 1
ATOM 6469 O O . ASP A 1 841 ? 0.369 -16.738 -8.764 1.00 95.50 841 ASP A O 1
ATOM 6473 N N . ALA A 1 842 ? -1.205 -17.397 -10.225 1.00 95.56 842 ALA A N 1
ATOM 6474 C CA . ALA A 1 842 ? -0.281 -17.579 -11.341 1.00 95.56 842 ALA A CA 1
ATOM 6475 C C . ALA A 1 842 ? 0.385 -16.260 -11.766 1.00 95.56 842 ALA A C 1
ATOM 6477 O O . ALA A 1 842 ? 1.594 -16.237 -11.990 1.00 95.56 842 ALA A O 1
ATOM 6478 N N . TRP A 1 843 ? -0.375 -15.163 -11.831 1.00 95.69 843 TRP A N 1
ATOM 6479 C CA . TRP A 1 843 ? 0.152 -13.836 -12.157 1.00 95.69 843 TRP A CA 1
ATOM 6480 C C . TRP A 1 843 ? 1.137 -13.340 -11.089 1.00 95.69 843 TRP A C 1
ATOM 6482 O O . TRP A 1 843 ? 2.228 -12.895 -11.434 1.00 95.69 843 TRP A O 1
ATOM 6492 N N . ILE A 1 844 ? 0.812 -13.487 -9.796 1.00 95.44 844 ILE A N 1
ATOM 6493 C CA . ILE A 1 844 ? 1.718 -13.142 -8.682 1.00 95.44 844 ILE A CA 1
ATOM 6494 C C . ILE A 1 844 ? 3.007 -13.962 -8.778 1.00 95.44 844 ILE A C 1
ATOM 6496 O O . ILE A 1 844 ? 4.100 -13.410 -8.685 1.00 95.44 844 ILE A O 1
ATOM 6500 N N . THR A 1 845 ? 2.887 -15.270 -9.010 1.00 94.19 845 THR A N 1
ATOM 6501 C CA . THR A 1 845 ? 4.043 -16.165 -9.166 1.00 94.19 845 THR A CA 1
ATOM 6502 C C . THR A 1 845 ? 4.922 -15.744 -10.345 1.00 94.19 845 THR A C 1
ATOM 6504 O O . THR A 1 845 ? 6.145 -15.724 -10.219 1.00 94.19 845 THR A O 1
ATOM 6507 N N . ALA A 1 846 ? 4.317 -15.382 -11.480 1.00 90.19 846 ALA A N 1
ATOM 6508 C CA . ALA A 1 846 ? 5.044 -14.910 -12.654 1.00 90.19 846 ALA A CA 1
ATOM 6509 C C . ALA A 1 846 ? 5.779 -13.590 -12.379 1.00 90.19 846 ALA A C 1
ATOM 6511 O O . ALA A 1 846 ? 6.937 -13.457 -12.756 1.00 90.19 846 ALA A O 1
ATOM 6512 N N . GLN A 1 847 ? 5.146 -12.651 -11.673 1.00 90.81 847 GLN A N 1
ATOM 6513 C CA . GLN A 1 847 ? 5.758 -11.373 -11.306 1.00 90.81 847 GLN A CA 1
ATOM 6514 C C . GLN A 1 847 ? 6.982 -11.536 -10.401 1.00 90.81 847 GLN A C 1
ATOM 6516 O O . GLN A 1 847 ? 7.988 -10.868 -10.619 1.00 90.81 847 GLN A O 1
ATOM 6521 N N . TRP A 1 848 ? 6.936 -12.442 -9.421 1.00 89.38 848 TRP A N 1
ATOM 6522 C CA . TRP A 1 848 ? 8.095 -12.711 -8.562 1.00 89.38 848 TRP A CA 1
ATOM 6523 C C . TRP A 1 848 ? 9.234 -13.429 -9.291 1.00 89.38 848 TRP A C 1
ATOM 6525 O O . TRP A 1 848 ? 10.391 -13.268 -8.913 1.00 89.38 848 TRP A O 1
ATOM 6535 N N . ALA A 1 849 ? 8.925 -14.181 -10.350 1.00 86.50 849 ALA A N 1
ATOM 6536 C CA . ALA A 1 849 ? 9.923 -14.867 -11.166 1.00 86.50 849 ALA A CA 1
ATOM 6537 C C . ALA A 1 849 ? 10.687 -13.938 -12.128 1.00 86.50 849 ALA A C 1
ATOM 6539 O O . ALA A 1 849 ? 11.694 -14.364 -12.696 1.00 86.50 849 ALA A O 1
ATOM 6540 N N . LEU A 1 850 ? 10.219 -12.702 -12.338 1.00 83.31 850 LEU A N 1
ATOM 6541 C CA . LEU A 1 850 ? 10.915 -11.728 -13.175 1.00 83.31 850 LEU A CA 1
ATOM 6542 C C . LEU A 1 850 ? 12.205 -11.238 -12.491 1.00 83.31 850 LEU A C 1
ATOM 6544 O O . LEU A 1 850 ? 12.200 -11.005 -11.275 1.00 83.31 850 LEU A O 1
ATOM 6548 N N . PRO A 1 851 ? 13.295 -11.026 -13.257 1.00 80.19 851 PRO A N 1
ATOM 6549 C CA . PRO A 1 851 ? 14.471 -10.323 -12.760 1.00 80.19 851 PRO A CA 1
ATOM 6550 C C . PRO A 1 851 ? 14.091 -8.934 -12.239 1.00 80.19 851 PRO A C 1
ATOM 6552 O O . PRO A 1 851 ? 13.236 -8.260 -12.812 1.00 80.19 851 PRO A O 1
ATOM 6555 N N . GLN A 1 852 ? 14.733 -8.497 -11.157 1.00 84.06 852 GLN A N 1
ATOM 6556 C CA . GLN A 1 852 ? 14.494 -7.162 -10.620 1.00 84.06 852 GLN A CA 1
ATOM 6557 C C . GLN A 1 852 ? 15.059 -6.088 -11.553 1.00 84.06 852 GLN A C 1
ATOM 6559 O O . GLN A 1 852 ? 16.235 -6.134 -11.918 1.00 84.06 852 GLN A O 1
ATOM 6564 N N . THR A 1 853 ? 14.260 -5.060 -11.830 1.00 84.31 853 THR A N 1
ATOM 6565 C CA . THR A 1 853 ? 14.743 -3.846 -12.498 1.00 84.31 853 THR A CA 1
ATOM 6566 C C . THR A 1 853 ? 15.354 -2.885 -11.470 1.00 84.31 853 THR A C 1
ATOM 6568 O O . THR A 1 853 ? 14.742 -2.598 -10.436 1.00 84.31 853 THR A O 1
ATOM 6571 N N . LEU A 1 854 ? 16.571 -2.384 -11.721 1.00 85.00 854 LEU A N 1
ATOM 6572 C CA . LEU A 1 854 ? 17.376 -1.662 -10.722 1.00 85.00 854 LEU A CA 1
ATOM 6573 C C . LEU A 1 854 ? 17.376 -0.137 -10.940 1.00 85.00 854 LEU A C 1
ATOM 6575 O O . LEU A 1 854 ? 17.874 0.384 -11.941 1.00 85.00 854 LEU A O 1
ATOM 6579 N N . VAL A 1 855 ? 16.881 0.611 -9.948 1.00 87.81 855 VAL A N 1
ATOM 6580 C CA . VAL A 1 855 ? 16.878 2.084 -9.908 1.00 87.81 855 VAL A CA 1
ATOM 6581 C C . VAL A 1 855 ? 18.296 2.627 -9.948 1.00 87.81 855 VAL A C 1
ATOM 6583 O O . VAL A 1 855 ? 18.542 3.642 -10.608 1.00 87.81 855 VAL A O 1
ATOM 6586 N N . ARG A 1 856 ? 19.233 2.001 -9.229 1.00 85.94 856 ARG A N 1
ATOM 6587 C CA . ARG A 1 856 ? 20.644 2.403 -9.219 1.00 85.94 856 ARG A CA 1
ATOM 6588 C C . ARG A 1 856 ? 21.234 2.403 -10.626 1.00 85.94 856 ARG A C 1
ATOM 6590 O O . ARG A 1 856 ? 21.912 3.363 -10.989 1.00 85.94 856 ARG A O 1
ATOM 6597 N N . ASP A 1 857 ? 20.947 1.371 -11.404 1.00 81.62 857 ASP A N 1
ATOM 6598 C CA . ASP A 1 857 ? 21.603 1.143 -12.688 1.00 81.62 857 ASP A CA 1
ATOM 6599 C C . ASP A 1 857 ? 21.039 2.096 -13.746 1.00 81.62 857 ASP A C 1
ATOM 6601 O O . ASP A 1 857 ? 21.807 2.793 -14.411 1.00 81.62 857 ASP A O 1
ATOM 6605 N N . LEU A 1 858 ? 19.713 2.288 -13.780 1.00 81.94 858 LEU A N 1
ATOM 6606 C CA . LEU A 1 858 ? 19.103 3.326 -14.617 1.00 81.94 858 LEU A CA 1
ATOM 6607 C C . LEU A 1 858 ? 19.560 4.737 -14.209 1.00 81.94 858 LEU A C 1
ATOM 6609 O O . LEU A 1 858 ? 19.797 5.593 -15.059 1.00 81.94 858 LEU A O 1
ATOM 6613 N N . THR A 1 859 ? 19.722 5.003 -12.908 1.00 86.19 859 THR A N 1
ATOM 6614 C CA . THR A 1 859 ? 20.269 6.287 -12.433 1.00 86.19 859 THR A CA 1
ATOM 6615 C C . THR A 1 859 ? 21.665 6.528 -13.001 1.00 86.19 859 THR A C 1
ATOM 6617 O O . THR A 1 859 ? 21.966 7.640 -13.436 1.00 86.19 859 THR A O 1
ATOM 6620 N N . HIS A 1 860 ? 22.502 5.494 -13.006 1.00 81.44 860 HIS A N 1
ATOM 6621 C CA . HIS A 1 860 ? 23.859 5.569 -13.522 1.00 81.44 860 HIS A CA 1
ATOM 6622 C C . HIS A 1 860 ? 23.889 5.779 -15.042 1.00 81.44 860 HIS A C 1
ATOM 6624 O O . HIS A 1 860 ? 24.589 6.676 -15.515 1.00 81.44 860 HIS A O 1
ATOM 6630 N N . ALA A 1 861 ? 23.079 5.031 -15.796 1.00 77.31 861 ALA A N 1
ATOM 6631 C CA . ALA A 1 861 ? 22.955 5.181 -17.246 1.00 77.31 861 ALA A CA 1
ATOM 6632 C C . ALA A 1 861 ? 22.522 6.606 -17.642 1.00 77.31 861 ALA A C 1
ATOM 6634 O O . ALA A 1 861 ? 23.139 7.239 -18.501 1.00 77.31 861 ALA A O 1
ATOM 6635 N N . LEU A 1 862 ? 21.525 7.168 -16.948 1.00 78.81 862 LEU A N 1
ATOM 6636 C CA . LEU A 1 862 ? 21.062 8.541 -17.183 1.00 78.81 862 LEU A CA 1
ATOM 6637 C C . LEU A 1 862 ? 22.144 9.592 -16.888 1.00 78.81 862 LEU A C 1
ATOM 6639 O O . LEU A 1 862 ? 22.255 10.586 -17.611 1.00 78.81 862 LEU A O 1
ATOM 6643 N N . ASP A 1 863 ? 22.955 9.387 -15.850 1.00 82.12 863 ASP A N 1
ATOM 6644 C CA . ASP A 1 863 ? 24.082 10.273 -15.555 1.00 82.12 863 ASP A CA 1
ATOM 6645 C C . ASP A 1 863 ? 25.160 10.208 -16.645 1.00 82.12 863 ASP A C 1
ATOM 6647 O O . ASP A 1 863 ? 25.671 11.248 -17.077 1.00 82.12 863 ASP A O 1
ATOM 6651 N N . MET A 1 864 ? 25.484 9.008 -17.137 1.00 79.44 864 MET A N 1
ATOM 6652 C CA . MET A 1 864 ? 26.430 8.827 -18.243 1.00 79.44 864 MET A CA 1
ATOM 6653 C C . MET A 1 864 ? 25.943 9.510 -19.523 1.00 79.44 864 MET A C 1
ATOM 6655 O O . MET A 1 864 ? 26.692 10.267 -20.155 1.00 79.44 864 MET A O 1
ATOM 6659 N N . GLN A 1 865 ? 24.664 9.345 -19.856 1.00 75.62 865 GLN A N 1
ATOM 6660 C CA . GLN A 1 865 ? 24.025 10.030 -20.975 1.00 75.62 865 GLN A CA 1
ATOM 6661 C C . GLN A 1 865 ? 24.107 11.560 -20.824 1.00 75.62 865 GLN A C 1
ATOM 6663 O O . GLN A 1 865 ? 24.451 12.276 -21.774 1.00 75.62 865 GLN A O 1
ATOM 6668 N N . GLU A 1 866 ? 23.864 12.092 -19.622 1.00 79.94 866 GLU A N 1
ATOM 6669 C CA . GLU A 1 866 ? 23.974 13.526 -19.348 1.00 79.94 866 GLU A CA 1
ATOM 6670 C C . GLU A 1 866 ? 25.412 14.047 -19.540 1.00 79.94 866 GLU A C 1
ATOM 6672 O O . GLU A 1 866 ? 25.615 15.106 -20.151 1.00 79.94 866 GLU A O 1
ATOM 6677 N N . LEU A 1 867 ? 26.422 13.317 -19.060 1.00 79.62 867 LEU A N 1
ATOM 6678 C CA . LEU A 1 867 ? 27.838 13.668 -19.237 1.00 79.62 867 LEU A CA 1
ATOM 6679 C C . LEU A 1 867 ? 28.235 13.698 -20.721 1.00 79.62 867 LEU A C 1
ATOM 6681 O O . LEU A 1 867 ? 28.910 14.638 -21.169 1.00 79.62 867 LEU A O 1
ATOM 6685 N N . THR A 1 868 ? 27.763 12.725 -21.498 1.00 76.81 868 THR A N 1
ATOM 6686 C CA . THR A 1 868 ? 27.968 12.653 -22.950 1.00 76.81 868 THR A CA 1
ATOM 6687 C C . THR A 1 868 ? 27.350 13.848 -23.660 1.00 76.81 868 THR A C 1
ATOM 6689 O O . THR A 1 868 ? 28.045 14.550 -24.402 1.00 76.81 868 THR A O 1
ATOM 6692 N N . HIS A 1 869 ? 26.093 14.185 -23.364 1.00 75.88 869 HIS A N 1
ATOM 6693 C CA . HIS A 1 869 ? 25.425 15.342 -23.971 1.00 75.88 869 HIS A CA 1
ATOM 6694 C C . HIS A 1 869 ? 26.094 16.679 -23.634 1.00 75.88 869 HIS A C 1
ATOM 6696 O O . HIS A 1 869 ? 26.187 17.568 -24.491 1.00 75.88 869 HIS A O 1
ATOM 6702 N N . ARG A 1 870 ? 26.619 16.820 -22.412 1.00 77.31 870 ARG A N 1
ATOM 6703 C CA . ARG A 1 870 ? 27.401 17.995 -21.987 1.00 77.31 870 ARG A CA 1
ATOM 6704 C C . ARG A 1 870 ? 28.756 18.100 -22.690 1.00 77.31 870 ARG A C 1
ATOM 6706 O O . ARG A 1 870 ? 29.368 19.166 -22.667 1.00 77.31 870 ARG A O 1
ATOM 6713 N N . GLY A 1 871 ? 29.206 17.036 -23.355 1.00 78.31 871 GLY A N 1
ATOM 6714 C CA . GLY A 1 871 ? 30.438 17.006 -24.134 1.00 78.31 871 GLY A CA 1
ATOM 6715 C C . GLY A 1 871 ? 31.676 16.673 -23.310 1.00 78.31 871 GLY A C 1
ATOM 6716 O O . GLY A 1 871 ? 32.767 17.081 -23.698 1.00 78.31 871 GLY A O 1
ATOM 6717 N N . TYR A 1 872 ? 31.538 15.954 -22.190 1.00 82.44 872 TYR A N 1
ATOM 6718 C CA . TYR A 1 872 ? 32.684 15.539 -21.365 1.00 82.44 872 TYR A CA 1
ATOM 6719 C C . TYR A 1 872 ? 33.683 14.689 -22.165 1.00 82.44 872 TYR A C 1
ATOM 6721 O O . TYR A 1 872 ? 34.896 14.894 -22.064 1.00 82.44 872 TYR A O 1
ATOM 6729 N N . PHE A 1 873 ? 33.164 13.817 -23.029 1.00 80.06 873 PHE A N 1
ATOM 6730 C CA . PHE A 1 873 ? 33.936 12.924 -23.896 1.00 80.06 873 PHE A CA 1
ATOM 6731 C C . PHE A 1 873 ? 34.157 13.473 -25.314 1.00 80.06 873 PHE A C 1
ATOM 6733 O O . PHE A 1 873 ? 34.732 12.782 -26.148 1.00 80.06 873 PHE A O 1
ATOM 6740 N N . ASP A 1 874 ? 33.723 14.707 -25.605 1.00 76.50 874 ASP A N 1
ATOM 6741 C CA . ASP A 1 874 ? 33.898 15.350 -26.914 1.00 76.50 874 ASP A CA 1
ATOM 6742 C C . ASP A 1 874 ? 35.112 16.301 -26.881 1.00 76.50 874 ASP A C 1
ATOM 6744 O O . ASP A 1 874 ? 35.017 17.398 -26.309 1.00 76.50 874 ASP A O 1
ATOM 6748 N N . PRO A 1 875 ? 36.239 15.947 -27.539 1.00 72.31 875 PRO A N 1
ATOM 6749 C CA . PRO A 1 875 ? 37.445 16.773 -27.583 1.00 72.31 875 PRO A CA 1
ATOM 6750 C C . PRO A 1 875 ? 37.231 18.186 -28.148 1.00 72.31 875 PRO A C 1
ATOM 6752 O O . PRO A 1 875 ? 38.039 19.082 -27.901 1.00 72.31 875 PRO A O 1
ATOM 6755 N N . ALA A 1 876 ? 36.180 18.400 -28.945 1.00 70.38 876 ALA A N 1
ATOM 6756 C CA . ALA A 1 876 ? 35.860 19.700 -29.526 1.00 70.38 876 ALA A CA 1
ATOM 6757 C C . ALA A 1 876 ? 35.101 20.612 -28.551 1.00 70.38 876 ALA A C 1
ATOM 6759 O O . ALA A 1 876 ? 35.193 21.837 -28.666 1.00 70.38 876 ALA A O 1
ATOM 6760 N N . ARG A 1 877 ? 34.361 20.037 -27.595 1.00 71.12 877 ARG A N 1
ATOM 6761 C CA . ARG A 1 877 ? 33.569 20.778 -26.598 1.00 71.12 877 ARG A CA 1
ATOM 6762 C C . ARG A 1 877 ? 34.300 20.933 -25.275 1.00 71.12 877 ARG A C 1
ATOM 6764 O O . ARG A 1 877 ? 34.204 21.987 -24.650 1.00 71.12 877 ARG A O 1
ATOM 6771 N N . ASN A 1 878 ? 35.084 19.939 -24.871 1.00 75.69 878 ASN A N 1
ATOM 6772 C CA . ASN A 1 878 ? 35.740 19.870 -23.567 1.00 75.69 878 ASN A CA 1
ATOM 6773 C C . ASN A 1 878 ? 36.992 20.755 -23.413 1.00 75.69 878 ASN A C 1
ATOM 6775 O O . ASN A 1 878 ? 37.902 20.362 -22.692 1.00 75.69 878 ASN A O 1
ATOM 6779 N N . GLY A 1 879 ? 37.035 21.946 -24.035 1.00 62.69 879 GLY A N 1
ATOM 6780 C CA . GLY A 1 879 ? 38.190 22.839 -24.292 1.00 62.69 879 GLY A CA 1
ATOM 6781 C C . GLY A 1 879 ? 39.193 23.188 -23.165 1.00 62.69 879 GLY A C 1
ATOM 6782 O O . GLY A 1 879 ? 40.049 24.045 -23.367 1.00 62.69 879 GLY A O 1
ATOM 6783 N N . ALA A 1 880 ? 39.126 22.541 -22.001 1.00 56.84 880 ALA A N 1
ATOM 6784 C CA . ALA A 1 880 ? 40.137 22.446 -20.947 1.00 56.84 880 ALA A CA 1
ATOM 6785 C C . ALA A 1 880 ? 40.988 21.144 -20.992 1.00 56.84 880 ALA A C 1
ATOM 6787 O O . ALA A 1 880 ? 42.005 21.048 -20.299 1.00 56.84 880 ALA A O 1
ATOM 6788 N N . ALA A 1 881 ? 40.612 20.143 -21.797 1.00 55.53 881 ALA A N 1
ATOM 6789 C CA . ALA A 1 881 ? 41.156 18.785 -21.702 1.00 55.53 881 ALA A CA 1
ATOM 6790 C C . ALA A 1 881 ? 42.588 18.611 -22.250 1.00 55.53 881 ALA A C 1
ATOM 6792 O O . ALA A 1 881 ? 43.322 17.727 -21.812 1.00 55.53 881 ALA A O 1
ATOM 6793 N N . SER A 1 882 ? 43.053 19.493 -23.144 1.00 54.88 882 SER A N 1
ATOM 6794 C CA . SER A 1 882 ? 44.415 19.423 -23.708 1.00 54.88 882 SER A CA 1
ATOM 6795 C C . SER A 1 882 ? 45.539 19.742 -22.706 1.00 54.88 882 SER A C 1
ATOM 6797 O O . SER A 1 882 ? 46.713 19.616 -23.049 1.00 54.88 882 SER A O 1
ATOM 6799 N N . SER A 1 883 ? 45.2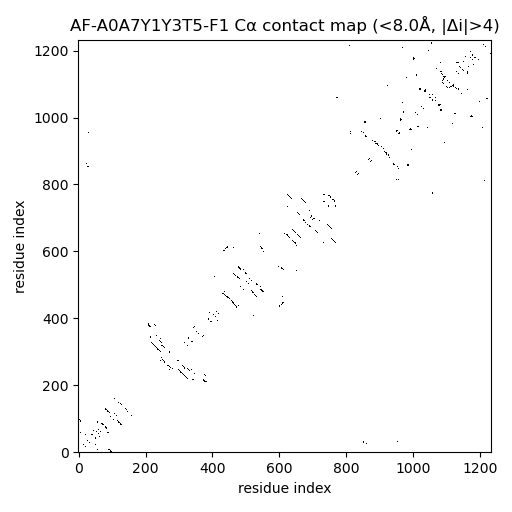02 20.200 -21.494 1.00 59.59 883 SER A N 1
ATOM 6800 C CA . SER A 1 883 ? 46.148 20.533 -20.415 1.00 59.59 883 SER A CA 1
ATOM 6801 C C . SER A 1 883 ? 46.046 19.628 -19.182 1.00 59.59 883 SER A C 1
ATOM 6803 O O . SER A 1 883 ? 46.713 19.898 -18.181 1.00 59.59 883 SER A O 1
ATOM 6805 N N . LEU A 1 884 ? 45.219 18.578 -19.227 1.00 66.25 884 LEU A N 1
ATOM 6806 C CA . LEU A 1 884 ? 45.040 17.668 -18.096 1.00 66.25 884 LEU A CA 1
ATOM 6807 C C . LEU A 1 884 ? 46.245 16.725 -17.952 1.00 66.25 884 LEU A C 1
ATOM 6809 O O . LEU A 1 884 ? 46.713 16.194 -18.961 1.00 66.25 884 LEU A O 1
ATOM 6813 N N . PRO A 1 885 ? 46.735 16.469 -16.722 1.00 64.44 885 PRO A N 1
ATOM 6814 C CA . PRO A 1 885 ? 47.828 15.522 -16.476 1.00 64.44 885 PRO A CA 1
ATOM 6815 C C . PRO A 1 885 ? 47.538 14.103 -16.985 1.00 64.44 885 PRO A C 1
ATOM 6817 O O . PRO A 1 885 ? 48.461 13.389 -17.363 1.00 64.44 885 PRO A O 1
ATOM 6820 N N . GLU A 1 886 ? 46.261 13.724 -17.001 1.00 70.62 886 GLU A N 1
ATOM 6821 C CA . GLU A 1 886 ? 45.763 12.388 -17.351 1.00 70.62 886 GLU A CA 1
ATOM 6822 C C . GLU A 1 886 ? 45.219 12.310 -18.792 1.00 70.62 886 GLU A C 1
ATOM 6824 O O . GLU A 1 886 ? 44.795 11.251 -19.239 1.00 70.62 886 GLU A O 1
ATOM 6829 N N . GLY A 1 887 ? 45.285 13.409 -19.557 1.00 72.00 887 GLY A N 1
ATOM 6830 C CA . GLY A 1 887 ? 44.820 13.469 -20.945 1.00 72.00 887 GLY A CA 1
ATOM 6831 C C . GLY A 1 887 ? 43.321 13.747 -21.111 1.00 72.00 887 GLY A C 1
ATOM 6832 O O . GLY A 1 887 ? 42.594 13.989 -20.147 1.00 72.00 887 GLY A O 1
ATOM 6833 N N . VAL A 1 888 ? 42.882 13.772 -22.375 1.00 69.94 888 VAL A N 1
ATOM 6834 C CA . VAL A 1 888 ? 41.476 13.986 -22.752 1.00 69.94 888 VAL A CA 1
ATOM 6835 C C . VAL A 1 888 ? 40.677 12.723 -22.415 1.00 69.94 888 VAL A C 1
ATOM 6837 O O . VAL A 1 888 ? 41.109 11.653 -22.847 1.00 69.94 888 VAL A O 1
ATOM 6840 N N . PRO A 1 889 ? 39.546 12.818 -21.687 1.00 80.19 889 PRO A N 1
ATOM 6841 C CA . PRO A 1 889 ? 38.682 11.665 -21.471 1.00 80.19 889 PRO A CA 1
ATOM 6842 C C . PRO A 1 889 ? 38.200 11.083 -22.795 1.00 80.19 889 PRO A C 1
ATOM 6844 O O . PRO A 1 889 ? 37.872 11.827 -23.722 1.00 80.19 889 PRO A O 1
ATOM 6847 N N . VAL A 1 890 ? 38.151 9.760 -22.868 1.00 73.31 890 VAL A N 1
ATOM 6848 C CA . VAL A 1 890 ? 37.645 9.020 -24.024 1.00 73.31 890 VAL A CA 1
ATOM 6849 C C . VAL A 1 890 ? 36.338 8.370 -23.594 1.00 73.31 890 VAL A C 1
ATOM 6851 O O . VAL A 1 890 ? 36.273 7.848 -22.484 1.00 73.31 890 VAL A O 1
ATOM 6854 N N . ALA A 1 891 ? 35.308 8.445 -24.439 1.00 71.56 891 ALA A N 1
ATOM 6855 C CA . ALA A 1 891 ? 34.082 7.691 -24.199 1.00 71.56 891 ALA A CA 1
ATOM 6856 C C . ALA A 1 891 ? 34.444 6.197 -24.115 1.00 71.56 891 ALA A C 1
ATOM 6858 O O . ALA A 1 891 ? 35.212 5.729 -24.968 1.00 71.56 891 ALA A O 1
ATOM 6859 N N . PRO A 1 892 ? 33.983 5.478 -23.082 1.00 69.75 892 PRO A N 1
ATOM 6860 C CA . PRO A 1 892 ? 34.260 4.057 -22.980 1.00 69.75 892 PRO A CA 1
ATOM 6861 C C . PRO A 1 892 ? 33.548 3.297 -24.112 1.00 69.75 892 PRO A C 1
ATOM 6863 O O . PRO A 1 892 ? 32.657 3.844 -24.759 1.00 69.75 892 PRO A O 1
ATOM 6866 N N . GLY A 1 893 ? 34.009 2.072 -24.392 1.00 62.38 893 GLY A N 1
ATOM 6867 C CA . GLY A 1 893 ? 33.314 1.174 -25.322 1.00 62.38 893 GLY A CA 1
ATOM 6868 C C . GLY A 1 893 ? 31.952 0.784 -24.761 1.00 62.38 893 GLY A C 1
ATOM 6869 O O . GLY A 1 893 ? 30.969 0.938 -25.460 1.00 62.38 893 GLY A O 1
ATOM 6870 N N . ASP A 1 894 ? 31.929 0.444 -23.469 1.00 62.09 894 ASP A N 1
ATOM 6871 C CA . ASP A 1 894 ? 30.720 0.144 -22.712 1.00 62.09 894 ASP A CA 1
ATOM 6872 C C . ASP A 1 894 ? 30.560 1.141 -21.557 1.00 62.09 894 ASP A C 1
ATOM 6874 O O . ASP A 1 894 ? 31.546 1.493 -20.893 1.00 62.09 894 ASP A O 1
ATOM 6878 N N . TRP A 1 895 ? 29.342 1.614 -21.283 1.00 69.75 895 TRP A N 1
ATOM 6879 C CA . TRP A 1 895 ? 29.110 2.399 -20.071 1.00 69.75 895 TRP A CA 1
ATOM 6880 C C . TRP A 1 895 ? 29.279 1.504 -18.844 1.00 69.75 895 TRP A C 1
ATOM 6882 O O . TRP A 1 895 ? 28.806 0.370 -18.855 1.00 69.75 895 TRP A O 1
ATOM 6892 N N . PRO A 1 896 ? 29.922 1.983 -17.762 1.00 69.94 896 PRO A N 1
ATOM 6893 C CA . PRO A 1 896 ? 30.029 1.166 -16.570 1.00 69.94 896 PRO A CA 1
ATOM 6894 C C . PRO A 1 896 ? 28.637 0.861 -16.058 1.00 69.94 896 PRO A C 1
ATOM 6896 O O . PRO A 1 896 ? 27.804 1.757 -15.913 1.00 69.94 896 PRO A O 1
ATOM 6899 N N . SER A 1 897 ? 28.393 -0.399 -15.767 1.00 67.69 897 SER A N 1
ATOM 6900 C CA . SER A 1 897 ? 27.131 -0.867 -15.248 1.00 67.69 897 SER A CA 1
ATOM 6901 C C . SER A 1 897 ? 27.388 -1.675 -13.982 1.00 67.69 897 SER A C 1
ATOM 6903 O O . SER A 1 897 ? 28.524 -1.891 -13.537 1.00 67.69 897 SER A O 1
ATOM 6905 N N . TRP A 1 898 ? 26.307 -2.043 -13.317 1.00 70.38 898 TRP A N 1
ATOM 6906 C CA . TRP A 1 898 ? 26.369 -3.136 -12.372 1.00 70.38 898 TRP A CA 1
ATOM 6907 C C . TRP A 1 898 ? 25.764 -4.308 -13.124 1.00 70.38 898 TRP A C 1
ATOM 6909 O O . TRP A 1 898 ? 24.625 -4.195 -13.575 1.00 70.38 898 TRP A O 1
ATOM 6919 N N . PRO A 1 899 ? 26.519 -5.396 -13.330 1.00 60.56 899 PRO A N 1
ATOM 6920 C CA . PRO A 1 899 ? 26.006 -6.499 -14.113 1.00 60.56 899 PRO A CA 1
ATOM 6921 C C . PRO A 1 899 ? 24.716 -6.984 -13.459 1.00 60.56 899 PRO A C 1
ATOM 6923 O O . PRO A 1 899 ? 24.663 -7.130 -12.232 1.00 60.56 899 PRO A O 1
ATOM 6926 N N . SER A 1 900 ? 23.698 -7.241 -14.282 1.00 56.06 900 SER A N 1
ATOM 6927 C CA . SER A 1 900 ? 22.487 -7.908 -13.820 1.00 56.06 900 SER A CA 1
ATOM 6928 C C . SER A 1 900 ? 22.901 -9.224 -13.166 1.00 56.06 900 SER A C 1
ATOM 6930 O O . SER A 1 900 ? 23.511 -10.100 -13.785 1.00 56.06 900 SER A O 1
ATOM 6932 N N . GLN A 1 901 ? 22.674 -9.304 -11.862 1.00 59.41 901 GLN A N 1
ATOM 6933 C CA . GLN A 1 901 ? 22.935 -10.475 -11.043 1.00 59.41 901 GLN A CA 1
ATOM 6934 C C . GLN A 1 901 ? 21.639 -10.842 -10.351 1.00 59.41 901 GLN A C 1
ATOM 6936 O O . GLN A 1 901 ? 20.799 -9.976 -10.103 1.00 59.41 901 GLN A O 1
ATOM 6941 N N . ASP A 1 902 ? 21.507 -12.123 -10.023 1.00 67.31 902 ASP A N 1
ATOM 6942 C CA . ASP A 1 902 ? 20.428 -12.586 -9.170 1.00 67.31 902 ASP A CA 1
ATOM 6943 C C . ASP A 1 902 ? 20.555 -11.905 -7.804 1.00 67.31 902 ASP A C 1
ATOM 6945 O O . ASP A 1 902 ? 21.359 -12.283 -6.954 1.00 67.31 902 ASP A O 1
ATOM 6949 N N . ILE A 1 903 ? 19.810 -10.817 -7.638 1.00 67.88 903 ILE A N 1
ATOM 6950 C CA . ILE A 1 903 ? 19.864 -9.982 -6.447 1.00 67.88 903 ILE A CA 1
ATOM 6951 C C . ILE A 1 903 ? 19.312 -10.732 -5.229 1.00 67.88 903 ILE A C 1
ATOM 6953 O O . ILE A 1 903 ? 19.657 -10.381 -4.109 1.00 67.88 903 ILE A O 1
ATOM 6957 N N . SER A 1 904 ? 18.557 -11.820 -5.425 1.00 66.00 904 SER A N 1
ATOM 6958 C CA . SER A 1 904 ? 18.094 -12.668 -4.321 1.00 66.00 904 SER A CA 1
ATOM 6959 C C . SER A 1 904 ? 19.238 -13.387 -3.588 1.00 66.00 904 SER A C 1
ATOM 6961 O O . SER A 1 904 ? 19.093 -13.758 -2.422 1.00 66.00 904 SER A O 1
ATOM 6963 N N . ASP A 1 905 ? 20.409 -13.520 -4.225 1.00 72.06 905 ASP A N 1
ATOM 6964 C CA . ASP A 1 905 ? 21.618 -14.074 -3.609 1.00 72.06 905 ASP A CA 1
ATOM 6965 C C . ASP A 1 905 ? 22.398 -13.040 -2.770 1.00 72.06 905 ASP A C 1
ATOM 6967 O O . ASP A 1 905 ? 23.373 -13.401 -2.096 1.00 72.06 905 ASP A O 1
ATOM 6971 N N . PHE A 1 906 ? 22.017 -11.756 -2.791 1.00 78.44 906 PHE A N 1
ATOM 6972 C CA . PHE A 1 906 ? 22.717 -10.720 -2.035 1.00 78.44 906 PHE A CA 1
ATOM 6973 C C . PHE A 1 906 ? 22.501 -10.887 -0.523 1.00 78.44 906 PHE A C 1
ATOM 6975 O O . PHE A 1 906 ? 21.400 -11.065 -0.003 1.00 78.44 906 PHE A O 1
ATOM 6982 N N . ASP A 1 907 ? 23.598 -10.822 0.227 1.00 80.81 907 ASP A N 1
ATOM 6983 C CA . ASP A 1 907 ? 23.615 -10.889 1.683 1.00 80.81 907 ASP A CA 1
ATOM 6984 C C . ASP A 1 907 ? 24.520 -9.770 2.214 1.00 80.81 907 ASP A C 1
ATOM 6986 O O . ASP A 1 907 ? 25.743 -9.761 2.006 1.00 80.81 907 ASP A O 1
ATOM 6990 N N . SER A 1 908 ? 23.936 -8.829 2.963 1.00 80.69 908 SER A N 1
ATOM 6991 C CA . SER A 1 908 ? 24.669 -7.701 3.547 1.00 80.69 908 SER A CA 1
ATOM 6992 C C . SER A 1 908 ? 25.838 -8.138 4.439 1.00 80.69 908 SER A C 1
ATOM 6994 O O . SER A 1 908 ? 26.803 -7.396 4.618 1.00 80.69 908 SER A O 1
ATOM 6996 N N . LEU A 1 909 ? 25.878 -9.384 4.902 1.00 79.69 909 LEU A N 1
ATOM 6997 C CA . LEU A 1 909 ? 26.947 -9.926 5.732 1.00 79.69 909 LEU A CA 1
ATOM 6998 C C . LEU A 1 909 ? 27.946 -10.822 5.000 1.00 79.69 909 LEU A C 1
ATOM 7000 O O . LEU A 1 909 ? 29.014 -11.083 5.560 1.00 79.69 909 LEU A O 1
ATOM 7004 N N . GLN A 1 910 ? 27.708 -11.212 3.751 1.00 80.81 910 GLN A N 1
ATOM 7005 C CA . GLN A 1 910 ? 28.652 -12.020 2.971 1.00 80.81 910 GLN A CA 1
ATOM 7006 C C . GLN A 1 910 ? 29.304 -11.178 1.873 1.00 80.81 910 GLN A C 1
ATOM 7008 O O . GLN A 1 910 ? 28.735 -10.993 0.806 1.00 80.81 910 GLN A O 1
ATOM 7013 N N . ILE A 1 911 ? 30.547 -10.734 2.094 1.00 78.00 911 ILE A N 1
ATOM 7014 C CA . ILE A 1 911 ? 31.302 -9.894 1.136 1.00 78.00 911 ILE A CA 1
ATOM 7015 C C . ILE A 1 911 ? 31.322 -10.488 -0.285 1.00 78.00 911 ILE A C 1
ATOM 7017 O O . ILE A 1 911 ? 31.280 -9.745 -1.256 1.00 78.00 911 ILE A O 1
ATOM 7021 N N . GLY A 1 912 ? 31.369 -11.819 -0.422 1.00 77.06 912 GLY A N 1
ATOM 7022 C CA . GLY A 1 912 ? 31.380 -12.487 -1.729 1.00 77.06 912 GLY A CA 1
ATOM 7023 C C . GLY A 1 912 ? 30.064 -12.413 -2.513 1.00 77.06 912 GLY A C 1
ATOM 7024 O O . GLY A 1 912 ? 30.069 -12.749 -3.690 1.00 77.06 912 GLY A O 1
ATOM 7025 N N . THR A 1 913 ? 28.969 -11.993 -1.876 1.00 78.94 913 THR A N 1
ATOM 7026 C CA . THR A 1 913 ? 27.652 -11.779 -2.509 1.00 78.94 913 THR A CA 1
ATOM 7027 C C . THR A 1 913 ? 27.429 -10.322 -2.912 1.00 78.94 913 THR A C 1
ATOM 7029 O O . THR A 1 913 ? 26.427 -9.983 -3.531 1.00 78.94 913 THR A O 1
ATOM 7032 N N . TRP A 1 914 ? 28.347 -9.426 -2.540 1.00 79.38 914 TRP A N 1
ATOM 7033 C CA . TRP A 1 914 ? 28.221 -8.016 -2.868 1.00 79.38 914 TRP A CA 1
ATOM 7034 C C . TRP A 1 914 ? 28.546 -7.813 -4.339 1.00 79.38 914 TRP A C 1
ATOM 7036 O O . TRP A 1 914 ? 29.641 -8.149 -4.795 1.00 79.38 914 TRP A O 1
ATOM 7046 N N . GLN A 1 915 ? 27.600 -7.229 -5.068 1.00 74.44 915 GLN A N 1
ATOM 7047 C CA . GLN A 1 915 ? 27.812 -6.866 -6.459 1.00 74.44 915 GLN A CA 1
ATOM 7048 C C . GLN A 1 915 ? 29.028 -5.931 -6.578 1.00 74.44 915 GLN A C 1
ATOM 7050 O O . GLN A 1 915 ? 29.293 -5.115 -5.694 1.00 74.44 915 GLN A O 1
ATOM 7055 N N . SER A 1 916 ? 29.775 -6.064 -7.667 1.00 72.81 916 SER A N 1
ATOM 7056 C CA . SER A 1 916 ? 30.848 -5.147 -8.055 1.00 72.81 916 SER A CA 1
ATOM 7057 C C . SER A 1 916 ? 30.541 -4.640 -9.463 1.00 72.81 916 SER A C 1
ATOM 7059 O O . SER A 1 916 ? 29.979 -5.412 -10.246 1.00 72.81 916 SER A O 1
ATOM 7061 N N . PRO A 1 917 ? 30.876 -3.385 -9.797 1.00 74.69 917 PRO A N 1
ATOM 7062 C CA . PRO A 1 917 ? 30.675 -2.881 -11.149 1.00 74.69 917 PRO A CA 1
ATOM 7063 C C . PRO A 1 917 ? 31.511 -3.671 -12.164 1.00 74.69 917 PRO A C 1
ATOM 7065 O O . PRO A 1 917 ? 32.570 -4.208 -11.832 1.00 74.69 917 PRO A O 1
ATOM 7068 N N . ASP A 1 918 ? 31.019 -3.758 -13.396 1.00 72.38 918 ASP A N 1
ATOM 7069 C CA . ASP A 1 918 ? 31.629 -4.538 -14.483 1.00 72.38 918 ASP A CA 1
ATOM 7070 C C . ASP A 1 918 ? 32.752 -3.801 -15.230 1.00 72.38 918 ASP A C 1
ATOM 7072 O O . ASP A 1 918 ? 33.568 -4.444 -15.896 1.00 72.38 918 ASP A O 1
ATOM 7076 N N . ALA A 1 919 ? 32.827 -2.476 -15.090 1.00 71.38 919 ALA A N 1
ATOM 7077 C CA . ALA A 1 919 ? 33.806 -1.641 -15.771 1.00 71.38 919 ALA A CA 1
ATOM 7078 C C . ALA A 1 919 ? 34.274 -0.429 -14.948 1.00 71.38 919 ALA A C 1
ATOM 7080 O O . ALA A 1 919 ? 33.661 -0.003 -13.961 1.00 71.38 919 ALA A O 1
ATOM 7081 N N . ASP A 1 920 ? 35.394 0.136 -15.405 1.00 75.69 920 ASP A N 1
ATOM 7082 C CA . ASP A 1 920 ? 36.032 1.320 -14.839 1.00 75.69 920 ASP A CA 1
ATOM 7083 C C . ASP A 1 920 ? 35.139 2.550 -15.012 1.00 75.69 920 ASP A C 1
ATOM 7085 O O . ASP A 1 920 ? 34.679 2.849 -16.114 1.00 75.69 920 ASP A O 1
ATOM 7089 N N . TYR A 1 921 ? 34.958 3.331 -13.945 1.00 82.12 921 TYR A N 1
ATOM 7090 C CA . TYR A 1 921 ? 34.273 4.614 -14.066 1.00 82.12 921 TYR A CA 1
ATOM 7091 C C . TYR A 1 921 ? 35.067 5.544 -15.015 1.00 82.12 921 TYR A C 1
ATOM 7093 O O . TYR A 1 921 ? 36.272 5.737 -14.825 1.00 82.12 921 TYR A O 1
ATOM 7101 N N . PRO A 1 922 ? 34.435 6.164 -16.031 1.00 80.19 922 PRO A N 1
ATOM 7102 C CA . PRO A 1 922 ? 35.141 6.671 -17.211 1.00 80.19 922 PRO A CA 1
ATOM 7103 C C . PRO A 1 922 ? 35.835 8.021 -16.985 1.00 80.19 922 PRO A C 1
ATOM 7105 O O . PRO A 1 922 ? 36.465 8.561 -17.897 1.00 80.19 922 PRO A O 1
ATOM 7108 N N . LEU A 1 923 ? 35.697 8.606 -15.790 1.00 82.31 923 LEU A N 1
ATOM 7109 C CA . LEU A 1 923 ? 36.284 9.894 -15.431 1.00 82.31 923 LEU A CA 1
ATOM 7110 C C . LEU A 1 923 ? 36.954 9.833 -14.061 1.00 82.31 923 LEU A C 1
ATOM 7112 O O . LEU A 1 923 ? 36.310 9.574 -13.049 1.00 82.31 923 LEU A O 1
ATOM 7116 N N . THR A 1 924 ? 38.223 10.212 -13.991 1.00 82.00 924 THR A N 1
ATOM 7117 C CA . THR A 1 924 ? 38.905 10.366 -12.702 1.00 82.00 924 THR A CA 1
ATOM 7118 C C . THR A 1 924 ? 38.397 11.589 -11.941 1.00 82.00 924 THR A C 1
ATOM 7120 O O . THR A 1 924 ? 37.849 12.542 -12.515 1.00 82.00 924 THR A O 1
ATOM 7123 N N . ASN A 1 925 ? 38.684 11.648 -10.640 1.00 80.88 925 ASN A N 1
ATOM 7124 C CA . ASN A 1 925 ? 38.450 12.859 -9.845 1.00 80.88 925 ASN A CA 1
ATOM 7125 C C . ASN A 1 925 ? 39.049 14.126 -10.476 1.00 80.88 925 ASN A C 1
ATOM 7127 O O . ASN A 1 925 ? 38.415 15.186 -10.485 1.00 80.88 925 ASN A O 1
ATOM 7131 N N . THR A 1 926 ? 40.275 14.031 -10.998 1.00 81.31 926 THR A N 1
ATOM 7132 C CA . THR A 1 926 ? 40.981 15.157 -11.623 1.00 81.31 926 THR A CA 1
ATOM 7133 C C . THR A 1 926 ? 40.216 15.668 -12.846 1.00 81.31 926 THR A C 1
ATOM 7135 O O . THR A 1 926 ? 40.066 16.881 -13.027 1.00 81.31 926 THR A O 1
ATOM 7138 N N . GLN A 1 927 ? 39.711 14.754 -13.679 1.00 82.44 927 GLN A N 1
ATOM 7139 C CA . GLN A 1 927 ? 38.971 15.074 -14.900 1.00 82.44 927 GLN A CA 1
ATOM 7140 C C . GLN A 1 927 ? 37.600 15.685 -14.592 1.00 82.44 927 GLN A C 1
ATOM 7142 O O . GLN A 1 927 ? 37.267 16.727 -15.162 1.00 82.44 927 GLN A O 1
ATOM 7147 N N . ILE A 1 928 ? 36.842 15.116 -13.647 1.00 81.62 928 ILE A N 1
ATOM 7148 C CA . ILE A 1 928 ? 35.539 15.656 -13.216 1.00 81.62 928 ILE A CA 1
ATOM 7149 C C . ILE A 1 928 ? 35.688 17.118 -12.786 1.00 81.62 928 ILE A C 1
ATOM 7151 O O . ILE A 1 928 ? 34.974 17.993 -13.283 1.00 81.62 928 ILE A O 1
ATOM 7155 N N . GLY A 1 929 ? 36.653 17.401 -11.907 1.00 79.69 929 GLY A N 1
ATOM 7156 C CA . GLY A 1 929 ? 36.858 18.749 -11.385 1.00 79.69 929 GLY A CA 1
ATOM 7157 C C . GLY A 1 929 ? 37.264 19.770 -12.439 1.00 79.69 929 GLY A C 1
ATOM 7158 O O . GLY A 1 929 ? 36.834 20.925 -12.388 1.00 79.69 929 GLY A O 1
ATOM 7159 N N . ALA A 1 930 ? 38.054 19.354 -13.428 1.00 79.69 930 ALA A N 1
ATOM 7160 C CA . ALA A 1 930 ? 38.475 20.241 -14.503 1.00 79.69 930 ALA A CA 1
ATOM 7161 C C . ALA A 1 930 ? 37.372 20.527 -15.535 1.00 79.69 930 ALA A C 1
ATOM 7163 O O . ALA A 1 930 ? 37.398 21.587 -16.162 1.00 79.69 930 ALA A O 1
ATOM 7164 N N . LEU A 1 931 ? 36.411 19.614 -15.713 1.00 80.94 931 LEU A N 1
ATOM 7165 C CA . LEU A 1 931 ? 35.358 19.708 -16.732 1.00 80.94 931 LEU A CA 1
ATOM 7166 C C . LEU A 1 931 ? 34.062 20.354 -16.230 1.00 80.94 931 LEU A C 1
ATOM 7168 O O . LEU A 1 931 ? 33.406 21.056 -16.999 1.00 80.94 931 LEU A O 1
ATOM 7172 N N . GLN A 1 932 ? 33.732 20.218 -14.941 1.00 79.44 932 GLN A N 1
ATOM 7173 C CA . GLN A 1 932 ? 32.530 20.828 -14.344 1.00 79.44 932 GLN A CA 1
ATOM 7174 C C . GLN A 1 932 ? 32.491 22.361 -14.460 1.00 79.44 932 GLN A C 1
ATOM 7176 O O . GLN A 1 932 ? 31.420 22.955 -14.561 1.00 79.44 932 GLN A O 1
ATOM 7181 N N . GLY A 1 933 ? 33.652 23.021 -14.447 1.00 76.75 933 GLY A N 1
ATOM 7182 C CA . GLY A 1 933 ? 33.748 24.465 -14.675 1.00 76.75 933 GLY A CA 1
ATOM 7183 C C . GLY A 1 933 ? 33.330 24.877 -16.098 1.00 76.75 933 GLY A C 1
ATOM 7184 O O . GLY A 1 933 ? 32.373 25.638 -16.244 1.00 76.75 933 GLY A O 1
ATOM 7185 N N . PRO A 1 934 ? 34.038 24.418 -17.150 1.00 74.88 934 PRO A N 1
ATOM 7186 C CA . PRO A 1 934 ? 33.780 24.815 -18.537 1.00 74.88 934 PRO A CA 1
ATOM 7187 C C . PRO A 1 934 ? 32.506 24.223 -19.162 1.00 74.88 934 PRO A C 1
ATOM 7189 O O . PRO A 1 934 ? 31.920 24.880 -20.018 1.00 74.88 934 PRO A O 1
ATOM 7192 N N . LEU A 1 935 ? 32.075 23.020 -18.764 1.00 77.56 935 LEU A N 1
ATOM 7193 C CA . LEU A 1 935 ? 30.917 22.318 -19.350 1.00 77.56 935 LEU A CA 1
ATOM 7194 C C . LEU A 1 935 ? 29.651 22.380 -18.475 1.00 77.56 935 LEU A C 1
ATOM 7196 O O . LEU A 1 935 ? 28.594 21.861 -18.840 1.00 77.56 935 LEU A O 1
ATOM 7200 N N . GLY A 1 936 ? 29.746 23.062 -17.332 1.00 74.38 936 GLY A N 1
ATOM 7201 C CA . GLY A 1 936 ? 28.677 23.173 -16.349 1.00 74.38 936 GLY A CA 1
ATOM 7202 C C . GLY A 1 936 ? 28.650 22.008 -15.361 1.00 74.38 936 GLY A C 1
ATOM 7203 O O . GLY A 1 936 ? 29.175 20.925 -15.606 1.00 74.38 936 GLY A O 1
ATOM 7204 N N . MET A 1 937 ? 28.020 22.251 -14.211 1.00 70.75 937 MET A N 1
ATOM 7205 C CA . MET A 1 937 ? 27.900 21.249 -13.157 1.00 70.75 937 MET A CA 1
ATOM 7206 C C . MET A 1 937 ? 26.903 20.156 -13.557 1.00 70.75 937 MET A C 1
ATOM 7208 O O . MET A 1 937 ? 25.792 20.454 -13.999 1.00 70.75 937 MET A O 1
ATOM 7212 N N . HIS A 1 938 ? 27.305 18.903 -13.354 1.00 68.31 938 HIS A N 1
ATOM 7213 C CA . HIS A 1 938 ? 26.415 17.747 -13.352 1.00 68.31 938 HIS A CA 1
ATOM 7214 C C . HIS A 1 938 ? 25.567 17.773 -12.073 1.00 68.31 938 HIS A C 1
ATOM 7216 O O . HIS A 1 938 ? 26.119 17.782 -10.966 1.00 68.31 938 HIS A O 1
ATOM 7222 N N . PHE A 1 939 ? 24.242 17.817 -12.208 1.00 63.28 939 PHE A N 1
ATOM 7223 C CA . PHE A 1 939 ? 23.327 17.790 -11.066 1.00 63.28 939 PHE A CA 1
ATOM 7224 C C . PHE A 1 939 ? 22.869 16.345 -10.831 1.00 63.28 939 PHE A C 1
ATOM 7226 O O . PHE A 1 939 ? 22.326 15.738 -11.741 1.00 63.28 939 PHE A O 1
ATOM 7233 N N . GLN A 1 940 ? 23.043 15.807 -9.617 1.00 68.31 940 GLN A N 1
ATOM 7234 C CA . GLN A 1 940 ? 22.687 14.422 -9.230 1.00 68.31 940 GLN A CA 1
ATOM 7235 C C . GLN A 1 940 ? 21.168 14.189 -9.092 1.00 68.31 940 GLN A C 1
ATOM 7237 O O . GLN A 1 940 ? 20.677 13.611 -8.124 1.00 68.31 940 GLN A O 1
ATOM 7242 N N . ASN A 1 941 ? 20.386 14.692 -10.043 1.00 70.50 941 ASN A N 1
ATOM 7243 C CA . ASN A 1 941 ? 18.928 14.716 -9.960 1.00 70.50 941 ASN A CA 1
ATOM 7244 C C . ASN A 1 941 ? 18.265 13.558 -10.719 1.00 70.50 941 ASN A C 1
ATOM 7246 O O . ASN A 1 941 ? 17.037 13.435 -10.678 1.00 70.50 941 ASN A O 1
ATOM 7250 N N . ASN A 1 942 ? 19.042 12.710 -11.401 1.00 82.25 942 ASN A N 1
ATOM 7251 C CA . ASN A 1 942 ? 18.487 11.658 -12.249 1.00 82.25 942 ASN A CA 1
ATOM 7252 C C . ASN A 1 942 ? 17.894 10.496 -11.450 1.00 82.25 942 ASN A C 1
ATOM 7254 O O . ASN A 1 942 ? 16.940 9.893 -11.921 1.00 82.25 942 ASN A O 1
ATOM 7258 N N . ARG A 1 943 ? 18.300 10.278 -10.190 1.00 87.25 943 ARG A N 1
ATOM 7259 C CA . ARG A 1 943 ? 17.734 9.213 -9.339 1.00 87.25 943 ARG A CA 1
ATOM 7260 C C . ARG A 1 943 ? 16.214 9.281 -9.203 1.00 87.25 943 ARG A C 1
ATOM 7262 O O . ARG A 1 943 ? 15.530 8.265 -9.260 1.00 87.25 943 ARG A O 1
ATOM 7269 N N . ARG A 1 944 ? 15.654 10.486 -9.030 1.00 84.44 944 ARG A N 1
ATOM 7270 C CA . ARG A 1 944 ? 14.193 10.649 -8.944 1.00 84.44 944 ARG A CA 1
ATOM 7271 C C . ARG A 1 944 ? 13.518 10.349 -10.279 1.00 84.44 944 ARG A C 1
ATOM 7273 O O . ARG A 1 944 ? 12.430 9.794 -10.270 1.00 84.44 944 ARG A O 1
ATOM 7280 N N . ARG A 1 945 ? 14.150 10.722 -11.395 1.00 81.88 945 ARG A N 1
ATOM 7281 C CA . ARG A 1 945 ? 13.646 10.418 -12.741 1.00 81.88 945 ARG A CA 1
ATOM 7282 C C . ARG A 1 945 ? 13.658 8.911 -12.976 1.00 81.88 945 ARG A C 1
ATOM 7284 O O . ARG A 1 945 ? 12.602 8.373 -13.256 1.00 81.88 945 ARG A O 1
ATOM 7291 N N . ALA A 1 946 ? 14.791 8.258 -12.720 1.00 84.44 946 ALA A N 1
ATOM 7292 C CA . ALA A 1 946 ? 14.951 6.812 -12.821 1.00 84.44 946 ALA A CA 1
ATOM 7293 C C . ALA A 1 946 ? 13.872 6.062 -12.030 1.00 84.44 946 ALA A C 1
ATOM 7295 O O . ALA A 1 946 ? 13.166 5.236 -12.591 1.00 84.44 946 ALA A O 1
ATOM 7296 N N . GLN A 1 947 ? 13.678 6.408 -10.752 1.00 87.12 947 GLN A N 1
ATOM 7297 C CA . GLN A 1 947 ? 12.673 5.744 -9.922 1.00 87.12 947 GLN A CA 1
ATOM 7298 C C . GLN A 1 947 ? 11.251 5.886 -10.488 1.00 87.12 947 GLN A C 1
ATOM 7300 O O . GLN A 1 947 ? 10.533 4.896 -10.546 1.00 87.12 947 GLN A O 1
ATOM 7305 N N . TRP A 1 948 ? 10.834 7.089 -10.903 1.00 83.50 948 TRP A N 1
ATOM 7306 C CA . TRP A 1 948 ? 9.489 7.277 -11.461 1.00 83.50 948 TRP A CA 1
ATOM 7307 C C . TRP A 1 948 ? 9.307 6.588 -12.809 1.00 83.50 948 TRP A C 1
ATOM 7309 O O . TRP A 1 948 ? 8.225 6.071 -13.063 1.00 83.50 948 TRP A O 1
ATOM 7319 N N . THR A 1 949 ? 10.346 6.572 -13.647 1.00 80.06 949 THR A N 1
ATOM 7320 C CA . THR A 1 949 ? 10.331 5.830 -14.909 1.00 80.06 949 THR A CA 1
ATOM 7321 C C . THR A 1 949 ? 10.125 4.342 -14.639 1.00 80.06 949 THR A C 1
ATOM 7323 O O . THR A 1 949 ? 9.171 3.775 -15.152 1.00 80.06 949 THR A O 1
ATOM 7326 N N . LEU A 1 950 ? 10.919 3.733 -13.750 1.00 83.06 950 LEU A N 1
ATOM 7327 C CA . LEU A 1 950 ? 10.778 2.308 -13.426 1.00 83.06 950 LEU A CA 1
ATOM 7328 C C . LEU A 1 950 ? 9.430 1.971 -12.796 1.00 83.06 950 LEU A C 1
ATOM 7330 O O . LEU A 1 950 ? 8.805 0.991 -13.177 1.00 83.06 950 LEU A O 1
ATOM 7334 N N . MET A 1 951 ? 8.931 2.802 -11.882 1.00 83.31 951 MET A N 1
ATOM 7335 C CA . MET A 1 951 ? 7.594 2.594 -11.321 1.00 83.31 951 MET A CA 1
ATOM 7336 C C . MET A 1 951 ? 6.510 2.580 -12.402 1.00 83.31 951 MET A C 1
ATOM 7338 O O . MET A 1 951 ? 5.542 1.843 -12.267 1.00 83.31 951 MET A O 1
ATOM 7342 N N . ALA A 1 952 ? 6.668 3.369 -13.465 1.00 76.44 952 ALA A N 1
ATOM 7343 C CA . ALA A 1 952 ? 5.693 3.447 -14.543 1.00 76.44 952 ALA A CA 1
ATOM 7344 C C . ALA A 1 952 ? 5.836 2.335 -15.595 1.00 76.44 952 ALA A C 1
ATOM 7346 O O . ALA A 1 952 ? 4.820 1.952 -16.162 1.00 76.44 952 ALA A O 1
ATOM 7347 N N . THR A 1 953 ? 7.052 1.845 -15.872 1.00 71.56 953 THR A N 1
ATOM 7348 C CA . THR A 1 953 ? 7.311 1.004 -17.061 1.00 71.56 953 THR A CA 1
ATOM 7349 C C . THR A 1 953 ? 8.019 -0.324 -16.790 1.00 71.56 953 THR A C 1
ATOM 7351 O O . THR A 1 953 ? 8.128 -1.136 -17.698 1.00 71.56 953 THR A O 1
ATOM 7354 N N . ALA A 1 954 ? 8.541 -0.572 -15.585 1.00 79.69 954 ALA A N 1
ATOM 7355 C CA . ALA A 1 954 ? 9.261 -1.818 -15.307 1.00 79.69 954 ALA A CA 1
ATOM 7356 C C . ALA A 1 954 ? 8.310 -3.025 -15.319 1.00 79.69 954 ALA A C 1
ATOM 7358 O O . ALA A 1 954 ? 7.188 -2.924 -14.818 1.00 79.69 954 ALA A O 1
ATOM 7359 N N . ARG A 1 955 ? 8.769 -4.178 -15.826 1.00 81.50 955 ARG A N 1
ATOM 7360 C CA . ARG A 1 955 ? 7.960 -5.412 -15.919 1.00 81.50 955 ARG A CA 1
ATOM 7361 C C . ARG A 1 955 ? 7.665 -6.052 -14.552 1.00 81.50 955 ARG A C 1
ATOM 7363 O O . ARG A 1 955 ? 6.614 -6.667 -14.371 1.00 81.50 955 ARG A O 1
ATOM 7370 N N . ASP A 1 956 ? 8.562 -5.896 -13.577 1.00 86.81 956 ASP A N 1
ATOM 7371 C CA . ASP A 1 956 ? 8.465 -6.425 -12.207 1.00 86.81 956 ASP A CA 1
ATOM 7372 C C . ASP A 1 956 ? 7.617 -5.525 -11.281 1.00 86.81 956 ASP A C 1
ATOM 7374 O O . ASP A 1 956 ? 7.974 -5.249 -10.132 1.00 86.81 956 ASP A O 1
ATOM 7378 N N . GLN A 1 957 ? 6.463 -5.061 -11.779 1.00 90.19 957 GLN A N 1
ATOM 7379 C CA . GLN A 1 957 ? 5.580 -4.089 -11.119 1.00 90.19 957 GLN A CA 1
ATOM 7380 C C . GLN A 1 957 ? 5.246 -4.448 -9.668 1.00 90.19 957 GLN A C 1
ATOM 7382 O O . GLN A 1 957 ? 5.270 -3.572 -8.798 1.00 90.19 957 GLN A O 1
ATOM 7387 N N . LEU A 1 958 ? 4.950 -5.722 -9.385 1.00 93.69 958 LEU A N 1
ATOM 7388 C CA . LEU A 1 958 ? 4.613 -6.156 -8.026 1.00 93.69 958 LEU A CA 1
ATOM 7389 C C . LEU A 1 958 ? 5.787 -5.954 -7.058 1.00 93.69 958 LEU A C 1
ATOM 7391 O O . LEU A 1 958 ? 5.599 -5.414 -5.963 1.00 93.69 958 LEU A O 1
ATOM 7395 N N . ARG A 1 959 ? 7.001 -6.318 -7.484 1.00 92.62 959 ARG A N 1
ATOM 7396 C CA . ARG A 1 959 ? 8.239 -6.150 -6.712 1.00 92.62 959 ARG A CA 1
ATOM 7397 C C . ARG A 1 959 ? 8.509 -4.673 -6.438 1.00 92.62 959 ARG A C 1
ATOM 7399 O O . ARG A 1 959 ? 8.701 -4.283 -5.284 1.00 92.62 959 ARG A O 1
ATOM 7406 N N . GLN A 1 960 ? 8.420 -3.834 -7.471 1.00 91.88 960 GLN A N 1
ATOM 7407 C CA . GLN A 1 960 ? 8.608 -2.383 -7.354 1.00 91.88 960 GLN A CA 1
ATOM 7408 C C . GLN A 1 960 ? 7.568 -1.743 -6.426 1.00 91.88 960 GLN A C 1
ATOM 7410 O O . GLN A 1 960 ? 7.890 -0.867 -5.617 1.00 91.88 960 GLN A O 1
ATOM 7415 N N . ARG A 1 961 ? 6.312 -2.199 -6.491 1.00 94.19 961 ARG A N 1
ATOM 7416 C CA . ARG A 1 961 ? 5.230 -1.685 -5.649 1.00 94.19 961 ARG A CA 1
ATOM 7417 C C . ARG A 1 961 ? 5.414 -2.042 -4.179 1.00 94.19 961 ARG A C 1
ATOM 7419 O O . ARG A 1 961 ? 5.219 -1.182 -3.317 1.00 94.19 961 ARG A O 1
ATOM 7426 N N . VAL A 1 962 ? 5.789 -3.283 -3.876 1.00 94.94 962 VAL A N 1
ATOM 7427 C CA . VAL A 1 962 ? 6.064 -3.707 -2.496 1.00 94.94 962 VAL A CA 1
ATOM 7428 C C . VAL A 1 962 ? 7.316 -3.010 -1.957 1.00 94.94 962 VAL A C 1
ATOM 7430 O O . VAL A 1 962 ? 7.268 -2.470 -0.851 1.00 94.94 962 VAL A O 1
ATOM 7433 N N . GLY A 1 963 ? 8.386 -2.901 -2.751 1.00 94.12 963 GLY A N 1
ATOM 7434 C CA . GLY A 1 963 ? 9.581 -2.129 -2.391 1.00 94.12 963 GLY A CA 1
ATOM 7435 C C . GLY A 1 963 ? 9.271 -0.656 -2.094 1.00 94.12 963 GLY A C 1
ATOM 7436 O O . GLY A 1 963 ? 9.769 -0.085 -1.119 1.00 94.12 963 GLY A O 1
ATOM 7437 N N . PHE A 1 964 ? 8.372 -0.036 -2.863 1.00 94.38 964 PHE A N 1
ATOM 7438 C CA . PHE A 1 964 ? 7.901 1.321 -2.586 1.00 94.38 964 PHE A CA 1
ATOM 7439 C C . PHE A 1 964 ? 7.096 1.414 -1.288 1.00 94.38 964 PHE A C 1
ATOM 7441 O O . PHE A 1 964 ? 7.369 2.298 -0.475 1.00 94.38 964 PHE A O 1
ATOM 7448 N N . ALA A 1 965 ? 6.171 0.481 -1.047 1.00 95.50 965 ALA A N 1
ATOM 7449 C CA . ALA A 1 965 ? 5.417 0.415 0.204 1.00 95.50 965 ALA A CA 1
ATOM 7450 C C . ALA A 1 965 ? 6.349 0.275 1.421 1.00 95.50 965 ALA A C 1
ATOM 7452 O O . ALA A 1 965 ? 6.146 0.938 2.441 1.00 95.50 965 ALA A O 1
ATOM 7453 N N . LEU A 1 966 ? 7.408 -0.532 1.299 1.00 96.81 966 LEU A N 1
ATOM 7454 C CA . LEU A 1 966 ? 8.461 -0.647 2.305 1.00 96.81 966 LEU A CA 1
ATOM 7455 C C . LEU A 1 966 ? 9.216 0.676 2.489 1.00 96.81 966 LEU A C 1
ATOM 7457 O O . LEU A 1 966 ? 9.486 1.047 3.627 1.00 96.81 966 LEU A O 1
ATOM 7461 N N . SER A 1 967 ? 9.478 1.441 1.426 1.00 94.69 967 SER A N 1
ATOM 7462 C CA . SER A 1 967 ? 10.157 2.747 1.519 1.00 94.69 967 SER A CA 1
ATOM 7463 C C . SER A 1 967 ? 9.351 3.816 2.270 1.00 94.69 967 SER A C 1
ATOM 7465 O O . SER A 1 967 ? 9.927 4.737 2.847 1.00 94.69 967 SER A O 1
ATOM 7467 N N . GLU A 1 968 ? 8.024 3.675 2.320 1.00 94.31 968 GLU A N 1
ATOM 7468 C CA . GLU A 1 968 ? 7.126 4.536 3.103 1.00 94.31 968 GLU A CA 1
ATOM 7469 C C . GLU A 1 968 ? 7.003 4.106 4.575 1.00 94.31 968 GLU A C 1
ATOM 7471 O O . GLU A 1 968 ? 6.418 4.825 5.393 1.00 94.31 968 GLU A O 1
ATOM 7476 N N . ILE A 1 969 ? 7.500 2.914 4.912 1.00 95.06 969 ILE A N 1
ATOM 7477 C CA . ILE A 1 969 ? 7.559 2.379 6.278 1.00 95.06 969 ILE A CA 1
ATOM 7478 C C . ILE A 1 969 ? 8.959 2.606 6.854 1.00 95.06 969 ILE A C 1
ATOM 7480 O O . ILE A 1 969 ? 9.100 3.135 7.954 1.00 95.06 969 ILE A O 1
ATOM 7484 N N . LEU A 1 970 ? 9.979 2.245 6.083 1.00 96.31 970 LEU A N 1
ATOM 7485 C CA . LEU A 1 970 ? 11.403 2.310 6.387 1.00 96.31 970 LEU A CA 1
ATOM 7486 C C . LEU A 1 970 ? 11.954 3.562 5.702 1.00 96.31 970 LEU A C 1
ATOM 7488 O O . LEU A 1 970 ? 12.577 3.506 4.647 1.00 96.31 970 LEU A O 1
ATOM 7492 N N . VAL A 1 971 ? 11.623 4.728 6.249 1.00 93.44 971 VAL A N 1
ATOM 7493 C CA . VAL A 1 971 ? 11.837 6.006 5.557 1.00 93.44 971 VAL A CA 1
ATOM 7494 C C . VAL A 1 971 ? 13.279 6.495 5.713 1.00 93.44 971 VAL A C 1
ATOM 7496 O O . VAL A 1 971 ? 13.821 6.506 6.816 1.00 93.44 971 VAL A O 1
ATOM 7499 N N . ILE A 1 972 ? 13.856 6.996 4.616 1.00 93.06 972 ILE A N 1
ATOM 7500 C CA . ILE A 1 972 ? 14.998 7.927 4.608 1.00 93.06 972 ILE A CA 1
ATOM 7501 C C . ILE A 1 972 ? 14.586 9.247 3.947 1.00 93.06 972 ILE A C 1
ATOM 7503 O O . ILE A 1 972 ? 13.615 9.293 3.192 1.00 93.06 972 ILE A O 1
ATOM 7507 N N . SER A 1 973 ? 15.337 10.330 4.180 1.00 88.88 973 SER A N 1
ATOM 7508 C CA . SER A 1 973 ? 15.055 11.626 3.548 1.00 88.88 973 SER A CA 1
ATOM 7509 C C . SER A 1 973 ? 16.227 12.186 2.754 1.00 88.88 973 SER A C 1
ATOM 7511 O O . SER A 1 973 ? 17.329 12.367 3.273 1.00 88.88 973 SER A O 1
ATOM 7513 N N . VAL A 1 974 ? 15.937 12.567 1.509 1.00 81.38 974 VAL A N 1
ATOM 7514 C CA . VAL A 1 974 ? 16.842 13.328 0.635 1.00 81.38 974 VAL A CA 1
ATOM 7515 C C . VAL A 1 974 ? 16.945 14.809 1.018 1.00 81.38 974 VAL A C 1
ATOM 7517 O O . VAL A 1 974 ? 17.779 15.512 0.466 1.00 81.38 974 VAL A O 1
ATOM 7520 N N . GLU A 1 975 ? 16.169 15.295 1.994 1.00 86.31 975 GLU A N 1
ATOM 7521 C CA . GLU A 1 975 ? 16.425 16.608 2.615 1.00 86.31 975 GLU A CA 1
ATOM 7522 C C . GLU A 1 975 ? 17.740 16.599 3.416 1.00 86.31 975 GLU A C 1
ATOM 7524 O O . GLU A 1 975 ? 18.344 17.640 3.682 1.00 86.31 975 GLU A O 1
ATOM 7529 N N . ASN A 1 976 ? 18.238 15.410 3.782 1.00 88.88 976 ASN A N 1
ATOM 7530 C CA . ASN A 1 976 ? 19.584 15.269 4.309 1.00 88.88 976 ASN A CA 1
ATOM 7531 C C . ASN A 1 976 ? 20.606 15.507 3.186 1.00 88.88 976 ASN A C 1
ATOM 7533 O O . ASN A 1 976 ? 20.745 14.696 2.273 1.00 88.88 976 ASN A O 1
ATOM 7537 N N . ALA A 1 977 ? 21.374 16.593 3.297 1.00 86.56 977 ALA A N 1
ATOM 7538 C CA . ALA A 1 977 ? 22.335 17.006 2.274 1.00 86.56 977 ALA A CA 1
ATOM 7539 C C . ALA A 1 977 ? 23.393 15.942 1.932 1.00 86.56 977 ALA A C 1
ATOM 7541 O O . ALA A 1 977 ? 23.912 15.942 0.822 1.00 86.56 977 ALA A O 1
ATOM 7542 N N . THR A 1 978 ? 23.732 15.040 2.862 1.00 85.00 978 THR A N 1
ATOM 7543 C CA . THR A 1 978 ? 24.630 13.918 2.562 1.00 85.00 978 THR A CA 1
ATOM 7544 C C . THR A 1 978 ? 23.918 12.896 1.682 1.00 85.00 978 THR A C 1
ATOM 7546 O O . THR A 1 978 ? 24.420 12.574 0.616 1.00 85.00 978 THR A O 1
ATOM 7549 N N . ILE A 1 979 ? 22.725 12.446 2.070 1.00 87.56 979 ILE A N 1
ATOM 7550 C CA . ILE A 1 979 ? 21.941 11.463 1.301 1.00 87.56 979 ILE A CA 1
ATOM 7551 C C . ILE A 1 979 ? 21.620 11.987 -0.105 1.00 87.56 979 ILE A C 1
ATOM 7553 O O . ILE A 1 979 ? 21.749 11.246 -1.073 1.00 87.56 979 ILE A O 1
ATOM 7557 N N . ALA A 1 980 ? 21.279 13.273 -0.230 1.00 83.38 980 ALA A N 1
ATOM 7558 C CA . ALA A 1 980 ? 21.025 13.922 -1.519 1.00 83.38 980 ALA A CA 1
ATOM 7559 C C . ALA A 1 980 ? 22.207 13.823 -2.497 1.00 83.38 980 ALA A C 1
ATOM 7561 O O . ALA A 1 980 ? 22.003 13.756 -3.705 1.00 83.38 980 ALA A O 1
ATOM 7562 N N . VAL A 1 981 ? 23.433 13.839 -1.964 1.00 81.75 981 VAL A N 1
ATOM 7563 C CA . VAL A 1 981 ? 24.683 13.802 -2.732 1.00 81.75 981 VAL A CA 1
ATOM 7564 C C . VAL A 1 981 ? 25.060 12.380 -3.161 1.00 81.75 981 VAL A C 1
ATOM 7566 O O . VAL A 1 981 ? 25.663 12.200 -4.215 1.00 81.75 981 VAL A O 1
ATOM 7569 N N . TYR A 1 982 ? 24.705 11.364 -2.371 1.00 84.50 982 TYR A N 1
ATOM 7570 C CA . TYR A 1 982 ? 24.959 9.952 -2.686 1.00 84.50 982 TYR A CA 1
ATOM 7571 C C . TYR A 1 982 ? 23.742 9.324 -3.371 1.00 84.50 982 TYR A C 1
ATOM 7573 O O . TYR A 1 982 ? 23.137 8.376 -2.870 1.00 84.50 982 TYR A O 1
ATOM 7581 N N . HIS A 1 983 ? 23.355 9.870 -4.521 1.00 84.50 983 HIS A N 1
ATOM 7582 C CA . HIS A 1 983 ? 22.147 9.470 -5.244 1.00 84.50 983 HIS A CA 1
ATOM 7583 C C . HIS A 1 983 ? 22.222 8.047 -5.823 1.00 84.50 983 HIS A C 1
ATOM 7585 O O . HIS A 1 983 ? 21.183 7.400 -5.897 1.00 84.50 983 HIS A O 1
ATOM 7591 N N . ILE A 1 984 ? 23.416 7.531 -6.152 1.00 85.50 984 ILE A N 1
ATOM 7592 C CA . ILE A 1 984 ? 23.630 6.113 -6.514 1.00 85.50 984 ILE A CA 1
ATOM 7593 C C . ILE A 1 984 ? 23.335 5.202 -5.317 1.00 85.50 984 ILE A C 1
ATOM 7595 O O . ILE A 1 984 ? 22.549 4.264 -5.436 1.00 85.50 984 ILE A O 1
ATOM 7599 N N . GLY A 1 985 ? 23.871 5.532 -4.137 1.00 85.88 985 GLY A N 1
ATOM 7600 C CA . GLY A 1 985 ? 23.536 4.835 -2.893 1.00 85.88 985 GLY A CA 1
ATOM 7601 C C . GLY A 1 985 ? 22.042 4.930 -2.574 1.00 85.88 985 GLY A C 1
ATOM 7602 O O . GLY A 1 985 ? 21.435 3.961 -2.127 1.00 85.88 985 GLY A O 1
ATOM 7603 N N . ALA A 1 986 ? 21.410 6.073 -2.863 1.00 89.69 986 ALA A N 1
ATOM 7604 C CA . ALA A 1 986 ? 19.968 6.250 -2.688 1.00 89.69 986 ALA A CA 1
ATOM 7605 C C . ALA A 1 986 ? 19.144 5.459 -3.715 1.00 89.69 986 ALA A C 1
ATOM 7607 O O . ALA A 1 986 ? 18.021 5.074 -3.405 1.00 89.69 986 ALA A O 1
ATOM 7608 N N . GLY A 1 987 ? 19.684 5.198 -4.908 1.00 88.94 987 GLY A N 1
ATOM 7609 C CA . GLY A 1 987 ? 19.150 4.206 -5.843 1.00 88.94 987 GLY A CA 1
ATOM 7610 C C . GLY A 1 987 ? 19.220 2.803 -5.242 1.00 88.94 987 GLY A C 1
ATOM 7611 O O . GLY A 1 987 ? 18.186 2.156 -5.108 1.00 88.94 987 GLY A O 1
ATOM 7612 N N . ARG A 1 988 ? 20.398 2.402 -4.732 1.00 87.31 988 ARG A N 1
ATOM 7613 C CA . ARG A 1 988 ? 20.590 1.095 -4.075 1.00 87.31 988 ARG A CA 1
ATOM 7614 C C . ARG A 1 988 ? 19.661 0.887 -2.880 1.00 87.31 988 ARG A C 1
ATOM 7616 O O . ARG A 1 988 ? 19.225 -0.232 -2.652 1.00 87.31 988 ARG A O 1
ATOM 7623 N N . TRP A 1 989 ? 19.350 1.938 -2.124 1.00 91.69 989 TRP A N 1
ATOM 7624 C CA . TRP A 1 989 ? 18.376 1.866 -1.032 1.00 91.69 989 TRP A CA 1
ATOM 7625 C C . TRP A 1 989 ? 17.000 1.392 -1.503 1.00 91.69 989 TRP A C 1
ATOM 7627 O O . TRP A 1 989 ? 16.402 0.534 -0.864 1.00 91.69 989 TRP A O 1
ATOM 7637 N N . ILE A 1 990 ? 16.507 1.939 -2.617 1.00 91.69 990 ILE A N 1
ATOM 7638 C CA . ILE A 1 990 ? 15.225 1.517 -3.190 1.00 91.69 990 ILE A CA 1
ATOM 7639 C C . ILE A 1 990 ? 15.332 0.081 -3.700 1.00 91.69 990 ILE A C 1
ATOM 7641 O O . ILE A 1 990 ? 14.457 -0.729 -3.404 1.00 91.69 990 ILE A O 1
ATOM 7645 N N . ASP A 1 991 ? 16.438 -0.248 -4.368 1.00 89.94 991 ASP A N 1
ATOM 7646 C CA . ASP A 1 991 ? 16.665 -1.595 -4.888 1.00 89.94 991 ASP A CA 1
ATOM 7647 C C . ASP A 1 991 ? 16.716 -2.645 -3.774 1.00 89.94 991 ASP A C 1
ATOM 7649 O O . ASP A 1 991 ? 16.134 -3.706 -3.931 1.00 89.94 991 ASP A O 1
ATOM 7653 N N . MET A 1 992 ? 17.341 -2.346 -2.631 1.00 91.44 992 MET A N 1
ATOM 7654 C CA . MET A 1 992 ? 17.416 -3.234 -1.459 1.00 91.44 992 MET A CA 1
ATOM 7655 C C . MET A 1 992 ? 16.033 -3.502 -0.844 1.00 91.44 992 MET A C 1
ATOM 7657 O O . MET A 1 992 ? 15.770 -4.595 -0.346 1.00 91.44 992 MET A O 1
ATOM 7661 N N . LEU A 1 993 ? 15.127 -2.521 -0.874 1.00 94.12 993 LEU A N 1
ATOM 7662 C CA . LEU A 1 993 ? 13.754 -2.722 -0.406 1.00 94.12 993 LEU A CA 1
ATOM 7663 C C . LEU A 1 993 ? 12.932 -3.561 -1.393 1.00 94.12 993 LEU A C 1
ATOM 7665 O O . LEU A 1 993 ? 12.113 -4.363 -0.961 1.00 94.12 993 LEU A O 1
ATOM 7669 N N . ALA A 1 994 ? 13.140 -3.379 -2.699 1.00 91.44 994 ALA A N 1
ATOM 7670 C CA . ALA A 1 994 ? 12.496 -4.180 -3.742 1.00 91.44 994 ALA A CA 1
ATOM 7671 C C . ALA A 1 994 ? 13.060 -5.615 -3.820 1.00 91.44 994 ALA A C 1
ATOM 7673 O O . ALA A 1 994 ? 12.324 -6.555 -4.102 1.00 91.44 994 ALA A O 1
ATOM 7674 N N . GLU A 1 995 ? 14.337 -5.798 -3.504 1.00 87.69 995 GLU A N 1
ATOM 7675 C CA . GLU A 1 995 ? 14.996 -7.101 -3.378 1.00 87.69 995 GLU A CA 1
ATOM 7676 C C . GLU A 1 995 ? 14.362 -7.932 -2.260 1.00 87.69 995 GLU A C 1
ATOM 7678 O O . GLU A 1 995 ? 14.011 -9.085 -2.470 1.00 87.69 995 GLU A O 1
ATOM 7683 N N . ASN A 1 996 ? 14.123 -7.319 -1.098 1.00 89.56 996 ASN A N 1
ATOM 7684 C CA . ASN A 1 996 ? 13.490 -7.983 0.041 1.00 89.56 996 ASN A CA 1
ATOM 7685 C C . ASN A 1 996 ? 11.944 -8.000 -0.028 1.00 89.56 996 ASN A C 1
ATOM 7687 O O . ASN A 1 996 ? 11.279 -8.247 0.980 1.00 89.56 996 ASN A O 1
ATOM 7691 N N . ALA A 1 997 ? 11.344 -7.687 -1.180 1.00 90.50 997 ALA A N 1
ATOM 7692 C CA . ALA A 1 997 ? 9.892 -7.553 -1.314 1.00 90.50 997 ALA A CA 1
ATOM 7693 C C . ALA A 1 997 ? 9.127 -8.878 -1.122 1.00 90.50 997 ALA A C 1
ATOM 7695 O O . ALA A 1 997 ? 7.963 -8.851 -0.717 1.00 90.50 997 ALA A O 1
ATOM 7696 N N . ASP A 1 998 ? 9.773 -10.012 -1.393 1.00 87.81 998 ASP A N 1
ATOM 7697 C CA . ASP A 1 998 ? 9.246 -11.371 -1.236 1.00 87.81 998 ASP A CA 1
ATOM 7698 C C . ASP A 1 998 ? 9.961 -12.201 -0.151 1.00 87.81 998 ASP A C 1
ATOM 7700 O O . ASP A 1 998 ? 9.683 -13.393 -0.017 1.00 87.81 998 ASP A O 1
ATOM 7704 N N . ASP A 1 999 ? 10.831 -11.586 0.663 1.00 86.56 999 ASP A N 1
ATOM 7705 C CA . ASP A 1 999 ? 11.558 -12.262 1.751 1.00 86.56 999 ASP A CA 1
ATOM 7706 C C . ASP A 1 999 ? 10.949 -11.973 3.144 1.00 86.56 999 ASP A C 1
ATOM 7708 O O . ASP A 1 999 ? 9.997 -11.207 3.328 1.00 86.56 999 ASP A O 1
ATOM 7712 N N . HIS A 1 1000 ? 11.505 -12.606 4.174 1.00 89.88 1000 HIS A N 1
ATOM 7713 C CA . HIS A 1 1000 ? 11.137 -12.420 5.565 1.00 89.88 1000 HIS A CA 1
ATOM 7714 C C . HIS A 1 1000 ? 11.482 -10.998 5.999 1.00 89.88 1000 HIS A C 1
ATOM 7716 O O . HIS A 1 1000 ? 12.613 -10.535 5.857 1.00 89.88 1000 HIS A O 1
ATOM 7722 N N . TYR A 1 1001 ? 10.548 -10.330 6.676 1.00 92.94 1001 TYR A N 1
ATOM 7723 C CA . TYR A 1 1001 ? 10.774 -8.978 7.201 1.00 92.94 1001 TYR A CA 1
ATOM 7724 C C . TYR A 1 1001 ? 11.982 -8.873 8.146 1.00 92.94 1001 TYR A C 1
ATOM 7726 O O . TYR A 1 1001 ? 12.584 -7.812 8.300 1.00 92.94 1001 TYR A O 1
ATOM 7734 N N . ARG A 1 1002 ? 12.371 -9.991 8.766 1.00 92.62 1002 ARG A N 1
ATOM 7735 C CA . ARG A 1 1002 ? 13.618 -10.125 9.520 1.00 92.62 1002 ARG A CA 1
ATOM 7736 C C . ARG A 1 1002 ? 14.862 -9.781 8.692 1.00 92.62 1002 ARG A C 1
ATOM 7738 O O . ARG A 1 1002 ? 15.792 -9.203 9.254 1.00 92.62 1002 ARG A O 1
ATOM 7745 N N . GLU A 1 1003 ? 14.909 -10.150 7.418 1.00 90.19 1003 GLU A N 1
ATOM 7746 C CA . GLU A 1 1003 ? 16.016 -9.798 6.522 1.00 90.19 1003 GLU A CA 1
ATOM 7747 C C . GLU A 1 1003 ? 15.943 -8.319 6.139 1.00 90.19 1003 GLU A C 1
ATOM 7749 O O . GLU A 1 1003 ? 16.931 -7.606 6.298 1.00 90.19 1003 GLU A O 1
ATOM 7754 N N . VAL A 1 1004 ? 14.741 -7.824 5.809 1.00 93.56 1004 VAL A N 1
ATOM 7755 C CA . VAL A 1 1004 ? 14.503 -6.402 5.507 1.00 93.56 1004 VAL A CA 1
ATOM 7756 C C . VAL A 1 1004 ? 15.092 -5.503 6.599 1.00 93.56 1004 VAL A C 1
ATOM 7758 O O . VAL A 1 1004 ? 15.822 -4.560 6.298 1.00 93.56 1004 VAL A O 1
ATOM 7761 N N . ILE A 1 1005 ? 14.804 -5.773 7.881 1.00 95.31 1005 ILE A N 1
ATOM 7762 C CA . ILE A 1 1005 ? 15.314 -4.923 8.969 1.00 95.31 1005 ILE A CA 1
ATOM 7763 C C . ILE A 1 1005 ? 16.829 -5.054 9.176 1.00 95.31 1005 ILE A C 1
ATOM 7765 O O . ILE A 1 1005 ? 17.462 -4.108 9.651 1.00 95.31 1005 ILE A O 1
ATOM 7769 N N . GLU A 1 1006 ? 17.423 -6.200 8.830 1.00 93.12 1006 GLU A N 1
ATOM 7770 C CA . GLU A 1 1006 ? 18.873 -6.401 8.875 1.00 93.12 1006 GLU A CA 1
ATOM 7771 C C . GLU A 1 1006 ? 19.533 -5.530 7.813 1.00 93.12 1006 GLU A C 1
ATOM 7773 O O . GLU A 1 1006 ? 20.331 -4.658 8.163 1.00 93.12 1006 GLU A O 1
ATOM 7778 N N . ASP A 1 1007 ? 19.108 -5.648 6.561 1.00 93.25 1007 ASP A N 1
ATOM 7779 C CA . ASP A 1 1007 ? 19.652 -4.863 5.454 1.00 93.25 1007 ASP A CA 1
ATOM 7780 C C . ASP A 1 1007 ? 19.429 -3.357 5.642 1.00 93.25 1007 ASP A C 1
ATOM 7782 O O . ASP A 1 1007 ? 20.345 -2.554 5.440 1.00 93.25 1007 ASP A O 1
ATOM 7786 N N . VAL A 1 1008 ? 18.258 -2.959 6.152 1.00 96.00 1008 VAL A N 1
ATOM 7787 C CA . VAL A 1 1008 ? 17.977 -1.572 6.554 1.00 96.00 1008 VAL A CA 1
ATOM 7788 C C . VAL A 1 1008 ? 18.971 -1.084 7.602 1.00 96.00 1008 VAL A C 1
ATOM 7790 O O . VAL A 1 1008 ? 19.480 0.030 7.487 1.00 96.00 1008 VAL A O 1
ATOM 7793 N N . THR A 1 1009 ? 19.277 -1.893 8.615 1.00 96.00 1009 THR A N 1
ATOM 7794 C CA . THR A 1 1009 ? 20.207 -1.499 9.682 1.00 96.00 1009 THR A CA 1
ATOM 7795 C C . THR A 1 1009 ? 21.642 -1.403 9.179 1.00 96.00 1009 THR A C 1
ATOM 7797 O O . THR A 1 1009 ? 22.368 -0.478 9.558 1.00 96.00 1009 THR A O 1
ATOM 7800 N N . TYR A 1 1010 ? 22.047 -2.316 8.295 1.00 93.94 1010 TYR A N 1
ATOM 7801 C CA . TYR A 1 1010 ? 23.361 -2.305 7.659 1.00 93.94 1010 TYR A CA 1
ATOM 7802 C C . TYR A 1 1010 ? 23.463 -1.300 6.503 1.00 93.94 1010 TYR A C 1
ATOM 7804 O O . TYR A 1 1010 ? 24.550 -1.104 5.972 1.00 93.94 1010 TYR A O 1
ATOM 7812 N N . SER A 1 1011 ? 22.402 -0.594 6.120 1.00 94.12 1011 SER A N 1
ATOM 7813 C CA . SER A 1 1011 ? 22.496 0.453 5.101 1.00 94.12 1011 SER A CA 1
ATOM 7814 C C . SER A 1 1011 ? 23.250 1.691 5.614 1.00 94.12 1011 SER A C 1
ATOM 7816 O O . SER A 1 1011 ? 22.863 2.279 6.632 1.00 94.12 1011 SER A O 1
ATOM 7818 N N . PRO A 1 1012 ? 24.268 2.194 4.886 1.00 92.06 1012 PRO A N 1
ATOM 7819 C CA . PRO A 1 1012 ? 24.944 3.442 5.242 1.00 92.06 1012 PRO A CA 1
ATOM 7820 C C . PRO A 1 1012 ? 24.026 4.668 5.152 1.00 92.06 1012 PRO A C 1
ATOM 7822 O O . PRO A 1 1012 ? 24.258 5.660 5.849 1.00 92.06 1012 PRO A O 1
ATOM 7825 N N . LEU A 1 1013 ? 22.965 4.619 4.338 1.00 93.88 1013 LEU A N 1
ATOM 7826 C CA . LEU A 1 1013 ? 21.989 5.706 4.252 1.00 93.88 1013 LEU A CA 1
ATOM 7827 C C . LEU A 1 1013 ? 21.076 5.754 5.468 1.00 93.88 1013 LEU A C 1
ATOM 7829 O O . LEU A 1 1013 ? 20.869 6.841 6.005 1.00 93.88 1013 LEU A O 1
ATOM 7833 N N . MET A 1 1014 ? 20.601 4.603 5.947 1.00 96.19 1014 MET A N 1
ATOM 7834 C CA . MET A 1 1014 ? 19.851 4.545 7.202 1.00 96.19 1014 MET A CA 1
ATOM 7835 C C . MET A 1 1014 ? 20.753 4.912 8.385 1.00 96.19 1014 MET A C 1
ATOM 7837 O O . MET A 1 1014 ? 20.382 5.757 9.198 1.00 96.19 1014 MET A O 1
ATOM 7841 N N . GLY A 1 1015 ? 21.985 4.388 8.399 1.00 95.06 1015 GLY A N 1
ATOM 7842 C CA . GLY A 1 1015 ? 23.057 4.779 9.319 1.00 95.06 1015 GLY A CA 1
ATOM 7843 C C . GLY A 1 1015 ? 23.230 6.287 9.430 1.00 95.06 1015 GLY A C 1
ATOM 7844 O O . GLY A 1 1015 ? 23.330 6.844 10.525 1.00 95.06 1015 GLY A O 1
ATOM 7845 N N . LYS A 1 1016 ? 23.248 6.969 8.283 1.00 93.94 1016 LYS A N 1
ATOM 7846 C CA . LYS A 1 1016 ? 23.362 8.424 8.224 1.00 93.94 1016 LYS A CA 1
ATOM 7847 C C . LYS A 1 1016 ? 22.070 9.141 8.620 1.00 93.94 1016 LYS A C 1
ATOM 7849 O O . LYS A 1 1016 ? 22.153 10.209 9.228 1.00 93.94 1016 LYS A O 1
ATOM 7854 N N . TYR A 1 1017 ? 20.911 8.604 8.245 1.00 96.00 1017 TYR A N 1
ATOM 7855 C CA . TYR A 1 1017 ? 19.606 9.221 8.474 1.00 96.00 1017 TYR A CA 1
ATOM 7856 C C . TYR A 1 1017 ? 19.214 9.218 9.955 1.00 96.00 1017 TYR A C 1
ATOM 7858 O O . TYR A 1 1017 ? 18.796 10.255 10.467 1.00 96.00 1017 TYR A O 1
ATOM 7866 N N . LEU A 1 1018 ? 19.424 8.093 10.645 1.00 95.25 1018 LEU A N 1
ATOM 7867 C CA . LEU A 1 1018 ? 19.074 7.887 12.058 1.00 95.25 1018 LEU A CA 1
ATOM 7868 C C . LEU A 1 1018 ? 20.294 7.775 12.984 1.00 95.25 1018 LEU A C 1
ATOM 7870 O O . LEU A 1 1018 ? 20.199 7.239 14.086 1.00 95.25 1018 LEU A O 1
ATOM 7874 N N . SER A 1 1019 ? 21.427 8.318 12.531 1.00 93.38 1019 SER A N 1
ATOM 7875 C CA . SER A 1 1019 ? 22.641 8.589 13.315 1.00 93.38 1019 SER A CA 1
ATOM 7876 C C . SER A 1 1019 ? 23.307 7.406 14.027 1.00 93.38 1019 SER A C 1
ATOM 7878 O O . SER A 1 1019 ? 24.149 7.631 14.896 1.00 93.38 1019 SER A O 1
ATOM 7880 N N . HIS A 1 1020 ? 23.039 6.156 13.635 1.00 95.19 1020 HIS A N 1
ATOM 7881 C CA . HIS A 1 1020 ? 23.796 5.007 14.153 1.00 95.19 1020 HIS A CA 1
ATOM 7882 C C . HIS A 1 1020 ? 25.099 4.725 13.388 1.00 95.19 1020 HIS A C 1
ATOM 7884 O O . HIS A 1 1020 ? 25.957 3.999 13.887 1.00 95.19 102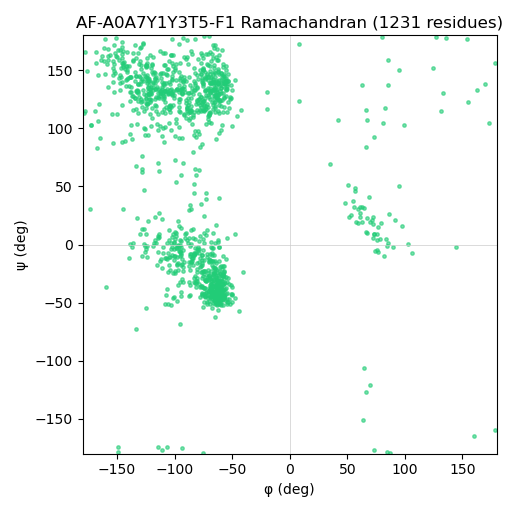0 HIS A O 1
ATOM 7890 N N . LEU A 1 1021 ? 25.308 5.348 12.222 1.00 93.75 1021 LEU A N 1
ATOM 7891 C CA . LEU A 1 1021 ? 26.604 5.343 11.538 1.00 93.75 1021 LEU A CA 1
ATOM 7892 C C . LEU A 1 1021 ? 27.670 6.016 12.413 1.00 93.75 1021 LEU A C 1
ATOM 7894 O O . LEU A 1 1021 ? 27.546 7.191 12.758 1.00 93.75 1021 LEU A O 1
ATOM 7898 N N . GLN A 1 1022 ? 28.751 5.290 12.700 1.00 92.12 1022 GLN A N 1
ATOM 7899 C CA . GLN A 1 1022 ? 29.862 5.708 13.563 1.00 92.12 1022 GLN A CA 1
ATOM 7900 C C . GLN A 1 1022 ? 29.463 5.963 15.025 1.00 92.12 1022 GLN A C 1
ATOM 7902 O O . GLN A 1 1022 ? 30.220 6.594 15.779 1.00 92.12 1022 GLN A O 1
ATOM 7907 N N . ASN A 1 1023 ? 28.325 5.420 15.463 1.00 93.62 1023 ASN A N 1
ATOM 7908 C CA . ASN A 1 1023 ? 27.930 5.432 16.866 1.00 93.62 1023 ASN A CA 1
ATOM 7909 C C . ASN A 1 1023 ? 28.940 4.629 17.694 1.00 93.62 1023 ASN A C 1
ATOM 7911 O O . ASN A 1 1023 ? 29.287 3.510 17.340 1.00 93.62 1023 ASN A O 1
ATOM 7915 N N . THR A 1 1024 ? 29.461 5.198 18.776 1.00 92.62 1024 THR A N 1
ATOM 7916 C CA . THR A 1 1024 ? 30.593 4.622 19.522 1.00 92.62 1024 THR A CA 1
ATOM 7917 C C . THR A 1 1024 ? 30.198 4.382 20.970 1.00 92.62 1024 THR A C 1
ATOM 7919 O O . THR A 1 1024 ? 29.512 5.216 21.556 1.00 92.62 1024 THR A O 1
ATOM 7922 N N . SER A 1 1025 ? 30.670 3.287 21.569 1.00 92.88 1025 SER A N 1
ATOM 7923 C CA . SER A 1 1025 ? 30.379 2.977 22.969 1.00 92.88 1025 SER A CA 1
ATOM 7924 C C . SER A 1 1025 ? 30.869 4.066 23.929 1.00 92.88 1025 SER A C 1
ATOM 7926 O O . SER A 1 1025 ? 31.910 4.699 23.717 1.00 92.88 1025 SER A O 1
ATOM 7928 N N . GLU A 1 1026 ? 30.137 4.260 25.029 1.00 93.19 1026 GLU A N 1
ATOM 7929 C CA . GLU A 1 1026 ? 30.471 5.263 26.051 1.00 93.19 1026 GLU A CA 1
ATOM 7930 C C . GLU A 1 1026 ? 31.847 5.000 26.676 1.00 93.19 1026 GLU A C 1
ATOM 7932 O O . GLU A 1 1026 ? 32.590 5.932 26.981 1.00 93.19 1026 GLU A O 1
ATOM 7937 N N . THR A 1 1027 ? 32.240 3.728 26.784 1.00 90.62 1027 THR A N 1
ATOM 7938 C CA . THR A 1 1027 ? 33.570 3.326 27.265 1.00 90.62 1027 THR A CA 1
ATOM 7939 C C . THR A 1 1027 ? 34.699 3.878 26.386 1.00 90.62 1027 THR A C 1
ATOM 7941 O O . THR A 1 1027 ? 35.787 4.166 26.889 1.00 90.62 1027 THR A O 1
ATOM 7944 N N . VAL A 1 1028 ? 34.453 4.044 25.084 1.00 89.81 1028 VAL A N 1
ATOM 7945 C CA . VAL A 1 1028 ? 35.447 4.504 24.105 1.00 89.81 1028 VAL A CA 1
ATOM 7946 C C . VAL A 1 1028 ? 35.371 6.018 23.896 1.00 89.81 1028 VAL A C 1
ATOM 7948 O O . VAL A 1 1028 ? 36.408 6.682 23.859 1.00 89.81 1028 VAL A O 1
ATOM 7951 N N . SER A 1 1029 ? 34.167 6.582 23.766 1.00 91.44 1029 SER A N 1
ATOM 7952 C CA . SER A 1 1029 ? 33.956 8.000 23.431 1.00 91.44 1029 SER A CA 1
ATOM 7953 C C . SER A 1 1029 ? 33.800 8.920 24.652 1.00 91.44 1029 SER A C 1
ATOM 7955 O O . SER A 1 1029 ? 34.030 10.126 24.545 1.00 91.44 1029 SER A O 1
ATOM 7957 N N . GLY A 1 1030 ? 33.410 8.376 25.811 1.00 90.44 1030 GLY A N 1
ATOM 7958 C CA . GLY A 1 1030 ? 32.977 9.135 26.990 1.00 90.44 1030 GLY A CA 1
ATOM 7959 C C . GLY A 1 1030 ? 31.592 9.781 26.853 1.00 90.44 1030 GLY A C 1
ATOM 7960 O O . GLY A 1 1030 ? 31.226 10.600 27.696 1.00 90.44 1030 GLY A O 1
ATOM 7961 N N . VAL A 1 1031 ? 30.849 9.460 25.789 1.00 89.62 1031 VAL A N 1
ATOM 7962 C CA . VAL A 1 1031 ? 29.509 9.978 25.488 1.00 89.62 1031 VAL A CA 1
ATOM 7963 C C . VAL A 1 1031 ? 28.547 8.791 25.347 1.00 89.62 1031 VAL A C 1
ATOM 7965 O O . VAL A 1 1031 ? 28.913 7.822 24.682 1.00 89.62 1031 VAL A O 1
ATOM 7968 N N . PRO A 1 1032 ? 27.337 8.839 25.941 1.00 90.12 1032 PRO A N 1
ATOM 7969 C CA . PRO A 1 1032 ? 26.321 7.809 25.734 1.00 90.12 1032 PRO A CA 1
ATOM 7970 C C . PRO A 1 1032 ? 26.030 7.566 24.248 1.00 90.12 1032 PRO A C 1
ATOM 7972 O O . PRO A 1 1032 ? 26.094 8.500 23.445 1.00 90.12 1032 PRO A O 1
ATOM 7975 N N . ALA A 1 1033 ? 25.705 6.319 23.899 1.00 93.06 1033 ALA A N 1
ATOM 7976 C CA . ALA A 1 1033 ? 25.373 5.935 22.529 1.00 93.06 1033 ALA A CA 1
ATOM 7977 C C . ALA A 1 1033 ? 24.168 6.731 21.998 1.00 93.06 1033 ALA A C 1
ATOM 7979 O O . ALA A 1 1033 ? 23.234 7.026 22.745 1.00 93.06 1033 ALA A O 1
ATOM 7980 N N . ASP A 1 1034 ? 24.183 7.061 20.705 1.00 93.00 1034 ASP A N 1
ATOM 7981 C CA . ASP A 1 1034 ? 23.067 7.746 20.047 1.00 93.00 1034 ASP A CA 1
ATOM 7982 C C . ASP A 1 1034 ? 21.818 6.847 20.021 1.00 93.00 1034 ASP A C 1
ATOM 7984 O O . ASP A 1 1034 ? 21.886 5.679 19.632 1.00 93.00 1034 ASP A O 1
ATOM 7988 N N . GLU A 1 1035 ? 20.685 7.389 20.473 1.00 93.56 1035 GLU A N 1
ATOM 7989 C CA . GLU A 1 1035 ? 19.441 6.646 20.705 1.00 93.56 1035 GLU A CA 1
ATOM 7990 C C . GLU A 1 1035 ? 18.450 6.714 19.530 1.00 93.56 1035 GLU A C 1
ATOM 7992 O O . GLU A 1 1035 ? 17.406 6.059 19.593 1.00 93.56 1035 GLU A O 1
ATOM 7997 N N . ASN A 1 1036 ? 18.721 7.497 18.476 1.00 92.00 1036 ASN A N 1
ATOM 7998 C CA . ASN A 1 1036 ? 17.722 7.787 17.440 1.00 92.00 1036 ASN A CA 1
ATOM 7999 C C . ASN A 1 1036 ? 17.283 6.508 16.717 1.00 92.00 1036 ASN A C 1
ATOM 8001 O O . ASN A 1 1036 ? 16.107 6.156 16.769 1.00 92.00 1036 ASN A O 1
ATOM 8005 N N . TYR A 1 1037 ? 18.214 5.743 16.136 1.00 95.50 1037 TYR A N 1
ATOM 8006 C CA . TYR A 1 1037 ? 17.861 4.482 15.472 1.00 95.50 1037 TYR A CA 1
ATOM 8007 C C . TYR A 1 1037 ? 17.209 3.463 16.418 1.00 95.50 1037 TYR A C 1
ATOM 8009 O O . TYR A 1 1037 ? 16.221 2.829 16.057 1.00 95.50 1037 TYR A O 1
ATOM 8017 N N . ALA A 1 1038 ? 17.700 3.350 17.657 1.00 94.50 1038 ALA A N 1
ATOM 8018 C CA . ALA A 1 1038 ? 17.137 2.447 18.665 1.00 94.50 1038 ALA A CA 1
ATOM 8019 C C . ALA A 1 1038 ? 15.676 2.782 19.010 1.00 94.50 1038 ALA A C 1
ATOM 8021 O O . ALA A 1 1038 ? 14.871 1.892 19.295 1.00 94.50 1038 ALA A O 1
ATOM 8022 N N . ARG A 1 1039 ? 15.314 4.066 18.980 1.00 92.56 1039 ARG A N 1
ATOM 8023 C CA . ARG A 1 1039 ? 13.939 4.528 19.160 1.00 92.56 1039 ARG A CA 1
ATOM 8024 C C . ARG A 1 1039 ? 13.085 4.197 17.939 1.00 92.56 1039 ARG A C 1
ATOM 8026 O O . ARG A 1 1039 ? 12.020 3.600 18.093 1.00 92.56 1039 ARG A O 1
ATOM 8033 N N . GLU A 1 1040 ? 13.565 4.522 16.743 1.00 94.06 1040 GLU A N 1
ATOM 8034 C CA . GLU A 1 1040 ? 12.797 4.350 15.506 1.00 94.06 1040 GLU A CA 1
ATOM 8035 C C . GLU A 1 1040 ? 12.581 2.881 15.123 1.00 94.06 1040 GLU A C 1
ATOM 8037 O O . GLU A 1 1040 ? 11.460 2.508 14.762 1.00 94.06 1040 GLU A O 1
ATOM 8042 N N . ILE A 1 1041 ? 13.595 2.019 15.279 1.00 95.50 1041 ILE A N 1
ATOM 8043 C CA . ILE A 1 1041 ? 13.464 0.596 14.939 1.00 95.50 1041 ILE A CA 1
ATOM 8044 C C . ILE A 1 1041 ? 12.360 -0.069 15.762 1.00 95.50 1041 ILE A C 1
ATOM 8046 O O . ILE A 1 1041 ? 11.592 -0.861 15.223 1.00 95.50 1041 ILE A O 1
ATOM 8050 N N . LYS A 1 1042 ? 12.202 0.314 17.036 1.00 92.00 1042 LYS A N 1
ATOM 8051 C CA . LYS A 1 1042 ? 11.111 -0.165 17.892 1.00 92.00 1042 LYS A CA 1
ATOM 8052 C C . LYS A 1 1042 ? 9.785 0.496 17.529 1.00 92.00 1042 LYS A C 1
ATOM 8054 O O . LYS A 1 1042 ? 8.803 -0.192 17.266 1.00 92.00 1042 LYS A O 1
ATOM 8059 N N . GLN A 1 1043 ? 9.746 1.825 17.499 1.00 90.62 1043 GLN A N 1
ATOM 8060 C CA . GLN A 1 1043 ? 8.489 2.578 17.488 1.00 90.62 1043 GLN A CA 1
ATOM 8061 C C . GLN A 1 1043 ? 7.842 2.714 16.106 1.00 90.62 1043 GLN A C 1
ATOM 8063 O O . GLN A 1 1043 ? 6.614 2.768 16.017 1.00 90.62 1043 GLN A O 1
ATOM 8068 N N . LEU A 1 1044 ? 8.641 2.796 15.038 1.00 91.25 1044 LEU A N 1
ATOM 8069 C CA . LEU A 1 1044 ? 8.164 3.017 13.671 1.00 91.25 1044 LEU A CA 1
ATOM 8070 C C . LEU A 1 1044 ? 8.260 1.763 12.812 1.00 91.25 1044 LEU A C 1
ATOM 8072 O O . LEU A 1 1044 ? 7.350 1.533 12.013 1.00 91.25 1044 LEU A O 1
ATOM 8076 N N . PHE A 1 1045 ? 9.323 0.971 12.977 1.00 95.50 1045 PHE A N 1
ATOM 8077 C CA . PHE A 1 1045 ? 9.646 -0.104 12.035 1.00 95.50 1045 PHE A CA 1
ATOM 8078 C C . PHE A 1 1045 ? 9.207 -1.499 12.491 1.00 95.50 1045 PHE A C 1
ATOM 8080 O O . PHE A 1 1045 ? 9.027 -2.358 11.634 1.00 95.50 1045 PHE A O 1
ATOM 8087 N N . THR A 1 1046 ? 9.003 -1.757 13.791 1.00 95.81 1046 THR A N 1
ATOM 8088 C CA . THR A 1 1046 ? 8.733 -3.133 14.268 1.00 95.81 1046 THR A CA 1
ATOM 8089 C C . THR A 1 1046 ? 7.567 -3.264 15.247 1.00 95.81 1046 THR A C 1
ATOM 8091 O O . THR A 1 1046 ? 6.528 -3.797 14.876 1.00 95.81 1046 THR A O 1
ATOM 8094 N N . ILE A 1 1047 ? 7.709 -2.823 16.496 1.00 94.75 1047 ILE A N 1
ATOM 8095 C CA . ILE A 1 1047 ? 6.811 -3.220 17.596 1.00 94.75 1047 ILE A CA 1
ATOM 8096 C C . ILE A 1 1047 ? 5.815 -2.130 17.997 1.00 94.75 1047 ILE A C 1
ATOM 8098 O O . ILE A 1 1047 ? 4.794 -2.424 18.616 1.00 94.75 1047 ILE A O 1
ATOM 8102 N N . GLY A 1 1048 ? 6.058 -0.878 17.616 1.00 93.06 1048 GLY A N 1
ATOM 8103 C CA . GLY A 1 1048 ? 5.208 0.250 17.983 1.00 93.06 1048 GLY A CA 1
ATOM 8104 C C . GLY A 1 1048 ? 5.345 0.672 19.436 1.00 93.06 1048 GLY A C 1
ATOM 8105 O O . GLY A 1 1048 ? 6.171 0.142 20.165 1.00 93.06 1048 GLY A O 1
ATOM 8106 N N . LEU A 1 1049 ? 4.535 1.653 19.840 1.00 88.75 1049 LEU A N 1
ATOM 8107 C CA . LEU A 1 1049 ? 4.573 2.258 21.179 1.00 88.75 1049 LEU A CA 1
ATOM 8108 C C . LEU A 1 1049 ? 3.800 1.463 22.243 1.00 88.75 1049 LEU A C 1
ATOM 8110 O O . LEU A 1 1049 ? 4.134 1.538 23.422 1.00 88.75 1049 LEU A O 1
ATOM 8114 N N . PHE A 1 1050 ? 2.752 0.739 21.842 1.00 90.31 1050 PHE A N 1
ATOM 8115 C CA . PHE A 1 1050 ? 1.810 0.078 22.751 1.00 90.31 1050 PHE A CA 1
ATOM 8116 C C . PHE A 1 1050 ? 1.552 -1.355 22.319 1.00 90.31 1050 PHE A C 1
ATOM 8118 O O . PHE A 1 1050 ? 1.518 -1.615 21.117 1.00 90.31 1050 PHE A O 1
ATOM 8125 N N . GLU A 1 1051 ? 1.354 -2.267 23.271 1.00 92.50 1051 GLU A N 1
ATOM 8126 C CA . GLU A 1 1051 ? 0.955 -3.643 22.981 1.00 92.50 1051 GLU A CA 1
ATOM 8127 C C . GLU A 1 1051 ? -0.315 -3.669 22.119 1.00 92.50 1051 GLU A C 1
ATOM 8129 O O . GLU A 1 1051 ? -1.269 -2.918 22.349 1.00 92.50 1051 GLU A O 1
ATOM 8134 N N . LEU A 1 1052 ? -0.313 -4.542 21.117 1.00 94.31 1052 LEU A N 1
ATOM 8135 C CA . LEU A 1 1052 ? -1.404 -4.735 20.176 1.00 94.31 1052 LEU A CA 1
ATOM 8136 C C . LEU A 1 1052 ? -1.926 -6.164 20.277 1.00 94.31 1052 LEU A C 1
ATOM 8138 O O . LEU A 1 1052 ? -1.170 -7.112 20.484 1.00 94.31 1052 LEU A O 1
ATOM 8142 N N . TRP A 1 1053 ? -3.225 -6.309 20.065 1.00 93.06 1053 TRP A N 1
ATOM 8143 C CA . TRP A 1 1053 ? -3.811 -7.572 19.651 1.00 93.06 1053 TRP A CA 1
ATOM 8144 C C . TRP A 1 1053 ? -3.541 -7.836 18.167 1.00 93.06 1053 TRP A C 1
ATOM 8146 O O . TRP A 1 1053 ? -3.240 -6.916 17.403 1.00 93.06 1053 TRP A O 1
ATOM 8156 N N . ASP A 1 1054 ? -3.712 -9.087 17.738 1.00 92.06 1054 ASP A N 1
ATOM 8157 C CA . ASP A 1 1054 ? -3.467 -9.489 16.347 1.00 92.06 1054 ASP A CA 1
ATOM 8158 C C . ASP A 1 1054 ? -4.429 -8.827 15.343 1.00 92.06 1054 ASP A C 1
ATOM 8160 O O . ASP A 1 1054 ? -4.106 -8.689 14.168 1.00 92.06 1054 ASP A O 1
ATOM 8164 N N . ASP A 1 1055 ? -5.581 -8.334 15.804 1.00 91.50 1055 ASP A N 1
ATOM 8165 C CA . ASP A 1 1055 ? -6.507 -7.508 15.017 1.00 91.50 1055 ASP A CA 1
ATOM 8166 C C . ASP A 1 1055 ? -6.114 -6.014 14.970 1.00 91.50 1055 ASP A C 1
ATOM 8168 O O . ASP A 1 1055 ? -6.844 -5.186 14.419 1.00 91.50 1055 ASP A O 1
ATOM 8172 N N . GLY A 1 1056 ? -4.963 -5.655 15.547 1.00 91.25 1056 GLY A N 1
ATOM 8173 C CA . GLY A 1 1056 ? -4.397 -4.308 15.595 1.00 91.25 1056 GLY A CA 1
ATOM 8174 C C . GLY A 1 1056 ? -5.054 -3.354 16.588 1.00 91.25 1056 GLY A C 1
ATOM 8175 O O . GLY A 1 1056 ? -4.756 -2.153 16.538 1.00 91.25 1056 GLY A O 1
ATOM 8176 N N . PHE A 1 1057 ? -5.942 -3.839 17.460 1.00 90.31 1057 PHE A N 1
ATOM 8177 C CA . PHE A 1 1057 ? -6.459 -3.043 18.571 1.00 90.31 1057 PHE A CA 1
ATOM 8178 C C . PHE A 1 1057 ? -5.387 -2.899 19.643 1.00 90.31 1057 PHE A C 1
ATOM 8180 O O . PHE A 1 1057 ? -4.658 -3.844 19.937 1.00 90.31 1057 PHE A O 1
ATOM 8187 N N . ILE A 1 1058 ? -5.314 -1.723 20.262 1.00 90.75 1058 ILE A N 1
ATOM 8188 C CA . ILE A 1 1058 ? -4.433 -1.520 21.412 1.00 90.75 1058 ILE A CA 1
ATOM 8189 C C . ILE A 1 1058 ? -4.939 -2.367 22.575 1.00 90.75 1058 ILE A C 1
ATOM 8191 O O . ILE A 1 1058 ? -6.125 -2.343 22.916 1.00 90.75 1058 ILE A O 1
ATOM 8195 N N . LYS A 1 1059 ? -4.025 -3.117 23.177 1.00 90.38 1059 LYS A N 1
ATOM 8196 C CA . LYS A 1 1059 ? -4.317 -3.972 24.314 1.00 90.38 1059 LYS A CA 1
ATOM 8197 C C . LYS A 1 1059 ? -4.387 -3.141 25.590 1.00 90.38 1059 LYS A C 1
ATOM 8199 O O . LYS A 1 1059 ? -3.492 -2.347 25.886 1.00 90.38 1059 LYS A O 1
ATOM 8204 N N . LEU A 1 1060 ? -5.472 -3.330 26.332 1.00 85.94 1060 LEU A N 1
ATOM 8205 C CA . LEU A 1 1060 ? -5.676 -2.709 27.635 1.00 85.94 1060 LEU A CA 1
ATOM 8206 C C . LEU A 1 1060 ? -5.324 -3.694 28.750 1.00 85.94 1060 LEU A C 1
ATOM 8208 O O . LEU A 1 1060 ? -5.625 -4.885 28.655 1.00 85.94 1060 LEU A O 1
ATOM 8212 N N . ASP A 1 1061 ? -4.705 -3.190 29.813 1.00 81.75 1061 ASP A N 1
ATOM 8213 C CA . ASP A 1 1061 ? -4.502 -3.948 31.042 1.00 81.75 1061 ASP A CA 1
ATOM 8214 C C . ASP A 1 1061 ? -5.871 -4.318 31.648 1.00 81.75 1061 ASP A C 1
ATOM 8216 O O . ASP A 1 1061 ? -6.680 -3.423 31.903 1.00 81.75 1061 ASP A O 1
ATOM 8220 N N . PRO A 1 1062 ? -6.142 -5.605 31.919 1.00 74.62 1062 PRO A N 1
ATOM 8221 C CA . PRO A 1 1062 ? -7.465 -6.068 32.346 1.00 74.62 1062 PRO A CA 1
ATOM 8222 C C . PRO A 1 1062 ? -7.833 -5.660 33.783 1.00 74.62 1062 PRO A C 1
ATOM 8224 O O . PRO A 1 1062 ? -8.953 -5.898 34.233 1.00 74.62 1062 PRO A O 1
ATOM 8227 N N . VAL A 1 1063 ? -6.894 -5.100 34.555 1.00 74.69 1063 VAL A N 1
ATOM 8228 C CA . VAL A 1 1063 ? -7.113 -4.696 35.951 1.00 74.69 1063 VAL A CA 1
ATOM 8229 C C . VAL A 1 1063 ? -7.230 -3.182 36.062 1.00 74.69 1063 VAL A C 1
ATOM 8231 O O . VAL A 1 1063 ? -8.160 -2.672 36.683 1.00 74.69 1063 VAL A O 1
ATOM 8234 N N . GLN A 1 1064 ? -6.271 -2.463 35.490 1.00 68.12 1064 GLN A N 1
ATOM 8235 C CA . GLN A 1 1064 ? -6.144 -1.014 35.580 1.00 68.12 1064 GLN A CA 1
ATOM 8236 C C . GLN A 1 1064 ? -6.809 -0.286 34.412 1.00 68.12 1064 GLN A C 1
ATOM 8238 O O . GLN A 1 1064 ? -6.967 0.929 34.489 1.00 68.12 1064 GLN A O 1
ATOM 8243 N N . TRP A 1 1065 ? -7.191 -1.004 33.348 1.00 69.44 1065 TRP A N 1
ATOM 8244 C CA . TRP A 1 1065 ? -7.748 -0.429 32.119 1.00 69.44 1065 TRP A CA 1
ATOM 8245 C C . TRP A 1 1065 ? -6.829 0.628 31.491 1.00 69.44 1065 TRP A C 1
ATOM 8247 O O . TRP A 1 1065 ? -7.280 1.594 30.876 1.00 69.44 1065 TRP A O 1
ATOM 8257 N N . ASN A 1 1066 ? -5.520 0.436 31.658 1.00 72.44 1066 ASN A N 1
ATOM 8258 C CA . ASN A 1 1066 ? -4.474 1.303 31.132 1.00 72.44 1066 ASN A CA 1
ATOM 8259 C C . ASN A 1 1066 ? -3.899 0.718 29.841 1.00 72.44 1066 ASN A C 1
ATOM 8261 O O . ASN A 1 1066 ? -3.921 -0.492 29.629 1.00 72.44 1066 ASN A O 1
ATOM 8265 N N . ILE A 1 1067 ? -3.340 1.576 28.992 1.00 83.75 1067 ILE A N 1
ATOM 8266 C CA . ILE A 1 1067 ? -2.543 1.132 27.845 1.00 83.75 1067 ILE A CA 1
ATOM 8267 C C . ILE A 1 1067 ? -1.205 0.554 28.314 1.00 83.75 1067 ILE A C 1
ATOM 8269 O O . ILE A 1 1067 ? -0.611 1.048 29.274 1.00 83.75 1067 ILE A O 1
ATOM 8273 N N . ILE A 1 1068 ? -0.730 -0.482 27.626 1.00 85.81 1068 ILE A N 1
ATOM 8274 C CA . ILE A 1 1068 ? 0.513 -1.176 27.972 1.00 85.81 1068 ILE A CA 1
ATOM 8275 C C . ILE A 1 1068 ? 1.605 -0.731 26.987 1.00 85.81 1068 ILE A C 1
ATOM 8277 O O . ILE A 1 1068 ? 1.468 -1.005 25.793 1.00 85.81 1068 ILE A O 1
ATOM 8281 N N . PRO A 1 1069 ? 2.660 -0.017 27.423 1.00 86.19 1069 PRO A N 1
ATOM 8282 C CA . PRO A 1 1069 ? 3.783 0.319 26.553 1.00 86.19 1069 PRO A CA 1
ATOM 8283 C C . PRO A 1 1069 ? 4.587 -0.937 26.196 1.00 86.19 1069 PRO A C 1
ATOM 8285 O O . PRO A 1 1069 ? 4.764 -1.824 27.026 1.00 86.19 1069 PRO A O 1
ATOM 8288 N N . THR A 1 1070 ? 5.096 -1.001 24.968 1.00 91.06 1070 THR A N 1
ATOM 8289 C CA . THR A 1 1070 ? 5.950 -2.113 24.494 1.00 91.06 1070 THR A CA 1
ATOM 8290 C C . THR A 1 1070 ? 7.370 -2.061 25.051 1.00 91.06 1070 THR A C 1
ATOM 8292 O O . THR A 1 1070 ? 8.047 -3.083 25.112 1.00 91.06 1070 THR A O 1
ATOM 8295 N N . TYR A 1 1071 ? 7.842 -0.870 25.415 1.00 89.12 1071 TYR A N 1
ATOM 8296 C CA . TYR A 1 1071 ? 9.171 -0.623 25.962 1.00 89.12 1071 TYR A CA 1
ATOM 8297 C C . TYR A 1 1071 ? 9.184 0.683 26.763 1.00 89.12 1071 TYR A C 1
ATOM 8299 O O . TYR A 1 1071 ? 8.323 1.550 26.584 1.00 89.12 1071 TYR A O 1
ATOM 8307 N N . ASP A 1 1072 ? 10.196 0.857 27.605 1.00 83.88 1072 ASP A N 1
ATOM 8308 C CA . ASP A 1 1072 ? 10.458 2.089 28.344 1.00 83.88 1072 ASP A CA 1
ATOM 8309 C C . ASP A 1 1072 ? 11.735 2.807 27.860 1.00 83.88 1072 ASP A C 1
ATOM 8311 O O . ASP A 1 1072 ? 12.384 2.429 26.878 1.00 83.88 1072 ASP A O 1
ATOM 8315 N N . ASN A 1 1073 ? 12.102 3.907 28.520 1.00 82.31 1073 ASN A N 1
ATOM 8316 C CA . ASN A 1 1073 ? 13.285 4.673 28.134 1.00 82.31 1073 ASN A CA 1
ATOM 8317 C C . ASN A 1 1073 ? 14.612 3.957 28.460 1.00 82.31 1073 ASN A C 1
ATOM 8319 O O . ASN A 1 1073 ? 15.625 4.241 27.818 1.00 82.31 1073 ASN A O 1
ATOM 8323 N N . ALA A 1 1074 ? 14.638 3.049 29.439 1.00 87.56 1074 ALA A N 1
ATOM 8324 C CA . ALA A 1 1074 ? 15.818 2.234 29.723 1.00 87.56 1074 ALA A CA 1
ATOM 8325 C C . ALA A 1 1074 ? 16.064 1.241 28.580 1.00 87.56 1074 ALA A C 1
ATOM 8327 O O . ALA A 1 1074 ? 17.191 1.152 28.094 1.00 87.56 1074 ALA A O 1
ATOM 8328 N N . ASP A 1 1075 ? 15.007 0.627 28.045 1.00 92.25 1075 ASP A N 1
ATOM 8329 C CA . ASP A 1 1075 ? 15.098 -0.265 26.884 1.00 92.25 1075 ASP A CA 1
ATOM 8330 C C . ASP A 1 1075 ? 15.661 0.437 25.636 1.00 92.25 1075 ASP A C 1
ATOM 8332 O O . ASP A 1 1075 ? 16.196 -0.207 24.735 1.00 92.25 1075 ASP A O 1
ATOM 8336 N N . ILE A 1 1076 ? 15.469 1.756 25.490 1.00 91.44 1076 ILE A N 1
ATOM 8337 C CA . ILE A 1 1076 ? 16.028 2.532 24.363 1.00 91.44 1076 ILE A CA 1
ATOM 8338 C C . ILE A 1 1076 ? 17.538 2.672 24.518 1.00 91.44 1076 ILE A C 1
ATOM 8340 O O . ILE A 1 1076 ? 18.271 2.429 23.562 1.00 91.44 1076 ILE A O 1
ATOM 8344 N N . LYS A 1 1077 ? 17.998 3.012 25.723 1.00 92.06 1077 LYS A N 1
ATOM 8345 C CA . LYS A 1 1077 ? 19.425 3.153 26.040 1.00 92.06 1077 LYS A CA 1
ATOM 8346 C C . LYS A 1 1077 ? 20.178 1.846 25.861 1.00 92.06 1077 LYS A C 1
ATOM 8348 O O . LYS A 1 1077 ? 21.258 1.829 25.279 1.00 92.06 1077 LYS A O 1
ATOM 8353 N N . GLU A 1 1078 ? 19.592 0.753 26.334 1.00 94.56 1078 GLU A N 1
ATOM 8354 C CA . GLU A 1 1078 ? 20.183 -0.578 26.225 1.00 94.56 1078 GLU A CA 1
ATOM 8355 C C . GLU A 1 1078 ? 20.251 -1.045 24.768 1.00 94.56 1078 GLU A C 1
ATOM 8357 O O . GLU A 1 1078 ? 21.289 -1.536 24.327 1.00 94.56 1078 GLU A O 1
ATOM 8362 N N . LEU A 1 1079 ? 19.204 -0.791 23.975 1.00 95.12 1079 LEU A N 1
ATOM 8363 C CA . LEU A 1 1079 ? 19.229 -1.080 22.543 1.00 95.12 1079 LEU A CA 1
ATOM 8364 C C . LEU A 1 1079 ? 20.218 -0.184 21.772 1.00 95.12 1079 LEU A C 1
ATOM 8366 O O . LEU A 1 1079 ? 20.876 -0.655 20.851 1.00 95.12 1079 LEU A O 1
ATOM 8370 N N . ALA A 1 1080 ? 20.389 1.085 22.150 1.00 95.56 1080 ALA A N 1
ATOM 8371 C CA . ALA A 1 1080 ? 21.366 1.972 21.512 1.00 95.56 1080 ALA A CA 1
ATOM 8372 C C . ALA A 1 1080 ? 22.804 1.432 21.618 1.00 95.56 1080 ALA A C 1
ATOM 8374 O O . ALA A 1 1080 ? 23.588 1.564 20.677 1.00 95.56 1080 ALA A O 1
ATOM 8375 N N . ARG A 1 1081 ? 23.136 0.755 22.728 1.00 95.25 1081 ARG A N 1
ATOM 8376 C CA . ARG A 1 1081 ? 24.444 0.106 22.932 1.00 95.25 1081 ARG A CA 1
ATOM 8377 C C . ARG A 1 1081 ? 24.711 -1.005 21.907 1.00 95.25 1081 ARG A C 1
ATOM 8379 O O . ARG A 1 1081 ? 25.862 -1.173 21.511 1.00 95.25 1081 ARG A O 1
ATOM 8386 N N . VAL A 1 1082 ? 23.676 -1.702 21.424 1.00 94.62 1082 VAL A N 1
ATOM 8387 C CA . VAL A 1 1082 ? 23.779 -2.771 20.404 1.00 94.62 1082 VAL A CA 1
ATOM 8388 C C . VAL A 1 1082 ? 24.329 -2.248 19.075 1.00 94.62 1082 VAL A C 1
ATOM 8390 O O . VAL A 1 1082 ? 25.089 -2.931 18.404 1.00 94.62 1082 VAL A O 1
ATOM 8393 N N . MET A 1 1083 ? 24.007 -1.009 18.707 1.00 93.38 1083 MET A N 1
ATOM 8394 C CA . MET A 1 1083 ? 24.382 -0.432 17.407 1.00 93.38 1083 MET A CA 1
ATOM 8395 C C . MET A 1 1083 ? 25.745 0.276 17.430 1.00 93.38 1083 MET A C 1
ATOM 8397 O O . MET A 1 1083 ? 26.145 0.915 16.457 1.00 93.38 1083 MET A O 1
ATOM 8401 N N . THR A 1 1084 ? 26.461 0.227 18.555 1.00 94.88 1084 THR A N 1
ATOM 8402 C CA . THR A 1 1084 ? 27.773 0.871 18.668 1.00 94.88 1084 THR A CA 1
ATOM 8403 C C . THR A 1 1084 ? 28.826 0.112 17.862 1.00 94.88 1084 THR A C 1
ATOM 8405 O O . THR A 1 1084 ? 28.774 -1.103 17.731 1.00 94.88 1084 THR A O 1
ATOM 8408 N N . GLY A 1 1085 ? 29.803 0.812 17.297 1.00 91.88 1085 GLY A N 1
ATOM 8409 C CA . GLY A 1 1085 ? 30.853 0.216 16.478 1.00 91.88 1085 GLY A CA 1
ATOM 8410 C C . GLY A 1 1085 ? 30.485 0.001 15.010 1.00 91.88 1085 GLY A C 1
ATOM 8411 O O . GLY A 1 1085 ? 31.360 -0.415 14.255 1.00 91.88 1085 GLY A O 1
ATOM 8412 N N . MET A 1 1086 ? 29.266 0.323 14.566 1.00 92.75 1086 MET A N 1
ATOM 8413 C CA . MET A 1 1086 ? 28.905 0.254 13.145 1.00 92.75 1086 MET A CA 1
ATOM 8414 C C . MET A 1 1086 ? 29.548 1.398 12.351 1.00 92.75 1086 MET A C 1
ATOM 8416 O O . MET A 1 1086 ? 29.362 2.573 12.669 1.00 92.75 1086 MET A O 1
ATOM 8420 N N . SER A 1 1087 ? 30.282 1.083 11.286 1.00 91.88 1087 SER A N 1
ATOM 8421 C CA . SER A 1 1087 ? 30.827 2.074 10.353 1.00 91.88 1087 SER A CA 1
ATOM 8422 C C . SER A 1 1087 ? 30.946 1.518 8.932 1.00 91.88 1087 SER A C 1
ATOM 8424 O O . SER A 1 1087 ? 30.549 0.390 8.660 1.00 91.88 1087 SER A O 1
ATOM 8426 N N . PHE A 1 1088 ? 31.450 2.323 8.001 1.00 88.88 1088 PHE A N 1
ATOM 8427 C CA . PHE A 1 1088 ? 31.648 1.935 6.609 1.00 88.88 1088 PHE A CA 1
ATOM 8428 C C . PHE A 1 1088 ? 32.512 0.679 6.484 1.00 88.88 1088 PHE A C 1
ATOM 8430 O O . PHE A 1 1088 ? 33.506 0.519 7.192 1.00 88.88 1088 PHE A O 1
ATOM 8437 N N . SER A 1 1089 ? 32.149 -0.188 5.542 1.00 85.25 1089 SER A N 1
ATOM 8438 C CA . SER A 1 1089 ? 32.934 -1.368 5.166 1.00 85.25 1089 SER A CA 1
ATOM 8439 C C . SER A 1 1089 ? 33.999 -1.074 4.105 1.00 85.25 1089 SER A C 1
ATOM 8441 O O . SER A 1 1089 ? 34.821 -1.943 3.810 1.00 85.25 1089 SER A O 1
ATOM 8443 N N . THR A 1 1090 ? 33.993 0.139 3.533 1.00 81.75 1090 THR A N 1
ATOM 8444 C CA . THR A 1 1090 ? 34.944 0.582 2.508 1.00 81.75 1090 THR A CA 1
ATOM 8445 C C . THR A 1 1090 ? 35.756 1.793 2.963 1.00 81.75 1090 THR A C 1
ATOM 8447 O O . THR A 1 1090 ? 35.307 2.604 3.775 1.00 81.75 1090 THR A O 1
ATOM 8450 N N . VAL A 1 1091 ? 36.951 1.958 2.389 1.00 72.50 1091 VAL A N 1
ATOM 8451 C CA . VAL A 1 1091 ? 37.913 2.984 2.836 1.00 72.50 1091 VAL A CA 1
ATOM 8452 C C . VAL A 1 1091 ? 37.957 4.258 1.980 1.00 72.50 1091 VAL A C 1
ATOM 8454 O O . VAL A 1 1091 ? 38.701 5.168 2.338 1.00 72.50 1091 VAL A O 1
ATOM 8457 N N . SER A 1 1092 ? 37.215 4.357 0.866 1.00 70.06 1092 SER A N 1
ATOM 8458 C CA . SER A 1 1092 ? 37.401 5.427 -0.136 1.00 70.06 1092 SER A CA 1
ATOM 8459 C C . SER A 1 1092 ? 36.102 6.052 -0.671 1.00 70.06 1092 SER A C 1
ATOM 8461 O O . SER A 1 1092 ? 35.232 5.363 -1.210 1.00 70.06 1092 SER A O 1
ATOM 8463 N N . ASN A 1 1093 ? 36.039 7.390 -0.607 1.00 72.94 1093 ASN A N 1
ATOM 8464 C CA . ASN A 1 1093 ? 35.016 8.249 -1.219 1.00 72.94 1093 ASN A CA 1
ATOM 8465 C C . ASN A 1 1093 ? 35.506 8.851 -2.548 1.00 72.94 1093 ASN A C 1
ATOM 8467 O O . ASN A 1 1093 ? 35.512 10.072 -2.724 1.00 72.94 1093 ASN A O 1
ATOM 8471 N N . SER A 1 1094 ? 35.962 7.992 -3.462 1.00 75.75 1094 SER A N 1
ATOM 8472 C CA . SER A 1 1094 ? 36.501 8.395 -4.760 1.00 75.75 1094 SER A CA 1
ATOM 8473 C C . SER A 1 1094 ? 35.902 7.573 -5.915 1.00 75.75 1094 SER A C 1
ATOM 8475 O O . SER A 1 1094 ? 35.828 6.349 -5.772 1.00 75.75 1094 SER A O 1
ATOM 8477 N N . PRO A 1 1095 ? 35.557 8.192 -7.066 1.00 75.56 1095 PRO A N 1
ATOM 8478 C CA . PRO A 1 1095 ? 35.284 7.477 -8.317 1.00 75.56 1095 PRO A CA 1
ATOM 8479 C C . PRO A 1 1095 ? 36.476 6.626 -8.774 1.00 75.56 1095 PRO A C 1
ATOM 8481 O O . PRO A 1 1095 ? 36.274 5.596 -9.396 1.00 75.56 1095 PRO A O 1
ATOM 8484 N N . ASP A 1 1096 ? 37.709 6.983 -8.389 1.00 77.25 1096 ASP A N 1
ATOM 8485 C CA . ASP A 1 1096 ? 38.920 6.207 -8.709 1.00 77.25 1096 ASP A CA 1
ATOM 8486 C C . ASP A 1 1096 ? 38.970 4.840 -7.980 1.00 77.25 1096 ASP A C 1
ATOM 8488 O O . ASP A 1 1096 ? 39.942 4.103 -8.103 1.00 77.25 1096 ASP A O 1
ATOM 8492 N N . THR A 1 1097 ? 37.978 4.545 -7.133 1.00 75.00 1097 THR A N 1
ATOM 8493 C CA . THR A 1 1097 ? 37.825 3.271 -6.406 1.00 75.00 1097 THR A CA 1
ATOM 8494 C C . THR A 1 1097 ? 36.482 2.600 -6.691 1.00 75.00 1097 THR A C 1
ATOM 8496 O O . THR A 1 1097 ? 36.006 1.803 -5.883 1.00 75.00 1097 THR A O 1
ATOM 8499 N N . TRP A 1 1098 ? 35.848 2.978 -7.800 1.00 77.69 1098 TRP A N 1
ATOM 8500 C CA . TRP A 1 1098 ? 34.582 2.422 -8.263 1.00 77.69 1098 TRP A CA 1
ATOM 8501 C C . TRP A 1 1098 ? 34.707 0.929 -8.593 1.00 77.69 1098 TRP A C 1
ATOM 8503 O O . TRP A 1 1098 ? 33.970 0.118 -8.044 1.00 77.69 1098 TRP A O 1
ATOM 8513 N N . ASP A 1 1099 ? 35.693 0.586 -9.417 1.00 73.31 1099 ASP A N 1
ATOM 8514 C CA . ASP A 1 1099 ? 36.008 -0.739 -9.969 1.00 73.31 1099 ASP A CA 1
ATOM 8515 C C . ASP A 1 1099 ? 36.696 -1.680 -8.967 1.00 73.31 1099 ASP A C 1
ATOM 8517 O O . ASP A 1 1099 ? 36.543 -2.899 -9.027 1.00 73.31 1099 ASP A O 1
ATOM 8521 N N . ALA A 1 1100 ? 37.437 -1.120 -8.007 1.00 74.00 1100 ALA A N 1
ATOM 8522 C CA . ALA A 1 1100 ? 38.185 -1.877 -7.005 1.00 74.00 1100 ALA A CA 1
ATOM 8523 C C . ALA A 1 1100 ? 37.967 -1.322 -5.583 1.00 74.00 1100 ALA A C 1
ATOM 8525 O O . ALA A 1 1100 ? 38.901 -0.784 -4.967 1.00 74.00 1100 ALA A O 1
ATOM 8526 N N . PRO A 1 1101 ? 36.747 -1.435 -5.022 1.00 76.31 1101 PRO A N 1
ATOM 8527 C CA . PRO A 1 1101 ? 36.483 -0.980 -3.667 1.00 76.31 1101 PRO A CA 1
ATOM 8528 C C . PRO A 1 1101 ? 37.315 -1.793 -2.667 1.00 76.31 1101 PRO A C 1
ATOM 8530 O O . PRO A 1 1101 ? 37.351 -3.023 -2.688 1.00 76.31 1101 PRO A O 1
ATOM 8533 N N . VAL A 1 1102 ? 37.993 -1.106 -1.748 1.00 76.69 1102 VAL A N 1
ATOM 8534 C CA . VAL A 1 1102 ? 38.734 -1.770 -0.667 1.00 76.69 1102 VAL A CA 1
ATOM 8535 C C . VAL A 1 1102 ? 37.750 -2.109 0.447 1.00 76.69 1102 VAL A C 1
ATOM 8537 O O . VAL A 1 1102 ? 37.418 -1.238 1.251 1.00 76.69 1102 VAL A O 1
ATOM 8540 N N . LEU A 1 1103 ? 37.286 -3.358 0.462 1.00 77.56 1103 LEU A N 1
ATOM 8541 C CA . LEU A 1 1103 ? 36.365 -3.902 1.462 1.00 77.56 1103 LEU A CA 1
ATOM 8542 C C . LEU A 1 1103 ? 37.161 -4.490 2.634 1.00 77.56 1103 LEU A C 1
ATOM 8544 O O . LEU A 1 1103 ? 37.895 -5.464 2.464 1.00 77.56 1103 LEU A O 1
ATOM 8548 N N . ASP A 1 1104 ? 37.029 -3.911 3.826 1.00 75.94 1104 ASP A N 1
ATOM 8549 C CA . ASP A 1 1104 ? 37.671 -4.423 5.040 1.00 75.94 1104 ASP A CA 1
ATOM 8550 C C . ASP A 1 1104 ? 36.827 -4.095 6.274 1.00 75.94 1104 ASP A C 1
ATOM 8552 O O . ASP A 1 1104 ? 36.697 -2.943 6.678 1.00 75.94 1104 ASP A O 1
ATOM 8556 N N . ARG A 1 1105 ? 36.272 -5.147 6.882 1.00 74.56 1105 ARG A N 1
ATOM 8557 C CA . ARG A 1 1105 ? 35.419 -5.072 8.076 1.00 74.56 1105 ARG A CA 1
ATOM 8558 C C . ARG A 1 1105 ? 36.184 -5.235 9.391 1.00 74.56 1105 ARG A C 1
ATOM 8560 O O . ARG A 1 1105 ? 35.593 -5.173 10.456 1.00 74.56 1105 ARG A O 1
ATOM 8567 N N . THR A 1 1106 ? 37.485 -5.511 9.331 1.00 70.81 1106 THR A N 1
ATOM 8568 C CA . THR A 1 1106 ? 38.269 -5.982 10.486 1.00 70.81 1106 THR A CA 1
ATOM 8569 C C . THR A 1 1106 ? 39.346 -5.003 10.928 1.00 70.81 1106 THR A C 1
ATOM 8571 O O . THR A 1 1106 ? 39.863 -5.108 12.042 1.00 70.81 1106 THR A O 1
ATOM 8574 N N . ASN A 1 1107 ? 39.714 -4.047 10.076 1.00 76.75 1107 ASN A N 1
ATOM 8575 C CA . ASN A 1 1107 ? 40.785 -3.113 10.376 1.00 76.75 1107 ASN A CA 1
ATOM 8576 C C . ASN A 1 1107 ? 40.265 -1.853 11.086 1.00 76.75 1107 ASN A C 1
ATOM 8578 O O . ASN A 1 1107 ? 39.711 -0.967 10.437 1.00 76.75 1107 ASN A O 1
ATOM 8582 N N . PRO A 1 1108 ? 40.543 -1.673 12.391 1.00 74.25 1108 PRO A N 1
ATOM 8583 C CA . PRO A 1 1108 ? 40.025 -0.548 13.176 1.00 74.25 1108 PRO A CA 1
ATOM 8584 C C . PRO A 1 1108 ? 40.480 0.831 12.671 1.00 74.25 1108 PRO A C 1
ATOM 8586 O O . PRO A 1 1108 ? 39.901 1.848 13.043 1.00 74.25 1108 PRO A O 1
ATOM 8589 N N . SER A 1 1109 ? 41.494 0.895 11.801 1.00 73.81 1109 SER A N 1
ATOM 8590 C CA . SER A 1 1109 ? 41.932 2.148 11.173 1.00 73.81 1109 SER A CA 1
ATOM 8591 C C . SER A 1 1109 ? 40.918 2.705 10.164 1.00 73.81 1109 SER A C 1
ATOM 8593 O O . SER A 1 1109 ? 41.063 3.855 9.753 1.00 73.81 1109 SER A O 1
ATOM 8595 N N . PHE A 1 1110 ? 39.919 1.914 9.759 1.00 75.69 1110 PHE A N 1
ATOM 8596 C CA . PHE A 1 1110 ? 38.923 2.255 8.735 1.00 75.69 1110 PHE A CA 1
ATOM 8597 C C . PHE A 1 1110 ? 37.559 2.655 9.300 1.00 75.69 1110 PHE A C 1
ATOM 8599 O O . PHE A 1 1110 ? 36.639 2.957 8.547 1.00 75.69 1110 PHE A O 1
ATOM 8606 N N . TYR A 1 1111 ? 37.460 2.787 10.626 1.00 81.56 1111 TYR A N 1
ATOM 8607 C CA . TYR A 1 1111 ? 36.263 3.298 11.289 1.00 81.56 1111 TYR A CA 1
ATOM 8608 C C . TYR A 1 1111 ? 35.825 4.681 10.772 1.00 81.56 1111 TYR A C 1
ATOM 8610 O O . TYR A 1 1111 ? 34.644 5.015 10.799 1.00 81.56 1111 TYR A O 1
ATOM 8618 N N . TYR A 1 1112 ? 36.757 5.495 10.272 1.00 81.00 1112 TYR A N 1
ATOM 8619 C CA . TYR A 1 1112 ? 36.448 6.728 9.552 1.00 81.00 1112 TYR A CA 1
ATOM 8620 C C . TYR A 1 1112 ? 36.848 6.576 8.079 1.00 81.00 1112 TYR A C 1
ATOM 8622 O O . TYR A 1 1112 ? 37.988 6.183 7.817 1.00 81.00 1112 TYR A O 1
ATOM 8630 N N . PRO A 1 1113 ? 35.967 6.911 7.114 1.00 70.75 1113 PRO A N 1
ATOM 8631 C CA . PRO A 1 1113 ? 36.297 6.783 5.702 1.00 70.75 1113 PRO A CA 1
ATOM 8632 C C . PRO A 1 1113 ? 37.329 7.847 5.311 1.00 70.75 1113 PRO A C 1
ATOM 8634 O O . PRO A 1 1113 ? 37.403 8.927 5.910 1.00 70.75 1113 PRO A O 1
ATOM 8637 N N . TYR A 1 1114 ? 38.113 7.581 4.269 1.00 67.44 1114 TYR A N 1
ATOM 8638 C CA . TYR A 1 1114 ? 39.016 8.581 3.711 1.00 67.44 1114 TYR A CA 1
ATOM 8639 C C . TYR A 1 1114 ? 38.224 9.653 2.938 1.00 67.44 1114 TYR A C 1
ATOM 8641 O O . TYR A 1 1114 ? 37.546 9.360 1.955 1.00 67.44 1114 TYR A O 1
ATOM 8649 N N . TYR A 1 1115 ? 38.316 10.917 3.368 1.00 63.84 1115 TYR A N 1
ATOM 8650 C CA . TYR A 1 1115 ? 37.556 12.054 2.813 1.00 63.84 1115 TYR A CA 1
ATOM 8651 C C . TYR A 1 1115 ? 38.212 12.740 1.592 1.00 63.84 1115 TYR A C 1
ATOM 8653 O O . TYR A 1 1115 ? 38.121 13.959 1.446 1.00 63.84 1115 TYR A O 1
ATOM 8661 N N . GLY A 1 1116 ? 38.905 12.004 0.722 1.00 56.53 1116 GLY A N 1
ATOM 8662 C CA . GLY A 1 1116 ? 39.500 12.567 -0.498 1.00 56.53 1116 GLY A CA 1
ATOM 8663 C C . GLY A 1 1116 ? 38.721 12.184 -1.757 1.00 56.53 1116 GLY A C 1
ATOM 8664 O O . GLY A 1 1116 ? 38.704 11.006 -2.085 1.00 56.53 1116 GLY A O 1
ATOM 8665 N N . GLY A 1 1117 ? 38.135 13.156 -2.473 1.00 61.22 1117 GLY A N 1
ATOM 8666 C CA . GLY A 1 1117 ? 37.515 12.939 -3.794 1.00 61.22 1117 GLY A CA 1
ATOM 8667 C C . GLY A 1 1117 ? 36.148 13.606 -3.998 1.00 61.22 1117 GLY A C 1
ATOM 8668 O O . GLY A 1 1117 ? 35.611 14.252 -3.094 1.00 61.22 1117 GLY A O 1
ATOM 8669 N N . TYR A 1 1118 ? 35.595 13.467 -5.207 1.00 66.06 1118 TYR A N 1
ATOM 8670 C CA . TYR A 1 1118 ? 34.208 13.804 -5.533 1.00 66.06 1118 TYR A CA 1
ATOM 8671 C C . TYR A 1 1118 ? 33.279 12.688 -5.039 1.00 66.06 1118 TYR A C 1
ATOM 8673 O O . TYR A 1 1118 ? 33.451 11.521 -5.368 1.00 66.06 1118 TYR A O 1
ATOM 8681 N N . GLN A 1 1119 ? 32.285 13.061 -4.234 1.00 67.31 1119 GLN A N 1
ATOM 8682 C CA . GLN A 1 1119 ? 31.540 12.135 -3.371 1.00 67.31 1119 GLN A CA 1
ATOM 8683 C C . GLN A 1 1119 ? 30.502 11.263 -4.105 1.00 67.31 1119 GLN A C 1
ATOM 8685 O O . GLN A 1 1119 ? 30.064 10.260 -3.566 1.00 67.31 1119 GLN A O 1
ATOM 8690 N N . TYR A 1 1120 ? 30.129 11.603 -5.337 1.00 73.88 1120 TYR A N 1
ATOM 8691 C CA . TYR A 1 1120 ? 28.925 11.074 -6.000 1.00 73.88 1120 TYR A CA 1
ATOM 8692 C C . TYR A 1 1120 ? 28.985 9.578 -6.347 1.00 73.88 1120 TYR A C 1
ATOM 8694 O O . TYR A 1 1120 ? 27.977 8.886 -6.261 1.00 73.88 1120 TYR A O 1
ATOM 8702 N N . TYR A 1 1121 ? 30.178 9.085 -6.689 1.00 77.12 1121 TYR A N 1
ATOM 8703 C CA . TYR A 1 1121 ? 30.429 7.699 -7.109 1.00 77.12 1121 TYR A CA 1
ATOM 8704 C C . TYR A 1 1121 ? 31.368 6.969 -6.135 1.00 77.12 1121 TYR A C 1
ATOM 8706 O O . TYR A 1 1121 ? 32.078 6.038 -6.503 1.00 77.12 1121 TYR A O 1
ATOM 8714 N N . GLY A 1 1122 ? 31.425 7.430 -4.882 1.00 76.50 1122 GLY A N 1
ATOM 8715 C CA . GLY A 1 1122 ? 32.235 6.806 -3.841 1.00 76.50 1122 GLY A CA 1
ATOM 8716 C C . GLY A 1 1122 ? 31.631 5.489 -3.348 1.00 76.50 1122 GLY A C 1
ATOM 8717 O O . GLY A 1 1122 ? 30.419 5.367 -3.189 1.00 76.50 1122 GLY A O 1
ATOM 8718 N N . SER A 1 1123 ? 32.488 4.519 -3.031 1.00 79.69 1123 SER A N 1
ATOM 8719 C CA . SER A 1 1123 ? 32.057 3.191 -2.574 1.00 79.69 1123 SER A CA 1
ATOM 8720 C C . SER A 1 1123 ? 31.346 3.204 -1.210 1.00 79.69 1123 SER A C 1
ATOM 8722 O O . SER A 1 1123 ? 30.471 2.381 -0.970 1.00 79.69 1123 SER A O 1
ATOM 8724 N N . SER A 1 1124 ? 31.661 4.137 -0.306 1.00 82.88 1124 SER A N 1
ATOM 8725 C CA . SER A 1 1124 ? 31.232 4.039 1.100 1.00 82.88 1124 SER A CA 1
ATOM 8726 C C . SER A 1 1124 ? 29.718 4.040 1.322 1.00 82.88 1124 SER A C 1
ATOM 8728 O O . SER A 1 1124 ? 29.258 3.425 2.274 1.00 82.88 1124 SER A O 1
ATOM 8730 N N . TYR A 1 1125 ? 28.928 4.669 0.450 1.00 86.12 1125 TYR A N 1
ATOM 8731 C CA . TYR A 1 1125 ? 27.462 4.659 0.564 1.00 86.12 1125 TYR A CA 1
ATOM 8732 C C . TYR A 1 1125 ? 26.772 3.610 -0.320 1.00 86.12 1125 TYR A C 1
ATOM 8734 O O . TYR A 1 1125 ? 25.551 3.490 -0.264 1.00 86.12 1125 TYR A O 1
ATOM 8742 N N . ASN A 1 1126 ? 27.538 2.844 -1.100 1.00 82.94 1126 ASN A N 1
ATOM 8743 C CA . ASN A 1 1126 ? 27.018 1.801 -1.987 1.00 82.94 1126 ASN A CA 1
ATOM 8744 C C . ASN A 1 1126 ? 27.093 0.400 -1.364 1.00 82.94 1126 ASN A C 1
ATOM 8746 O O . ASN A 1 1126 ? 26.427 -0.510 -1.848 1.00 82.94 1126 ASN A O 1
ATOM 8750 N N . TYR A 1 1127 ? 27.882 0.230 -0.298 1.00 85.44 1127 TYR A N 1
ATOM 8751 C CA . TYR A 1 1127 ? 28.088 -1.052 0.371 1.00 85.44 1127 TYR A CA 1
ATOM 8752 C C . TYR A 1 1127 ? 27.577 -1.025 1.821 1.00 85.44 1127 TYR A C 1
ATOM 8754 O O . TYR A 1 1127 ? 27.663 0.020 2.475 1.00 85.44 1127 TYR A O 1
ATOM 8762 N N . PRO A 1 1128 ? 27.079 -2.159 2.349 1.00 89.06 1128 PRO A N 1
ATOM 8763 C CA . PRO A 1 1128 ? 26.611 -2.249 3.728 1.00 89.06 1128 PRO A CA 1
ATOM 8764 C C . PRO A 1 1128 ? 27.685 -1.892 4.765 1.00 89.06 1128 PRO A C 1
ATOM 8766 O O . PRO A 1 1128 ? 28.887 -2.020 4.527 1.00 89.06 1128 PRO A O 1
ATOM 8769 N N . LEU A 1 1129 ? 27.248 -1.454 5.940 1.00 90.75 1129 LEU A N 1
ATOM 8770 C CA . LEU A 1 1129 ? 28.072 -1.174 7.109 1.00 90.75 1129 LEU A CA 1
ATOM 8771 C C . LEU A 1 1129 ? 28.725 -2.451 7.658 1.00 90.75 1129 LEU A C 1
ATOM 8773 O O . LEU A 1 1129 ? 28.404 -3.574 7.277 1.00 90.75 1129 LEU A O 1
ATOM 8777 N N . ALA A 1 1130 ? 29.667 -2.265 8.572 1.00 88.62 1130 ALA A N 1
ATOM 8778 C CA . ALA A 1 1130 ? 30.357 -3.323 9.285 1.00 88.62 1130 ALA A CA 1
ATOM 8779 C C . ALA A 1 1130 ? 30.592 -2.928 10.744 1.00 88.62 1130 ALA A C 1
ATOM 8781 O O . ALA A 1 1130 ? 30.711 -1.741 11.061 1.00 88.62 1130 ALA A O 1
ATOM 8782 N N . PHE A 1 1131 ? 30.693 -3.924 11.620 1.00 89.31 1131 PHE A N 1
ATOM 8783 C CA . PHE A 1 1131 ? 31.033 -3.715 13.022 1.00 89.31 1131 PHE A CA 1
ATOM 8784 C C . PHE A 1 1131 ? 32.543 -3.681 13.249 1.00 89.31 1131 PHE A C 1
ATOM 8786 O O . PHE A 1 1131 ? 33.294 -4.513 12.748 1.00 89.31 1131 PHE A O 1
ATOM 8793 N N . TYR A 1 1132 ? 32.966 -2.731 14.076 1.00 89.00 1132 TYR A N 1
ATOM 8794 C CA . TYR A 1 1132 ? 34.328 -2.583 14.561 1.00 89.00 1132 TYR A CA 1
ATOM 8795 C C . TYR A 1 1132 ? 34.347 -2.809 16.075 1.00 89.00 1132 TYR A C 1
ATOM 8797 O O . TYR A 1 1132 ? 33.989 -1.917 16.847 1.00 89.00 1132 TYR A O 1
ATOM 8805 N N . ASP A 1 1133 ? 34.814 -3.986 16.504 1.00 86.12 1133 ASP A N 1
ATOM 8806 C CA . ASP A 1 1133 ? 34.790 -4.427 17.912 1.00 86.12 1133 ASP A CA 1
ATOM 8807 C C . ASP A 1 1133 ? 35.419 -3.422 18.886 1.00 86.12 1133 ASP A C 1
ATOM 8809 O O . ASP A 1 1133 ? 34.959 -3.257 20.012 1.00 86.12 1133 ASP A O 1
ATOM 8813 N N . ALA A 1 1134 ? 36.457 -2.698 18.454 1.00 88.19 1134 ALA A N 1
ATOM 8814 C CA . ALA A 1 1134 ? 37.134 -1.696 19.279 1.00 88.19 1134 ALA A CA 1
ATOM 8815 C C . ALA A 1 1134 ? 36.241 -0.501 19.668 1.00 88.19 1134 ALA A C 1
ATOM 8817 O O . ALA A 1 1134 ? 36.601 0.252 20.573 1.00 88.19 1134 ALA A O 1
ATOM 8818 N N . ASN A 1 1135 ? 35.113 -0.317 18.981 1.00 91.00 1135 ASN A N 1
ATOM 8819 C CA . ASN A 1 1135 ? 34.162 0.776 19.160 1.00 91.00 1135 ASN A CA 1
ATOM 8820 C C . ASN A 1 1135 ? 32.790 0.293 19.666 1.00 91.00 1135 ASN A C 1
ATOM 8822 O O . ASN A 1 1135 ? 31.945 1.134 19.987 1.00 91.00 1135 ASN A O 1
ATOM 8826 N N . HIS A 1 1136 ? 32.579 -1.025 19.750 1.00 92.75 1136 HIS A N 1
ATOM 8827 C CA . HIS A 1 1136 ? 31.347 -1.651 20.225 1.00 92.75 1136 HIS A CA 1
ATOM 8828 C C . HIS A 1 1136 ? 31.311 -1.748 21.762 1.00 92.75 1136 HIS A C 1
ATOM 8830 O O . HIS A 1 1136 ? 32.345 -1.772 22.436 1.00 92.75 1136 HIS A O 1
ATOM 8836 N N . ASP A 1 1137 ? 30.115 -1.747 22.344 1.00 93.38 1137 ASP A N 1
ATOM 8837 C CA . ASP A 1 1137 ? 29.885 -1.958 23.771 1.00 93.38 1137 ASP A CA 1
ATOM 8838 C C . ASP A 1 1137 ? 29.806 -3.458 24.066 1.00 93.38 1137 ASP A C 1
ATOM 8840 O O . ASP A 1 1137 ? 28.875 -4.124 23.636 1.00 93.38 1137 ASP A O 1
ATOM 8844 N N . THR A 1 1138 ? 30.752 -3.987 24.840 1.00 89.31 1138 THR A N 1
ATOM 8845 C CA . THR A 1 1138 ? 30.835 -5.427 25.139 1.00 89.31 1138 THR A CA 1
ATOM 8846 C C . THR A 1 1138 ? 30.201 -5.815 26.482 1.00 89.31 1138 THR A C 1
ATOM 8848 O O . THR A 1 1138 ? 30.607 -6.792 27.111 1.00 89.31 1138 THR A O 1
ATOM 8851 N N . GLY A 1 1139 ? 29.317 -4.989 27.042 1.00 90.12 1139 GLY A N 1
ATOM 8852 C CA . GLY A 1 1139 ? 28.543 -5.354 28.229 1.00 90.12 1139 GLY A CA 1
ATOM 8853 C C . GLY A 1 1139 ? 27.247 -6.064 27.846 1.00 90.12 1139 GLY A C 1
ATOM 8854 O O . GLY A 1 1139 ? 26.715 -5.809 26.769 1.00 90.12 1139 GLY A O 1
ATOM 8855 N N . ASP A 1 1140 ? 26.698 -6.880 28.751 1.00 92.12 1140 ASP A N 1
ATOM 8856 C CA . ASP A 1 1140 ? 25.339 -7.419 28.597 1.00 92.12 1140 ASP A CA 1
ATOM 8857 C C . ASP A 1 1140 ? 24.323 -6.272 28.447 1.00 92.12 1140 ASP A C 1
ATOM 8859 O O . ASP A 1 1140 ? 24.503 -5.181 29.019 1.00 92.12 1140 ASP A O 1
ATOM 8863 N N . LYS A 1 1141 ? 23.269 -6.516 27.662 1.00 92.88 1141 LYS A N 1
ATOM 8864 C CA . LYS A 1 1141 ? 22.233 -5.522 27.345 1.00 92.88 1141 LYS A CA 1
ATOM 8865 C C . LYS A 1 1141 ? 20.864 -6.103 27.665 1.00 92.88 1141 LYS A C 1
ATOM 8867 O O . LYS A 1 1141 ? 20.568 -7.227 27.267 1.00 92.88 1141 LYS A O 1
ATOM 8872 N N . ILE A 1 1142 ? 20.041 -5.368 28.407 1.00 92.94 1142 ILE A N 1
ATOM 8873 C CA . ILE A 1 1142 ? 18.684 -5.812 28.768 1.00 92.94 1142 ILE A CA 1
ATOM 8874 C C . ILE A 1 1142 ? 17.687 -4.971 27.985 1.00 92.94 1142 ILE A C 1
ATOM 8876 O O . ILE A 1 1142 ? 17.596 -3.769 28.207 1.00 92.94 1142 ILE A O 1
ATOM 8880 N N . ILE A 1 1143 ? 16.964 -5.595 27.063 1.00 90.50 1143 ILE A N 1
ATOM 8881 C CA . ILE A 1 1143 ? 15.990 -4.907 26.212 1.00 90.50 1143 ILE A CA 1
ATOM 8882 C C . ILE A 1 1143 ? 14.550 -5.240 26.637 1.00 90.50 1143 ILE A C 1
ATOM 8884 O O . ILE A 1 1143 ? 14.317 -5.926 27.639 1.00 90.50 1143 ILE A O 1
ATOM 8888 N N . ALA A 1 1144 ? 13.587 -4.761 25.843 1.00 86.69 1144 ALA A N 1
ATOM 8889 C CA . ALA A 1 1144 ? 12.157 -4.887 26.098 1.00 86.69 1144 ALA A CA 1
ATOM 8890 C C . ALA A 1 1144 ? 11.734 -6.316 26.492 1.00 86.69 1144 ALA A C 1
ATOM 8892 O O . ALA A 1 1144 ? 12.254 -7.317 25.994 1.00 86.69 1144 ALA A O 1
ATOM 8893 N N . GLY A 1 1145 ? 10.796 -6.408 27.438 1.00 80.25 1145 GLY A N 1
ATOM 8894 C CA . GLY A 1 1145 ? 10.343 -7.685 28.001 1.00 80.25 1145 GLY A CA 1
ATOM 8895 C C . GLY A 1 1145 ? 11.356 -8.377 28.925 1.00 80.25 1145 GLY A C 1
ATOM 8896 O O . GLY A 1 1145 ? 11.097 -9.491 29.377 1.00 80.25 1145 GLY A O 1
ATOM 8897 N N . GLY A 1 1146 ? 12.488 -7.733 29.236 1.00 86.38 1146 GLY A N 1
ATOM 8898 C CA . GLY A 1 1146 ? 13.548 -8.293 30.078 1.00 86.38 1146 GLY A CA 1
ATOM 8899 C C . GLY A 1 1146 ? 14.467 -9.273 29.346 1.00 86.38 1146 GLY A C 1
ATOM 8900 O O . GLY A 1 1146 ? 15.153 -10.061 30.003 1.00 86.38 1146 GLY A O 1
ATOM 8901 N N . LEU A 1 1147 ? 14.479 -9.248 28.008 1.00 88.94 1147 LEU A N 1
ATOM 8902 C CA . LEU A 1 1147 ? 15.386 -10.065 27.208 1.00 88.94 1147 LEU A CA 1
ATOM 8903 C C . LEU A 1 1147 ? 16.832 -9.624 27.451 1.00 88.94 1147 LEU A C 1
ATOM 8905 O O . LEU A 1 1147 ? 17.172 -8.455 27.288 1.00 88.94 1147 LEU A O 1
ATOM 8909 N N . VAL A 1 1148 ? 17.684 -10.578 27.821 1.00 92.38 1148 VAL A N 1
ATOM 8910 C CA . VAL A 1 1148 ? 19.118 -10.348 28.009 1.00 92.38 1148 VAL A CA 1
ATOM 8911 C C . VAL A 1 1148 ? 19.849 -10.746 26.735 1.00 92.38 1148 VAL A C 1
ATOM 8913 O O . VAL A 1 1148 ? 19.883 -11.925 26.385 1.00 92.38 1148 VAL A O 1
ATOM 8916 N N . ILE A 1 1149 ? 20.460 -9.768 26.078 1.00 91.25 1149 ILE A N 1
ATOM 8917 C CA . ILE A 1 1149 ? 21.432 -9.977 25.008 1.00 91.25 1149 ILE A CA 1
ATOM 8918 C C . ILE A 1 1149 ? 22.787 -10.186 25.688 1.00 91.25 1149 ILE A C 1
ATOM 8920 O O . ILE A 1 1149 ? 23.359 -9.254 26.264 1.00 91.25 1149 ILE A O 1
ATOM 8924 N N . SER A 1 1150 ? 23.227 -11.446 25.727 1.00 82.56 1150 SER A N 1
ATOM 8925 C CA . SER A 1 1150 ? 24.458 -11.859 26.399 1.00 82.56 1150 SER A CA 1
ATOM 8926 C C . SER A 1 1150 ? 25.683 -11.574 25.543 1.00 82.56 1150 SER A C 1
ATOM 8928 O O . SER A 1 1150 ? 25.705 -11.920 24.361 1.00 82.56 1150 SER A O 1
ATOM 8930 N N . ASN A 1 1151 ? 26.721 -11.031 26.181 1.00 75.56 1151 ASN A N 1
ATOM 8931 C CA . ASN A 1 1151 ? 28.023 -10.819 25.562 1.00 75.56 1151 ASN A CA 1
ATOM 8932 C C . ASN A 1 1151 ? 28.946 -12.024 25.826 1.00 75.56 1151 ASN A C 1
ATOM 8934 O O . ASN A 1 1151 ? 29.866 -11.967 26.655 1.00 75.56 1151 ASN A O 1
ATOM 8938 N N . ASP A 1 1152 ? 28.652 -13.163 25.203 1.00 71.44 1152 ASP A N 1
ATOM 8939 C CA . ASP A 1 1152 ? 29.284 -14.452 25.511 1.00 71.44 1152 ASP A CA 1
ATOM 8940 C C . ASP A 1 1152 ? 29.822 -15.220 24.298 1.00 71.44 1152 ASP A C 1
ATOM 8942 O O . ASP A 1 1152 ? 30.259 -16.368 24.449 1.00 71.44 1152 ASP A O 1
ATOM 8946 N N . ALA A 1 1153 ? 29.849 -14.619 23.106 1.00 62.78 1153 ALA A N 1
ATOM 8947 C CA . ALA A 1 1153 ? 30.126 -15.395 21.911 1.00 62.78 1153 ALA A CA 1
ATOM 8948 C C . ALA A 1 1153 ? 31.599 -15.566 21.537 1.00 62.78 1153 ALA A C 1
ATOM 8950 O O . ALA A 1 1153 ? 32.472 -14.704 21.635 1.00 62.78 1153 ALA A O 1
ATOM 8951 N N . THR A 1 1154 ? 31.832 -16.764 21.012 1.00 58.88 1154 THR A N 1
ATOM 8952 C CA . THR A 1 1154 ? 32.909 -17.109 20.092 1.00 58.88 1154 THR A CA 1
ATOM 8953 C C . THR A 1 1154 ? 32.365 -17.021 18.661 1.00 58.88 1154 THR A C 1
ATOM 8955 O O . THR A 1 1154 ? 31.235 -17.473 18.461 1.00 58.88 1154 THR A O 1
ATOM 8958 N N . PRO A 1 1155 ? 33.131 -16.536 17.662 1.00 60.31 1155 PRO A N 1
ATOM 8959 C CA . PRO A 1 1155 ? 32.703 -16.554 16.261 1.00 60.31 1155 PRO A CA 1
ATOM 8960 C C . PRO A 1 1155 ? 32.277 -17.968 15.831 1.00 60.31 1155 PRO A C 1
ATOM 8962 O O . PRO A 1 1155 ? 33.090 -18.893 15.876 1.00 60.31 1155 PRO A O 1
ATOM 8965 N N . ASP A 1 1156 ? 31.009 -18.143 15.454 1.00 59.34 1156 ASP A N 1
ATOM 8966 C CA . ASP A 1 1156 ? 30.437 -19.394 14.939 1.00 59.34 1156 ASP A CA 1
ATOM 8967 C C . ASP A 1 1156 ? 29.318 -19.049 13.941 1.00 59.34 1156 ASP A C 1
ATOM 8969 O O . ASP A 1 1156 ? 28.597 -18.070 14.128 1.00 59.34 1156 ASP A O 1
ATOM 8973 N N . GLY A 1 1157 ? 29.169 -19.820 12.865 1.00 70.44 1157 GLY A N 1
ATOM 8974 C CA . GLY A 1 1157 ? 28.154 -19.565 11.832 1.00 70.44 1157 GLY A CA 1
ATOM 8975 C C . GLY A 1 1157 ? 28.352 -18.271 11.017 1.00 70.44 1157 GLY A C 1
ATOM 8976 O O . GLY A 1 1157 ? 29.395 -18.092 10.387 1.00 70.44 1157 GLY A O 1
ATOM 8977 N N . ARG A 1 1158 ? 27.309 -17.421 10.941 1.00 73.56 1158 ARG A N 1
ATOM 8978 C CA . ARG A 1 1158 ? 27.198 -16.241 10.046 1.00 73.56 1158 ARG A CA 1
ATOM 8979 C C . ARG A 1 1158 ? 27.564 -14.901 10.722 1.00 73.56 1158 ARG A C 1
ATOM 8981 O O . ARG A 1 1158 ? 27.857 -13.963 9.990 1.00 73.56 1158 ARG A O 1
ATOM 8988 N N . TYR A 1 1159 ? 27.604 -14.778 12.057 1.00 79.81 1159 TYR A N 1
ATOM 8989 C CA . TYR A 1 1159 ? 28.088 -13.543 12.712 1.00 79.81 1159 TYR A CA 1
ATOM 8990 C C . TYR A 1 1159 ? 29.624 -13.484 12.778 1.00 79.81 1159 TYR A C 1
ATOM 8992 O O . TYR A 1 1159 ? 30.285 -14.469 13.113 1.00 79.81 1159 TYR A O 1
ATOM 9000 N N . THR A 1 1160 ? 30.201 -12.325 12.438 1.00 75.19 1160 THR A N 1
ATOM 9001 C CA . THR A 1 1160 ? 31.659 -12.152 12.267 1.00 75.19 1160 THR A CA 1
ATOM 9002 C C . THR A 1 1160 ? 32.328 -11.353 13.384 1.00 75.19 1160 THR A C 1
ATOM 9004 O O . THR A 1 1160 ? 33.554 -11.361 13.495 1.00 75.19 1160 THR A O 1
ATOM 9007 N N . SER A 1 1161 ? 31.521 -10.716 14.228 1.00 82.69 1161 SER A N 1
ATOM 9008 C CA . SER A 1 1161 ? 31.911 -9.879 15.360 1.00 82.69 1161 SER A CA 1
ATOM 9009 C C . SER A 1 1161 ? 30.893 -10.024 16.498 1.00 82.69 1161 SER A C 1
ATOM 9011 O O . SER A 1 1161 ? 29.822 -10.607 16.301 1.00 82.69 1161 SER A O 1
ATOM 9013 N N . GLU A 1 1162 ? 31.207 -9.492 17.680 1.00 86.69 1162 GLU A N 1
ATOM 9014 C CA . GLU A 1 1162 ? 30.249 -9.486 18.797 1.00 86.69 1162 GLU A CA 1
ATOM 9015 C C . GLU A 1 1162 ? 29.034 -8.605 18.477 1.00 86.69 1162 GLU A C 1
ATOM 9017 O O . GLU A 1 1162 ? 27.893 -9.006 18.690 1.00 86.69 1162 GLU A O 1
ATOM 9022 N N . GLY A 1 1163 ? 29.272 -7.445 17.859 1.00 89.25 1163 GLY A N 1
ATOM 9023 C CA . GLY A 1 1163 ? 28.199 -6.533 17.470 1.00 89.25 1163 GLY A CA 1
ATOM 9024 C C . GLY A 1 1163 ? 27.236 -7.129 16.440 1.00 89.25 1163 GLY A C 1
ATOM 9025 O O . GLY A 1 1163 ? 26.028 -6.931 16.556 1.00 89.25 1163 GLY A O 1
ATOM 9026 N N . ASP A 1 1164 ? 27.734 -7.933 15.488 1.00 87.56 1164 ASP A N 1
ATOM 9027 C CA . ASP A 1 1164 ? 26.869 -8.656 14.541 1.00 87.56 1164 ASP A CA 1
ATOM 9028 C C . ASP A 1 1164 ? 25.899 -9.592 15.269 1.00 87.56 1164 ASP A C 1
ATOM 9030 O O . ASP A 1 1164 ? 24.724 -9.682 14.915 1.00 87.56 1164 ASP A O 1
ATOM 9034 N N . LYS A 1 1165 ? 26.387 -10.321 16.277 1.00 88.19 1165 LYS A N 1
ATOM 9035 C CA . LYS A 1 1165 ? 25.562 -11.244 17.057 1.00 88.19 1165 LYS A CA 1
ATOM 9036 C C . LYS A 1 1165 ? 24.516 -10.482 17.864 1.00 88.19 1165 LYS A C 1
ATOM 9038 O O . LYS A 1 1165 ? 23.337 -10.819 17.775 1.00 88.19 1165 LYS A O 1
ATOM 9043 N N . ASP A 1 1166 ? 24.928 -9.459 18.607 1.00 91.12 1166 ASP A N 1
ATOM 9044 C CA . ASP A 1 1166 ? 24.015 -8.665 19.431 1.00 91.12 1166 ASP A CA 1
ATOM 9045 C C . ASP A 1 1166 ? 22.889 -8.064 18.593 1.00 91.12 1166 ASP A C 1
ATOM 9047 O O . ASP A 1 1166 ? 21.712 -8.143 18.959 1.00 91.12 1166 ASP A O 1
ATOM 9051 N N . LEU A 1 1167 ? 23.238 -7.521 17.424 1.00 92.00 1167 LEU A N 1
ATOM 9052 C CA . LEU A 1 1167 ? 22.266 -6.980 16.488 1.00 92.00 1167 LEU A CA 1
ATOM 9053 C C . LEU A 1 1167 ? 21.279 -8.044 16.005 1.00 92.00 1167 LEU A C 1
ATOM 9055 O O . LEU A 1 1167 ? 20.074 -7.805 15.929 1.00 92.00 1167 LEU A O 1
ATOM 9059 N N . ARG A 1 1168 ? 21.773 -9.240 15.702 1.00 89.62 1168 ARG A N 1
ATOM 9060 C CA . ARG A 1 1168 ? 20.949 -10.346 15.216 1.00 89.62 1168 ARG A CA 1
ATOM 9061 C C . ARG A 1 1168 ? 20.009 -10.897 16.262 1.00 89.62 1168 ARG A C 1
ATOM 9063 O O . ARG A 1 1168 ? 18.882 -11.226 15.905 1.00 89.62 1168 ARG A O 1
ATOM 9070 N N . ASP A 1 1169 ? 20.437 -10.984 17.514 1.00 90.69 1169 ASP A N 1
ATOM 9071 C CA . ASP A 1 1169 ? 19.576 -11.416 18.614 1.00 90.69 1169 ASP A CA 1
ATOM 9072 C C . ASP A 1 1169 ? 18.434 -10.413 18.824 1.00 90.69 1169 ASP A C 1
ATOM 9074 O O . ASP A 1 1169 ? 17.272 -10.807 18.948 1.00 90.69 1169 ASP A O 1
ATOM 9078 N N . VAL A 1 1170 ? 18.733 -9.111 18.743 1.00 94.25 1170 VAL A N 1
ATOM 9079 C CA . VAL A 1 1170 ? 17.706 -8.060 18.738 1.00 94.25 1170 VAL A CA 1
ATOM 9080 C C . VAL A 1 1170 ? 16.782 -8.186 17.532 1.00 94.25 1170 VAL A C 1
ATOM 9082 O O . VAL A 1 1170 ? 15.565 -8.124 17.685 1.00 94.25 1170 VAL A O 1
ATOM 9085 N N . HIS A 1 1171 ? 17.317 -8.338 16.323 1.00 94.50 1171 HIS A N 1
ATOM 9086 C CA . HIS A 1 1171 ? 16.486 -8.453 15.127 1.00 94.50 1171 HIS A CA 1
ATOM 9087 C C . HIS A 1 1171 ? 15.629 -9.717 15.154 1.00 94.50 1171 HIS A C 1
ATOM 9089 O O . HIS A 1 1171 ? 14.473 -9.672 14.740 1.00 94.50 1171 HIS A O 1
ATOM 9095 N N . ASN A 1 1172 ? 16.148 -10.817 15.706 1.00 93.25 1172 ASN A N 1
ATOM 9096 C CA . ASN A 1 1172 ? 15.386 -12.038 15.928 1.00 93.25 1172 ASN A CA 1
ATOM 9097 C C . ASN A 1 1172 ? 14.198 -11.783 16.852 1.00 93.25 1172 ASN A C 1
ATOM 9099 O O . ASN A 1 1172 ? 13.070 -12.161 16.533 1.00 93.25 1172 ASN A O 1
ATOM 9103 N N . TYR A 1 1173 ? 14.438 -11.067 17.946 1.00 94.50 1173 TYR A N 1
ATOM 9104 C CA . TYR A 1 1173 ? 13.384 -10.622 18.842 1.00 94.50 1173 TYR A CA 1
ATOM 9105 C C . TYR A 1 1173 ? 12.360 -9.717 18.144 1.00 94.50 1173 TYR A C 1
ATOM 9107 O O . TYR A 1 1173 ? 11.158 -9.934 18.279 1.00 94.50 1173 TYR A O 1
ATOM 9115 N N . LEU A 1 1174 ? 12.800 -8.728 17.367 1.00 95.31 1174 LEU A N 1
ATOM 9116 C CA . LEU A 1 1174 ? 11.901 -7.731 16.787 1.00 95.31 1174 LEU A CA 1
ATOM 9117 C C . LEU A 1 1174 ? 11.141 -8.212 15.547 1.00 95.31 1174 LEU A C 1
ATOM 9119 O O . LEU A 1 1174 ? 10.015 -7.768 15.358 1.00 95.31 1174 LEU A O 1
ATOM 9123 N N . ALA A 1 1175 ? 11.716 -9.059 14.693 1.00 93.44 1175 ALA A N 1
ATOM 9124 C CA . ALA A 1 1175 ? 11.193 -9.292 13.340 1.00 93.44 1175 ALA A CA 1
ATOM 9125 C C . ALA A 1 1175 ? 11.145 -10.755 12.880 1.00 93.44 1175 ALA A C 1
ATOM 9127 O O . ALA A 1 1175 ? 10.694 -11.003 11.765 1.00 93.44 1175 ALA A O 1
ATOM 9128 N N . GLY A 1 1176 ? 11.537 -11.715 13.722 1.00 91.94 1176 GLY A N 1
ATOM 9129 C CA . GLY A 1 1176 ? 11.418 -13.148 13.431 1.00 91.94 1176 GLY A CA 1
ATOM 9130 C C . GLY A 1 1176 ? 12.749 -13.880 13.542 1.00 91.94 1176 GLY A C 1
ATOM 9131 O O . GLY A 1 1176 ? 13.810 -13.298 13.358 1.00 91.94 1176 GLY A O 1
ATOM 9132 N N . THR A 1 1177 ? 12.723 -15.170 13.872 1.00 91.31 1177 THR A N 1
ATOM 9133 C CA . THR A 1 1177 ? 13.947 -15.910 14.208 1.00 91.31 1177 THR A CA 1
ATOM 9134 C C . THR A 1 1177 ? 14.666 -16.426 12.966 1.00 91.31 1177 THR A C 1
ATOM 9136 O O . THR A 1 1177 ? 14.215 -17.374 12.325 1.00 91.31 1177 THR A O 1
ATOM 9139 N N . GLN A 1 1178 ? 15.836 -15.858 12.682 1.00 88.94 1178 GLN A N 1
ATOM 9140 C CA . GLN A 1 1178 ? 16.781 -16.385 11.704 1.00 88.94 1178 GLN A CA 1
ATOM 9141 C C . GLN A 1 1178 ? 17.809 -17.298 12.385 1.00 88.94 1178 GLN A C 1
ATOM 9143 O O . GLN A 1 1178 ? 18.375 -16.956 13.429 1.00 88.94 1178 GLN A O 1
ATOM 9148 N N . PHE A 1 1179 ? 18.077 -18.463 11.795 1.00 85.81 1179 PHE A N 1
ATOM 9149 C CA . PHE A 1 1179 ? 19.134 -19.357 12.254 1.00 85.81 1179 PHE A CA 1
ATOM 9150 C C . PHE A 1 1179 ? 20.506 -18.828 11.837 1.00 85.81 1179 PHE A C 1
ATOM 9152 O O . PHE A 1 1179 ? 20.709 -18.328 10.730 1.00 85.81 1179 PHE A O 1
ATOM 9159 N N . ASN A 1 1180 ? 21.486 -18.987 12.724 1.00 76.69 1180 ASN A N 1
ATOM 9160 C CA . ASN A 1 1180 ? 22.855 -18.551 12.483 1.00 76.69 1180 ASN A CA 1
ATOM 9161 C C . ASN A 1 1180 ? 23.630 -19.535 11.577 1.00 76.69 1180 ASN A C 1
ATOM 9163 O O . ASN A 1 1180 ? 24.585 -20.185 12.002 1.00 76.69 1180 ASN A O 1
ATOM 9167 N N . THR A 1 1181 ? 23.193 -19.677 10.326 1.00 73.94 1181 THR A N 1
ATOM 9168 C CA . THR A 1 1181 ? 23.775 -20.575 9.315 1.00 73.94 1181 THR A CA 1
ATOM 9169 C C . THR A 1 1181 ? 24.171 -19.821 8.044 1.00 73.94 1181 THR A C 1
ATOM 9171 O O . THR A 1 1181 ? 23.705 -18.713 7.799 1.00 73.94 1181 THR A O 1
ATOM 9174 N N . THR A 1 1182 ? 25.054 -20.413 7.233 1.00 64.88 1182 THR A N 1
ATOM 9175 C CA . THR A 1 1182 ? 25.577 -19.809 5.988 1.00 64.88 1182 THR A CA 1
ATOM 9176 C C . THR A 1 1182 ? 24.667 -20.000 4.754 1.00 64.88 1182 THR A C 1
ATOM 9178 O O . THR A 1 1182 ? 25.045 -19.586 3.667 1.00 64.88 1182 THR A O 1
ATOM 9181 N N . PRO A 1 1183 ? 23.455 -20.573 4.883 1.00 70.38 1183 PRO A N 1
ATOM 9182 C CA . PRO A 1 1183 ? 22.307 -20.018 4.153 1.00 70.38 1183 PRO A CA 1
ATOM 9183 C C . PRO A 1 1183 ? 21.349 -19.271 5.093 1.00 70.38 1183 PRO A C 1
ATOM 9185 O O . PRO A 1 1183 ? 21.171 -19.691 6.244 1.00 70.38 1183 PRO A O 1
ATOM 9188 N N . LYS A 1 1184 ? 20.720 -18.193 4.590 1.00 77.44 1184 LYS A N 1
ATOM 9189 C CA . LYS A 1 1184 ? 19.629 -17.458 5.256 1.00 77.44 1184 LYS A CA 1
ATOM 9190 C C . LYS A 1 1184 ? 18.463 -18.428 5.483 1.00 77.44 1184 LYS A C 1
ATOM 9192 O O . LYS A 1 1184 ? 17.726 -18.752 4.561 1.00 77.44 1184 LYS A O 1
ATOM 9197 N N . THR A 1 1185 ? 18.343 -18.979 6.687 1.00 85.88 1185 THR A N 1
ATOM 9198 C CA . THR A 1 1185 ? 17.249 -19.896 7.032 1.00 85.88 1185 THR A CA 1
ATOM 9199 C C . THR A 1 1185 ? 16.505 -19.367 8.239 1.00 85.88 1185 THR A C 1
ATOM 9201 O O . THR A 1 1185 ? 17.116 -18.869 9.185 1.00 85.88 1185 THR A O 1
ATOM 9204 N N . PHE A 1 1186 ? 15.184 -19.470 8.201 1.00 89.50 1186 PHE A N 1
ATOM 9205 C CA . PHE A 1 1186 ? 14.295 -18.891 9.198 1.00 89.50 1186 PHE A CA 1
ATOM 9206 C C . PHE A 1 1186 ? 13.480 -19.983 9.885 1.00 89.50 1186 PHE A C 1
ATOM 9208 O O . PHE A 1 1186 ? 13.296 -21.084 9.354 1.00 89.50 1186 PHE A O 1
ATOM 9215 N N . ALA A 1 1187 ? 13.028 -19.699 11.103 1.00 90.62 1187 ALA A N 1
ATOM 9216 C CA . ALA A 1 1187 ? 12.048 -20.537 11.771 1.00 90.62 1187 ALA A CA 1
ATOM 9217 C C . ALA A 1 1187 ? 10.738 -20.518 10.973 1.00 90.62 1187 ALA A C 1
ATOM 9219 O O . ALA A 1 1187 ? 10.255 -19.452 10.623 1.00 90.62 1187 ALA A O 1
ATOM 9220 N N . SER A 1 1188 ? 10.141 -21.688 10.742 1.00 88.44 1188 SER A N 1
ATOM 9221 C CA . SER A 1 1188 ? 8.922 -21.850 9.929 1.00 88.44 1188 SER A CA 1
ATOM 9222 C C . SER A 1 1188 ? 7.628 -21.382 10.610 1.00 88.44 1188 SER A C 1
ATOM 9224 O O . SER A 1 1188 ? 6.549 -21.810 10.221 1.00 88.44 1188 SER A O 1
ATOM 9226 N N . SER A 1 1189 ? 7.738 -20.697 11.744 1.00 90.19 1189 SER A N 1
ATOM 9227 C CA . SER A 1 1189 ? 6.604 -20.190 12.511 1.00 90.19 1189 SER A CA 1
ATOM 9228 C C . SER A 1 1189 ? 7.094 -19.185 13.542 1.00 90.19 1189 SER A C 1
ATOM 9230 O O . SER A 1 1189 ? 8.146 -19.388 14.162 1.00 90.19 1189 SER A O 1
ATOM 9232 N N . TRP A 1 1190 ? 6.283 -18.174 13.812 1.00 93.44 1190 TRP A N 1
ATOM 9233 C CA . TRP A 1 1190 ? 6.541 -17.182 14.847 1.00 93.44 1190 TRP A CA 1
ATOM 9234 C C . TRP A 1 1190 ? 6.436 -17.782 16.252 1.00 93.44 1190 TRP A C 1
ATOM 9236 O O . TRP A 1 1190 ? 5.445 -18.427 16.603 1.00 93.44 1190 TRP A O 1
ATOM 9246 N N . SER A 1 1191 ? 7.437 -17.544 17.099 1.00 92.56 1191 SER A N 1
ATOM 9247 C CA . SER A 1 1191 ? 7.430 -18.056 18.469 1.00 92.56 1191 SER A CA 1
ATOM 9248 C C . SER A 1 1191 ? 6.401 -17.328 19.334 1.00 92.56 1191 SER A C 1
ATOM 9250 O O . SER A 1 1191 ? 6.340 -16.097 19.369 1.00 92.56 1191 SER A O 1
ATOM 9252 N N . SER A 1 1192 ? 5.628 -18.088 20.110 1.00 89.56 1192 SER A N 1
ATOM 9253 C CA . SER A 1 1192 ? 4.761 -17.542 21.161 1.00 89.56 1192 SER A CA 1
ATOM 9254 C C . SER A 1 1192 ? 5.525 -17.179 22.441 1.00 89.56 1192 SER A C 1
ATOM 9256 O O . SER A 1 1192 ? 4.925 -16.660 23.380 1.00 89.56 1192 SER A O 1
ATOM 9258 N N . ASP A 1 1193 ? 6.817 -17.515 22.529 1.00 91.81 1193 ASP A N 1
ATOM 9259 C CA . ASP A 1 1193 ? 7.667 -17.112 23.649 1.00 91.81 1193 ASP A CA 1
ATOM 9260 C C . ASP A 1 1193 ? 8.000 -15.612 23.516 1.00 91.81 1193 ASP A C 1
ATOM 9262 O O . ASP A 1 1193 ? 8.673 -15.227 22.551 1.00 91.81 1193 ASP A O 1
ATOM 9266 N N . PRO A 1 1194 ? 7.562 -14.759 24.465 1.00 87.56 1194 PRO A N 1
ATOM 9267 C CA . PRO A 1 1194 ? 7.794 -13.320 24.408 1.00 87.56 1194 PRO A CA 1
ATOM 9268 C C . PRO A 1 1194 ? 9.267 -12.932 24.570 1.00 87.56 1194 PRO A C 1
ATOM 9270 O O . PRO A 1 1194 ? 9.576 -11.760 24.408 1.00 87.56 1194 PRO A O 1
ATOM 9273 N N . LEU A 1 1195 ? 10.169 -13.865 24.894 1.00 89.94 1195 LEU A N 1
ATOM 9274 C CA . LEU A 1 1195 ? 11.618 -13.638 24.902 1.00 89.94 1195 LEU A CA 1
ATOM 9275 C C . LEU A 1 1195 ? 12.295 -14.050 23.587 1.00 89.94 1195 LEU A C 1
ATOM 9277 O O . LEU A 1 1195 ? 13.472 -13.767 23.398 1.00 89.94 1195 LEU A O 1
ATOM 9281 N N . VAL A 1 1196 ? 11.576 -14.716 22.677 1.00 91.00 1196 VAL A N 1
ATOM 9282 C CA . VAL A 1 1196 ? 12.113 -15.146 21.376 1.00 91.00 1196 VAL A CA 1
ATOM 9283 C C . VAL A 1 1196 ? 11.669 -14.210 20.262 1.00 91.00 1196 VAL A C 1
ATOM 9285 O O . VAL A 1 1196 ? 12.502 -13.806 19.458 1.00 91.00 1196 VAL A O 1
ATOM 9288 N N . ASN A 1 1197 ? 10.382 -13.852 20.219 1.00 94.00 1197 ASN A N 1
ATOM 9289 C CA . ASN A 1 1197 ? 9.854 -12.870 19.276 1.00 94.00 1197 ASN A CA 1
ATOM 9290 C C . ASN A 1 1197 ? 8.843 -11.935 19.962 1.00 94.00 1197 ASN A C 1
ATOM 9292 O O . ASN A 1 1197 ? 8.033 -12.360 20.793 1.00 94.00 1197 ASN A O 1
ATOM 9296 N N . HIS A 1 1198 ? 8.836 -10.663 19.573 1.00 94.94 1198 HIS A N 1
ATOM 9297 C CA . HIS A 1 1198 ? 7.916 -9.668 20.104 1.00 94.94 1198 HIS A CA 1
ATOM 9298 C C . HIS A 1 1198 ? 6.522 -9.827 19.482 1.00 94.94 1198 HIS A C 1
ATOM 9300 O O . HIS A 1 1198 ? 6.344 -9.795 18.267 1.00 94.94 1198 HIS A O 1
ATOM 9306 N N . GLN A 1 1199 ? 5.489 -9.944 20.314 1.00 92.94 1199 GLN A N 1
ATOM 9307 C CA . GLN A 1 1199 ? 4.159 -10.343 19.842 1.00 92.94 1199 GLN A CA 1
ATOM 9308 C C . GLN A 1 1199 ? 3.430 -9.280 19.003 1.00 92.94 1199 GLN A C 1
ATOM 9310 O O . GLN A 1 1199 ? 2.583 -9.649 18.198 1.00 92.94 1199 GLN A O 1
ATOM 9315 N N . ASN A 1 1200 ? 3.787 -7.997 19.125 1.00 95.25 1200 ASN A N 1
ATOM 9316 C CA . ASN A 1 1200 ? 3.218 -6.925 18.298 1.00 95.25 1200 ASN A CA 1
ATOM 9317 C C . ASN A 1 1200 ? 3.606 -6.938 16.818 1.00 95.25 1200 ASN A C 1
ATOM 9319 O O . ASN A 1 1200 ? 2.843 -6.399 16.013 1.00 95.25 1200 ASN A O 1
ATOM 9323 N N . THR A 1 1201 ? 4.792 -7.437 16.459 1.00 96.25 1201 THR A N 1
ATOM 9324 C CA . THR A 1 1201 ? 5.358 -7.190 15.123 1.00 96.25 1201 THR A CA 1
ATOM 9325 C C . THR A 1 1201 ? 4.443 -7.650 13.988 1.00 96.25 1201 THR A C 1
ATOM 9327 O O . THR A 1 1201 ? 4.203 -6.838 13.090 1.00 96.25 1201 THR A O 1
ATOM 9330 N N . PRO A 1 1202 ? 3.850 -8.865 14.030 1.00 95.94 1202 PRO A N 1
ATOM 9331 C CA . PRO A 1 1202 ? 2.972 -9.332 12.959 1.00 95.94 1202 PRO A CA 1
ATOM 9332 C C . PRO A 1 1202 ? 1.823 -8.359 12.672 1.00 95.94 1202 PRO A C 1
ATOM 9334 O O . PRO A 1 1202 ? 1.639 -7.935 11.533 1.00 95.94 1202 PRO A O 1
ATOM 9337 N N . ALA A 1 1203 ? 1.091 -7.916 13.700 1.00 96.06 1203 ALA A N 1
ATOM 9338 C CA . ALA A 1 1203 ? -0.024 -6.983 13.535 1.00 96.06 1203 ALA A CA 1
ATOM 9339 C C . ALA A 1 1203 ? 0.440 -5.568 13.153 1.00 96.06 1203 ALA A C 1
ATOM 9341 O O . ALA A 1 1203 ? -0.171 -4.899 12.314 1.00 96.06 1203 ALA A O 1
ATOM 9342 N N . PHE A 1 1204 ? 1.531 -5.096 13.756 1.00 96.38 1204 PHE A N 1
ATOM 9343 C CA . PHE A 1 1204 ? 2.041 -3.744 13.548 1.00 96.38 1204 PHE A CA 1
ATOM 9344 C C . PHE A 1 1204 ? 2.540 -3.516 12.117 1.00 96.38 1204 PHE A C 1
ATOM 9346 O O . PHE A 1 1204 ? 2.240 -2.471 11.521 1.00 96.38 1204 PHE A O 1
ATOM 9353 N N . VAL A 1 1205 ? 3.289 -4.477 11.571 1.00 96.19 1205 VAL A N 1
ATOM 9354 C CA . VAL A 1 1205 ? 3.847 -4.405 10.215 1.00 96.19 1205 VAL A CA 1
ATOM 9355 C C . VAL A 1 1205 ? 2.767 -4.713 9.181 1.00 96.19 1205 VAL A C 1
ATOM 9357 O O . VAL A 1 1205 ? 2.592 -3.927 8.247 1.00 96.19 1205 VAL A O 1
ATOM 9360 N N . SER A 1 1206 ? 1.952 -5.754 9.397 1.00 96.44 1206 SER A N 1
ATOM 9361 C CA . SER A 1 1206 ? 0.839 -6.099 8.497 1.00 96.44 1206 SER A CA 1
ATOM 9362 C C . SER A 1 1206 ? -0.110 -4.923 8.287 1.00 96.44 1206 SER A C 1
ATOM 9364 O O . SER A 1 1206 ? -0.486 -4.623 7.156 1.00 96.44 1206 SER A O 1
ATOM 9366 N N . ARG A 1 1207 ? -0.454 -4.184 9.352 1.00 95.69 1207 ARG A N 1
ATOM 9367 C CA . ARG A 1 1207 ? -1.317 -2.999 9.241 1.00 95.69 1207 ARG A CA 1
ATOM 9368 C C . ARG A 1 1207 ? -0.742 -1.967 8.277 1.00 95.69 1207 ARG A C 1
ATOM 9370 O O . ARG A 1 1207 ? -1.484 -1.433 7.458 1.00 95.69 1207 ARG A O 1
ATOM 9377 N N . ARG A 1 1208 ? 0.557 -1.683 8.375 1.00 95.31 1208 ARG A N 1
ATOM 9378 C CA . ARG A 1 1208 ? 1.225 -0.693 7.522 1.00 95.31 1208 ARG A CA 1
ATOM 9379 C C . ARG A 1 1208 ? 1.286 -1.161 6.079 1.00 95.31 1208 ARG A C 1
ATOM 9381 O O . ARG A 1 1208 ? 0.904 -0.399 5.199 1.00 95.31 1208 ARG A O 1
ATOM 9388 N N . LEU A 1 1209 ? 1.682 -2.407 5.838 1.00 95.19 1209 LEU A N 1
ATOM 9389 C CA . LEU A 1 1209 ? 1.715 -2.967 4.487 1.00 95.19 1209 LEU A CA 1
ATOM 9390 C C . LEU A 1 1209 ? 0.327 -2.925 3.836 1.00 95.19 1209 LEU A C 1
ATOM 9392 O O . LEU A 1 1209 ? 0.185 -2.413 2.729 1.00 95.19 1209 LEU A O 1
ATOM 9396 N N . ILE A 1 1210 ? -0.724 -3.327 4.557 1.00 95.38 1210 ILE A N 1
ATOM 9397 C CA . ILE A 1 1210 ? -2.105 -3.239 4.063 1.00 95.38 1210 ILE A CA 1
ATOM 9398 C C . ILE A 1 1210 ? -2.494 -1.789 3.733 1.00 95.38 1210 ILE A C 1
ATOM 9400 O O . ILE A 1 1210 ? -3.132 -1.555 2.706 1.00 95.38 1210 ILE A O 1
ATOM 9404 N N . GLN A 1 1211 ? -2.089 -0.818 4.559 1.00 94.44 1211 GLN A N 1
ATOM 9405 C CA . GLN A 1 1211 ? -2.365 0.607 4.341 1.00 94.44 1211 GLN A CA 1
ATOM 9406 C C . GLN A 1 1211 ? -1.722 1.190 3.086 1.00 94.44 1211 GLN A C 1
ATOM 9408 O O . GLN A 1 1211 ? -2.259 2.154 2.544 1.00 94.44 1211 GLN A O 1
ATOM 9413 N N . ARG A 1 1212 ? -0.590 0.639 2.641 1.00 93.56 1212 ARG A N 1
ATOM 9414 C CA . ARG A 1 1212 ? 0.106 1.082 1.424 1.00 93.56 1212 ARG A CA 1
ATOM 9415 C C . ARG A 1 1212 ? -0.319 0.286 0.190 1.00 93.56 1212 ARG A C 1
ATOM 9417 O O . ARG A 1 1212 ? -0.378 0.838 -0.902 1.00 93.56 1212 ARG A O 1
ATOM 9424 N N . LEU A 1 1213 ? -0.654 -0.993 0.356 1.00 91.69 1213 LEU A N 1
ATOM 9425 C CA . LEU A 1 1213 ? -0.938 -1.887 -0.767 1.00 91.69 1213 LEU A CA 1
ATOM 9426 C C . LEU A 1 1213 ? -2.430 -1.982 -1.109 1.00 91.69 1213 LEU A C 1
ATOM 9428 O O . LEU A 1 1213 ? -2.782 -1.992 -2.287 1.00 91.69 1213 LEU A O 1
ATOM 9432 N N . VAL A 1 1214 ? -3.315 -2.037 -0.107 1.00 90.06 1214 VAL A N 1
ATOM 9433 C CA . VAL A 1 1214 ? -4.701 -2.503 -0.300 1.00 90.06 1214 VAL A CA 1
ATOM 9434 C C . VAL A 1 1214 ? -5.756 -1.496 0.158 1.00 90.06 1214 VAL A C 1
ATOM 9436 O O . VAL A 1 1214 ? -6.671 -1.192 -0.606 1.00 90.06 1214 VAL A O 1
ATOM 9439 N N . THR A 1 1215 ? -5.699 -1.021 1.407 1.00 85.88 1215 THR A N 1
ATOM 9440 C CA . THR A 1 1215 ? -6.731 -0.138 1.982 1.00 85.88 1215 THR A CA 1
ATOM 9441 C C . THR A 1 1215 ? -6.210 0.678 3.160 1.00 85.88 1215 THR A C 1
ATOM 9443 O O . THR A 1 1215 ? -5.581 0.138 4.066 1.00 85.88 1215 THR A O 1
ATOM 9446 N N . SER A 1 1216 ? -6.536 1.972 3.201 1.00 82.94 1216 SER A N 1
ATOM 9447 C CA . SER A 1 1216 ? -6.105 2.902 4.256 1.00 82.94 1216 SER A CA 1
ATOM 9448 C C . SER A 1 1216 ? -6.682 2.584 5.644 1.00 82.94 1216 SER A C 1
ATOM 9450 O O . SER A 1 1216 ? -6.076 2.936 6.662 1.00 82.94 1216 SER A O 1
ATOM 9452 N N . ASN A 1 1217 ? -7.825 1.892 5.699 1.00 79.62 1217 ASN A N 1
ATOM 9453 C CA . ASN A 1 1217 ? -8.510 1.531 6.938 1.00 79.62 1217 ASN A CA 1
ATOM 9454 C C . ASN A 1 1217 ? -8.821 0.022 6.986 1.00 79.62 1217 ASN A C 1
ATOM 9456 O O . ASN A 1 1217 ? -9.958 -0.388 6.732 1.00 79.62 1217 ASN A O 1
ATOM 9460 N N . PRO A 1 1218 ? -7.818 -0.833 7.262 1.00 88.06 1218 PRO A N 1
ATOM 9461 C CA . PRO A 1 1218 ? -8.045 -2.266 7.385 1.00 88.06 1218 PRO A CA 1
ATOM 9462 C C . PRO A 1 1218 ? -8.959 -2.586 8.567 1.00 88.06 1218 PRO A C 1
ATOM 9464 O O . PRO A 1 1218 ? -8.741 -2.117 9.683 1.00 88.06 1218 PRO A O 1
ATOM 9467 N N . SER A 1 1219 ? -9.958 -3.438 8.332 1.00 85.12 1219 SER A N 1
ATOM 9468 C CA . SER A 1 1219 ? -10.780 -3.975 9.420 1.00 85.12 1219 SER A CA 1
ATOM 9469 C C . SER A 1 1219 ? -9.952 -4.881 10.341 1.00 85.12 1219 SER A C 1
ATOM 9471 O O . SER A 1 1219 ? -9.061 -5.592 9.870 1.00 85.12 1219 SER A O 1
ATOM 9473 N N . GLY A 1 1220 ? -10.288 -4.915 11.635 1.00 87.81 1220 GLY A N 1
ATOM 9474 C CA . GLY A 1 1220 ? -9.630 -5.797 12.608 1.00 87.81 1220 GLY A CA 1
ATOM 9475 C C . GLY A 1 1220 ? -9.596 -7.273 12.180 1.00 87.81 1220 GLY A C 1
ATOM 9476 O O . GLY A 1 1220 ? -8.522 -7.866 12.176 1.00 87.81 1220 GLY A O 1
ATOM 9477 N N . PRO A 1 1221 ? -10.708 -7.864 11.698 1.00 89.19 1221 PRO A N 1
ATOM 9478 C CA . PRO A 1 1221 ? -10.708 -9.238 11.192 1.00 89.19 1221 PRO A CA 1
ATOM 9479 C C . PRO A 1 1221 ? -9.820 -9.472 9.969 1.00 89.19 1221 PRO A C 1
ATOM 9481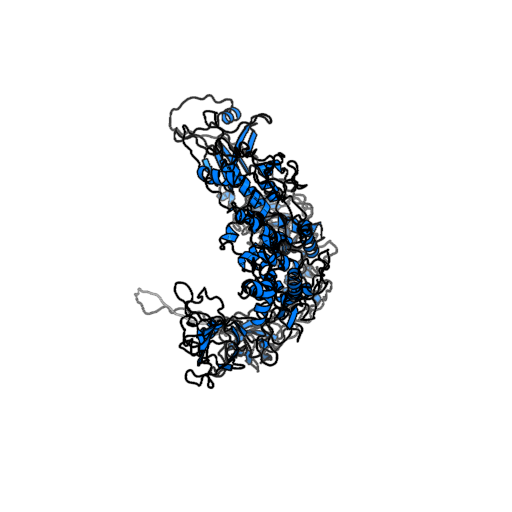 O O . PRO A 1 1221 ? -9.300 -10.572 9.791 1.00 89.19 1221 PRO A O 1
ATOM 9484 N N . TYR A 1 1222 ? -9.659 -8.472 9.097 1.00 90.31 1222 TYR A N 1
ATOM 9485 C CA . TYR A 1 1222 ? -8.734 -8.580 7.970 1.00 90.31 1222 TYR A CA 1
ATOM 9486 C C . TYR A 1 1222 ? -7.283 -8.571 8.456 1.00 90.31 1222 TYR A C 1
ATOM 9488 O O . TYR A 1 1222 ? -6.529 -9.475 8.107 1.00 90.31 1222 TYR A O 1
ATOM 9496 N N . LEU A 1 1223 ? -6.930 -7.615 9.318 1.00 93.56 1223 LEU A N 1
ATOM 9497 C CA . LEU A 1 1223 ? -5.595 -7.523 9.902 1.00 93.56 1223 LEU A CA 1
ATOM 9498 C C . LEU A 1 1223 ? -5.232 -8.777 10.704 1.00 93.56 1223 LEU A C 1
ATOM 9500 O O . LEU A 1 1223 ? -4.146 -9.311 10.518 1.00 93.56 1223 LEU A O 1
ATOM 9504 N N . TYR A 1 1224 ? -6.173 -9.296 11.494 1.00 93.75 1224 TYR A N 1
ATOM 9505 C CA . TYR A 1 1224 ? -6.018 -10.544 12.236 1.00 93.75 1224 TYR A CA 1
ATOM 9506 C C . TYR A 1 1224 ? -5.604 -11.705 11.333 1.00 93.75 1224 TYR A C 1
ATOM 9508 O O . TYR A 1 1224 ? -4.632 -12.393 11.621 1.00 93.75 1224 TYR A O 1
ATOM 9516 N N . ARG A 1 1225 ? -6.310 -11.904 10.212 1.00 92.94 1225 ARG A N 1
ATOM 9517 C CA . ARG A 1 1225 ? -6.010 -12.986 9.264 1.00 92.94 1225 ARG A CA 1
ATOM 9518 C C . ARG A 1 1225 ? -4.624 -12.842 8.643 1.00 92.94 1225 ARG A C 1
ATOM 9520 O O . ARG A 1 1225 ? -3.919 -13.836 8.542 1.00 92.94 1225 ARG A O 1
ATOM 9527 N N . VAL A 1 1226 ? -4.229 -11.628 8.263 1.00 94.38 1226 VAL A N 1
ATOM 9528 C CA . VAL A 1 1226 ? -2.887 -11.375 7.712 1.00 94.38 1226 VAL A CA 1
ATOM 9529 C C . VAL A 1 1226 ? -1.809 -11.589 8.780 1.00 94.38 1226 VAL A C 1
ATOM 9531 O O . VAL A 1 1226 ? -0.800 -12.224 8.500 1.00 94.38 1226 VAL A O 1
ATOM 9534 N N . ALA A 1 1227 ? -2.050 -11.153 10.019 1.00 94.75 1227 ALA A N 1
ATOM 9535 C CA . ALA A 1 1227 ? -1.148 -11.399 11.141 1.00 94.75 1227 ALA A CA 1
ATOM 9536 C C . ALA A 1 1227 ? -1.023 -12.896 11.477 1.00 94.75 1227 ALA A C 1
ATOM 9538 O O . ALA A 1 1227 ? 0.064 -13.332 11.837 1.00 94.75 1227 ALA A O 1
ATOM 9539 N N . GLN A 1 1228 ? -2.088 -13.695 11.327 1.00 93.44 1228 GLN A N 1
ATOM 9540 C CA . GLN A 1 1228 ? -1.990 -15.153 11.466 1.00 93.44 1228 GLN A CA 1
ATOM 9541 C C . GLN A 1 1228 ? -1.163 -15.773 10.338 1.00 93.44 1228 GLN A C 1
ATOM 9543 O O . GLN A 1 1228 ? -0.279 -16.567 10.627 1.00 93.44 1228 GLN A O 1
ATOM 9548 N N . VAL A 1 1229 ? -1.378 -15.362 9.079 1.00 92.75 1229 VAL A N 1
ATOM 9549 C CA . VAL A 1 1229 ? -0.545 -15.827 7.953 1.00 92.75 1229 VAL A CA 1
ATOM 9550 C C . VAL A 1 1229 ? 0.924 -15.529 8.227 1.00 92.75 1229 VAL A C 1
ATOM 9552 O O . VAL A 1 1229 ? 1.728 -16.442 8.157 1.00 92.75 1229 VAL A O 1
ATOM 9555 N N . TRP A 1 1230 ? 1.251 -14.307 8.655 1.00 92.62 1230 TRP A N 1
ATOM 9556 C CA . TRP A 1 1230 ? 2.608 -13.941 9.069 1.00 92.62 1230 TRP A CA 1
ATOM 9557 C C . TRP A 1 1230 ? 3.172 -14.855 10.161 1.00 92.62 1230 TRP A C 1
ATOM 9559 O O . TRP A 1 1230 ? 4.364 -15.119 10.193 1.00 92.62 1230 TRP A O 1
ATOM 9569 N N . ARG A 1 1231 ? 2.353 -15.297 11.122 1.00 91.75 1231 ARG A N 1
ATOM 9570 C CA . ARG A 1 1231 ? 2.823 -16.196 12.186 1.00 91.75 1231 ARG A CA 1
ATOM 9571 C C . ARG A 1 1231 ? 3.053 -17.622 11.687 1.00 91.75 1231 ARG A C 1
ATOM 9573 O O . ARG A 1 1231 ? 3.902 -18.315 12.248 1.00 91.75 1231 ARG A O 1
ATOM 9580 N N . ASP A 1 1232 ? 2.283 -18.043 10.691 1.00 89.12 1232 ASP A N 1
ATOM 9581 C CA . ASP A 1 1232 ? 2.277 -19.397 10.136 1.00 89.12 1232 ASP A CA 1
ATOM 9582 C C . ASP A 1 1232 ? 3.310 -19.606 9.014 1.00 89.12 1232 ASP A C 1
ATOM 9584 O O . ASP A 1 1232 ? 3.585 -20.754 8.652 1.00 89.12 1232 ASP A O 1
ATOM 9588 N N . THR A 1 1233 ? 3.858 -18.520 8.464 1.00 78.88 1233 THR A N 1
ATOM 9589 C CA . THR A 1 1233 ? 4.890 -18.496 7.415 1.00 78.88 1233 THR A CA 1
ATOM 9590 C C . THR A 1 1233 ? 6.184 -17.931 7.963 1.00 78.88 1233 THR A C 1
ATOM 9592 O O . THR A 1 1233 ? 7.233 -18.572 7.743 1.00 78.88 1233 THR A O 1
#

Solvent-accessible surface area (backbone atoms only — not comparable to full-atom values): 70115 Å² total; per-residue (Å²): 115,81,47,78,51,76,43,57,64,68,93,78,54,87,83,51,29,41,88,67,75,72,43,40,45,67,53,36,34,47,64,58,39,30,91,76,34,91,78,61,43,46,80,35,50,81,48,70,63,86,56,28,38,32,62,24,49,65,50,63,40,54,65,71,41,60,85,43,66,89,56,78,74,44,76,50,81,54,103,66,38,45,34,45,27,28,75,28,35,64,77,40,43,36,34,51,28,41,22,78,56,98,85,55,77,44,60,49,32,37,71,83,70,81,51,68,54,76,46,57,24,60,59,36,57,35,35,43,33,46,70,70,89,83,80,73,99,78,67,60,63,68,49,75,46,58,52,71,84,84,82,82,77,90,76,85,82,79,34,50,66,65,65,69,57,53,51,72,76,48,80,79,75,81,91,79,80,91,85,81,91,85,88,87,87,82,91,81,90,85,90,80,84,85,80,79,84,76,87,85,75,82,94,71,84,85,73,79,60,25,41,79,49,77,36,62,38,46,57,55,66,70,55,75,68,60,54,36,34,41,42,37,44,28,25,44,30,41,87,55,65,40,40,29,32,41,28,43,17,35,36,21,30,31,40,37,28,44,25,82,55,100,65,66,81,75,78,82,56,61,40,82,46,23,41,46,81,52,74,75,72,40,58,90,78,38,60,52,54,47,50,75,72,73,43,85,51,41,24,46,22,73,76,42,78,45,52,46,75,43,65,28,36,37,41,38,43,37,41,40,60,72,69,81,34,41,40,32,36,30,35,27,54,67,78,68,82,60,74,40,65,40,51,14,90,36,41,36,58,66,73,83,68,73,76,53,96,86,58,87,60,77,62,56,62,57,53,66,67,41,93,90,62,34,44,34,48,36,32,36,46,47,99,52,66,50,65,79,40,28,69,59,68,82,83,60,40,39,66,67,50,59,74,46,58,65,29,80,55,49,67,80,59,59,80,38,73,83,41,87,70,96,71,45,81,80,70,57,86,76,79,84,60,96,70,30,42,36,30,37,45,60,77,34,48,68,8,75,59,81,65,52,53,46,99,85,68,48,72,45,71,73,42,39,27,37,38,36,43,38,47,68,56,55,48,68,61,45,76,48,35,30,34,74,40,41,52,98,57,62,88,85,33,35,67,64,56,90,73,50,45,44,46,20,34,93,84,71,52,71,57,76,54,67,84,76,38,36,71,48,70,28,50,30,45,46,51,57,41,62,43,32,41,33,51,44,83,69,98,68,66,67,68,59,25,36,46,32,42,35,64,47,78,76,82,78,84,76,77,84,83,74,79,81,83,79,90,85,79,90,83,89,89,83,90,86,91,85,87,86,90,80,88,82,89,80,88,76,84,77,79,72,84,85,72,75,80,74,70,91,51,46,82,39,86,47,45,48,38,62,27,37,49,59,75,47,50,80,47,82,91,48,45,44,37,25,44,22,56,36,37,75,27,92,59,29,80,52,92,65,79,38,40,40,36,37,38,38,38,30,38,21,47,65,44,42,37,32,36,29,39,45,62,49,62,64,84,44,64,69,66,44,36,36,32,27,35,51,40,82,46,99,95,43,59,49,83,54,92,37,52,52,62,44,37,50,24,81,73,67,37,88,84,40,58,55,55,73,75,61,44,71,74,48,70,49,72,63,55,70,35,69,91,40,50,48,64,61,54,53,53,10,44,75,35,70,63,78,84,60,61,73,61,87,87,48,38,34,29,29,43,37,37,20,16,72,74,15,69,81,19,36,34,30,20,58,35,27,74,44,66,63,38,66,67,57,54,81,48,94,64,66,50,67,77,84,78,78,83,79,86,65,54,60,90,84,35,49,72,60,46,49,53,50,48,47,51,50,37,53,46,41,31,86,56,66,56,73,64,57,46,52,50,54,52,45,41,14,56,76,73,42,74,41,37,52,66,63,34,52,52,50,50,53,52,52,36,70,70,44,73,77,63,48,33,29,50,48,20,48,45,52,49,52,50,50,43,52,75,56,18,62,46,34,83,87,64,35,82,64,31,95,74,42,98,86,48,62,54,60,70,63,72,53,74,56,45,60,66,83,62,75,61,84,66,51,40,78,81,41,75,92,42,54,87,64,42,74,39,64,59,74,52,46,53,71,54,50,66,60,42,33,69,84,57,46,75,85,73,76,61,44,39,65,53,29,44,54,50,42,59,74,56,34,78,27,30,46,38,52,43,43,11,50,45,44,46,75,56,63,67,77,60,64,86,40,71,67,50,42,51,28,29,49,28,52,15,44,53,50,38,54,36,29,58,41,48,88,54,60,64,34,54,46,54,48,50,48,63,31,27,41,59,47,14,61,68,36,50,36,49,59,18,36,17,36,91,73,68,74,40,78,44,54,44,55,40,37,44,42,49,38,46,67,61,24,42,34,64,44,39,41,35,50,34,57,28,33,31,29,39,86,85,75,69,33,80,38,66,51,59,57,74,65,29,28,56,34,41,12,39,42,48,14,14,26,18,45,21,28,48,45,28,16,34,82,28,43,58,64,62,57,75,51,55,79,55,76,84,34,58,60,60,41,90,61,62,54,60,53,52,19,37,36,51,67,43,40,37,28,52,33,72,90,29,33,52,80,60,69,31,54,30,55,87,72,33,71,48,73,70,76,84,72,85,59,70,56,39,87,50,69,43,48,43,48,42,47,56,51,40,15,24,45,47,40,52,63,51,72,43,91,58,96,43,65,53,70,44,60,57,89,48,66,77,53,19,46,79,26,18,43,19,51,44,46,50,51,52,38,42,64,46,75,39,82,75,72,50,42,59,58,36,26,52,51,18,48,50,57,35,62,80

Secondary structure (DSSP, 8-state):
--EEEEEE--TT-TTS-SSSSSS-HHHHHHHHSSTT-TT--TT--SS-SS--HHHHHHHT--TT-TT----EEEEEEETTEEEEEEE--TT-EEEEEEESSSS--EE-BBTTSSSB--EE--SSEEEEEEPPP-S-TT--PPEEESS--------S---B--HHHHHHH-TTPPP--------------------PPP------S-PPPSEEEEESBSBPPTT--SSEEEEEEEEE--SS-EEEEEEEEESSEEEEEEE-SS-TTS-TTEEEEEEE-STT---TT--SHHHHTTS---SBPPPEEE-TT--EEEEEEEEE-SSS--EEEEEEETT-S--EE-BGGGEE--STTSSSTT---HHHHHHHT-TT---EEEEEESS--GGGS-SS-SSS-HHHHHTTTTSTTS-TTTTSTT---TTSTTTGGG---S--EEEEEEEESSS-----B-TTSPBPPS--EEEEEEE-S--S-EEEEEEEE--S-TTTSB---TTTEEEE-TTS-B---BTTBEEEEE-TT--EEEEEEEE---SS-PPPEEEEEEEEPPPPPPPP--PPPP-----------------------PPPP--PPPPSSEE-S--EEEEEE-SS-SSGGG-EEEEEEEEE-TT--S----EEEEEEEE-TTS-EEEEEEEEE--SS-EEEEEEEE---BTTB-------EEEE-BTTSSTTSPBPPS--SSEEEE---BTTB-HHHHHHHHH---TT--SSTT---EEEEEEESS-TT-SEEEE-EE--EESS-TTGGG-SPPPPPPPP--TTT-HHHHHHHHHHHHHHHSSS--HHHHHHHHHIIIIISTT-HHHHHHHHHHHHHHSPPPPHHHHHHHHHHHHHHHHTTT-TTT-TTGGG-TT-S----SS--------GGG--TT-GGGS---SS--SS-HHHHHHHHHHH-PPPS-HHHHHHHHHHHH-S-HHHHHHHHHHHTTS---TTSHHHHH-HHHHHHHHHHHHHGGGS-HHHHHHHHHH-HHHHHHSS-TT---HHHHSSPPP-HHHHHIIIIIIS-SB-B-TTSPEEBPTTT--B-BS--HHHHHHHHHHTTTEEESB-B-SGGGSSS--B-SS-GGGSS-B--S-GGG-GGGTS-EEE-GGGS--S-EEEGGGEEE---PPP-TT--SHHHHHHHHHHHHHH--EESSSS-EE-SS--S-TTTS-TTHHHHHHHHHHHHHT-SS--HHHHHHHHHHHHH-

Foldseek 3Di:
DKDKDKFFDDPPQCQQLQVNQQAGQLLCLLQAVGPPRPQQHQQHQQCPLPHGNNRCRSQVFHSNDSVTHWDFPDWDDDLFKTKTKTFHDAFIKMFMWMDPDPPDIDTFDFPVSPDHDIFGARGGMKMWMQGHPDPDPAASAIDIDDGDDDPPDDDDDHGTDPPVVNCVSDVDDDDDDDDDDDDDDDDDDDDDDDDDDDDDDDPDDDDAFQDKDKDFFQKDDKQPDAFKKKKWKFWFADQAFFWKKKFKFKAAWKWKWKAPDPDAADCPRTDTFAIDHHGGQHDPPRGCRCVVVVHDRRRIGDTDTDHHRDIMIMMMIDGHHDDIIIIFMWMDGHPPVDIDTGGQLRTAHHPVQVPPPPDPDPVVVVVVPDNNGHIIMMGMHDDRHNCQQPVLPPPHGPVVVVVCCLAPQDDVCCSDRPDDDPPRPPPPPPDDDDFKEKAKDWPAQAQADQLAAAPVRHGDDRFKTKMKTFIDGFQAKAKWKKFKWFDPDCPPFHTDDPQFKFKAFSNRHTQDADVRMTIDIQHGPRGMGMIMIATDQDPAWDGKTKIKMFTDFDDDDDPDDDDDDDPPDDDDDDDDDDDDDDDDDDDDDDDDPPDPPGGRHHYDPPRMDMHIGGSWDQDPVQKWKWKWKKDFDPLQPDDFPKIWMKIWIQGNSSWKIWIWTAMDRPPAFWDFKFKAFFDADPVFTDGQGHFTQWTQAPVGDPPHHHDGHTDFGRMDTQQDGRNDGSVLQVQQLADDDRGDPVVPPRGHMKMFIAHPNRNRTGIMITIYTFFADQDFCPPPCNQPPDDDDDQDACVPHVVVLLVVLQQLCVLQAVGDDPVSSVVLSCCCVPVVVNPSVVSSVVVVVVLVPRQDSFLLFSLQSVLLVVCVVLCQQPPVQQVQQPPQPVGRFHSRSRRWGFRRDRLLQADLQDPVNATAIPDAHRDFLSSQVSRCVRSNHRQSPCSVVSLVSSSVNPSSRNLLLLLVLVCVQLDFDCVPVLCVQQSSLVSVSSVLSSSCSPPFVLRVVVQSLQAVRNCVRQVLAQFFPCVQVVDQTRLRCLCCCCDRNFFHQFDAHLLGHFHADPPRRHTHGQFDPLQSSLSSLLSWQKHFQFAWQTSNCRRPTDGHQEDPVRSDHDPDGRRHRGCRRNGTIHGYQVGHDQCWGQHGPRQIQHSDDDDDARQDYSSSSSVSQVSQAGGAAFDRHPDGDGDQFHDPPNNRYPLRGLLSVLLSSCCSRPHVDDGSSRSSVSSRVSGRD